Protein 2XZL (pdb70)

Solvent-accessible surface area: 33311 Å² total; per-residue (Å²): 110,51,4,36,14,5,24,2,58,17,26,61,0,3,1,58,0,39,65,44,112,44,28,0,0,0,20,82,49,34,23,90,3,0,0,0,0,24,4,2,28,93,25,64,32,50,35,0,9,4,16,78,109,19,102,88,21,105,61,40,8,55,2,72,71,75,29,104,75,20,1,4,12,1,0,42,5,101,100,64,33,21,0,5,19,69,19,5,45,60,138,116,54,34,107,84,7,92,12,0,11,65,61,60,45,2,34,60,111,9,2,81,69,15,81,140,136,53,58,142,126,25,63,183,24,66,83,81,90,5,70,64,11,21,40,40,36,87,107,57,106,59,87,121,120,67,94,41,62,74,140,0,97,63,4,134,37,0,34,96,0,0,9,54,2,3,126,70,6,16,65,95,25,95,106,52,74,57,64,69,98,159,11,59,3,71,47,60,88,9,100,44,95,90,71,24,0,21,19,130,154,59,23,116,40,44,20,12,41,2,87,6,72,45,206,106,52,100,117,25,67,14,113,0,83,6,83,38,51,78,134,96,68,23,17,2,10,9,62,100,81,116,57,107,25,6,64,128,10,77,66,31,0,28,12,27,76,37,64,116,9,61,38,27,94,59,21,58,60,5,0,118,72,5,32,121,52,102,182,3,19,35,45,32,4,50,104,35,7,0,16,34,101,37,136,71,77,78,41,114,18,98,89,39,117,71,33,32,22,114,110,97,61,166,17,38,94,47,9,26,57,2,0,24,102,0,0,47,90,5,9,4,1,0,40,3,8,1,12,1,13,25,26,44,0,0,4,8,0,1,45,15,4,2,96,50,87,127,59,31,1,0,2,1,0,36,26,37,46,11,4,19,49,2,0,21,57,0,86,80,28,58,8,76,8,6,3,4,11,44,123,71,71,61,105,68,102,41,92,1,45,80,20,3,0,55,67,49,7,34,68,95,27,83,50,108,11,27,102,10,49,102,80,44,84,112,82,51,61,18,33,64,86,46,52,70,31,43,52,59,52,28,163,85,34,16,46,80,37,5,88,78,6,34,0,0,0,0,20,1,33,9,0,27,14,94,46,2,95,63,54,0,132,14,0,1,0,15,13,0,2,22,3,9,0,0,11,0,0,9,0,3,1,21,18,1,116,11,1,1,0,0,2,6,84,48,7,4,12,22,99,30,77,30,88,51,0,19,119,40,21,4,73,63,0,3,1,44,9,4,50,83,69,56,35,128,32,42,59,2,74,47,0,87,29,0,2,28,63,7,2,60,16,1,8,88,80,19,22,128,37,49,11,106,64,27,10,76,81,80,98,34,70,64,124,131,44,107,12,39,48,41,62,238,56,18,17,6,0,0,3,3,6,80,9,68,26,13,12,7,44,99,3,76,14,26,6,1,59,74,0,0,71,12,0,10,116,0,0,18,72,4,22,170,38,54,17,123,23,129,56,0,0,1,1,0,12,20,65,9,0,80,31,7,0,62,75,24,1,64,71,56,5,78,45,94,73,52,63,1,98,101,1,67,19,15,22,2,38,31,3,8,29,40,66,24,23,16,2,0,4,0,0,0,21,3,38,103,81,73,51,8,37,84,3,66,43,64,54,17,4,0,0,1,6,0,3,1,49,51,1,6,4,0,0,0,10,0,149,3,0,26,103,31,97,24,6,27,84,1,0,52,28,4,124,107,56,21,0,9,3,26,44,92,18,93,94,35,96,127,20,112,36,100,18,127

Secondary structure (DSSP, 8-state):
---TTT----TTTEEEETTT--EEE---SSSSS-HHHHHHHHHT---EEE-TTSSS-S-B---SSS----TTTEEEE--EEEETTTTTT----GGG-EESB-SSSB-TTTSPPPPTTGGGGS----HHHHHHHHHHHTT------PPP-SS-SSHHHHHHHHHHHHHHHHHHHHHHH-----B-EEEEE-TTS-EEEEE----TT-EEEEEE-SSSSS-EEEEEEEEE-----EEEEEPP-SSPP-TT--SSEEEEEPP--HHHHHHHHHHHHHHH-TTSB-HHHHHHHHT----------PPPS--SPTTS----HHHHHHHHHHTT-SEEEEE-STTSSHHHHHHHHHHHHHHHH---EEEEESSHHHHHHHHHHHHHTT--EEE---GGGTTS--TTGGGBHHHHHHTT--THHHHHHHHHHHHS---HHHHHHHHHHHHHHHHHHHHT-SEEEEETTGGG-TT--S--SEEEETTGGGS-HHHHHHHHTTTBSEEEEEE-TTS-------HHHIIIIIT--HHHHHHHTTPPPEE--EE-SS-HHHHHHHHHHHSTT--EESS-TTTT--TT-----SSTT--EEEEE-----EE-TTSSSEE-HHHHHHHHHHHHHHHHTT--GGGEEEEES-HHHHHHHHHHHHHH-SS-HHHHHTSEEEEHHHHTT--EEEEEEE-----TT---GGGG-HHHHHHHHSSEEEEEEEEE-HHHHTTSHHHHHHHHHHHHHT-EEEEETTEEEE------

B-factor: mean 21.89, std 11.49, range [3.4, 91.3]

Structure (mmCIF, N/CA/C/O backbone):
data_2XZL
#
_entry.id   2XZL
#
_cell.length_a   64.135
_cell.length_b   114.117
_cell.length_c   65.730
_cell.angle_alpha   90.00
_cell.angle_beta   110.24
_cell.angle_gamma   90.00
#
_symmetry.space_group_name_H-M   'P 1 21 1'
#
loop_
_entity.id
_entity.type
_entity.pdbx_description
1 polymer 'ATP-DEPENDENT HELICASE NAM7'
2 polymer '5- R(*UP*UP*UP*UP*UP*UP*UP*UP*U) -3'
3 non-polymer 'ZINC ION'
4 non-polymer "ADENOSINE-5'-DIPHOSPHATE"
5 non-polymer 'TETRAFLUOROALUMINATE ION'
6 non-polymer 'MAGNESIUM ION'
7 non-polymer 'PENTAETHYLENE GLYCOL'
8 water water
#
loop_
_atom_site.group_PDB
_atom_site.id
_atom_site.type_symbol
_atom_site.label_atom_id
_atom_site.label_alt_id
_atom_site.label_comp_id
_atom_site.label_asym_id
_atom_site.label_entity_id
_atom_site.label_seq_id
_atom_site.pdbx_PDB_ins_code
_atom_site.Cartn_x
_atom_site.Cartn_y
_atom_site.Cartn_z
_atom_site.occupancy
_atom_site.B_iso_or_equiv
_atom_site.auth_seq_id
_atom_site.auth_comp_id
_atom_site.auth_asym_id
_atom_site.auth_atom_id
_atom_site.pdbx_PDB_model_num
ATOM 1 N N . ASN A 1 12 ? -31.426 -15.502 16.564 1.00 42.55 60 ASN A N 1
ATOM 2 C CA . ASN A 1 12 ? -30.582 -15.460 15.378 1.00 41.03 60 ASN A CA 1
ATOM 3 C C . ASN A 1 12 ? -30.614 -14.087 14.717 1.00 32.40 60 ASN A C 1
ATOM 4 O O . ASN A 1 12 ? -30.228 -13.930 13.555 1.00 30.26 60 ASN A O 1
ATOM 9 N N . SER A 1 13 ? -31.084 -13.094 15.465 1.00 12.69 61 SER A N 1
ATOM 10 C CA . SER A 1 13 ? -31.143 -11.732 14.958 1.00 19.02 61 SER A CA 1
ATOM 11 C C . SER A 1 13 ? -30.114 -10.847 15.656 1.00 23.00 61 SER A C 1
ATOM 12 O O . SER A 1 13 ? -29.736 -11.097 16.805 1.00 18.57 61 SER A O 1
ATOM 15 N N . CYS A 1 14 ? -29.653 -9.822 14.948 1.00 19.11 62 CYS A N 1
ATOM 16 C CA . CYS A 1 14 ? -28.631 -8.935 15.481 1.00 14.60 62 CYS A CA 1
ATOM 17 C C . CYS A 1 14 ? -29.033 -8.376 16.837 1.00 14.62 62 CYS A C 1
ATOM 18 O O . CYS A 1 14 ? -30.071 -7.729 16.976 1.00 18.10 62 CYS A O 1
ATOM 21 N N . ALA A 1 15 ? -28.185 -8.622 17.828 1.00 11.12 63 ALA A N 1
ATOM 22 C CA . ALA A 1 15 ? -28.468 -8.249 19.206 1.00 14.00 63 ALA A CA 1
ATOM 23 C C . ALA A 1 15 ? -28.559 -6.740 19.389 1.00 18.37 63 ALA A C 1
ATOM 24 O O . ALA A 1 15 ? -29.060 -6.264 20.407 1.00 19.71 63 ALA A O 1
ATOM 26 N N . TYR A 1 16 ? -28.065 -5.992 18.407 1.00 18.63 64 TYR A N 1
ATOM 27 C CA . TYR A 1 16 ? -28.141 -4.536 18.446 1.00 17.72 64 TYR A CA 1
ATOM 28 C C . TYR A 1 16 ? -29.478 -4.028 17.909 1.00 18.23 64 TYR A C 1
ATOM 29 O O . TYR A 1 16 ? -30.278 -3.454 18.649 1.00 13.51 64 TYR A O 1
ATOM 38 N N . CYS A 1 17 ? -29.713 -4.252 16.619 1.00 15.28 65 CYS A N 1
ATOM 39 C CA . CYS A 1 17 ? -30.826 -3.616 15.915 1.00 19.41 65 CYS A CA 1
ATOM 40 C C . CYS A 1 17 ? -31.971 -4.567 15.536 1.00 14.34 65 CYS A C 1
ATOM 41 O O . CYS A 1 17 ? -33.104 -4.127 15.344 1.00 16.09 65 CYS A O 1
ATOM 44 N N . GLY A 1 18 ? -31.676 -5.857 15.408 1.00 13.58 66 GLY A N 1
ATOM 45 C CA . GLY A 1 18 ? -32.714 -6.846 15.163 1.00 9.07 66 GLY A CA 1
ATOM 46 C C . GLY A 1 18 ? -32.806 -7.374 13.742 1.00 12.79 66 GLY A C 1
ATOM 47 O O . GLY A 1 18 ? -33.739 -8.106 13.406 1.00 19.82 66 GLY A O 1
ATOM 48 N N . ILE A 1 19 ? -31.846 -7.004 12.902 1.00 18.32 67 ILE A N 1
ATOM 49 C CA . ILE A 1 19 ? -31.792 -7.519 11.539 1.00 19.79 67 ILE A CA 1
ATOM 50 C C . ILE A 1 19 ? -31.702 -9.042 11.559 1.00 26.87 67 ILE A C 1
ATOM 51 O O . ILE A 1 19 ? -30.962 -9.614 12.357 1.00 23.14 67 ILE A O 1
ATOM 56 N N . ASP A 1 20 ? -32.456 -9.698 10.681 1.00 22.99 68 ASP A N 1
ATOM 57 C CA . ASP A 1 20 ? -32.630 -11.145 10.775 1.00 18.78 68 ASP A CA 1
ATOM 58 C C . ASP A 1 20 ? -32.244 -11.929 9.516 1.00 21.43 68 ASP A C 1
ATOM 59 O O . ASP A 1 20 ? -32.359 -13.155 9.486 1.00 25.43 68 ASP A O 1
ATOM 62 N N . SER A 1 21 ? -31.783 -11.232 8.483 1.00 18.46 69 SER A N 1
ATOM 63 C CA . SER A 1 21 ? -31.427 -11.889 7.227 1.00 24.03 69 SER A CA 1
ATOM 64 C C . SER A 1 21 ? -30.286 -12.892 7.389 1.00 22.70 69 SER A C 1
ATOM 65 O O . SER A 1 21 ? -29.264 -12.592 8.006 1.00 20.21 69 SER A O 1
ATOM 68 N N . ALA A 1 22 ? -30.464 -14.080 6.819 1.00 18.52 70 ALA A N 1
ATOM 69 C CA . ALA A 1 22 ? -29.466 -15.138 6.918 1.00 22.38 70 ALA A CA 1
ATOM 70 C C . ALA A 1 22 ? -28.158 -14.749 6.236 1.00 22.33 70 ALA A C 1
ATOM 71 O O . ALA A 1 22 ? -27.096 -15.273 6.569 1.00 19.32 70 ALA A O 1
ATOM 73 N N . LYS A 1 23 ? -28.238 -13.829 5.281 1.00 19.82 71 LYS A N 1
ATOM 74 C CA . LYS A 1 23 ? -27.059 -13.398 4.536 1.00 19.78 71 LYS A CA 1
ATOM 75 C C . LYS A 1 23 ? -26.371 -12.205 5.191 1.00 21.72 71 LYS A C 1
ATOM 76 O O . LYS A 1 23 ? -25.337 -11.740 4.713 1.00 26.89 71 LYS A O 1
ATOM 79 N N . CYS A 1 24 ? -26.942 -11.711 6.285 1.00 15.93 72 CYS A N 1
ATOM 80 C CA . CYS A 1 24 ? -26.455 -10.477 6.891 1.00 16.17 72 CYS A CA 1
ATOM 81 C C . CYS A 1 24 ? -25.864 -10.661 8.286 1.00 19.96 72 CYS A C 1
ATOM 82 O O . CYS A 1 24 ? -25.010 -9.882 8.708 1.00 14.51 72 CYS A O 1
ATOM 85 N N . VAL A 1 25 ? -26.313 -11.686 9.002 1.00 15.63 73 VAL A N 1
ATOM 86 C CA . VAL A 1 25 ? -25.910 -11.847 10.398 1.00 15.61 73 VAL A CA 1
ATOM 87 C C . VAL A 1 25 ? -24.694 -12.749 10.603 1.00 11.02 73 VAL A C 1
ATOM 88 O O . VAL A 1 25 ? -24.403 -13.622 9.787 1.00 13.78 73 VAL A O 1
ATOM 92 N N . ILE A 1 26 ? -23.996 -12.523 11.712 1.00 12.78 74 ILE A N 1
ATOM 93 C CA . ILE A 1 26 ? -22.772 -13.241 12.037 1.00 11.42 74 ILE A CA 1
ATOM 94 C C . ILE A 1 26 ? -22.792 -13.630 13.507 1.00 11.54 74 ILE A C 1
ATOM 95 O O . ILE A 1 26 ? -23.208 -12.843 14.356 1.00 12.06 74 ILE A O 1
ATOM 100 N N . LYS A 1 27 ? -22.340 -14.841 13.811 1.00 13.66 75 LYS A N 1
ATOM 101 C CA . LYS A 1 27 ? -22.321 -15.302 15.193 1.00 16.02 75 LYS A CA 1
ATOM 102 C C . LYS A 1 27 ? -20.955 -15.097 15.836 1.00 22.70 75 LYS A C 1
ATOM 103 O O . LYS A 1 27 ? -19.933 -15.515 15.291 1.00 16.85 75 LYS A O 1
ATOM 109 N N . CYS A 1 28 ? -20.939 -14.445 16.992 1.00 18.87 76 CYS A N 1
ATOM 110 C CA . CYS A 1 28 ? -19.723 -14.377 17.787 1.00 24.74 76 CYS A CA 1
ATOM 111 C C . CYS A 1 28 ? -19.640 -15.622 18.656 1.00 23.59 76 CYS A C 1
ATOM 112 O O . CYS A 1 28 ? -20.500 -15.857 19.504 1.00 25.60 76 CYS A O 1
ATOM 115 N N . ASN A 1 29 ? -18.601 -16.419 18.441 1.00 25.25 77 ASN A N 1
ATOM 116 C CA . ASN A 1 29 ? -18.478 -17.711 19.106 1.00 24.17 77 ASN A CA 1
ATOM 117 C C . ASN A 1 29 ? -18.284 -17.638 20.618 1.00 25.43 77 ASN A C 1
ATOM 118 O O . ASN A 1 29 ? -18.610 -18.583 21.335 1.00 34.13 77 ASN A O 1
ATOM 123 N N . SER A 1 30 ? -17.758 -16.517 21.102 1.00 27.19 78 SER A N 1
ATOM 124 C CA . SER A 1 30 ? -17.506 -16.354 22.530 1.00 22.96 78 SER A CA 1
ATOM 125 C C . SER A 1 30 ? -18.797 -16.258 23.346 1.00 32.60 78 SER A C 1
ATOM 126 O O . SER A 1 30 ? -19.048 -17.088 24.221 1.00 38.54 78 SER A O 1
ATOM 129 N N . CYS A 1 31 ? -19.615 -15.250 23.048 1.00 27.97 79 CYS A N 1
ATOM 130 C CA . CYS A 1 31 ? -20.844 -15.001 23.802 1.00 27.45 79 CYS A CA 1
ATOM 131 C C . CYS A 1 31 ? -22.088 -15.599 23.142 1.00 24.82 79 CYS A C 1
ATOM 132 O O . CYS A 1 31 ? -23.166 -15.605 23.736 1.00 30.62 79 CYS A O 1
ATOM 135 N N . LYS A 1 32 ? -21.937 -16.083 21.913 1.00 24.63 80 LYS A N 1
ATOM 136 C CA . LYS A 1 32 ? -23.022 -16.772 21.209 1.00 29.70 80 LYS A CA 1
ATOM 137 C C . LYS A 1 32 ? -24.127 -15.843 20.703 1.00 28.28 80 LYS A C 1
ATOM 138 O O . LYS A 1 32 ? -25.193 -16.303 20.291 1.00 28.53 80 LYS A O 1
ATOM 144 N N . LYS A 1 33 ? -23.868 -14.541 20.739 1.00 23.01 81 LYS A N 1
ATOM 145 C CA . LYS A 1 33 ? -24.816 -13.557 20.232 1.00 20.70 81 LYS A CA 1
ATOM 146 C C . LYS A 1 33 ? -24.606 -13.325 18.739 1.00 18.50 81 LYS A C 1
ATOM 147 O O . LYS A 1 33 ? -23.506 -13.518 18.224 1.00 15.12 81 LYS A O 1
ATOM 153 N N . TRP A 1 34 ? -25.666 -12.920 18.047 1.00 26.67 82 TRP A N 1
ATOM 154 C CA . TRP A 1 34 ? -25.583 -12.647 16.616 1.00 19.19 82 TRP A CA 1
ATOM 155 C C . TRP A 1 34 ? -25.510 -11.148 16.342 1.00 12.72 82 TRP A C 1
ATOM 156 O O . TRP A 1 34 ? -26.077 -10.346 17.082 1.00 11.63 82 TRP A O 1
ATOM 167 N N . PHE A 1 35 ? -24.810 -10.777 15.275 1.00 12.04 83 PHE A N 1
ATOM 168 C CA . PHE A 1 35 ? -24.676 -9.375 14.894 1.00 13.09 83 PHE A CA 1
ATOM 169 C C . PHE A 1 35 ? -24.685 -9.229 13.380 1.00 14.07 83 PHE A C 1
ATOM 170 O O . PHE A 1 35 ? -24.129 -10.065 12.669 1.00 15.97 83 PHE A O 1
ATOM 178 N N . CYS A 1 36 ? -25.311 -8.166 12.887 1.00 12.44 84 CYS A N 1
ATOM 179 C CA . CYS A 1 36 ? -25.350 -7.920 11.451 1.00 18.28 84 CYS A CA 1
ATOM 180 C C . CYS A 1 36 ? -24.103 -7.160 11.018 1.00 15.88 84 CYS A C 1
ATOM 181 O O . CYS A 1 36 ? -23.307 -6.733 11.854 1.00 12.80 84 CYS A O 1
ATOM 184 N N . ASN A 1 37 ? -23.941 -6.990 9.710 1.00 13.65 85 ASN A N 1
ATOM 185 C CA . ASN A 1 37 ? -22.746 -6.361 9.161 1.00 14.15 85 ASN A CA 1
ATOM 186 C C . ASN A 1 37 ? -23.030 -4.971 8.598 1.00 17.81 85 ASN A C 1
ATOM 187 O O . ASN A 1 37 ? -22.423 -4.555 7.611 1.00 11.53 85 ASN A O 1
ATOM 192 N N . THR A 1 38 ? -23.949 -4.255 9.239 1.00 18.31 86 THR A N 1
ATOM 193 C CA . THR A 1 38 ? -24.350 -2.932 8.777 1.00 19.45 86 THR A CA 1
ATOM 194 C C . THR A 1 38 ? -23.790 -1.829 9.668 1.00 15.13 86 THR A C 1
ATOM 195 O O . THR A 1 38 ? -23.712 -1.982 10.887 1.00 17.33 86 THR A O 1
ATOM 199 N N . LYS A 1 39 ? -23.396 -0.718 9.052 1.00 28.71 87 LYS A N 1
ATOM 200 C CA . LYS A 1 39 ? -22.985 0.459 9.804 1.00 27.72 87 LYS A CA 1
ATOM 201 C C . LYS A 1 39 ? -24.209 1.316 10.095 1.00 30.31 87 LYS A C 1
ATOM 202 O O . LYS A 1 39 ? -24.726 2.004 9.214 1.00 22.16 87 LYS A O 1
ATOM 208 N N . ASN A 1 40 ? -24.672 1.260 11.338 1.00 38.08 88 ASN A N 1
ATOM 209 C CA . ASN A 1 40 ? -25.909 1.921 11.728 1.00 27.38 88 ASN A CA 1
ATOM 210 C C . ASN A 1 40 ? -25.813 2.500 13.132 1.00 31.80 88 ASN A C 1
ATOM 211 O O . ASN A 1 40 ? -25.927 1.774 14.119 1.00 23.89 88 ASN A O 1
ATOM 216 N N . GLY A 1 41 ? -25.612 3.811 13.217 1.00 37.87 89 GLY A N 1
ATOM 217 C CA . GLY A 1 41 ? -25.392 4.459 14.495 1.00 32.30 89 GLY A CA 1
ATOM 218 C C . GLY A 1 41 ? -24.043 4.043 15.045 1.00 34.74 89 GLY A C 1
ATOM 219 O O . GLY A 1 41 ? -23.788 4.131 16.246 1.00 34.72 89 GLY A O 1
ATOM 220 N N . THR A 1 42 ? -23.175 3.590 14.148 1.00 35.90 90 THR A N 1
ATOM 221 C CA . THR A 1 42 ? -21.878 3.051 14.526 1.00 31.81 90 THR A CA 1
ATOM 222 C C . THR A 1 42 ? -20.890 3.196 13.375 1.00 36.05 90 THR A C 1
ATOM 223 O O . THR A 1 42 ? -21.227 2.937 12.219 1.00 34.82 90 THR A O 1
ATOM 227 N N . SER A 1 43 ? -19.668 3.610 13.694 1.00 35.56 91 SER A N 1
ATOM 228 C CA . SER A 1 43 ? -18.651 3.840 12.673 1.00 37.53 91 SER A CA 1
ATOM 229 C C . SER A 1 43 ? -18.210 2.538 12.007 1.00 34.58 91 SER A C 1
ATOM 230 O O . SER A 1 43 ? -17.784 2.532 10.852 1.00 32.43 91 SER A O 1
ATOM 233 N N . SER A 1 44 ? -18.313 1.439 12.745 1.00 24.71 92 SER A N 1
ATOM 234 C CA . SER A 1 44 ? -18.029 0.120 12.202 1.00 21.89 92 SER A CA 1
ATOM 235 C C . SER A 1 44 ? -19.348 -0.608 12.005 1.00 22.00 92 SER A C 1
ATOM 236 O O . SER A 1 44 ? -20.378 -0.170 12.511 1.00 20.98 92 SER A O 1
ATOM 239 N N . SER A 1 45 ? -19.326 -1.711 11.267 1.00 18.79 93 SER A N 1
ATOM 240 C CA . SER A 1 45 ? -20.503 -2.564 11.192 1.00 15.05 93 SER A CA 1
ATOM 241 C C . SER A 1 45 ? -20.768 -3.090 12.597 1.00 12.25 93 SER A C 1
ATOM 242 O O . SER A 1 45 ? -19.887 -3.042 13.454 1.00 12.84 93 SER A O 1
ATOM 245 N N . HIS A 1 46 ? -21.976 -3.585 12.839 1.00 15.01 94 HIS A N 1
ATOM 246 C CA . HIS A 1 46 ? -22.355 -4.000 14.185 1.00 19.08 94 HIS A CA 1
ATOM 247 C C . HIS A 1 46 ? -21.527 -5.167 14.717 1.00 9.34 94 HIS A C 1
ATOM 248 O O . HIS A 1 46 ? -21.191 -5.200 15.900 1.00 15.36 94 HIS A O 1
ATOM 255 N N . ILE A 1 47 ? -21.193 -6.117 13.849 1.00 8.84 95 ILE A N 1
ATOM 256 C CA . ILE A 1 47 ? -20.366 -7.244 14.264 1.00 8.64 95 ILE A CA 1
ATOM 257 C C . ILE A 1 47 ? -18.961 -6.783 14.644 1.00 12.50 95 ILE A C 1
ATOM 258 O O . ILE A 1 47 ? -18.434 -7.170 15.686 1.00 11.66 95 ILE A O 1
ATOM 263 N N . VAL A 1 48 ? -18.364 -5.952 13.797 1.00 14.64 96 VAL A N 1
ATOM 264 C CA . VAL A 1 48 ? -17.041 -5.408 14.072 1.00 16.11 96 VAL A CA 1
ATOM 265 C C . VAL A 1 48 ? -17.053 -4.582 15.354 1.00 13.15 96 VAL A C 1
ATOM 266 O O . VAL A 1 48 ? -16.140 -4.681 16.173 1.00 11.00 96 VAL A O 1
ATOM 270 N N . ASN A 1 49 ? -18.094 -3.774 15.524 1.00 15.74 97 ASN A N 1
ATOM 271 C CA . ASN A 1 49 ? -18.222 -2.933 16.707 1.00 14.12 97 ASN A CA 1
ATOM 272 C C . ASN A 1 49 ? -18.224 -3.755 17.990 1.00 15.31 97 ASN A C 1
ATOM 273 O O . ASN A 1 49 ? -17.633 -3.358 18.995 1.00 11.44 97 ASN A O 1
ATOM 278 N N . HIS A 1 50 ? -18.890 -4.903 17.945 1.00 10.07 98 HIS A N 1
ATOM 279 C CA . HIS A 1 50 ? -18.964 -5.782 19.104 1.00 12.64 98 HIS A CA 1
ATOM 280 C C . HIS A 1 50 ? -17.619 -6.428 19.407 1.00 14.37 98 HIS A C 1
ATOM 281 O O . HIS A 1 50 ? -17.214 -6.520 20.564 1.00 17.12 98 HIS A O 1
ATOM 288 N N . LEU A 1 51 ? -16.933 -6.882 18.364 1.00 13.96 99 LEU A N 1
ATOM 289 C CA . LEU A 1 51 ? -15.648 -7.546 18.533 1.00 13.35 99 LEU A CA 1
ATOM 290 C C . LEU A 1 51 ? -14.621 -6.585 19.120 1.00 15.11 99 LEU A C 1
ATOM 291 O O . LEU A 1 51 ? -13.847 -6.950 20.004 1.00 13.83 99 LEU A O 1
ATOM 296 N N . VAL A 1 52 ? -14.629 -5.351 18.626 1.00 17.01 100 VAL A N 1
ATOM 297 C CA . VAL A 1 52 ? -13.687 -4.333 19.075 1.00 17.63 100 VAL A CA 1
ATOM 298 C C . VAL A 1 52 ? -13.876 -3.998 20.553 1.00 15.43 100 VAL A C 1
ATOM 299 O O . VAL A 1 52 ? -12.906 -3.865 21.299 1.00 19.93 100 VAL A O 1
ATOM 303 N N . LEU A 1 53 ? -15.131 -3.870 20.969 1.00 19.30 101 LEU A N 1
ATOM 304 C CA . LEU A 1 53 ? -15.450 -3.477 22.339 1.00 14.87 101 LEU A CA 1
ATOM 305 C C . LEU A 1 53 ? -15.351 -4.628 23.340 1.00 24.36 101 LEU A C 1
ATOM 306 O O . LEU A 1 53 ? -14.944 -4.428 24.485 1.00 20.51 101 LEU A O 1
ATOM 311 N N . SER A 1 54 ? -15.721 -5.830 22.909 1.00 21.46 102 SER A N 1
ATOM 312 C CA . SER A 1 54 ? -15.760 -6.983 23.805 1.00 17.94 102 SER A CA 1
ATOM 313 C C . SER A 1 54 ? -14.453 -7.770 23.812 1.00 22.43 102 SER A C 1
ATOM 314 O O . SER A 1 54 ? -14.243 -8.628 24.670 1.00 24.96 102 SER A O 1
ATOM 317 N N . HIS A 1 55 ? -13.587 -7.480 22.846 1.00 17.95 103 HIS A N 1
ATOM 318 C CA . HIS A 1 55 ? -12.290 -8.144 22.731 1.00 20.49 103 HIS A CA 1
ATOM 319 C C . HIS A 1 55 ? -12.418 -9.571 22.220 1.00 24.10 103 HIS A C 1
ATOM 320 O O . HIS A 1 55 ? -11.515 -10.387 22.416 1.00 29.49 103 HIS A O 1
ATOM 327 N N . HIS A 1 56 ? -13.541 -9.866 21.573 1.00 22.61 104 HIS A N 1
ATOM 328 C CA . HIS A 1 56 ? -13.787 -11.197 21.032 1.00 25.55 104 HIS A CA 1
ATOM 329 C C . HIS A 1 56 ? -13.300 -11.265 19.584 1.00 21.21 104 HIS A C 1
ATOM 330 O O . HIS A 1 56 ? -13.203 -10.240 18.904 1.00 26.05 104 HIS A O 1
ATOM 337 N N . ASN A 1 57 ? -12.983 -12.472 19.124 1.00 24.20 105 ASN A N 1
ATOM 338 C CA . ASN A 1 57 ? -12.225 -12.637 17.889 1.00 22.42 105 ASN A CA 1
ATOM 339 C C . ASN A 1 57 ? -12.859 -13.554 16.858 1.00 18.03 105 ASN A C 1
ATOM 340 O O . ASN A 1 57 ? -12.703 -13.347 15.654 1.00 23.06 105 ASN A O 1
ATOM 345 N N . VAL A 1 58 ? -13.551 -14.578 17.343 1.00 19.79 106 VAL A N 1
ATOM 346 C CA . VAL A 1 58 ? -13.987 -15.683 16.498 1.00 25.53 106 VAL A CA 1
ATOM 347 C C . VAL A 1 58 ? -15.449 -15.553 16.088 1.00 20.02 106 VAL A C 1
ATOM 348 O O . VAL A 1 58 ? -16.319 -15.309 16.926 1.00 20.54 106 VAL A O 1
ATOM 352 N N . VAL A 1 59 ? -15.717 -15.723 14.797 1.00 20.09 107 VAL A N 1
ATOM 353 C CA . VAL A 1 59 ? -17.080 -15.639 14.294 1.00 23.01 107 VAL A CA 1
ATOM 354 C C . VAL A 1 59 ? -17.397 -16.772 13.324 1.00 23.52 107 VAL A C 1
ATOM 355 O O . VAL A 1 59 ? -16.507 -17.331 12.683 1.00 21.90 107 VAL A O 1
ATOM 359 N N . SER A 1 60 ? -18.679 -17.101 13.229 1.00 20.78 108 SER A N 1
ATOM 360 C CA . SER A 1 60 ? -19.152 -18.131 12.318 1.00 28.96 108 SER A CA 1
ATOM 361 C C . SER A 1 60 ? -20.348 -17.598 11.538 1.00 26.04 108 SER A C 1
ATOM 362 O O . SER A 1 60 ? -21.116 -16.782 12.047 1.00 20.86 108 SER A O 1
ATOM 365 N N . LEU A 1 61 ? -20.497 -18.050 10.298 1.00 20.47 109 LEU A N 1
ATOM 366 C CA . LEU A 1 61 ? -21.567 -17.561 9.436 1.00 24.52 109 LEU A CA 1
ATOM 367 C C . LEU A 1 61 ? -22.875 -18.299 9.702 1.00 31.11 109 LEU A C 1
ATOM 368 O O . LEU A 1 61 ? -22.896 -19.302 10.412 1.00 27.18 109 LEU A O 1
ATOM 373 N N . HIS A 1 62 ? -23.963 -17.790 9.134 1.00 22.45 110 HIS A N 1
ATOM 374 C CA . HIS A 1 62 ? -25.277 -18.395 9.314 1.00 26.07 110 HIS A CA 1
ATOM 375 C C . HIS A 1 62 ? -25.390 -19.671 8.483 1.00 28.50 110 HIS A C 1
ATOM 376 O O . HIS A 1 62 ? -24.820 -19.758 7.396 1.00 24.50 110 HIS A O 1
ATOM 383 N N . PRO A 1 63 ? -26.116 -20.674 9.002 1.00 22.56 111 PRO A N 1
ATOM 384 C CA . PRO A 1 63 ? -26.316 -21.941 8.290 1.00 24.77 111 PRO A CA 1
ATOM 385 C C . PRO A 1 63 ? -26.939 -21.736 6.911 1.00 31.44 111 PRO A C 1
ATOM 386 O O . PRO A 1 63 ? -26.540 -22.399 5.953 1.00 34.66 111 PRO A O 1
ATOM 390 N N . ASP A 1 64 ? -27.898 -20.821 6.815 1.00 30.99 112 ASP A N 1
ATOM 391 C CA . ASP A 1 64 ? -28.596 -20.576 5.558 1.00 28.63 112 ASP A CA 1
ATOM 392 C C . ASP A 1 64 ? -27.844 -19.590 4.673 1.00 33.88 112 ASP A C 1
ATOM 393 O O . ASP A 1 64 ? -28.281 -19.285 3.563 1.00 39.13 112 ASP A O 1
ATOM 398 N N . SER A 1 65 ? -26.714 -19.094 5.167 1.00 29.62 113 SER A N 1
ATOM 399 C CA . SER A 1 65 ? -25.913 -18.145 4.405 1.00 38.05 113 SER A CA 1
ATOM 400 C C . SER A 1 65 ? -25.386 -18.806 3.139 1.00 42.75 113 SER A C 1
ATOM 401 O O . SER A 1 65 ? -25.530 -20.014 2.952 1.00 38.83 113 SER A O 1
ATOM 404 N N . ASP A 1 66 ? -24.771 -18.009 2.273 1.00 44.27 114 ASP A N 1
ATOM 405 C CA . ASP A 1 66 ? -24.250 -18.514 1.009 1.00 52.95 114 ASP A CA 1
ATOM 406 C C . ASP A 1 66 ? -22.998 -19.361 1.215 1.00 46.06 114 ASP A C 1
ATOM 407 O O . ASP A 1 66 ? -22.502 -19.988 0.280 1.00 47.78 114 ASP A O 1
ATOM 409 N N . LEU A 1 67 ? -22.493 -19.380 2.445 1.00 39.58 115 LEU A N 1
ATOM 410 C CA . LEU A 1 67 ? -21.279 -20.124 2.761 1.00 38.20 115 LEU A CA 1
ATOM 411 C C . LEU A 1 67 ? -21.491 -21.143 3.879 1.00 40.19 115 LEU A C 1
ATOM 412 O O . LEU A 1 67 ? -20.578 -21.888 4.230 1.00 49.91 115 LEU A O 1
ATOM 417 N N . GLY A 1 68 ? -22.698 -21.169 4.436 1.00 37.19 116 GLY A N 1
ATOM 418 C CA . GLY A 1 68 ? -23.046 -22.140 5.457 1.00 29.41 116 GLY A CA 1
ATOM 419 C C . GLY A 1 68 ? -22.386 -21.892 6.799 1.00 34.09 116 GLY A C 1
ATOM 420 O O . GLY A 1 68 ? -21.544 -21.005 6.936 1.00 45.47 116 GLY A O 1
ATOM 421 N N . ASP A 1 69 ? -22.780 -22.682 7.793 1.00 32.15 117 ASP A N 1
ATOM 422 C CA . ASP A 1 69 ? -22.221 -22.582 9.136 1.00 36.34 117 ASP A CA 1
ATOM 423 C C . ASP A 1 69 ? -20.724 -22.873 9.133 1.00 42.84 117 ASP A C 1
ATOM 424 O O . ASP A 1 69 ? -20.303 -24.020 9.286 1.00 47.46 117 ASP A O 1
ATOM 429 N N . THR A 1 70 ? -19.924 -21.827 8.961 1.00 38.37 118 THR A N 1
ATOM 430 C CA . THR A 1 70 ? -18.477 -21.978 8.902 1.00 44.47 118 THR A CA 1
ATOM 431 C C . THR A 1 70 ? -17.777 -21.024 9.858 1.00 41.23 118 THR A C 1
ATOM 432 O O . THR A 1 70 ? -18.026 -19.819 9.838 1.00 32.82 118 THR A O 1
ATOM 436 N N . VAL A 1 71 ? -16.902 -21.571 10.696 1.00 39.48 119 VAL A N 1
ATOM 437 C CA . VAL A 1 71 ? -16.023 -20.753 11.520 1.00 40.78 119 VAL A CA 1
ATOM 438 C C . VAL A 1 71 ? -14.853 -20.302 10.657 1.00 32.24 119 VAL A C 1
ATOM 439 O O . VAL A 1 71 ? -14.136 -21.128 10.092 1.00 43.32 119 VAL A O 1
ATOM 441 N N . LEU A 1 72 ? -14.671 -18.993 10.540 1.00 36.24 120 LEU A N 1
ATOM 442 C CA . LEU A 1 72 ? -13.598 -18.453 9.716 1.00 36.79 120 LEU A CA 1
ATOM 443 C C . LEU A 1 72 ? -12.244 -18.719 10.360 1.00 28.56 120 LEU A C 1
ATOM 444 O O . LEU A 1 72 ? -12.016 -18.352 11.512 1.00 23.37 120 LEU A O 1
ATOM 449 N N . GLU A 1 73 ? -11.348 -19.363 9.619 1.00 19.87 121 GLU A N 1
ATOM 450 C CA . GLU A 1 73 ? -10.022 -19.666 10.142 1.00 30.29 121 GLU A CA 1
ATOM 451 C C . GLU A 1 73 ? -8.992 -19.819 9.034 1.00 32.81 121 GLU A C 1
ATOM 452 O O . GLU A 1 73 ? -9.338 -20.013 7.868 1.00 28.95 121 GLU A O 1
ATOM 456 N N . CYS A 1 74 ? -7.722 -19.734 9.412 1.00 25.64 122 CYS A N 1
ATOM 457 C CA . CYS A 1 74 ? -6.633 -19.813 8.450 1.00 29.62 122 CYS A CA 1
ATOM 458 C C . CYS A 1 74 ? -6.421 -21.244 7.974 1.00 30.52 122 CYS A C 1
ATOM 459 O O . CYS A 1 74 ? -6.385 -22.178 8.774 1.00 26.40 122 CYS A O 1
ATOM 462 N N . TYR A 1 75 ? -6.281 -21.408 6.663 1.00 31.17 123 TYR A N 1
ATOM 463 C CA . TYR A 1 75 ? -6.069 -22.725 6.081 1.00 37.51 123 TYR A CA 1
ATOM 464 C C . TYR A 1 75 ? -4.776 -23.333 6.607 1.00 44.21 123 TYR A C 1
ATOM 465 O O . TYR A 1 75 ? -4.722 -24.519 6.931 1.00 54.40 123 TYR A O 1
ATOM 467 N N . ASN A 1 76 ? -3.741 -22.506 6.701 1.00 40.46 124 ASN A N 1
ATOM 468 C CA . ASN A 1 76 ? -2.426 -22.966 7.126 1.00 34.65 124 ASN A CA 1
ATOM 469 C C . ASN A 1 76 ? -2.390 -23.375 8.594 1.00 41.02 124 ASN A C 1
ATOM 470 O O . ASN A 1 76 ? -2.498 -24.557 8.920 1.00 56.07 124 ASN A O 1
ATOM 472 N N . CYS A 1 77 ? -2.251 -22.392 9.477 1.00 30.36 125 CYS A N 1
ATOM 473 C CA . CYS A 1 77 ? -2.050 -22.668 10.895 1.00 34.49 125 CYS A CA 1
ATOM 474 C C . CYS A 1 77 ? -3.360 -22.897 11.640 1.00 33.59 125 CYS A C 1
ATOM 475 O O . CYS A 1 77 ? -3.390 -23.597 12.651 1.00 40.29 125 CYS A O 1
ATOM 478 N N . GLY A 1 78 ? -4.436 -22.288 11.153 1.00 36.30 126 GLY A N 1
ATOM 479 C CA . GLY A 1 78 ? -5.754 -22.518 11.714 1.00 35.04 126 GLY A CA 1
ATOM 480 C C . GLY A 1 78 ? -6.159 -21.575 12.832 1.00 39.34 126 GLY A C 1
ATOM 481 O O . GLY A 1 78 ? -6.978 -21.930 13.679 1.00 33.03 126 GLY A O 1
ATOM 482 N N . ARG A 1 79 ? -5.586 -20.375 12.840 1.00 40.34 127 ARG A N 1
ATOM 483 C CA . ARG A 1 79 ? -5.971 -19.351 13.806 1.00 40.98 127 ARG A CA 1
ATOM 484 C C . ARG A 1 79 ? -7.337 -18.792 13.429 1.00 27.37 127 ARG A C 1
ATOM 485 O O . ARG A 1 79 ? -7.729 -18.842 12.264 1.00 30.76 127 ARG A O 1
ATOM 493 N N . LYS A 1 80 ? -8.060 -18.259 14.409 1.00 29.38 128 LYS A N 1
ATOM 494 C CA . LYS A 1 80 ? -9.451 -17.872 14.186 1.00 32.62 128 LYS A CA 1
ATOM 495 C C . LYS A 1 80 ? -9.782 -16.424 14.552 1.00 24.94 128 LYS A C 1
ATOM 496 O O . LYS A 1 80 ? -10.943 -16.090 14.789 1.00 29.32 128 LYS A O 1
ATOM 501 N N . ASN A 1 81 ? -8.766 -15.568 14.591 1.00 27.61 129 ASN A N 1
ATOM 502 C CA . ASN A 1 81 ? -8.977 -14.146 14.833 1.00 24.12 129 ASN A CA 1
ATOM 503 C C . ASN A 1 81 ? -9.262 -13.426 13.522 1.00 20.14 129 ASN A C 1
ATOM 504 O O . ASN A 1 81 ? -8.386 -13.324 12.665 1.00 22.27 129 ASN A O 1
ATOM 509 N N . VAL A 1 82 ? -10.482 -12.921 13.369 1.00 19.23 130 VAL A N 1
ATOM 510 C CA . VAL A 1 82 ? -10.890 -12.291 12.115 1.00 18.54 130 VAL A CA 1
ATOM 511 C C . VAL A 1 82 ? -10.051 -11.071 11.741 1.00 15.47 130 VAL A C 1
ATOM 512 O O . VAL A 1 82 ? -9.886 -10.764 10.561 1.00 16.91 130 VAL A O 1
ATOM 516 N N . PHE A 1 83 ? -9.524 -10.380 12.746 1.00 16.70 131 PHE A N 1
ATOM 517 C CA . PHE A 1 83 ? -8.721 -9.186 12.505 1.00 17.06 131 PHE A CA 1
ATOM 518 C C . PHE A 1 83 ? -7.397 -9.535 11.828 1.00 16.16 131 PHE A C 1
ATOM 519 O O . PHE A 1 83 ? -6.730 -8.667 11.266 1.00 21.86 131 PHE A O 1
ATOM 527 N N . LEU A 1 84 ? -7.030 -10.813 11.880 1.00 16.80 132 LEU A N 1
ATOM 528 C CA . LEU A 1 84 ? -5.818 -11.304 11.233 1.00 22.13 132 LEU A CA 1
ATOM 529 C C . LEU A 1 84 ? -6.121 -11.843 9.842 1.00 21.86 132 LEU A C 1
ATOM 530 O O . LEU A 1 84 ? -5.281 -11.786 8.945 1.00 19.27 132 LEU A O 1
ATOM 535 N N . LEU A 1 85 ? -7.331 -12.364 9.672 1.00 17.78 133 LEU A N 1
ATOM 536 C CA . LEU A 1 85 ? -7.691 -13.108 8.469 1.00 16.38 133 LEU A CA 1
ATOM 537 C C . LEU A 1 85 ? -7.837 -12.269 7.201 1.00 18.39 133 LEU A C 1
ATOM 538 O O . LEU A 1 85 ? -8.335 -11.144 7.230 1.00 19.91 133 LEU A O 1
ATOM 543 N N . GLY A 1 86 ? -7.394 -12.849 6.090 1.00 19.68 134 GLY A N 1
ATOM 544 C CA . GLY A 1 86 ? -7.576 -12.284 4.766 1.00 16.46 134 GLY A CA 1
ATOM 545 C C . GLY A 1 86 ? -7.695 -13.438 3.790 1.00 19.78 134 GLY A C 1
ATOM 546 O O . GLY A 1 86 ? -7.697 -14.592 4.209 1.00 19.78 134 GLY A O 1
ATOM 547 N N . PHE A 1 87 ? -7.793 -13.155 2.497 1.00 17.91 135 PHE A N 1
ATOM 548 C CA . PHE A 1 87 ? -7.950 -14.239 1.533 1.00 18.30 135 PHE A CA 1
ATOM 549 C C . PHE A 1 87 ? -7.072 -14.084 0.299 1.00 26.90 135 PHE A C 1
ATOM 550 O O . PHE A 1 87 ? -6.841 -12.976 -0.183 1.00 21.86 135 PHE A O 1
ATOM 558 N N . VAL A 1 88 ? -6.586 -15.215 -0.202 1.00 29.29 136 VAL A N 1
ATOM 559 C CA . VAL A 1 88 ? -5.857 -15.259 -1.460 1.00 36.35 136 VAL A CA 1
ATOM 560 C C . VAL A 1 88 ? -6.645 -16.140 -2.418 1.00 35.00 136 VAL A C 1
ATOM 561 O O . VAL A 1 88 ? -7.110 -17.214 -2.041 1.00 36.74 136 VAL A O 1
ATOM 563 N N . SER A 1 89 ? -6.811 -15.677 -3.650 1.00 38.21 137 SER A N 1
ATOM 564 C CA . SER A 1 89 ? -7.629 -16.392 -4.619 1.00 36.05 137 SER A CA 1
ATOM 565 C C . SER A 1 89 ? -6.786 -16.895 -5.784 1.00 39.77 137 SER A C 1
ATOM 566 O O . SER A 1 89 ? -5.589 -17.139 -5.631 1.00 47.47 137 SER A O 1
ATOM 568 N N . VAL A 1 96 ? -10.756 -19.520 -3.245 1.00 48.32 144 VAL A N 1
ATOM 569 C CA . VAL A 1 96 ? -10.308 -18.629 -2.182 1.00 47.34 144 VAL A CA 1
ATOM 570 C C . VAL A 1 96 ? -9.710 -19.413 -1.019 1.00 45.67 144 VAL A C 1
ATOM 571 O O . VAL A 1 96 ? -10.105 -20.549 -0.756 1.00 38.88 144 VAL A O 1
ATOM 573 N N . VAL A 1 97 ? -8.758 -18.797 -0.326 1.00 46.87 145 VAL A N 1
ATOM 574 C CA . VAL A 1 97 ? -8.093 -19.432 0.807 1.00 36.94 145 VAL A CA 1
ATOM 575 C C . VAL A 1 97 ? -7.811 -18.422 1.915 1.00 33.95 145 VAL A C 1
ATOM 576 O O . VAL A 1 97 ? -7.141 -17.416 1.690 1.00 34.56 145 VAL A O 1
ATOM 580 N N . LEU A 1 98 ? -8.320 -18.696 3.112 1.00 27.09 146 LEU A N 1
ATOM 581 C CA . LEU A 1 98 ? -8.165 -17.775 4.234 1.00 19.18 146 LEU A CA 1
ATOM 582 C C . LEU A 1 98 ? -6.797 -17.933 4.899 1.00 32.84 146 LEU A C 1
ATOM 583 O O . LEU A 1 98 ? -6.392 -19.043 5.245 1.00 27.35 146 LEU A O 1
ATOM 588 N N . LEU A 1 99 ? -6.086 -16.822 5.076 1.00 27.92 147 LEU A N 1
ATOM 589 C CA . LEU A 1 99 ? -4.747 -16.860 5.660 1.00 28.17 147 LEU A CA 1
ATOM 590 C C . LEU A 1 99 ? -4.488 -15.700 6.618 1.00 25.98 147 LEU A C 1
ATOM 591 O O . LEU A 1 99 ? -4.914 -14.572 6.371 1.00 21.24 147 LEU A O 1
ATOM 596 N N . CYS A 1 100 ? -3.784 -15.982 7.711 1.00 24.32 148 CYS A N 1
ATOM 597 C CA . CYS A 1 100 ? -3.376 -14.935 8.639 1.00 23.34 148 CYS A CA 1
ATOM 598 C C . CYS A 1 100 ? -2.597 -13.866 7.889 1.00 26.36 148 CYS A C 1
ATOM 599 O O . CYS A 1 100 ? -1.939 -14.154 6.890 1.00 23.26 148 CYS A O 1
ATOM 602 N N . ARG A 1 101 ? -2.683 -12.630 8.365 1.00 28.63 149 ARG A N 1
ATOM 603 C CA . ARG A 1 101 ? -1.903 -11.548 7.789 1.00 25.49 149 ARG A CA 1
ATOM 604 C C . ARG A 1 101 ? -0.428 -11.930 7.860 1.00 30.30 149 ARG A C 1
ATOM 605 O O . ARG A 1 101 ? 0.287 -11.908 6.858 1.00 26.20 149 ARG A O 1
ATOM 613 N N . ILE A 1 102 ? 0.014 -12.295 9.057 1.00 27.94 150 ILE A N 1
ATOM 614 C CA . ILE A 1 102 ? 1.360 -12.813 9.263 1.00 32.04 150 ILE A CA 1
ATOM 615 C C . ILE A 1 102 ? 1.320 -13.927 10.302 1.00 32.53 150 ILE A C 1
ATOM 616 O O . ILE A 1 102 ? 0.536 -13.865 11.248 1.00 26.43 150 ILE A O 1
ATOM 621 N N . PRO A 1 103 ? 2.172 -14.952 10.136 1.00 40.59 151 PRO A N 1
ATOM 622 C CA . PRO A 1 103 ? 3.194 -15.081 9.090 1.00 44.17 151 PRO A CA 1
ATOM 623 C C . PRO A 1 103 ? 2.682 -15.715 7.796 1.00 40.91 151 PRO A C 1
ATOM 624 O O . PRO A 1 103 ? 3.329 -15.588 6.756 1.00 37.36 151 PRO A O 1
ATOM 628 N N . CYS A 1 104 ? 1.536 -16.380 7.864 1.00 39.82 152 CYS A N 1
ATOM 629 C CA . CYS A 1 104 ? 1.052 -17.210 6.762 1.00 33.93 152 CYS A CA 1
ATOM 630 C C . CYS A 1 104 ? 0.977 -16.514 5.402 1.00 41.17 152 CYS A C 1
ATOM 631 O O . CYS A 1 104 ? 1.209 -17.143 4.370 1.00 46.39 152 CYS A O 1
ATOM 634 N N . ALA A 1 105 ? 0.665 -15.222 5.401 1.00 33.06 153 ALA A N 1
ATOM 635 C CA . ALA A 1 105 ? 0.459 -14.492 4.150 1.00 33.48 153 ALA A CA 1
ATOM 636 C C . ALA A 1 105 ? 1.750 -13.938 3.550 1.00 42.22 153 ALA A C 1
ATOM 637 O O . ALA A 1 105 ? 1.751 -13.424 2.432 1.00 47.76 153 ALA A O 1
ATOM 639 N N . GLN A 1 106 ? 2.844 -14.036 4.295 1.00 37.83 154 GLN A N 1
ATOM 640 C CA . GLN A 1 106 ? 4.141 -13.631 3.770 1.00 45.59 154 GLN A CA 1
ATOM 641 C C . GLN A 1 106 ? 4.858 -14.842 3.191 1.00 52.47 154 GLN A C 1
ATOM 642 O O . GLN A 1 106 ? 5.562 -14.738 2.187 1.00 52.96 154 GLN A O 1
ATOM 648 N N . THR A 1 107 ? 4.669 -15.992 3.833 1.00 49.59 155 THR A N 1
ATOM 649 C CA . THR A 1 107 ? 5.258 -17.240 3.363 1.00 53.69 155 THR A CA 1
ATOM 650 C C . THR A 1 107 ? 4.777 -17.550 1.950 1.00 53.88 155 THR A C 1
ATOM 651 O O . THR A 1 107 ? 3.624 -17.289 1.604 1.00 47.44 155 THR A O 1
ATOM 653 N N . LYS A 1 108 ? 5.669 -18.101 1.135 1.00 63.81 156 LYS A N 1
ATOM 654 C CA . LYS A 1 108 ? 5.366 -18.368 -0.266 1.00 56.90 156 LYS A CA 1
ATOM 655 C C . LYS A 1 108 ? 4.913 -19.808 -0.492 1.00 54.92 156 LYS A C 1
ATOM 656 O O . LYS A 1 108 ? 4.951 -20.634 0.420 1.00 61.33 156 LYS A O 1
ATOM 658 N N . TRP A 1 112 ? -1.610 -19.245 -1.904 1.00 33.60 160 TRP A N 1
ATOM 659 C CA . TRP A 1 112 ? -0.834 -19.461 -3.119 1.00 59.05 160 TRP A CA 1
ATOM 660 C C . TRP A 1 112 ? -0.088 -18.195 -3.527 1.00 60.28 160 TRP A C 1
ATOM 661 O O . TRP A 1 112 ? 1.129 -18.101 -3.373 1.00 65.87 160 TRP A O 1
ATOM 663 N N . ASP A 1 113 ? -0.831 -17.224 -4.048 1.00 52.76 161 ASP A N 1
ATOM 664 C CA . ASP A 1 113 ? -0.254 -15.959 -4.487 1.00 56.85 161 ASP A CA 1
ATOM 665 C C . ASP A 1 113 ? -0.337 -14.921 -3.372 1.00 58.31 161 ASP A C 1
ATOM 666 O O . ASP A 1 113 ? -1.331 -14.204 -3.249 1.00 54.46 161 ASP A O 1
ATOM 668 N N . THR A 1 114 ? 0.716 -14.846 -2.564 1.00 47.67 162 THR A N 1
ATOM 669 C CA . THR A 1 114 ? 0.726 -13.992 -1.379 1.00 52.27 162 THR A CA 1
ATOM 670 C C . THR A 1 114 ? 0.531 -12.507 -1.686 1.00 52.02 162 THR A C 1
ATOM 671 O O . THR A 1 114 ? -0.092 -11.786 -0.907 1.00 53.91 162 THR A O 1
ATOM 673 N N . ASP A 1 115 ? 1.056 -12.056 -2.820 1.00 51.61 163 ASP A N 1
ATOM 674 C CA . ASP A 1 115 ? 1.088 -10.628 -3.133 1.00 48.12 163 ASP A CA 1
ATOM 675 C C . ASP A 1 115 ? -0.294 -9.992 -3.285 1.00 46.28 163 ASP A C 1
ATOM 676 O O . ASP A 1 115 ? -0.416 -8.768 -3.322 1.00 40.36 163 ASP A O 1
ATOM 678 N N . GLN A 1 116 ? -1.330 -10.819 -3.367 1.00 47.82 164 GLN A N 1
ATOM 679 C CA . GLN A 1 116 ? -2.679 -10.315 -3.605 1.00 38.77 164 GLN A CA 1
ATOM 680 C C . GLN A 1 116 ? -3.595 -10.500 -2.397 1.00 32.88 164 GLN A C 1
ATOM 681 O O . GLN A 1 116 ? -4.812 -10.354 -2.501 1.00 37.49 164 GLN A O 1
ATOM 684 N N . TRP A 1 117 ? -3.000 -10.818 -1.253 1.00 24.13 165 TRP A N 1
ATOM 685 C CA . TRP A 1 117 ? -3.746 -10.982 -0.010 1.00 24.14 165 TRP A CA 1
ATOM 686 C C . TRP A 1 117 ? -4.567 -9.733 0.306 1.00 25.29 165 TRP A C 1
ATOM 687 O O . TRP A 1 117 ? -4.073 -8.610 0.196 1.00 27.64 165 TRP A O 1
ATOM 698 N N . GLN A 1 118 ? -5.823 -9.934 0.690 1.00 25.31 166 GLN A N 1
ATOM 699 C CA . GLN A 1 118 ? -6.681 -8.837 1.131 1.00 21.28 166 GLN A CA 1
ATOM 700 C C . GLN A 1 118 ? -7.465 -9.254 2.373 1.00 19.32 166 GLN A C 1
ATOM 701 O O . GLN A 1 118 ? -7.959 -10.379 2.446 1.00 23.72 166 GLN A O 1
ATOM 707 N N . PRO A 1 119 ? -7.586 -8.345 3.355 1.00 16.54 167 PRO A N 1
ATOM 708 C CA . PRO A 1 119 ? -8.198 -8.668 4.650 1.00 15.82 167 PRO A CA 1
ATOM 709 C C . PRO A 1 119 ? -9.709 -8.876 4.572 1.00 14.53 167 PRO A C 1
ATOM 710 O O . PRO A 1 119 ? -10.366 -8.315 3.695 1.00 13.23 167 PRO A O 1
ATOM 714 N N . LEU A 1 120 ? -10.248 -9.678 5.487 1.00 15.43 168 LEU A N 1
ATOM 715 C CA . LEU A 1 120 ? -11.683 -9.934 5.532 1.00 16.71 168 LEU A CA 1
ATOM 716 C C . LEU A 1 120 ? -12.433 -8.708 6.031 1.00 21.86 168 LEU A C 1
ATOM 717 O O . LEU A 1 120 ? -13.584 -8.476 5.661 1.00 20.88 168 LEU A O 1
ATOM 722 N N . ILE A 1 121 ? -11.776 -7.929 6.883 1.00 19.53 169 ILE A N 1
ATOM 723 C CA . ILE A 1 121 ? -12.356 -6.686 7.366 1.00 18.85 169 ILE A CA 1
ATOM 724 C C . ILE A 1 121 ? -11.823 -5.502 6.564 1.00 19.89 169 ILE A C 1
ATOM 725 O O . ILE A 1 121 ? -10.635 -5.179 6.619 1.00 24.50 169 ILE A O 1
ATOM 730 N N . GLU A 1 122 ? -12.715 -4.867 5.812 1.00 24.14 170 GLU A N 1
ATOM 731 C CA . GLU A 1 122 ? -12.356 -3.733 4.972 1.00 18.70 170 GLU A CA 1
ATOM 732 C C . GLU A 1 122 ? -13.243 -2.539 5.287 1.00 21.55 170 GLU A C 1
ATOM 733 O O . GLU A 1 122 ? -14.466 -2.619 5.174 1.00 17.26 170 GLU A O 1
ATOM 736 N N . ASP A 1 123 ? -12.618 -1.431 5.673 1.00 25.09 171 ASP A N 1
ATOM 737 C CA . ASP A 1 123 ? -13.352 -0.230 6.050 1.00 21.74 171 ASP A CA 1
ATOM 738 C C . ASP A 1 123 ? -14.283 -0.529 7.219 1.00 22.72 171 ASP A C 1
ATOM 739 O O . ASP A 1 123 ? -15.445 -0.129 7.220 1.00 15.13 171 ASP A O 1
ATOM 742 N N . ARG A 1 124 ? -13.765 -1.255 8.203 1.00 21.95 172 ARG A N 1
ATOM 743 C CA . ARG A 1 124 ? -14.491 -1.498 9.446 1.00 18.53 172 ARG A CA 1
ATOM 744 C C . ARG A 1 124 ? -15.784 -2.295 9.256 1.00 21.77 172 ARG A C 1
ATOM 745 O O . ARG A 1 124 ? -16.731 -2.147 10.027 1.00 17.24 172 ARG A O 1
ATOM 753 N N . GLN A 1 125 ? -15.819 -3.137 8.229 1.00 19.64 173 GLN A N 1
ATOM 754 C CA . GLN A 1 125 ? -16.923 -4.075 8.052 1.00 14.89 173 GLN A CA 1
ATOM 755 C C . GLN A 1 125 ? -16.490 -5.267 7.205 1.00 16.82 173 GLN A C 1
ATOM 756 O O . GLN A 1 125 ? -15.638 -5.139 6.325 1.00 19.90 173 GLN A O 1
ATOM 762 N N . LEU A 1 126 ? -17.079 -6.426 7.479 1.00 14.59 174 LEU A N 1
ATOM 763 C CA . LEU A 1 126 ? -16.737 -7.644 6.755 1.00 16.93 174 LEU A CA 1
ATOM 764 C C . LEU A 1 126 ? -17.034 -7.503 5.267 1.00 13.41 174 LEU A C 1
ATOM 765 O O . LEU A 1 126 ? -17.914 -6.740 4.871 1.00 14.12 174 LEU A O 1
ATOM 770 N N . LEU A 1 127 ? -16.296 -8.242 4.446 1.00 19.17 175 LEU A N 1
ATOM 771 C CA . LEU A 1 127 ? -16.504 -8.209 3.002 1.00 17.88 175 LEU A CA 1
ATOM 772 C C . LEU A 1 127 ? -17.910 -8.683 2.646 1.00 19.38 175 LEU A C 1
ATOM 773 O O . LEU A 1 127 ? -18.477 -9.537 3.326 1.00 14.40 175 LEU A O 1
ATOM 778 N N . SER A 1 128 ? -18.470 -8.122 1.579 1.00 22.63 176 SER A N 1
ATOM 779 C CA . SER A 1 128 ? -19.835 -8.447 1.178 1.00 17.90 176 SER A CA 1
ATOM 780 C C . SER A 1 128 ? -20.064 -9.941 0.963 1.00 28.72 176 SER A C 1
ATOM 781 O O . SER A 1 128 ? -21.139 -10.453 1.277 1.00 24.28 176 SER A O 1
ATOM 784 N N . TRP A 1 129 ? -19.063 -10.643 0.438 1.00 26.21 177 TRP A N 1
ATOM 785 C CA . TRP A 1 129 ? -19.225 -12.072 0.176 1.00 20.31 177 TRP A CA 1
ATOM 786 C C . TRP A 1 129 ? -19.130 -12.921 1.445 1.00 17.37 177 TRP A C 1
ATOM 787 O O . TRP A 1 129 ? -19.375 -14.126 1.414 1.00 28.27 177 TRP A O 1
ATOM 798 N N . VAL A 1 130 ? -18.787 -12.280 2.558 1.00 16.81 178 VAL A N 1
ATOM 799 C CA . VAL A 1 130 ? -18.779 -12.946 3.855 1.00 15.46 178 VAL A CA 1
ATOM 800 C C . VAL A 1 130 ? -20.062 -12.610 4.608 1.00 18.53 178 VAL A C 1
ATOM 801 O O . VAL A 1 130 ? -20.615 -13.445 5.324 1.00 19.38 178 VAL A O 1
ATOM 805 N N . ALA A 1 131 ? -20.526 -11.377 4.433 1.00 20.04 179 ALA A N 1
ATOM 806 C CA . ALA A 1 131 ? -21.762 -10.911 5.048 1.00 15.62 179 ALA A CA 1
ATOM 807 C C . ALA A 1 131 ? -22.314 -9.733 4.253 1.00 18.09 179 ALA A C 1
ATOM 808 O O . ALA A 1 131 ? -21.702 -8.667 4.201 1.00 21.14 179 ALA A O 1
ATOM 810 N N . GLU A 1 132 ? -23.472 -9.935 3.634 1.00 16.52 180 GLU A N 1
ATOM 811 C CA . GLU A 1 132 ? -24.076 -8.921 2.778 1.00 18.47 180 GLU A CA 1
ATOM 812 C C . GLU A 1 132 ? -24.689 -7.768 3.558 1.00 21.78 180 GLU A C 1
ATOM 813 O O . GLU A 1 132 ? -24.888 -7.854 4.769 1.00 21.17 180 GLU A O 1
ATOM 819 N N . GLN A 1 133 ? -24.976 -6.682 2.847 1.00 24.37 181 GLN A N 1
ATOM 820 C CA . GLN A 1 133 ? -25.803 -5.618 3.388 1.00 20.63 181 GLN A CA 1
ATOM 821 C C . GLN A 1 133 ? -27.253 -6.025 3.196 1.00 16.18 181 GLN A C 1
ATOM 822 O O . GLN A 1 133 ? -27.568 -6.797 2.290 1.00 16.42 181 GLN A O 1
ATOM 828 N N . PRO A 1 134 ? -28.143 -5.517 4.054 1.00 16.16 182 PRO A N 1
ATOM 829 C CA . PRO A 1 134 ? -29.556 -5.890 3.960 1.00 15.72 182 PRO A CA 1
ATOM 830 C C . PRO A 1 134 ? -30.266 -5.137 2.842 1.00 23.66 182 PRO A C 1
ATOM 831 O O . PRO A 1 134 ? -29.955 -3.973 2.582 1.00 22.17 182 PRO A O 1
ATOM 835 N N . THR A 1 135 ? -31.205 -5.802 2.180 1.00 14.34 183 THR A N 1
ATOM 836 C CA . THR A 1 135 ? -32.075 -5.118 1.238 1.00 24.22 183 THR A CA 1
ATOM 837 C C . THR A 1 135 ? -32.879 -4.099 2.033 1.00 25.35 183 THR A C 1
ATOM 838 O O . THR A 1 135 ? -32.895 -4.140 3.264 1.00 21.36 183 THR A O 1
ATOM 842 N N . GLU A 1 136 ? -33.541 -3.179 1.342 1.00 31.54 184 GLU A N 1
ATOM 843 C CA . GLU A 1 136 ? -34.382 -2.207 2.025 1.00 25.28 184 GLU A CA 1
ATOM 844 C C . GLU A 1 136 ? -35.480 -2.911 2.812 1.00 20.34 184 GLU A C 1
ATOM 845 O O . GLU A 1 136 ? -35.861 -2.468 3.896 1.00 25.94 184 GLU A O 1
ATOM 851 N N . GLU A 1 137 ? -35.978 -4.014 2.262 1.00 21.23 185 GLU A N 1
ATOM 852 C CA . GLU A 1 137 ? -37.025 -4.790 2.915 1.00 20.94 185 GLU A CA 1
ATOM 853 C C . GLU A 1 137 ? -36.503 -5.429 4.192 1.00 24.46 185 GLU A C 1
ATOM 854 O O . GLU A 1 137 ? -37.183 -5.441 5.217 1.00 20.69 185 GLU A O 1
ATOM 860 N N . GLU A 1 138 ? -35.289 -5.961 4.126 1.00 22.32 186 GLU A N 1
ATOM 861 C CA . GLU A 1 138 ? -34.678 -6.599 5.283 1.00 22.96 186 GLU A CA 1
ATOM 862 C C . GLU A 1 138 ? -34.346 -5.572 6.355 1.00 16.71 186 GLU A C 1
ATOM 863 O O . GLU A 1 138 ? -34.324 -5.886 7.545 1.00 12.38 186 GLU A O 1
ATOM 869 N N . LYS A 1 139 ? -34.093 -4.341 5.923 1.00 18.97 187 LYS A N 1
ATOM 870 C CA . LYS A 1 139 ? -33.735 -3.262 6.834 1.00 16.71 187 LYS A CA 1
ATOM 871 C C . LYS A 1 139 ? -34.907 -2.851 7.715 1.00 18.95 187 LYS A C 1
ATOM 872 O O . LYS A 1 139 ? -34.729 -2.144 8.706 1.00 13.93 187 LYS A O 1
ATOM 876 N N . LEU A 1 140 ? -36.104 -3.296 7.350 1.00 18.84 188 LEU A N 1
ATOM 877 C CA . LEU A 1 140 ? -37.299 -2.977 8.120 1.00 18.94 188 LEU A CA 1
ATOM 878 C C . LEU A 1 140 ? -37.264 -3.636 9.496 1.00 18.31 188 LEU A C 1
ATOM 879 O O . LEU A 1 140 ? -37.841 -3.123 10.456 1.00 19.83 188 LEU A O 1
ATOM 884 N N . LYS A 1 141 ? -36.579 -4.771 9.584 1.00 11.60 189 LYS A N 1
ATOM 885 C CA . LYS A 1 141 ? -36.459 -5.498 10.841 1.00 19.32 189 LYS A CA 1
ATOM 886 C C . LYS A 1 141 ? -35.582 -4.725 11.820 1.00 15.70 189 LYS A C 1
ATOM 887 O O . LYS A 1 141 ? -35.646 -4.940 13.029 1.00 21.80 189 LYS A O 1
ATOM 893 N N . ALA A 1 142 ? -34.768 -3.821 11.286 1.00 11.54 190 ALA A N 1
ATOM 894 C CA . ALA A 1 142 ? -33.866 -3.016 12.102 1.00 21.80 190 ALA A CA 1
ATOM 895 C C . ALA A 1 142 ? -34.616 -1.932 12.870 1.00 24.46 190 ALA A C 1
ATOM 896 O O . ALA A 1 142 ? -35.178 -1.014 12.274 1.00 20.92 190 ALA A O 1
ATOM 898 N N . ARG A 1 143 ? -34.622 -2.042 14.194 1.00 18.06 191 ARG A N 1
ATOM 899 C CA . ARG A 1 143 ? -35.236 -1.024 15.037 1.00 21.11 191 ARG A CA 1
ATOM 900 C C . ARG A 1 143 ? -34.345 0.212 15.087 1.00 23.42 191 ARG A C 1
ATOM 901 O O . ARG A 1 143 ? -33.122 0.103 15.006 1.00 27.23 191 ARG A O 1
ATOM 903 N N . LEU A 1 144 ? -34.957 1.385 15.209 1.00 22.70 192 LEU A N 1
ATOM 904 C CA . LEU A 1 144 ? -34.197 2.618 15.365 1.00 25.01 192 LEU A CA 1
ATOM 905 C C . LEU A 1 144 ? -33.334 2.512 16.614 1.00 30.81 192 LEU A C 1
ATOM 906 O O . LEU A 1 144 ? -33.840 2.254 17.706 1.00 33.03 192 LEU A O 1
ATOM 911 N N . ILE A 1 145 ? -32.029 2.699 16.453 1.00 29.94 193 ILE A N 1
ATOM 912 C CA . ILE A 1 145 ? -31.117 2.600 17.586 1.00 31.82 193 ILE A CA 1
ATOM 913 C C . ILE A 1 145 ? -30.026 3.664 17.529 1.00 42.68 193 ILE A C 1
ATOM 914 O O . ILE A 1 145 ? -29.393 3.871 16.493 1.00 39.18 193 ILE A O 1
ATOM 919 N N . THR A 1 146 ? -29.824 4.344 18.652 1.00 35.92 194 THR A N 1
ATOM 920 C CA . THR A 1 146 ? -28.823 5.396 18.746 1.00 41.16 194 THR A CA 1
ATOM 921 C C . THR A 1 146 ? -27.476 4.810 19.144 1.00 35.44 194 THR A C 1
ATOM 922 O O . THR A 1 146 ? -27.409 3.699 19.670 1.00 29.92 194 THR A O 1
ATOM 926 N N . PRO A 1 147 ? -26.393 5.557 18.888 1.00 29.56 195 PRO A N 1
ATOM 927 C CA . PRO A 1 147 ? -25.057 5.155 19.338 1.00 31.83 195 PRO A CA 1
ATOM 928 C C . PRO A 1 147 ? -25.019 4.971 20.850 1.00 39.53 195 PRO A C 1
ATOM 929 O O . PRO A 1 147 ? -24.381 4.040 21.343 1.00 40.12 195 PRO A O 1
ATOM 933 N N . SER A 1 148 ? -25.704 5.853 21.570 1.00 34.86 196 SER A N 1
ATOM 934 C CA . SER A 1 148 ? -25.765 5.787 23.024 1.00 34.43 196 SER A CA 1
ATOM 935 C C . SER A 1 148 ? -26.312 4.439 23.480 1.00 35.26 196 SER A C 1
ATOM 936 O O . SER A 1 148 ? -25.700 3.753 24.300 1.00 36.13 196 SER A O 1
ATOM 939 N N . GLN A 1 149 ? -27.467 4.067 22.936 1.00 32.18 197 GLN A N 1
ATOM 940 C CA . GLN A 1 149 ? -28.121 2.810 23.281 1.00 30.06 197 GLN A CA 1
ATOM 941 C C . GLN A 1 149 ? -27.199 1.617 23.064 1.00 32.70 197 GLN A C 1
ATOM 942 O O . GLN A 1 149 ? -27.127 0.714 23.898 1.00 32.69 197 GLN A O 1
ATOM 948 N N . ILE A 1 150 ? -26.496 1.620 21.937 1.00 34.38 198 ILE A N 1
ATOM 949 C CA . ILE A 1 150 ? -25.569 0.545 21.612 1.00 34.88 198 ILE A CA 1
ATOM 950 C C . ILE A 1 150 ? -24.404 0.501 22.596 1.00 23.52 198 ILE A C 1
ATOM 951 O O . ILE A 1 150 ? -23.964 -0.573 23.004 1.00 24.72 198 ILE A O 1
ATOM 956 N N . SER A 1 151 ? -23.912 1.675 22.977 1.00 31.58 199 SER A N 1
ATOM 957 C CA . SER A 1 151 ? -22.753 1.770 23.856 1.00 35.15 199 SER A CA 1
ATOM 958 C C . SER A 1 151 ? -23.053 1.243 25.257 1.00 30.16 199 SER A C 1
ATOM 959 O O . SER A 1 151 ? -22.256 0.505 25.837 1.00 31.21 199 SER A O 1
ATOM 962 N N . LYS A 1 152 ? -24.206 1.629 25.793 1.00 36.39 200 LYS A N 1
ATOM 963 C CA . LYS A 1 152 ? -24.614 1.212 27.130 1.00 37.95 200 LYS A CA 1
ATOM 964 C C . LYS A 1 152 ? -24.974 -0.269 27.156 1.00 36.11 200 LYS A C 1
ATOM 965 O O . LYS A 1 152 ? -24.902 -0.919 28.199 1.00 42.05 200 LYS A O 1
ATOM 967 N N . LEU A 1 153 ? -25.359 -0.796 25.999 1.00 34.07 201 LEU A N 1
ATOM 968 C CA . LEU A 1 153 ? -25.756 -2.193 25.887 1.00 31.91 201 LEU A CA 1
ATOM 969 C C . LEU A 1 153 ? -24.541 -3.106 26.028 1.00 34.22 201 LEU A C 1
ATOM 970 O O . LEU A 1 153 ? -24.612 -4.160 26.662 1.00 37.97 201 LEU A O 1
ATOM 975 N N . GLU A 1 154 ? -23.425 -2.690 25.438 1.00 35.96 202 GLU A N 1
ATOM 976 C CA . GLU A 1 154 ? -22.166 -3.410 25.585 1.00 35.46 202 GLU A CA 1
ATOM 977 C C . GLU A 1 154 ? -21.675 -3.357 27.025 1.00 41.45 202 GLU A C 1
ATOM 978 O O . GLU A 1 154 ? -21.156 -4.341 27.551 1.00 46.81 202 GLU A O 1
ATOM 984 N N . ALA A 1 155 ? -21.836 -2.199 27.657 1.00 40.36 203 ALA A N 1
ATOM 985 C CA . ALA A 1 155 ? -21.417 -2.027 29.041 1.00 44.72 203 ALA A CA 1
ATOM 986 C C . ALA A 1 155 ? -22.211 -2.945 29.962 1.00 49.83 203 ALA A C 1
ATOM 987 O O . ALA A 1 155 ? -21.683 -3.469 30.943 1.00 53.04 203 ALA A O 1
ATOM 989 N N . LYS A 1 156 ? -23.485 -3.135 29.633 1.00 44.85 204 LYS A N 1
ATOM 990 C CA . LYS A 1 156 ? -24.382 -3.936 30.454 1.00 46.93 204 LYS A CA 1
ATOM 991 C C . LYS A 1 156 ? -24.015 -5.412 30.391 1.00 50.45 204 LYS A C 1
ATOM 992 O O . LYS A 1 156 ? -24.112 -6.130 31.386 1.00 45.47 204 LYS A O 1
ATOM 994 N N . TRP A 1 157 ? -23.594 -5.860 29.213 1.00 51.43 205 TRP A N 1
ATOM 995 C CA . TRP A 1 157 ? -23.220 -7.254 29.017 1.00 49.75 205 TRP A CA 1
ATOM 996 C C . TRP A 1 157 ? -21.912 -7.582 29.722 1.00 49.73 205 TRP A C 1
ATOM 997 O O . TRP A 1 157 ? -21.546 -8.749 29.846 1.00 48.41 205 TRP A O 1
ATOM 1008 N N . ARG A 1 158 ? -21.203 -6.552 30.174 1.00 53.34 206 ARG A N 1
ATOM 1009 C CA . ARG A 1 158 ? -19.991 -6.767 30.952 1.00 51.46 206 ARG A CA 1
ATOM 1010 C C . ARG A 1 158 ? -20.340 -7.588 32.182 1.00 52.04 206 ARG A C 1
ATOM 1011 O O . ARG A 1 158 ? -19.555 -8.420 32.633 1.00 58.33 206 ARG A O 1
ATOM 1013 N N . SER A 1 159 ? -21.533 -7.355 32.718 1.00 52.65 207 SER A N 1
ATOM 1014 C CA . SER A 1 159 ? -21.985 -8.064 33.906 1.00 56.91 207 SER A CA 1
ATOM 1015 C C . SER A 1 159 ? -23.107 -9.046 33.583 1.00 56.41 207 SER A C 1
ATOM 1016 O O . SER A 1 159 ? -22.995 -10.245 33.854 1.00 49.63 207 SER A O 1
ATOM 1019 N N . ASN A 1 160 ? -24.180 -8.532 32.991 1.00 49.62 208 ASN A N 1
ATOM 1020 C CA . ASN A 1 160 ? -25.366 -9.337 32.725 1.00 55.35 208 ASN A CA 1
ATOM 1021 C C . ASN A 1 160 ? -25.799 -9.330 31.262 1.00 59.26 208 ASN A C 1
ATOM 1022 O O . ASN A 1 160 ? -25.854 -8.278 30.619 1.00 59.13 208 ASN A O 1
ATOM 1024 N N . LYS A 1 161 ? -26.106 -10.518 30.750 1.00 47.85 209 LYS A N 1
ATOM 1025 C CA . LYS A 1 161 ? -26.614 -10.674 29.395 1.00 55.89 209 LYS A CA 1
ATOM 1026 C C . LYS A 1 161 ? -28.078 -10.262 29.341 1.00 52.79 209 LYS A C 1
ATOM 1027 O O . LYS A 1 161 ? -28.970 -11.071 29.600 1.00 42.65 209 LYS A O 1
ATOM 1030 N N . ASP A 1 162 ? -28.323 -9.001 29.004 1.00 56.56 210 ASP A N 1
ATOM 1031 C CA . ASP A 1 162 ? -29.676 -8.461 29.028 1.00 52.30 210 ASP A CA 1
ATOM 1032 C C . ASP A 1 162 ? -30.073 -7.837 27.695 1.00 59.19 210 ASP A C 1
ATOM 1033 O O . ASP A 1 162 ? -29.423 -8.057 26.674 1.00 52.63 210 ASP A O 1
ATOM 1035 N N . ALA A 1 163 ? -31.148 -7.057 27.715 1.00 68.12 211 ALA A N 1
ATOM 1036 C CA . ALA A 1 163 ? -31.677 -6.462 26.495 1.00 59.09 211 ALA A CA 1
ATOM 1037 C C . ALA A 1 163 ? -31.591 -4.941 26.514 1.00 65.77 211 ALA A C 1
ATOM 1038 O O . ALA A 1 163 ? -30.988 -4.350 27.412 1.00 78.27 211 ALA A O 1
ATOM 1040 N N . THR A 1 164 ? -32.200 -4.314 25.513 1.00 57.49 212 THR A N 1
ATOM 1041 C CA . THR A 1 164 ? -32.200 -2.862 25.398 1.00 58.82 212 THR A CA 1
ATOM 1042 C C . THR A 1 164 ? -33.095 -2.225 26.459 1.00 55.44 212 THR A C 1
ATOM 1043 O O . THR A 1 164 ? -32.688 -1.286 27.144 1.00 50.07 212 THR A O 1
ATOM 1045 N N . ILE A 1 177 ? -18.544 16.372 42.220 1.00 41.68 225 ILE A N 1
ATOM 1046 C CA . ILE A 1 177 ? -17.116 16.471 42.503 1.00 48.95 225 ILE A CA 1
ATOM 1047 C C . ILE A 1 177 ? -16.646 17.919 42.425 1.00 48.85 225 ILE A C 1
ATOM 1048 O O . ILE A 1 177 ? -16.904 18.609 41.436 1.00 43.33 225 ILE A O 1
ATOM 1053 N N . PRO A 1 178 ? -15.959 18.385 43.480 1.00 45.25 226 PRO A N 1
ATOM 1054 C CA . PRO A 1 178 ? -15.393 19.73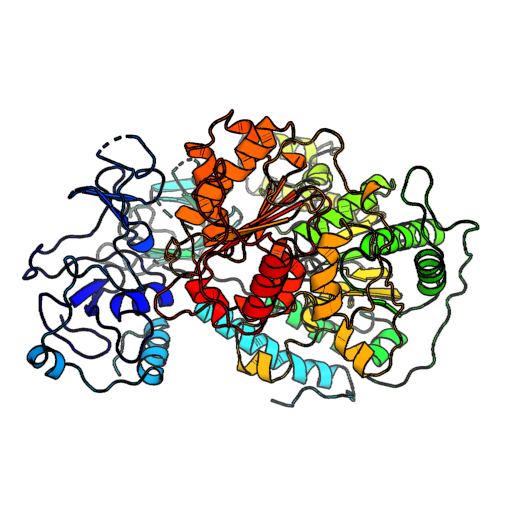6 43.534 1.00 44.51 226 PRO A CA 1
ATOM 1055 C C . PRO A 1 178 ? -14.338 19.927 42.452 1.00 40.55 226 PRO A C 1
ATOM 1056 O O . PRO A 1 178 ? -13.428 19.107 42.327 1.00 42.16 226 PRO A O 1
ATOM 1060 N N . PRO A 1 179 ? -14.461 21.010 41.677 1.00 44.31 227 PRO A N 1
ATOM 1061 C CA . PRO A 1 179 ? -13.613 21.268 40.511 1.00 35.37 227 PRO A CA 1
ATOM 1062 C C . PRO A 1 179 ? -12.167 21.516 40.917 1.00 41.43 227 PRO A C 1
ATOM 1063 O O . PRO A 1 179 ? -11.903 21.855 42.071 1.00 39.46 227 PRO A O 1
ATOM 1067 N N . LEU A 1 180 ? -11.244 21.336 39.979 1.00 34.94 228 LEU A N 1
ATOM 1068 C CA . LEU A 1 180 ? -9.856 21.701 40.215 1.00 29.74 228 LEU A CA 1
ATOM 1069 C C . LEU A 1 180 ? -9.793 23.196 40.481 1.00 26.39 228 LEU A C 1
ATOM 1070 O O . LEU A 1 180 ? -10.441 23.984 39.793 1.00 33.62 228 LEU A O 1
ATOM 1075 N N . LEU A 1 181 ? -9.020 23.579 41.490 1.00 32.32 229 LEU A N 1
ATOM 1076 C CA . LEU A 1 181 ? -8.933 24.971 41.903 1.00 25.49 229 LEU A CA 1
ATOM 1077 C C . LEU A 1 181 ? -7.607 25.585 41.473 1.00 34.41 229 LEU A C 1
ATOM 1078 O O . LEU A 1 181 ? -6.685 24.876 41.070 1.00 31.27 229 LEU A O 1
ATOM 1083 N N . LEU A 1 182 ? -7.523 26.909 41.551 1.00 29.89 230 LEU A N 1
ATOM 1084 C CA . LEU A 1 182 ? -6.262 27.604 41.343 1.00 37.24 230 LEU A CA 1
ATOM 1085 C C . LEU A 1 182 ? -5.456 27.516 42.630 1.00 29.51 230 LEU A C 1
ATOM 1086 O O . LEU A 1 182 ? -4.231 27.401 42.610 1.00 36.93 230 LEU A O 1
ATOM 1088 N N . ARG A 1 183 ? -6.164 27.554 43.753 1.00 21.04 231 ARG A N 1
ATOM 1089 C CA . ARG A 1 183 ? -5.535 27.568 45.064 1.00 26.77 231 ARG A CA 1
ATOM 1090 C C . ARG A 1 183 ? -6.258 26.629 46.019 1.00 29.85 231 ARG A C 1
ATOM 1091 O O . ARG A 1 183 ? -7.485 26.650 46.111 1.00 31.09 231 ARG A O 1
ATOM 1099 N N . TYR A 1 184 ? -5.493 25.818 46.741 1.00 19.50 232 TYR A N 1
ATOM 1100 C CA . TYR A 1 184 ? -6.073 24.844 47.658 1.00 18.31 232 TYR A CA 1
ATOM 1101 C C . TYR A 1 184 ? -5.801 25.203 49.113 1.00 21.72 232 TYR A C 1
ATOM 1102 O O . TYR A 1 184 ? -4.668 25.501 49.491 1.00 26.15 232 TYR A O 1
ATOM 1111 N N . GLN A 1 185 ? -6.855 25.170 49.923 1.00 21.10 233 GLN A N 1
ATOM 1112 C CA . GLN A 1 185 ? -6.754 25.498 51.339 1.00 21.22 233 GLN A CA 1
ATOM 1113 C C . GLN A 1 185 ? -5.818 24.548 52.075 1.00 20.64 233 GLN A C 1
ATOM 1114 O O . GLN A 1 185 ? -5.116 24.952 53.002 1.00 25.04 233 GLN A O 1
ATOM 1117 N N . ASP A 1 186 ? -5.811 23.286 51.657 1.00 19.91 234 ASP A N 1
ATOM 1118 C CA . ASP A 1 186 ? -4.957 22.278 52.277 1.00 20.63 234 ASP A CA 1
ATOM 1119 C C . ASP A 1 186 ? -4.898 20.996 51.448 1.00 14.39 234 ASP A C 1
ATOM 1120 O O . ASP A 1 186 ? -5.622 20.846 50.464 1.00 14.49 234 ASP A O 1
ATOM 1125 N N . ALA A 1 187 ? -4.030 20.078 51.859 1.00 14.07 235 ALA A N 1
ATOM 1126 C CA . ALA A 1 187 ? -3.793 18.844 51.117 1.00 12.75 235 ALA A CA 1
ATOM 1127 C C . ALA A 1 187 ? -5.034 17.959 51.015 1.00 12.41 235 ALA A C 1
ATOM 1128 O O . ALA A 1 187 ? -5.195 17.220 50.045 1.00 13.03 235 ALA A O 1
ATOM 1130 N N . TYR A 1 188 ? -5.906 18.031 52.015 1.00 12.48 236 TYR A N 1
ATOM 1131 C CA . TYR A 1 188 ? -7.119 17.219 52.012 1.00 13.21 236 TYR A CA 1
ATOM 1132 C C . TYR A 1 188 ? -8.094 17.674 50.930 1.00 12.70 236 TYR A C 1
ATOM 1133 O O . TYR A 1 188 ? -8.789 16.856 50.331 1.00 13.65 236 TYR A O 1
ATOM 1142 N N . GLU A 1 189 ? -8.142 18.978 50.679 1.00 8.34 237 GLU A N 1
ATOM 1143 C CA . GLU A 1 189 ? -8.971 19.506 49.604 1.00 15.28 237 GLU A CA 1
ATOM 1144 C C . GLU A 1 189 ? -8.350 19.152 48.259 1.00 14.31 237 GLU A C 1
ATOM 1145 O O . GLU A 1 189 ? -9.053 18.870 47.289 1.00 9.21 237 GLU A O 1
ATOM 1151 N N . TYR A 1 190 ? -7.022 19.174 48.218 1.00 11.19 238 TYR A N 1
ATOM 1152 C CA . TYR A 1 190 ? -6.268 18.773 47.039 1.00 7.59 238 TYR A CA 1
ATOM 1153 C C . TYR A 1 190 ? -6.629 17.336 46.677 1.00 11.43 238 TYR A C 1
ATOM 1154 O O . TYR A 1 190 ? -6.907 17.024 45.519 1.00 10.54 238 TYR A O 1
ATOM 1163 N N . GLN A 1 191 ? -6.647 16.470 47.684 1.00 8.59 239 GLN A N 1
ATOM 1164 C CA . GLN A 1 191 ? -6.922 15.052 47.486 1.00 6.92 239 GLN A CA 1
ATOM 1165 C C . GLN A 1 191 ? -8.352 14.800 47.013 1.00 9.67 239 GLN A C 1
ATOM 1166 O O . GLN A 1 191 ? -8.588 13.979 46.126 1.00 13.80 239 GLN A O 1
ATOM 1172 N N . ARG A 1 192 ? -9.304 15.503 47.614 1.00 9.75 240 ARG A N 1
ATOM 1173 C CA . ARG A 1 192 ? -10.710 15.317 47.281 1.00 9.21 240 ARG A CA 1
ATOM 1174 C C . ARG A 1 192 ? -11.015 15.859 45.891 1.00 12.94 240 ARG A C 1
ATOM 1175 O O . ARG A 1 192 ? -12.088 15.619 45.338 1.00 12.06 240 ARG A O 1
ATOM 1183 N N . SER A 1 193 ? -10.059 16.590 45.330 1.00 10.60 241 SER A N 1
ATOM 1184 C CA . SER A 1 193 ? -10.211 17.155 43.998 1.00 12.40 241 SER A CA 1
ATOM 1185 C C . SER A 1 193 ? -9.726 16.187 42.924 1.00 13.63 241 SER A C 1
ATOM 1186 O O . SER A 1 193 ? -10.464 15.857 41.996 1.00 13.70 241 SER A O 1
ATOM 1189 N N . TYR A 1 194 ? -8.486 15.731 43.061 1.00 10.81 242 TYR A N 1
ATOM 1190 C CA . TYR A 1 194 ? -7.885 14.829 42.084 1.00 8.56 242 TYR A CA 1
ATOM 1191 C C . TYR A 1 194 ? -8.348 13.386 42.266 1.00 11.22 242 TYR A C 1
ATOM 1192 O O . TYR A 1 194 ? -8.381 12.614 41.310 1.00 13.84 242 TYR A O 1
ATOM 1201 N N . GLY A 1 195 ? -8.710 13.032 43.494 1.00 7.54 243 GLY A N 1
ATOM 1202 C CA . GLY A 1 195 ? -9.107 11.673 43.820 1.00 11.56 243 GLY A CA 1
ATOM 1203 C C . GLY A 1 195 ? -10.177 11.079 42.922 1.00 10.04 243 GLY A C 1
ATOM 1204 O O . GLY A 1 195 ? -9.942 10.066 42.263 1.00 14.75 243 GLY A O 1
ATOM 1205 N N . PRO A 1 196 ? -11.368 11.696 42.901 1.00 9.70 244 PRO A N 1
ATOM 1206 C CA . PRO A 1 196 ? -12.484 11.197 42.089 1.00 11.30 244 PRO A CA 1
ATOM 1207 C C . PRO A 1 196 ? -12.148 11.167 40.600 1.00 13.22 244 PRO A C 1
ATOM 1208 O O . PRO A 1 196 ? -12.705 10.355 39.861 1.00 14.16 244 PRO A O 1
ATOM 1212 N N . LEU A 1 197 ? -11.253 12.047 40.164 1.00 10.69 245 LEU A N 1
ATOM 1213 C CA . LEU A 1 197 ? -10.826 12.054 38.770 1.00 14.01 245 LEU A CA 1
ATOM 1214 C C . LEU A 1 197 ? -10.025 10.793 38.472 1.00 10.81 245 LEU A C 1
ATOM 1215 O O . LEU A 1 197 ? -10.199 10.166 37.427 1.00 8.11 245 LEU A O 1
ATOM 1220 N N . ILE A 1 198 ? -9.148 10.429 39.401 1.00 9.26 246 ILE A N 1
ATOM 1221 C CA . ILE A 1 198 ? -8.359 9.212 39.275 1.00 12.85 246 ILE A CA 1
ATOM 1222 C C . ILE A 1 198 ? -9.276 8.003 39.146 1.00 12.02 246 ILE A C 1
ATOM 1223 O O . ILE A 1 198 ? -9.076 7.152 38.279 1.00 14.38 246 ILE A O 1
ATOM 1228 N N . LYS A 1 199 ? -10.288 7.939 40.006 1.00 12.96 247 LYS A N 1
ATOM 1229 C CA . LYS A 1 199 ? -11.206 6.805 40.018 1.00 18.51 247 LYS A CA 1
ATOM 1230 C C . LYS A 1 199 ? -11.956 6.679 38.694 1.00 12.10 247 LYS A C 1
ATOM 1231 O O . LYS A 1 199 ? -12.111 5.578 38.169 1.00 12.01 247 LYS A O 1
ATOM 1237 N N . LEU A 1 200 ? -12.418 7.806 38.157 1.00 10.79 248 LEU A N 1
ATOM 1238 C CA . LEU A 1 200 ? -13.093 7.816 36.862 1.00 15.98 248 LEU A CA 1
ATOM 1239 C C . LEU A 1 200 ? -12.228 7.139 35.801 1.00 14.15 248 LEU A C 1
ATOM 1240 O O . LEU A 1 200 ? -12.667 6.213 35.120 1.00 13.00 248 LEU A O 1
ATOM 1245 N N . GLU A 1 201 ? -10.994 7.613 35.669 1.00 14.51 249 GLU A N 1
ATOM 1246 C CA . GLU A 1 201 ? -10.045 7.029 34.733 1.00 15.09 249 GLU A CA 1
ATOM 1247 C C . GLU A 1 201 ? -9.867 5.536 35.011 1.00 13.38 249 GLU A C 1
ATOM 1248 O O . GLU A 1 201 ? -9.941 4.711 34.102 1.00 12.90 249 GLU A O 1
ATOM 1254 N N . ALA A 1 202 ? -9.633 5.195 36.275 1.00 10.81 250 ALA A N 1
ATOM 1255 C CA . ALA A 1 202 ? -9.420 3.808 36.677 1.00 11.47 250 ALA A CA 1
ATOM 1256 C C . ALA A 1 202 ? -10.576 2.912 36.243 1.00 11.94 250 ALA A C 1
ATOM 1257 O O . ALA A 1 202 ? -10.367 1.883 35.602 1.00 13.49 250 ALA A O 1
ATOM 1259 N N . ASP A 1 203 ? -11.794 3.312 36.597 1.00 10.27 251 ASP A N 1
ATOM 1260 C CA . ASP A 1 203 ? -12.989 2.555 36.241 1.00 14.73 251 ASP A CA 1
ATOM 1261 C C . ASP A 1 203 ? -13.111 2.378 34.733 1.00 16.19 251 ASP A C 1
ATOM 1262 O O . ASP A 1 203 ? -13.463 1.301 34.252 1.00 22.26 251 ASP A O 1
ATOM 1267 N N . TYR A 1 204 ? -12.816 3.439 33.989 1.00 12.86 252 TYR A N 1
ATOM 1268 C CA . TYR A 1 204 ? -12.930 3.408 32.536 1.00 16.56 252 TYR A CA 1
ATOM 1269 C C . TYR A 1 204 ? -11.847 2.541 31.905 1.00 18.01 252 TYR A C 1
ATOM 1270 O O . TYR A 1 204 ? -12.100 1.827 30.936 1.00 21.70 252 TYR A O 1
ATOM 1279 N N . ASP A 1 205 ? -10.640 2.612 32.456 1.00 17.19 253 ASP A N 1
ATOM 1280 C CA . ASP A 1 205 ? -9.536 1.782 31.993 1.00 16.30 253 ASP A CA 1
ATOM 1281 C C . ASP A 1 205 ? -9.878 0.308 32.176 1.00 18.59 253 ASP A C 1
ATOM 1282 O O . ASP A 1 205 ? -9.714 -0.499 31.263 1.00 24.64 253 ASP A O 1
ATOM 1287 N N . LYS A 1 206 ? -10.353 -0.029 33.370 1.00 15.38 254 LYS A N 1
ATOM 1288 C CA . LYS A 1 206 ? -10.757 -1.390 33.701 1.00 23.27 254 LYS A CA 1
ATOM 1289 C C . LYS A 1 206 ? -11.834 -1.907 32.748 1.00 24.14 254 LYS A C 1
ATOM 1290 O O . LYS A 1 206 ? -11.719 -3.005 32.203 1.00 21.97 254 LYS A O 1
ATOM 1296 N N . GLN A 1 207 ? -12.876 -1.107 32.548 1.00 22.30 255 GLN A N 1
ATOM 1297 C CA . GLN A 1 207 ? -13.961 -1.468 31.644 1.00 27.06 255 GLN A CA 1
ATOM 1298 C C . GLN A 1 207 ? -13.489 -1.554 30.195 1.00 26.24 255 GLN A C 1
ATOM 1299 O O . GLN A 1 207 ? -14.079 -2.265 29.381 1.00 30.37 255 GLN A O 1
ATOM 1305 N N . LEU A 1 208 ? -12.419 -0.831 29.881 1.00 29.38 256 LEU A N 1
ATOM 1306 C CA . LEU A 1 208 ? -11.928 -0.739 28.509 1.00 28.48 256 LEU A CA 1
ATOM 1307 C C . LEU A 1 208 ? -10.894 -1.806 28.162 1.00 30.49 256 LEU A C 1
ATOM 1308 O O . LEU A 1 208 ? -10.877 -2.320 27.043 1.00 32.34 256 LEU A O 1
ATOM 1311 N N . LYS A 1 209 ? -10.032 -2.137 29.119 1.00 30.15 257 LYS A N 1
ATOM 1312 C CA . LYS A 1 209 ? -8.885 -2.996 28.836 1.00 29.10 257 LYS A CA 1
ATOM 1313 C C . LYS A 1 209 ? -8.908 -4.334 29.571 1.00 39.02 257 LYS A C 1
ATOM 1314 O O . LYS A 1 209 ? -7.900 -5.040 29.612 1.00 43.63 257 LYS A O 1
ATOM 1317 N N . GLU A 1 210 ? -10.051 -4.681 30.151 1.00 32.03 258 GLU A N 1
ATOM 1318 C CA . GLU A 1 210 ? -10.203 -5.983 30.787 1.00 41.72 258 GLU A CA 1
ATOM 1319 C C . GLU A 1 210 ? -10.146 -7.060 29.707 1.00 48.10 258 GLU A C 1
ATOM 1320 O O . GLU A 1 210 ? -10.362 -6.773 28.530 1.00 42.80 258 GLU A O 1
ATOM 1324 N N . SER A 1 211 ? -9.850 -8.294 30.100 1.00 55.88 259 SER A N 1
ATOM 1325 C CA . SER A 1 211 ? -9.702 -9.372 29.125 1.00 54.04 259 SER A CA 1
ATOM 1326 C C . SER A 1 211 ? -10.824 -10.402 29.182 1.00 53.35 259 SER A C 1
ATOM 1327 O O . SER A 1 211 ? -11.899 -10.140 29.721 1.00 42.88 259 SER A O 1
ATOM 1330 N N . GLN A 1 212 ? -10.561 -11.574 28.613 1.00 59.90 260 GLN A N 1
ATOM 1331 C CA . GLN A 1 212 ? -11.547 -12.643 28.556 1.00 56.15 260 GLN A CA 1
ATOM 1332 C C . GLN A 1 212 ? -10.893 -14.003 28.778 1.00 48.44 260 GLN A C 1
ATOM 1333 O O . GLN A 1 212 ? -11.547 -15.041 28.670 1.00 54.33 260 GLN A O 1
ATOM 1335 N N . GLU A 1 215 ? -12.000 -19.425 27.486 1.00 35.77 263 GLU A N 1
ATOM 1336 C CA . GLU A 1 215 ? -12.469 -20.158 26.315 1.00 39.85 263 GLU A CA 1
ATOM 1337 C C . GLU A 1 215 ? -12.811 -21.601 26.670 1.00 38.86 263 GLU A C 1
ATOM 1338 O O . GLU A 1 215 ? -13.553 -21.859 27.617 1.00 38.70 263 GLU A O 1
ATOM 1341 N N . HIS A 1 216 ? -12.271 -22.537 25.896 1.00 36.69 264 HIS A N 1
ATOM 1342 C CA . HIS A 1 216 ? -12.439 -23.960 26.168 1.00 41.34 264 HIS A CA 1
ATOM 1343 C C . HIS A 1 216 ? -11.079 -24.599 26.424 1.00 33.84 264 HIS A C 1
ATOM 1344 O O . HIS A 1 216 ? -10.518 -25.265 25.556 1.00 38.05 264 HIS A O 1
ATOM 1351 N N . ILE A 1 217 ? -10.564 -24.393 27.630 1.00 33.35 265 ILE A N 1
ATOM 1352 C CA . ILE A 1 217 ? -9.185 -24.738 27.949 1.00 32.89 265 ILE A CA 1
ATOM 1353 C C . ILE A 1 217 ? -9.017 -26.139 28.530 1.00 26.57 265 ILE A C 1
ATOM 1354 O O . ILE A 1 217 ? -9.734 -26.535 29.448 1.00 26.56 265 ILE A O 1
ATOM 1359 N N . SER A 1 218 ? -8.059 -26.881 27.983 1.00 25.91 266 SER A N 1
ATOM 1360 C CA . SER A 1 218 ? -7.678 -28.173 28.535 1.00 30.49 266 SER A CA 1
ATOM 1361 C C . SER A 1 218 ? -6.484 -28.003 29.465 1.00 26.92 266 SER A C 1
ATOM 1362 O O . SER A 1 218 ? -5.471 -27.415 29.087 1.00 31.90 266 SER A O 1
ATOM 1365 N N . VAL A 1 219 ? -6.613 -28.515 30.683 1.00 30.57 267 VAL A N 1
ATOM 1366 C CA . VAL A 1 219 ? -5.583 -28.337 31.696 1.00 30.01 267 VAL A CA 1
ATOM 1367 C C . VAL A 1 219 ? -4.918 -29.652 32.070 1.00 26.45 267 VAL A C 1
ATOM 1368 O O . VAL A 1 219 ? -5.590 -30.652 32.323 1.00 30.23 267 VAL A O 1
ATOM 1372 N N . SER A 1 220 ? -3.592 -29.642 32.105 1.00 23.90 268 SER A N 1
ATOM 1373 C CA . SER A 1 220 ? -2.843 -30.758 32.658 1.00 29.34 268 SER A CA 1
ATOM 1374 C C . SER A 1 220 ? -2.307 -30.341 34.020 1.00 27.34 268 SER A C 1
ATOM 1375 O O . SER A 1 220 ? -1.734 -29.262 34.168 1.00 30.62 268 SER A O 1
ATOM 1378 N N . TRP A 1 221 ? -2.507 -31.193 35.018 1.00 25.30 269 TRP A N 1
ATOM 1379 C CA . TRP A 1 221 ? -2.135 -30.856 36.385 1.00 15.30 269 TRP A CA 1
ATOM 1380 C C . TRP A 1 221 ? -0.819 -31.499 36.807 1.00 26.07 269 TRP A C 1
ATOM 1381 O O . TRP A 1 221 ? -0.466 -32.584 36.345 1.00 29.95 269 TRP A O 1
ATOM 1392 N N . SER A 1 222 ? -0.102 -30.815 37.691 1.00 23.16 270 SER A N 1
ATOM 1393 C CA . SER A 1 222 ? 1.126 -31.341 38.272 1.00 19.51 270 SER A CA 1
ATOM 1394 C C . SER A 1 222 ? 1.384 -30.651 39.602 1.00 25.82 270 SER A C 1
ATOM 1395 O O . SER A 1 222 ? 0.627 -29.769 40.007 1.00 22.54 270 SER A O 1
ATOM 1398 N N . LEU A 1 223 ? 2.450 -31.057 40.281 1.00 30.99 271 LEU A N 1
ATOM 1399 C CA . LEU A 1 223 ? 2.798 -30.470 41.566 1.00 24.96 271 LEU A CA 1
ATOM 1400 C C . LEU A 1 223 ? 4.140 -29.751 41.476 1.00 27.97 271 LEU A C 1
ATOM 1401 O O . LEU A 1 223 ? 5.124 -30.314 40.996 1.00 24.32 271 LEU A O 1
ATOM 1404 N N . ALA A 1 224 ? 4.167 -28.500 41.922 1.00 31.41 272 ALA A N 1
ATOM 1405 C CA . ALA A 1 224 ? 5.401 -27.728 41.953 1.00 22.37 272 ALA A CA 1
ATOM 1406 C C . ALA A 1 224 ? 6.233 -28.163 43.149 1.00 23.61 272 ALA A C 1
ATOM 1407 O O . ALA A 1 224 ? 5.699 -28.678 44.129 1.00 27.52 272 ALA A O 1
ATOM 1409 N N . LEU A 1 225 ? 7.543 -27.956 43.063 1.00 21.44 273 LEU A N 1
ATOM 1410 C CA . LEU A 1 225 ? 8.447 -28.350 44.135 1.00 28.62 273 LEU A CA 1
ATOM 1411 C C . LEU A 1 225 ? 8.005 -27.766 45.473 1.00 24.34 273 LEU A C 1
ATOM 1412 O O . LEU A 1 225 ? 8.066 -28.439 46.502 1.00 29.92 273 LEU A O 1
ATOM 1417 N N . ASN A 1 226 ? 7.557 -26.513 45.450 1.00 26.16 274 ASN A N 1
ATOM 1418 C CA . ASN A 1 226 ? 7.080 -25.844 46.658 1.00 28.81 274 ASN A CA 1
ATOM 1419 C C . ASN A 1 226 ? 5.742 -26.407 47.128 1.00 26.35 274 ASN A C 1
ATOM 1420 O O . ASN A 1 226 ? 5.142 -25.902 48.076 1.00 28.78 274 ASN A O 1
ATOM 1425 N N . ASN A 1 227 ? 5.280 -27.450 46.445 1.00 21.57 275 ASN A N 1
ATOM 1426 C CA . ASN A 1 227 ? 4.054 -28.154 46.809 1.00 28.99 275 ASN A CA 1
ATOM 1427 C C . ASN A 1 227 ? 2.772 -27.372 46.511 1.00 25.93 275 ASN A C 1
ATOM 1428 O O . ASN A 1 227 ? 1.772 -27.508 47.214 1.00 27.20 275 ASN A O 1
ATOM 1431 N N . ARG A 1 228 ? 2.808 -26.553 45.465 1.00 30.99 276 ARG A N 1
ATOM 1432 C CA . ARG A 1 228 ? 1.606 -25.879 44.990 1.00 25.75 276 ARG A CA 1
ATOM 1433 C C . ARG A 1 228 ? 1.140 -26.505 43.682 1.00 24.07 276 ARG A C 1
ATOM 1434 O O . ARG A 1 228 ? 1.937 -27.078 42.940 1.00 25.01 276 ARG A O 1
ATOM 1442 N N . HIS A 1 229 ? -0.155 -26.401 43.408 1.00 21.84 277 HIS A N 1
ATOM 1443 C CA . HIS A 1 229 ? -0.725 -27.001 42.208 1.00 20.97 277 HIS A CA 1
ATOM 1444 C C . HIS A 1 229 ? -0.378 -26.206 40.954 1.00 21.57 277 HIS A C 1
ATOM 1445 O O . HIS A 1 229 ? -0.418 -24.975 40.954 1.00 16.70 277 HIS A O 1
ATOM 1452 N N . LEU A 1 230 ? -0.035 -26.921 39.888 1.00 17.83 278 LEU A N 1
ATOM 1453 C CA . LEU A 1 230 ? 0.301 -26.293 38.617 1.00 17.47 278 LEU A CA 1
ATOM 1454 C C . LEU A 1 230 ? -0.735 -26.624 37.551 1.00 23.45 278 LEU A C 1
ATOM 1455 O O . LEU A 1 230 ? -1.073 -27.787 37.340 1.00 19.20 278 LEU A O 1
ATOM 1460 N N . ALA A 1 231 ? -1.235 -25.592 36.881 1.00 22.40 279 ALA A N 1
ATOM 1461 C CA . ALA A 1 231 ? -2.140 -25.778 35.756 1.00 20.37 279 ALA A CA 1
ATOM 1462 C C . ALA A 1 231 ? -1.456 -25.331 34.469 1.00 21.26 279 ALA A C 1
ATOM 1463 O O . ALA A 1 231 ? -1.007 -24.191 34.361 1.00 23.72 279 ALA A O 1
ATOM 1465 N N . SER A 1 232 ? -1.371 -26.233 33.498 1.00 19.35 280 SER A N 1
ATOM 1466 C CA . SER A 1 232 ? -0.733 -25.927 32.222 1.00 20.79 280 SER A CA 1
ATOM 1467 C C . SER A 1 232 ? -1.743 -26.053 31.088 1.00 24.91 280 SER A C 1
ATOM 1468 O O . SER A 1 232 ? -2.581 -26.952 31.104 1.00 30.72 280 SER A O 1
ATOM 1471 N N . PHE A 1 233 ? -1.672 -25.163 30.103 1.00 28.63 281 PHE A N 1
ATOM 1472 C CA . PHE A 1 233 ? -2.706 -25.141 29.072 1.00 38.84 281 PHE A CA 1
ATOM 1473 C C . PHE A 1 233 ? -2.382 -24.313 27.831 1.00 40.30 281 PHE A C 1
ATOM 1474 O O . PHE A 1 233 ? -1.451 -23.508 27.825 1.00 45.51 281 PHE A O 1
ATOM 1482 N N . THR A 1 234 ? -3.181 -24.518 26.787 1.00 50.79 282 THR A N 1
ATOM 1483 C CA . THR A 1 234 ? -3.097 -23.717 25.571 1.00 44.52 282 THR A CA 1
ATOM 1484 C C . THR A 1 234 ? -1.665 -23.562 25.079 1.00 44.46 282 THR A C 1
ATOM 1485 O O . THR A 1 234 ? -1.073 -24.505 24.558 1.00 46.52 282 THR A O 1
ATOM 1489 N N . LYS A 1 244 ? 1.211 -9.857 25.587 1.00 46.86 292 LYS A N 1
ATOM 1490 C CA . LYS A 1 244 ? 0.485 -9.187 26.659 1.00 59.03 292 LYS A CA 1
ATOM 1491 C C . LYS A 1 244 ? 0.504 -10.020 27.937 1.00 58.19 292 LYS A C 1
ATOM 1492 O O . LYS A 1 244 ? -0.431 -9.974 28.736 1.00 66.93 292 LYS A O 1
ATOM 1494 N N . VAL A 1 245 ? 1.577 -10.782 28.126 1.00 48.63 293 VAL A N 1
ATOM 1495 C CA . VAL A 1 245 ? 1.711 -11.634 29.301 1.00 45.07 293 VAL A CA 1
ATOM 1496 C C . VAL A 1 245 ? 3.143 -11.641 29.824 1.00 35.95 293 VAL A C 1
ATOM 1497 O O . VAL A 1 245 ? 4.094 -11.476 29.061 1.00 43.85 293 VAL A O 1
ATOM 1499 N N . ALA A 1 246 ? 3.283 -11.831 31.131 1.00 35.08 294 ALA A N 1
ATOM 1500 C CA . ALA A 1 246 ? 4.589 -11.888 31.773 1.00 29.63 294 ALA A CA 1
ATOM 1501 C C . ALA A 1 246 ? 4.502 -12.755 33.022 1.00 28.26 294 ALA A C 1
ATOM 1502 O O . ALA A 1 246 ? 3.453 -12.821 33.667 1.00 24.67 294 ALA A O 1
ATOM 1504 N N . ILE A 1 247 ? 5.600 -13.420 33.367 1.00 24.72 295 ILE A N 1
ATOM 1505 C CA . ILE A 1 247 ? 5.601 -14.300 34.530 1.00 24.47 295 ILE A CA 1
ATOM 1506 C C . ILE A 1 247 ? 5.375 -13.504 35.812 1.00 19.14 295 ILE A C 1
ATOM 1507 O O . ILE A 1 247 ? 6.026 -12.487 36.054 1.00 26.42 295 ILE A O 1
ATOM 1512 N N . GLY A 1 248 ? 4.432 -13.969 36.622 1.00 21.66 296 GLY A N 1
ATOM 1513 C CA . GLY A 1 248 ? 4.056 -13.277 37.841 1.00 16.51 296 GLY A CA 1
ATOM 1514 C C . GLY A 1 248 ? 2.634 -12.757 37.768 1.00 17.16 296 GLY A C 1
ATOM 1515 O O . GLY A 1 248 ? 1.974 -12.562 38.785 1.00 19.38 296 GLY A O 1
ATOM 1516 N N . ASP A 1 249 ? 2.164 -12.533 36.545 1.00 14.09 297 ASP A N 1
ATOM 1517 C CA . ASP A 1 249 ? 0.806 -12.041 36.310 1.00 22.36 297 ASP A CA 1
ATOM 1518 C C . ASP A 1 249 ? -0.243 -12.908 36.978 1.00 19.50 297 ASP A C 1
ATOM 1519 O O . ASP A 1 249 ? -0.239 -14.127 36.835 1.00 24.37 297 ASP A O 1
ATOM 1524 N N . GLU A 1 250 ? -1.152 -12.264 37.697 1.00 12.43 298 GLU A N 1
ATOM 1525 C CA . GLU A 1 250 ? -2.222 -12.966 38.383 1.00 13.40 298 GLU A CA 1
ATOM 1526 C C . GLU A 1 250 ? -3.330 -13.364 37.413 1.00 20.03 298 GLU A C 1
ATOM 1527 O O . GLU A 1 250 ? -3.744 -12.574 36.565 1.00 22.08 298 GLU A O 1
ATOM 1531 N N . MET A 1 251 ? -3.796 -14.602 37.536 1.00 18.07 299 MET A N 1
ATOM 1532 C CA . MET A 1 251 ? -4.894 -15.094 36.715 1.00 25.68 299 MET A CA 1
ATOM 1533 C C . MET A 1 251 ? -5.936 -15.788 37.580 1.00 24.94 299 MET A C 1
ATOM 1534 O O . MET A 1 251 ? -5.655 -16.183 38.713 1.00 19.26 299 MET A O 1
ATOM 1539 N N . ILE A 1 252 ? -7.141 -15.930 37.042 1.00 22.31 300 ILE A N 1
ATOM 1540 C CA . ILE A 1 252 ? -8.161 -16.746 37.684 1.00 23.77 300 ILE A CA 1
ATOM 1541 C C . ILE A 1 252 ? -8.603 -17.871 36.756 1.00 27.11 300 ILE A C 1
ATOM 1542 O O . ILE A 1 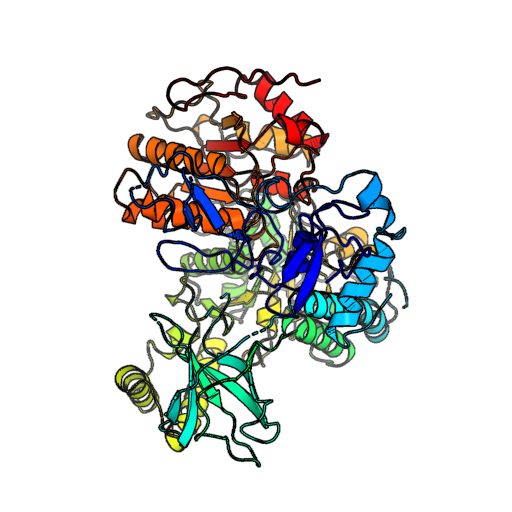252 ? -8.930 -17.647 35.590 1.00 23.86 300 ILE A O 1
ATOM 1547 N N . LEU A 1 253 ? -8.591 -19.085 37.289 1.00 29.43 301 LEU A N 1
ATOM 1548 C CA . LEU A 1 253 ? -8.993 -20.269 36.551 1.00 25.29 301 LEU A CA 1
ATOM 1549 C C . LEU A 1 253 ? -10.284 -20.769 37.175 1.00 22.93 301 LEU A C 1
ATOM 1550 O O . LEU A 1 253 ? -10.381 -20.869 38.396 1.00 23.91 301 LEU A O 1
ATOM 1555 N N . TRP A 1 254 ? -11.287 -21.062 36.355 1.00 26.77 302 TRP A N 1
ATOM 1556 C CA . TRP A 1 254 ? -12.550 -21.553 36.897 1.00 31.54 302 TRP A CA 1
ATOM 1557 C C . TRP A 1 254 ? -13.254 -22.551 35.986 1.00 31.06 302 TRP A C 1
ATOM 1558 O O . TRP A 1 254 ? -13.008 -22.600 34.780 1.00 18.69 302 TRP A O 1
ATOM 1569 N N . TYR A 1 255 ? -14.123 -23.355 36.585 1.00 26.17 303 TYR A N 1
ATOM 1570 C CA . TYR A 1 255 ? -14.904 -24.326 35.840 1.00 27.04 303 TYR A CA 1
ATOM 1571 C C . TYR A 1 255 ? -16.382 -24.227 36.174 1.00 33.04 303 TYR A C 1
ATOM 1572 O O . TYR A 1 255 ? -16.770 -24.120 37.338 1.00 29.81 303 TYR A O 1
ATOM 1581 N N . SER A 1 256 ? -17.201 -24.261 35.132 1.00 23.74 304 SER A N 1
ATOM 1582 C CA . SER A 1 256 ? -18.637 -24.402 35.283 1.00 30.25 304 SER A CA 1
ATOM 1583 C C . SER A 1 256 ? -19.115 -25.317 34.165 1.00 31.32 304 SER A C 1
ATOM 1584 O O . SER A 1 256 ? -18.836 -25.070 32.994 1.00 30.44 304 SER A O 1
ATOM 1587 N N . GLY A 1 257 ? -19.814 -26.386 34.530 1.00 29.92 305 GLY A N 1
ATOM 1588 C CA . GLY A 1 257 ? -20.271 -27.360 33.558 1.00 25.49 305 GLY A CA 1
ATOM 1589 C C . GLY A 1 257 ? -20.867 -28.591 34.211 1.00 34.01 305 GLY A C 1
ATOM 1590 O O . GLY A 1 257 ? -21.205 -28.572 35.394 1.00 35.03 305 GLY A O 1
ATOM 1591 N N . MET A 1 258 ? -20.979 -29.670 33.443 1.00 34.83 306 MET A N 1
ATOM 1592 C CA . MET A 1 258 ? -21.679 -30.868 33.900 1.00 37.03 306 MET A CA 1
ATOM 1593 C C . MET A 1 258 ? -20.769 -31.964 34.454 1.00 35.48 306 MET A C 1
ATOM 1594 O O . MET A 1 258 ? -21.230 -33.065 34.752 1.00 38.31 306 MET A O 1
ATOM 1599 N N . GLN A 1 259 ? -19.483 -31.664 34.596 1.00 29.85 307 GLN A N 1
ATOM 1600 C CA . GLN A 1 259 ? -18.535 -32.642 35.117 1.00 33.24 307 GLN A CA 1
ATOM 1601 C C . GLN A 1 259 ? -18.284 -32.445 36.606 1.00 33.38 307 GLN A C 1
ATOM 1602 O O . GLN A 1 259 ? -17.848 -33.366 37.298 1.00 37.64 307 GLN A O 1
ATOM 1608 N N . HIS A 1 260 ? -18.565 -31.243 37.096 1.00 28.46 308 HIS A N 1
ATOM 1609 C CA . HIS A 1 260 ? -18.157 -30.864 38.440 1.00 24.77 308 HIS A CA 1
ATOM 1610 C C . HIS A 1 260 ? -18.874 -29.591 38.883 1.00 21.67 308 HIS A C 1
ATOM 1611 O O . HIS A 1 260 ? -19.229 -28.758 38.051 1.00 23.15 308 HIS A O 1
ATOM 1618 N N . PRO A 1 261 ? -19.109 -29.444 40.196 1.00 28.36 309 PRO A N 1
ATOM 1619 C CA . PRO A 1 261 ? -19.686 -28.201 40.724 1.00 27.63 309 PRO A CA 1
ATOM 1620 C C . PRO A 1 261 ? -18.808 -26.997 40.389 1.00 28.65 309 PRO A C 1
ATOM 1621 O O . PRO A 1 261 ? -17.630 -27.174 40.081 1.00 27.26 309 PRO A O 1
ATOM 1625 N N . ASP A 1 262 ? -19.369 -25.793 40.443 1.00 23.53 310 ASP A N 1
ATOM 1626 C CA . ASP A 1 262 ? -18.590 -24.586 40.180 1.00 24.52 310 ASP A CA 1
ATOM 1627 C C . ASP A 1 262 ? -17.316 -24.556 41.015 1.00 27.52 310 ASP A C 1
ATOM 1628 O O . ASP A 1 262 ? -17.320 -24.938 42.184 1.00 22.57 310 ASP A O 1
ATOM 1633 N N . TRP A 1 263 ? -16.229 -24.098 40.406 1.00 20.05 311 TRP A N 1
ATOM 1634 C CA . TRP A 1 263 ? -14.959 -23.966 41.107 1.00 22.52 311 TRP A CA 1
ATOM 1635 C C . TRP A 1 263 ? -14.138 -22.817 40.546 1.00 28.49 311 TRP A C 1
ATOM 1636 O O . TRP A 1 263 ? -14.076 -22.620 39.334 1.00 23.51 311 TRP A O 1
ATOM 1647 N N . GLU A 1 264 ? -13.504 -22.066 41.438 1.00 26.47 312 GLU A N 1
ATOM 1648 C CA . GLU A 1 264 ? -12.650 -20.959 41.036 1.00 24.04 312 GLU A CA 1
ATOM 1649 C C . GLU A 1 264 ? -11.290 -21.077 41.710 1.00 21.03 312 GLU A C 1
ATOM 1650 O O . GLU A 1 264 ? -11.168 -21.668 42.783 1.00 26.35 312 GLU A O 1
ATOM 1652 N N . GLY A 1 265 ? -10.268 -20.519 41.073 1.00 25.08 313 GLY A N 1
ATOM 1653 C CA . GLY A 1 265 ? -8.923 -20.582 41.606 1.00 21.57 313 GLY A CA 1
ATOM 1654 C C . GLY A 1 265 ? -8.049 -19.470 41.069 1.00 22.62 313 GLY A C 1
ATOM 1655 O O . GLY A 1 265 ? -8.070 -19.169 39.877 1.00 29.97 313 GLY A O 1
ATOM 1656 N N . ARG A 1 266 ? -7.282 -18.852 41.958 1.00 24.53 314 ARG A N 1
ATOM 1657 C CA . ARG A 1 266 ? -6.377 -17.782 41.567 1.00 20.76 314 ARG A CA 1
ATOM 1658 C C . ARG A 1 266 ? -4.926 -18.223 41.685 1.00 23.88 314 ARG A C 1
ATOM 1659 O O . ARG A 1 266 ? -4.584 -19.055 42.526 1.00 19.89 314 ARG A O 1
ATOM 1667 N N . GLY A 1 267 ? -4.075 -17.662 40.833 1.00 18.96 315 GLY A N 1
ATOM 1668 C CA . GLY A 1 267 ? -2.672 -18.023 40.823 1.00 18.98 315 GLY A CA 1
ATOM 1669 C C . GLY A 1 267 ? -1.844 -17.084 39.975 1.00 20.94 315 GLY A C 1
ATOM 1670 O O . GLY A 1 267 ? -2.345 -16.075 39.480 1.00 18.05 315 GLY A O 1
ATOM 1671 N N . TYR A 1 268 ? -0.570 -17.420 39.805 1.00 17.38 316 TYR A N 1
ATOM 1672 C CA . TYR A 1 268 ? 0.351 -16.567 39.068 1.00 16.33 316 TYR A CA 1
ATOM 1673 C C . TYR A 1 268 ? 1.034 -17.343 37.952 1.00 19.91 316 TYR A C 1
ATOM 1674 O O . TYR A 1 268 ? 1.233 -18.553 38.056 1.00 22.50 316 TYR A O 1
ATOM 1683 N N . ILE A 1 269 ? 1.386 -16.640 36.882 1.00 20.47 317 ILE A N 1
ATOM 1684 C CA . ILE A 1 269 ? 2.067 -17.262 35.755 1.00 22.99 317 ILE A CA 1
ATOM 1685 C C . ILE A 1 269 ? 3.508 -17.590 36.124 1.00 21.76 317 ILE A C 1
ATOM 1686 O O . ILE A 1 269 ? 4.240 -16.738 36.625 1.00 24.42 317 ILE A O 1
ATOM 1691 N N . VAL A 1 270 ? 3.908 -18.832 35.876 1.00 22.94 318 VAL A N 1
ATOM 1692 C CA . VAL A 1 270 ? 5.245 -19.292 36.231 1.00 23.40 318 VAL A CA 1
ATOM 1693 C C . VAL A 1 270 ? 6.001 -19.770 34.991 1.00 23.36 318 VAL A C 1
ATOM 1694 O O . VAL A 1 270 ? 7.214 -19.981 35.026 1.00 23.61 318 VAL A O 1
ATOM 1698 N N . ARG A 1 271 ? 5.276 -19.920 33.888 1.00 26.71 319 ARG A N 1
ATOM 1699 C CA . ARG A 1 271 ? 5.884 -20.285 32.615 1.00 23.33 319 ARG A CA 1
ATOM 1700 C C . ARG A 1 271 ? 5.045 -19.762 31.452 1.00 25.24 319 ARG A C 1
ATOM 1701 O O . ARG A 1 271 ? 3.815 -19.801 31.495 1.00 29.43 319 ARG A O 1
ATOM 1703 N N . LEU A 1 272 ? 5.717 -19.275 30.414 1.00 32.86 320 LEU A N 1
ATOM 1704 C CA . LEU A 1 272 ? 5.032 -18.721 29.251 1.00 30.54 320 LEU A CA 1
ATOM 1705 C C . LEU A 1 272 ? 5.415 -19.451 27.966 1.00 26.16 320 LEU A C 1
ATOM 1706 O O . LEU A 1 272 ? 6.506 -20.015 27.869 1.00 30.40 320 LEU A O 1
ATOM 1709 N N . PRO A 1 273 ? 4.510 -19.442 26.975 1.00 28.09 321 PRO A N 1
ATOM 1710 C CA . PRO A 1 273 ? 4.707 -20.108 25.683 1.00 42.33 321 PRO A CA 1
ATOM 1711 C C . PRO A 1 273 ? 6.050 -19.770 25.047 1.00 42.65 321 PRO A C 1
ATOM 1712 O O . PRO A 1 273 ? 6.424 -18.599 24.965 1.00 40.76 321 PRO A O 1
ATOM 1716 N N . ASN A 1 274 ? 6.764 -20.799 24.602 1.00 44.80 322 ASN A N 1
ATOM 1717 C CA . ASN A 1 274 ? 8.056 -20.617 23.955 1.00 55.56 322 ASN A CA 1
ATOM 1718 C C . ASN A 1 274 ? 7.916 -19.921 22.607 1.00 50.48 322 ASN A C 1
ATOM 1719 O O . ASN A 1 274 ? 8.865 -19.860 21.827 1.00 63.23 322 ASN A O 1
ATOM 1721 N N . ASP A 1 278 ? 5.134 -23.956 24.189 1.00 34.49 326 ASP A N 1
ATOM 1722 C CA . ASP A 1 278 ? 3.805 -23.573 23.727 1.00 39.49 326 ASP A CA 1
ATOM 1723 C C . ASP A 1 278 ? 2.807 -23.578 24.877 1.00 40.53 326 ASP A C 1
ATOM 1724 O O . ASP A 1 278 ? 1.668 -23.134 24.729 1.00 43.62 326 ASP A O 1
ATOM 1726 N N . THR A 1 279 ? 3.241 -24.083 26.026 1.00 33.92 327 THR A N 1
ATOM 1727 C CA . THR A 1 279 ? 2.359 -24.214 27.175 1.00 36.86 327 THR A CA 1
ATOM 1728 C C . THR A 1 279 ? 2.500 -23.055 28.151 1.00 29.56 327 THR A C 1
ATOM 1729 O O . THR A 1 279 ? 3.597 -22.544 28.375 1.00 32.67 327 THR A O 1
ATOM 1733 N N . PHE A 1 280 ? 1.374 -22.642 28.721 1.00 35.05 328 PHE A N 1
ATOM 1734 C CA . PHE A 1 280 ? 1.374 -21.698 29.827 1.00 24.95 328 PHE A CA 1
ATOM 1735 C C . PHE A 1 280 ? 1.228 -22.485 31.118 1.00 20.77 328 PHE A C 1
ATOM 1736 O O . PHE A 1 280 ? 0.554 -23.512 31.147 1.00 28.45 328 PHE A O 1
ATOM 1739 N N . THR A 1 281 ? 1.862 -22.013 32.185 1.00 23.16 329 THR A N 1
ATOM 1740 C CA . THR A 1 281 ? 1.754 -22.687 33.472 1.00 20.50 329 THR A CA 1
ATOM 1741 C C . THR A 1 281 ? 1.386 -21.719 34.588 1.00 22.76 329 THR A C 1
ATOM 1742 O O . THR A 1 281 ? 2.104 -20.757 34.861 1.00 22.51 329 THR A O 1
ATOM 1746 N N . LEU A 1 282 ? 0.254 -21.991 35.227 1.00 25.04 330 LEU A N 1
ATOM 1747 C CA . LEU A 1 282 ? -0.264 -21.158 36.300 1.00 16.71 330 LEU A CA 1
ATOM 1748 C C . LEU A 1 282 ? -0.105 -21.874 37.639 1.00 21.92 330 LEU A C 1
ATOM 1749 O O . LEU A 1 282 ? -0.635 -22.968 37.830 1.00 18.06 330 LEU A O 1
ATOM 1754 N N . GLU A 1 283 ? 0.625 -21.256 38.563 1.00 22.55 331 GLU A N 1
ATOM 1755 C CA . GLU A 1 283 ? 0.785 -21.810 39.903 1.00 17.39 331 GLU A CA 1
ATOM 1756 C C . GLU A 1 283 ? -0.299 -21.271 40.829 1.00 20.23 331 GLU A C 1
ATOM 1757 O O . GLU A 1 283 ? -0.343 -20.075 41.115 1.00 17.95 331 GLU A O 1
ATOM 1760 N N . LEU A 1 284 ? -1.167 -22.159 41.302 1.00 18.76 332 LEU A N 1
ATOM 1761 C CA . LEU A 1 284 ? -2.328 -21.751 42.088 1.00 20.79 332 LEU A CA 1
ATOM 1762 C C . LEU A 1 284 ? -2.003 -21.433 43.545 1.00 24.04 332 LEU A C 1
ATOM 1763 O O . LEU A 1 284 ? -1.179 -22.098 44.173 1.00 25.40 332 LEU A O 1
ATOM 1768 N N . LYS A 1 285 ? -2.665 -20.411 44.076 1.00 20.44 333 LYS A N 1
ATOM 1769 C CA . LYS A 1 285 ? -2.549 -20.083 45.489 1.00 26.85 333 LYS A CA 1
ATOM 1770 C C . LYS A 1 285 ? -3.130 -21.208 46.329 1.00 33.79 333 LYS A C 1
ATOM 1771 O O . LYS A 1 285 ? -4.035 -21.915 45.885 1.00 37.89 333 LYS A O 1
ATOM 1775 N N . PRO A 1 286 ? -2.605 -21.383 47.550 1.00 37.52 334 PRO A N 1
ATOM 1776 C CA . PRO A 1 286 ? -3.204 -22.325 48.498 1.00 41.42 334 PRO A CA 1
ATOM 1777 C C . PRO A 1 286 ? -4.663 -21.960 48.758 1.00 39.73 334 PRO A C 1
ATOM 1778 O O . PRO A 1 286 ? -4.983 -20.780 48.906 1.00 40.79 334 PRO A O 1
ATOM 1782 N N . SER A 1 287 ? -5.536 -22.960 48.802 1.00 38.16 335 SER A N 1
ATOM 1783 C CA . SER A 1 287 ? -6.959 -22.716 49.004 1.00 42.83 335 SER A CA 1
ATOM 1784 C C . SER A 1 287 ? -7.562 -23.696 50.003 1.00 53.36 335 SER A C 1
ATOM 1785 O O . SER A 1 287 ? -6.987 -24.749 50.278 1.00 42.48 335 SER A O 1
ATOM 1787 N N . LYS A 1 288 ? -8.722 -23.339 50.546 1.00 56.23 336 LYS A N 1
ATOM 1788 C CA . LYS A 1 288 ? -9.449 -24.219 51.452 1.00 63.84 336 LYS A CA 1
ATOM 1789 C C . LYS A 1 288 ? -10.079 -25.348 50.650 1.00 68.67 336 LYS A C 1
ATOM 1790 O O . LYS A 1 288 ? -10.120 -26.497 51.092 1.00 62.48 336 LYS A O 1
ATOM 1792 N N . THR A 1 289 ? -10.567 -25.007 49.463 1.00 56.69 337 THR A N 1
ATOM 1793 C CA . THR A 1 289 ? -11.149 -25.988 48.560 1.00 42.43 337 THR A CA 1
ATOM 1794 C C . THR A 1 289 ? -10.088 -26.493 47.591 1.00 52.60 337 THR A C 1
ATOM 1795 O O . THR A 1 289 ? -9.400 -25.701 46.947 1.00 59.66 337 THR A O 1
ATOM 1797 N N . PRO A 1 290 ? -9.949 -27.822 47.494 1.00 46.97 338 PRO A N 1
ATOM 1798 C CA . PRO A 1 290 ? -8.952 -28.454 46.624 1.00 42.60 338 PRO A CA 1
ATOM 1799 C C . PRO A 1 290 ? -9.280 -28.245 45.151 1.00 36.44 338 PRO A C 1
ATOM 1800 O O . PRO A 1 290 ? -10.451 -28.104 44.800 1.00 34.05 338 PRO A O 1
ATOM 1804 N N . PRO A 1 291 ? -8.249 -28.212 44.295 1.00 30.72 339 PRO A N 1
ATOM 1805 C CA . PRO A 1 291 ? -8.436 -28.076 42.849 1.00 33.05 339 PRO A CA 1
ATOM 1806 C C . PRO A 1 291 ? -8.900 -29.388 42.220 1.00 33.38 339 PRO A C 1
ATOM 1807 O O . PRO A 1 291 ? -8.439 -30.456 42.622 1.00 32.77 339 PRO A O 1
ATOM 1811 N N . PRO A 1 292 ? -9.812 -29.303 41.240 1.00 32.09 340 PRO A N 1
ATOM 1812 C CA . PRO A 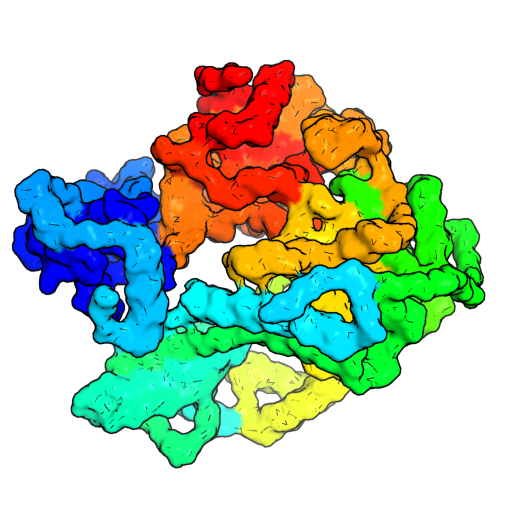1 292 ? -10.363 -30.466 40.535 1.00 35.44 340 PRO A CA 1
ATOM 1813 C C . PRO A 1 292 ? -9.349 -31.051 39.556 1.00 28.70 340 PRO A C 1
ATOM 1814 O O . PRO A 1 292 ? -9.545 -30.981 38.342 1.00 23.81 340 PRO A O 1
ATOM 1818 N N . THR A 1 293 ? -8.278 -31.628 40.090 1.00 23.02 341 THR A N 1
ATOM 1819 C CA . THR A 1 293 ? -7.182 -32.134 39.271 1.00 28.92 341 THR A CA 1
ATOM 1820 C C . THR A 1 293 ? -7.574 -33.308 38.371 1.00 28.34 341 THR A C 1
ATOM 1821 O O . THR A 1 293 ? -6.775 -33.751 37.548 1.00 27.45 341 THR A O 1
ATOM 1825 N N . HIS A 1 294 ? -8.795 -33.811 38.521 1.00 36.03 342 HIS A N 1
ATOM 1826 C CA . HIS A 1 294 ? -9.253 -34.922 37.688 1.00 36.98 342 HIS A CA 1
ATOM 1827 C C . HIS A 1 294 ? -9.938 -34.429 36.415 1.00 32.59 342 HIS A C 1
ATOM 1828 O O . HIS A 1 294 ? -10.145 -35.197 35.475 1.00 30.22 342 HIS A O 1
ATOM 1835 N N . LEU A 1 295 ? -10.285 -33.145 36.392 1.00 28.33 343 LEU A N 1
ATOM 1836 C CA . LEU A 1 295 ? -10.887 -32.534 35.211 1.00 27.26 343 LEU A CA 1
ATOM 1837 C C . LEU A 1 295 ? -9.825 -32.064 34.227 1.00 28.92 343 LEU A C 1
ATOM 1838 O O . LEU A 1 295 ? -8.774 -31.558 34.625 1.00 31.66 343 LEU A O 1
ATOM 1843 N N . THR A 1 296 ? -10.112 -32.224 32.940 1.00 23.62 344 THR A N 1
ATOM 1844 C CA . THR A 1 296 ? -9.151 -31.896 31.898 1.00 31.93 344 THR A CA 1
ATOM 1845 C C . THR A 1 296 ? -9.638 -30.774 30.988 1.00 31.66 344 THR A C 1
ATOM 1846 O O . THR A 1 296 ? -8.850 -29.938 30.555 1.00 28.26 344 THR A O 1
ATOM 1850 N N . THR A 1 297 ? -10.934 -30.756 30.699 1.00 28.25 345 THR A N 1
ATOM 1851 C CA . THR A 1 297 ? -11.468 -29.839 29.698 1.00 28.61 345 THR A CA 1
ATOM 1852 C C . THR A 1 297 ? -12.595 -28.953 30.221 1.00 32.62 345 THR A C 1
ATOM 1853 O O . THR A 1 297 ? -13.161 -29.206 31.284 1.00 24.56 345 THR A O 1
ATOM 1857 N N . GLY A 1 298 ? -12.913 -27.912 29.457 1.00 28.50 346 GLY A N 1
ATOM 1858 C CA . GLY A 1 298 ? -14.014 -27.026 29.782 1.00 24.52 346 GLY A CA 1
ATOM 1859 C C . GLY A 1 298 ? -13.665 -25.970 30.813 1.00 25.82 346 GLY A C 1
ATOM 1860 O O . GLY A 1 298 ? -14.547 -25.429 31.478 1.00 22.07 346 GLY A O 1
ATOM 1861 N N . PHE A 1 299 ? -12.377 -25.676 30.950 1.00 30.00 347 PHE A N 1
ATOM 1862 C CA . PHE A 1 299 ? -11.925 -24.660 31.894 1.00 27.56 347 PHE A CA 1
ATOM 1863 C C . PHE A 1 299 ? -11.910 -23.278 31.252 1.00 32.28 347 PHE A C 1
ATOM 1864 O O . PHE A 1 299 ? -11.772 -23.145 30.035 1.00 22.67 347 PHE A O 1
ATOM 1872 N N . THR A 1 300 ? -12.055 -22.250 32.081 1.00 34.92 348 THR A N 1
ATOM 1873 C CA . THR A 1 300 ? -11.964 -20.877 31.612 1.00 31.36 348 THR A CA 1
ATOM 1874 C C . THR A 1 300 ? -10.883 -20.152 32.396 1.00 24.44 348 THR A C 1
ATOM 1875 O O . THR A 1 300 ? -10.793 -20.288 33.616 1.00 22.70 348 THR A O 1
ATOM 1879 N N . ALA A 1 301 ? -10.057 -19.388 31.692 1.00 23.68 349 ALA A N 1
ATOM 1880 C CA . ALA A 1 301 ? -9.014 -18.607 32.340 1.00 27.72 349 ALA A CA 1
ATOM 1881 C C . ALA A 1 301 ? -9.207 -17.129 32.041 1.00 31.52 349 ALA A C 1
ATOM 1882 O O . ALA A 1 301 ? -9.714 -16.761 30.981 1.00 40.07 349 ALA A O 1
ATOM 1884 N N . GLU A 1 302 ? -8.808 -16.284 32.982 1.00 21.15 350 GLU A N 1
ATOM 1885 C CA . GLU A 1 302 ? -9.002 -14.852 32.834 1.00 26.27 350 GLU A CA 1
ATOM 1886 C C . GLU A 1 302 ? -7.870 -14.077 33.497 1.00 23.99 350 GLU A C 1
ATOM 1887 O O . GLU A 1 302 ? -7.596 -14.253 34.684 1.00 21.95 350 GLU A O 1
ATOM 1890 N N . PHE A 1 303 ? -7.205 -13.226 32.723 1.00 17.25 351 PHE A N 1
ATOM 1891 C CA . PHE A 1 303 ? -6.205 -12.327 33.284 1.00 22.76 351 PHE A CA 1
ATOM 1892 C C . PHE A 1 303 ? -6.886 -11.271 34.142 1.00 25.46 351 PHE A C 1
ATOM 1893 O O . PHE A 1 303 ? -7.843 -10.629 33.711 1.00 24.34 351 PHE A O 1
ATOM 1901 N N . ILE A 1 304 ? -6.389 -11.096 35.361 1.00 23.03 352 ILE A N 1
ATOM 1902 C CA . ILE A 1 304 ? -6.976 -10.143 36.295 1.00 21.05 352 ILE A CA 1
ATOM 1903 C C . ILE A 1 304 ? -6.452 -8.734 36.054 1.00 23.57 352 ILE A C 1
ATOM 1904 O O . ILE A 1 304 ? -5.246 -8.491 36.096 1.00 21.74 352 ILE A O 1
ATOM 1909 N N . TRP A 1 305 ? -7.369 -7.808 35.799 1.00 25.13 353 TRP A N 1
ATOM 1910 C CA . TRP A 1 305 ? -7.003 -6.421 35.564 1.00 22.13 353 TRP A CA 1
ATOM 1911 C C . TRP A 1 305 ? -6.377 -5.812 36.813 1.00 23.52 353 TRP A C 1
ATOM 1912 O O . TRP A 1 305 ? -6.930 -5.909 37.908 1.00 17.12 353 TRP A O 1
ATOM 1923 N N . LYS A 1 306 ? -5.215 -5.193 36.645 1.00 19.70 354 LYS A N 1
ATOM 1924 C CA . LYS A 1 306 ? -4.554 -4.508 37.745 1.00 20.73 354 LYS A CA 1
ATOM 1925 C C . LYS A 1 306 ? -4.560 -3.007 37.494 1.00 29.00 354 LYS A C 1
ATOM 1926 O O . LYS A 1 306 ? -4.138 -2.543 36.434 1.00 27.97 354 LYS A O 1
ATOM 1932 N N . GLY A 1 307 ? -5.053 -2.251 38.468 1.00 21.39 355 GLY A N 1
ATOM 1933 C CA . GLY A 1 307 ? -5.058 -0.805 38.374 1.00 25.76 355 GLY A CA 1
ATOM 1934 C C . GLY A 1 307 ? -3.903 -0.229 39.165 1.00 17.96 355 GLY A C 1
ATOM 1935 O O . GLY A 1 307 ? -4.008 0.852 39.742 1.00 18.04 355 GLY A O 1
ATOM 1936 N N . THR A 1 308 ? -2.797 -0.966 39.187 1.00 14.12 356 THR A N 1
ATOM 1937 C CA . THR A 1 308 ? -1.634 -0.609 39.995 1.00 18.28 356 THR A CA 1
ATOM 1938 C C . THR A 1 308 ? -1.214 0.852 39.833 1.00 15.44 356 THR A C 1
ATOM 1939 O O . THR A 1 308 ? -0.864 1.513 40.810 1.00 11.37 356 THR A O 1
ATOM 1943 N N . SER A 1 309 ? -1.248 1.353 38.602 1.00 9.10 357 SER A N 1
ATOM 1944 C CA . SER A 1 309 ? -0.829 2.725 38.333 1.00 14.49 357 SER A CA 1
ATOM 1945 C C . SER A 1 309 ? -1.738 3.722 39.041 1.00 11.98 357 SER A C 1
ATOM 1946 O O . SER A 1 309 ? -1.271 4.701 39.623 1.00 9.84 357 SER A O 1
ATOM 1949 N N . TYR A 1 310 ? -3.040 3.462 38.990 1.00 13.65 358 TYR A N 1
ATOM 1950 C CA . TYR A 1 310 ? -4.019 4.347 39.606 1.00 12.60 358 TYR A CA 1
ATOM 1951 C C . TYR A 1 310 ? -3.997 4.211 41.125 1.00 14.02 358 TYR A C 1
ATOM 1952 O O . TYR A 1 310 ? -4.225 5.181 41.847 1.00 14.01 358 TYR A O 1
ATOM 1961 N N . ASP A 1 311 ? -3.716 3.005 41.606 1.00 11.66 359 ASP A N 1
ATOM 1962 C CA . ASP A 1 311 ? -3.632 2.762 43.042 1.00 11.48 359 ASP A CA 1
ATOM 1963 C C . ASP A 1 311 ? -2.519 3.589 43.669 1.00 12.66 359 ASP A C 1
ATOM 1964 O O . ASP A 1 311 ? -2.673 4.128 44.766 1.00 12.07 359 ASP A O 1
ATOM 1969 N N . ARG A 1 312 ? -1.399 3.684 42.959 1.00 8.17 360 ARG A N 1
ATOM 1970 C CA . ARG A 1 312 ? -0.231 4.401 43.456 1.00 15.38 360 ARG A CA 1
ATOM 1971 C C . ARG A 1 312 ? -0.407 5.913 43.362 1.00 9.57 360 ARG A C 1
ATOM 1972 O O . ARG A 1 312 ? 0.209 6.661 44.119 1.00 8.51 360 ARG A O 1
ATOM 1980 N N . MET A 1 313 ? -1.245 6.363 42.432 1.00 5.35 361 MET A N 1
ATOM 1981 C CA . MET A 1 313 ? -1.557 7.785 42.337 1.00 12.94 361 MET A CA 1
ATOM 1982 C C . MET A 1 313 ? -2.411 8.195 43.529 1.00 10.50 361 MET A C 1
ATOM 1983 O O . MET A 1 313 ? -2.249 9.284 44.080 1.00 10.84 361 MET A O 1
ATOM 1988 N N . GLN A 1 314 ? -3.320 7.308 43.922 1.00 8.67 362 GLN A N 1
ATOM 1989 C CA . GLN A 1 314 ? -4.179 7.543 45.075 1.00 14.36 362 GLN A CA 1
ATOM 1990 C C . GLN A 1 314 ? -3.373 7.519 46.369 1.00 9.90 362 GLN A C 1
ATOM 1991 O O . GLN A 1 314 ? -3.612 8.318 47.273 1.00 14.49 362 GLN A O 1
ATOM 1997 N N . ASP A 1 315 ? -2.415 6.603 46.450 1.00 9.99 363 ASP A N 1
ATOM 1998 C CA . ASP A 1 315 ? -1.568 6.486 47.631 1.00 12.57 363 ASP A CA 1
ATOM 1999 C C . ASP A 1 315 ? -0.677 7.712 47.788 1.00 12.05 363 ASP A C 1
ATOM 2000 O O . ASP A 1 315 ? -0.362 8.129 48.905 1.00 9.40 363 ASP A O 1
ATOM 2002 N N . ALA A 1 316 ? -0.269 8.283 46.660 1.00 13.43 364 ALA A N 1
ATOM 2003 C CA . ALA A 1 316 ? 0.553 9.484 46.664 1.00 13.88 364 ALA A CA 1
ATOM 2004 C C . ALA A 1 316 ? -0.273 10.661 47.164 1.00 11.87 364 ALA A C 1
ATOM 2005 O O . ALA A 1 316 ? 0.181 11.439 48.002 1.00 10.04 364 ALA A O 1
ATOM 2007 N N . LEU A 1 317 ? -1.494 10.778 46.651 1.00 6.20 365 LEU A N 1
ATOM 2008 C CA . LEU A 1 317 ? -2.414 11.817 47.098 1.00 12.53 365 LEU A CA 1
ATOM 2009 C C . LEU A 1 317 ? -2.634 11.723 48.600 1.00 12.72 365 LEU A C 1
ATOM 2010 O O . LEU A 1 317 ? -2.627 12.733 49.304 1.00 9.12 365 LEU A O 1
ATOM 2015 N N . LYS A 1 318 ? -2.823 10.502 49.090 1.00 11.83 366 LYS A N 1
ATOM 2016 C CA . LYS A 1 318 ? -3.089 10.290 50.506 1.00 17.92 366 LYS A CA 1
ATOM 2017 C C . LYS A 1 318 ? -1.854 10.608 51.340 1.00 12.31 366 LYS A C 1
ATOM 2018 O O . LYS A 1 318 ? -1.946 11.232 52.396 1.00 11.04 366 LYS A O 1
ATOM 2024 N N . LYS A 1 319 ? -0.699 10.174 50.855 1.00 9.83 367 LYS A N 1
ATOM 2025 C CA . LYS A 1 319 ? 0.566 10.454 51.515 1.00 13.23 367 LYS A CA 1
ATOM 2026 C C . LYS A 1 319 ? 0.776 11.958 51.647 1.00 14.05 367 LYS A C 1
ATOM 2027 O O . LYS A 1 319 ? 1.241 12.447 52.677 1.00 11.22 367 LYS A O 1
ATOM 2033 N N . PHE A 1 320 ? 0.427 12.680 50.588 1.00 16.90 368 PHE A N 1
ATOM 2034 C CA . PHE A 1 320 ? 0.555 14.130 50.541 1.00 11.68 368 PHE A CA 1
ATOM 2035 C C . PHE A 1 320 ? -0.318 14.786 51.602 1.00 14.95 368 PHE A C 1
ATOM 2036 O O . PHE A 1 320 ? 0.059 15.791 52.209 1.00 9.56 368 PHE A O 1
ATOM 2044 N N . ALA A 1 321 ? -1.491 14.205 51.822 1.00 6.42 369 ALA A N 1
ATOM 2045 C CA . ALA A 1 321 ? -2.435 14.741 52.787 1.00 14.22 369 ALA A CA 1
ATOM 2046 C C . ALA A 1 321 ? -2.127 14.266 54.203 1.00 15.01 369 ALA A C 1
ATOM 2047 O O . ALA A 1 321 ? -2.470 14.935 55.173 1.00 13.23 369 ALA A O 1
ATOM 2049 N N . ILE A 1 322 ? -1.456 13.125 54.320 1.00 15.67 370 ILE A N 1
ATOM 2050 C CA . ILE A 1 322 ? -1.406 12.415 55.597 1.00 21.69 370 ILE A CA 1
ATOM 2051 C C . ILE A 1 322 ? -0.013 12.140 56.174 1.00 20.42 370 ILE A C 1
ATOM 2052 O O . ILE A 1 322 ? 0.154 12.112 57.391 1.00 20.19 370 ILE A O 1
ATOM 2057 N N . ASP A 1 323 ? 0.981 11.941 55.316 1.00 18.58 371 ASP A N 1
ATOM 2058 C CA . ASP A 1 323 ? 2.343 11.695 55.790 1.00 19.11 371 ASP A CA 1
ATOM 2059 C C . ASP A 1 323 ? 3.091 13.011 55.998 1.00 15.56 371 ASP A C 1
ATOM 2060 O O . ASP A 1 323 ? 3.402 13.707 55.034 1.00 20.84 371 ASP A O 1
ATOM 2065 N N . LYS A 1 324 ? 3.395 13.339 57.251 1.00 14.07 372 LYS A N 1
ATOM 2066 C CA . LYS A 1 324 ? 4.002 14.630 57.587 1.00 22.21 372 LYS A CA 1
ATOM 2067 C C . LYS A 1 324 ? 5.472 14.765 57.173 1.00 20.60 372 LYS A C 1
ATOM 2068 O O . LYS A 1 324 ? 6.015 15.870 57.136 1.00 21.77 372 LYS A O 1
ATOM 2070 N N . LYS A 1 325 ? 6.113 13.642 56.868 1.00 18.28 373 LYS A N 1
ATOM 2071 C CA . LYS A 1 325 ? 7.512 13.653 56.449 1.00 22.60 373 LYS A CA 1
ATOM 2072 C C . LYS A 1 325 ? 7.623 13.510 54.936 1.00 17.52 373 LYS A C 1
ATOM 2073 O O . LYS A 1 325 ? 8.722 13.453 54.385 1.00 22.25 373 LYS A O 1
ATOM 2079 N N . SER A 1 326 ? 6.475 13.467 54.270 1.00 17.95 374 SER A N 1
ATOM 2080 C CA . SER A 1 326 ? 6.419 13.158 52.846 1.00 17.91 374 SER A CA 1
ATOM 2081 C C . SER A 1 326 ? 6.988 14.257 51.951 1.00 16.06 374 SER A C 1
ATOM 2082 O O . SER A 1 326 ? 7.486 13.975 50.863 1.00 13.14 374 SER A O 1
ATOM 2085 N N . ILE A 1 327 ? 6.917 15.504 52.405 1.00 11.18 375 ILE A N 1
ATOM 2086 C CA . ILE A 1 327 ? 7.344 16.626 51.575 1.00 11.91 375 ILE A CA 1
ATOM 2087 C C . ILE A 1 327 ? 7.666 17.866 52.406 1.00 10.30 375 ILE A C 1
ATOM 2088 O O . ILE A 1 327 ? 7.071 18.088 53.459 1.00 17.52 375 ILE A O 1
ATOM 2093 N N . SER A 1 328 ? 8.607 18.672 51.923 1.00 8.13 376 SER A N 1
ATOM 2094 C CA . SER A 1 328 ? 9.037 19.869 52.642 1.00 14.11 376 SER A CA 1
ATOM 2095 C C . SER A 1 328 ? 7.948 20.938 52.650 1.00 14.10 376 SER A C 1
ATOM 2096 O 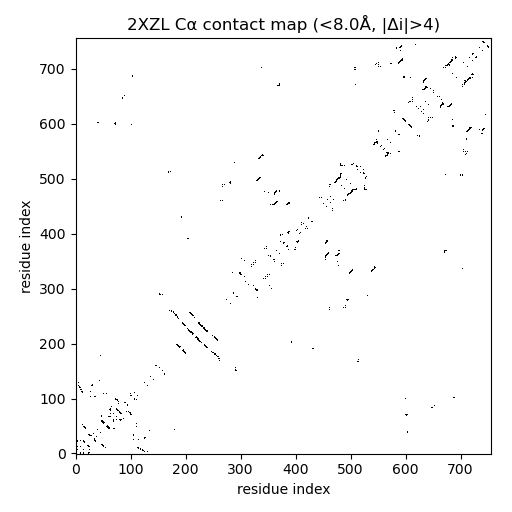O . SER A 1 328 ? 7.025 20.906 51.834 1.00 9.63 376 SER A O 1
ATOM 2099 N N . GLY A 1 329 ? 8.067 21.888 53.574 1.00 10.67 377 GLY A N 1
ATOM 2100 C CA . GLY A 1 329 ? 7.096 22.959 53.707 1.00 9.89 377 GLY A CA 1
ATOM 2101 C C . GLY A 1 329 ? 6.970 23.813 52.461 1.00 13.45 377 GLY A C 1
ATOM 2102 O O . GLY A 1 329 ? 5.864 24.069 51.983 1.00 12.15 377 GLY A O 1
ATOM 2103 N N . TYR A 1 330 ? 8.107 24.254 51.934 1.00 11.54 378 TYR A N 1
ATOM 2104 C CA . TYR A 1 330 ? 8.129 25.080 50.732 1.00 10.43 378 TYR A CA 1
ATOM 2105 C C . TYR A 1 330 ? 7.376 24.407 49.590 1.00 16.91 378 TYR A C 1
ATOM 2106 O O . TYR A 1 330 ? 6.436 24.970 49.026 1.00 10.80 378 TYR A O 1
ATOM 2115 N N . LEU A 1 331 ? 7.804 23.195 49.256 1.00 10.84 379 LEU A N 1
ATOM 2116 C CA . LEU A 1 331 ? 7.202 22.433 48.170 1.00 11.82 379 LEU A CA 1
ATOM 2117 C C . LEU A 1 331 ? 5.724 22.159 48.424 1.00 10.43 379 LEU A C 1
ATOM 2118 O O . LEU A 1 331 ? 4.915 22.193 47.499 1.00 9.09 379 LEU A O 1
ATOM 2123 N N . TYR A 1 332 ? 5.380 21.897 49.681 1.00 9.57 380 TYR A N 1
ATOM 2124 C CA . TYR A 1 332 ? 4.001 21.604 50.066 1.00 6.64 380 TYR A CA 1
ATOM 2125 C C . TYR A 1 332 ? 3.068 22.745 49.674 1.00 10.25 380 TYR A C 1
ATOM 2126 O O . TYR A 1 332 ? 2.081 22.542 48.963 1.00 6.74 380 TYR A O 1
ATOM 2135 N N . TYR A 1 333 ? 3.390 23.947 50.138 1.00 10.74 381 TYR A N 1
ATOM 2136 C CA . TYR A 1 333 ? 2.573 25.118 49.847 1.00 15.33 381 TYR A CA 1
ATOM 2137 C C . TYR A 1 333 ? 2.662 25.518 48.381 1.00 9.57 381 TYR A C 1
ATOM 2138 O O . TYR A 1 333 ? 1.705 26.047 47.817 1.00 11.23 381 TYR A O 1
ATOM 2147 N N . LYS A 1 334 ? 3.812 25.260 47.769 1.00 9.28 382 LYS A N 1
ATOM 2148 C CA . LYS A 1 334 ? 3.988 25.519 46.350 1.00 11.15 382 LYS A CA 1
ATOM 2149 C C . LYS A 1 334 ? 2.934 24.738 45.574 1.00 12.62 382 LYS A C 1
ATOM 2150 O O . LYS A 1 334 ? 2.193 25.300 44.765 1.00 12.25 382 LYS A O 1
ATOM 2156 N N . ILE A 1 335 ? 2.865 23.438 45.842 1.00 12.56 383 ILE A N 1
ATOM 2157 C CA . ILE A 1 335 ? 1.895 22.560 45.198 1.00 10.40 383 ILE A CA 1
ATOM 2158 C C . ILE A 1 335 ? 0.456 22.978 45.495 1.00 9.19 383 ILE A C 1
ATOM 2159 O O . ILE A 1 335 ? -0.426 22.820 44.653 1.00 11.10 383 ILE A O 1
ATOM 2164 N N . LEU A 1 336 ? 0.222 23.518 46.688 1.00 10.73 384 LEU A N 1
ATOM 2165 C CA . LEU A 1 336 ? -1.117 23.954 47.077 1.00 10.83 384 LEU A CA 1
ATOM 2166 C C . LEU A 1 336 ? -1.570 25.188 46.300 1.00 16.76 384 LEU A C 1
ATOM 2167 O O . LEU A 1 336 ? -2.758 25.507 46.266 1.00 15.97 384 LEU A O 1
ATOM 2172 N N . GLY A 1 337 ? -0.618 25.882 45.685 1.00 16.40 385 GLY A N 1
ATOM 2173 C CA . GLY A 1 337 ? -0.919 27.078 44.921 1.00 12.24 385 GLY A CA 1
ATOM 2174 C C . GLY A 1 337 ? -0.843 28.342 45.755 1.00 15.09 385 GLY A C 1
ATOM 2175 O O . GLY A 1 337 ? -1.354 29.391 45.360 1.00 26.51 385 GLY A O 1
ATOM 2176 N N . HIS A 1 338 ? -0.201 28.241 46.913 1.00 16.02 386 HIS A N 1
ATOM 2177 C CA . HIS A 1 338 ? -0.043 29.383 47.805 1.00 24.99 386 HIS A CA 1
ATOM 2178 C C . HIS A 1 338 ? 1.142 30.251 47.400 1.00 26.49 386 HIS A C 1
ATOM 2179 O O . HIS A 1 338 ? 1.946 29.869 46.549 1.00 18.31 386 HIS A O 1
ATOM 2186 N N . GLN A 1 339 ? 1.241 31.422 48.019 1.00 25.16 387 GLN A N 1
ATOM 2187 C CA . GLN A 1 339 ? 2.381 32.303 47.817 1.00 35.70 387 GLN A CA 1
ATOM 2188 C C . GLN A 1 339 ? 3.463 31.977 48.837 1.00 25.48 387 GLN A C 1
ATOM 2189 O O . GLN A 1 339 ? 3.198 31.907 50.038 1.00 31.39 387 GLN A O 1
ATOM 2191 N N . VAL A 1 340 ? 4.680 31.766 48.353 1.00 22.44 388 VAL A N 1
ATOM 2192 C CA . VAL A 1 340 ? 5.797 31.451 49.233 1.00 27.45 388 VAL A CA 1
ATOM 2193 C C . VAL A 1 340 ? 7.022 32.282 48.875 1.00 21.49 388 VAL A C 1
ATOM 2194 O O . VAL A 1 340 ? 7.299 32.521 47.700 1.00 27.24 388 VAL A O 1
ATOM 2198 N N . VAL A 1 341 ? 7.749 32.730 49.892 1.00 24.60 389 VAL A N 1
ATOM 2199 C CA . VAL A 1 341 ? 8.991 33.454 49.665 1.00 32.23 389 VAL A CA 1
ATOM 2200 C C . VAL A 1 341 ? 10.031 32.508 49.085 1.00 26.74 389 VAL A C 1
ATOM 2201 O O . VAL A 1 341 ? 10.205 31.394 49.577 1.00 22.94 389 VAL A O 1
ATOM 2205 N N . ASP A 1 342 ? 10.715 32.948 48.034 1.00 25.19 390 ASP A N 1
ATOM 2206 C CA . ASP A 1 342 ? 11.720 32.119 47.378 1.00 22.58 390 ASP A CA 1
ATOM 2207 C C . ASP A 1 342 ? 12.894 31.831 48.308 1.00 24.92 390 ASP A C 1
ATOM 2208 O O . ASP A 1 342 ? 13.307 32.691 49.083 1.00 30.10 390 ASP A O 1
ATOM 2210 N N . ILE A 1 343 ? 13.423 30.615 48.226 1.00 25.71 391 ILE A N 1
ATOM 2211 C CA . ILE A 1 343 ? 14.535 30.205 49.075 1.00 24.57 391 ILE A CA 1
ATOM 2212 C C . ILE A 1 343 ? 15.796 29.940 48.261 1.00 26.06 391 ILE A C 1
ATOM 2213 O O . ILE A 1 343 ? 15.727 29.545 47.096 1.00 25.54 391 ILE A O 1
ATOM 2218 N N . SER A 1 344 ? 16.948 30.169 48.880 1.00 18.84 392 SER A N 1
ATOM 2219 C CA . SER A 1 344 ? 18.220 29.786 48.288 1.00 26.90 392 SER A CA 1
ATOM 2220 C C . SER A 1 344 ? 18.925 28.780 49.187 1.00 32.52 392 SER A C 1
ATOM 2221 O O . SER A 1 344 ? 18.856 28.872 50.414 1.00 40.85 392 SER A O 1
ATOM 2224 N N . PHE A 1 345 ? 19.588 27.809 48.572 1.00 31.01 393 PHE A N 1
ATOM 2225 C CA . PHE A 1 345 ? 20.406 26.868 49.317 1.00 35.31 393 PHE A CA 1
ATOM 2226 C C . PHE A 1 345 ? 21.825 27.406 49.459 1.00 39.00 393 PHE A C 1
ATOM 2227 O O . PHE A 1 345 ? 22.373 27.991 48.521 1.00 38.69 393 PHE A O 1
ATOM 2235 N N . ASP A 1 346 ? 22.406 27.223 50.640 1.00 43.37 394 ASP A N 1
ATOM 2236 C CA . ASP A 1 346 ? 23.812 27.541 50.852 1.00 62.53 394 ASP A CA 1
ATOM 2237 C C . ASP A 1 346 ? 24.660 26.453 50.197 1.00 51.75 394 ASP A C 1
ATOM 2238 O O . ASP A 1 346 ? 24.964 25.437 50.820 1.00 56.97 394 ASP A O 1
ATOM 2240 N N . VAL A 1 347 ? 25.031 26.672 48.936 1.00 41.90 395 VAL A N 1
ATOM 2241 C CA . VAL A 1 347 ? 25.677 25.639 48.126 1.00 43.35 395 VAL A CA 1
ATOM 2242 C C . VAL A 1 347 ? 26.916 26.128 47.385 1.00 43.07 395 VAL A C 1
ATOM 2243 O O . VAL A 1 347 ? 26.861 27.125 46.670 1.00 44.08 395 VAL A O 1
ATOM 2247 N N . PRO A 1 348 ? 28.037 25.407 47.546 1.00 47.23 396 PRO A N 1
ATOM 2248 C CA . PRO A 1 348 ? 29.296 25.69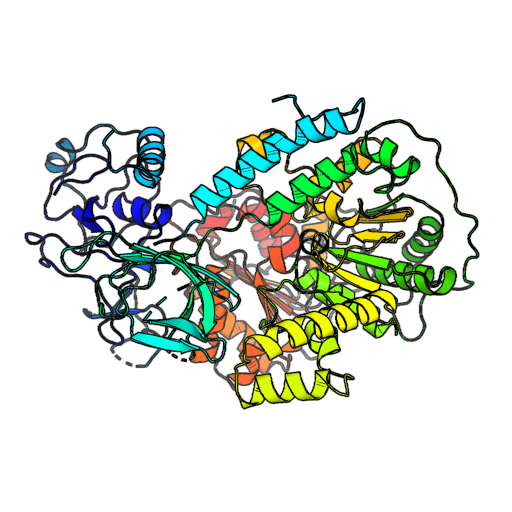2 46.849 1.00 41.66 396 PRO A CA 1
ATOM 2249 C C . PRO A 1 348 ? 29.232 25.316 45.369 1.00 44.17 396 PRO A C 1
ATOM 2250 O O . PRO A 1 348 ? 28.979 24.161 45.023 1.00 46.32 396 PRO A O 1
ATOM 2254 N N . LEU A 1 349 ? 29.464 26.299 44.507 1.00 46.52 397 LEU A N 1
ATOM 2255 C CA . LEU A 1 349 ? 29.395 26.096 43.067 1.00 39.24 397 LEU A CA 1
ATOM 2256 C C . LEU A 1 349 ? 30.739 25.631 42.522 1.00 47.93 397 LEU A C 1
ATOM 2257 O O . LEU A 1 349 ? 31.787 25.977 43.067 1.00 48.22 397 LEU A O 1
ATOM 2262 N N . PRO A 1 350 ? 30.712 24.834 41.444 1.00 47.44 398 PRO A N 1
ATOM 2263 C CA . PRO A 1 350 ? 31.942 24.425 40.761 1.00 53.80 398 PRO A CA 1
ATOM 2264 C C . PRO A 1 350 ? 32.421 25.520 39.814 1.00 46.99 398 PRO A C 1
ATOM 2265 O O . PRO A 1 350 ? 31.621 26.352 39.385 1.00 44.18 398 PRO A O 1
ATOM 2269 N N . LYS A 1 351 ? 33.711 25.516 39.495 1.00 47.41 399 LYS A N 1
ATOM 2270 C CA . LYS A 1 351 ? 34.279 26.515 38.597 1.00 54.84 399 LYS A CA 1
ATOM 2271 C C . LYS A 1 351 ? 33.685 26.382 37.198 1.00 52.85 399 LYS A C 1
ATOM 2272 O O . LYS A 1 351 ? 33.259 27.366 36.594 1.00 46.29 399 LYS A O 1
ATOM 2274 N N . GLU A 1 352 ? 33.657 25.155 36.692 1.00 43.83 400 GLU A N 1
ATOM 2275 C CA . GLU A 1 352 ? 33.092 24.880 35.378 1.00 48.60 400 GLU A CA 1
ATOM 2276 C C . GLU A 1 352 ? 31.989 23.837 35.498 1.00 46.40 400 GLU A C 1
ATOM 2277 O O . GLU A 1 352 ? 32.160 22.810 36.158 1.00 41.18 400 GLU A O 1
ATOM 2279 N N . PHE A 1 353 ? 30.855 24.105 34.860 1.00 39.34 401 PHE A N 1
ATOM 2280 C CA . PHE A 1 353 ? 29.695 23.229 34.970 1.00 34.38 401 PHE A CA 1
ATOM 2281 C C . PHE A 1 353 ? 29.725 22.090 33.954 1.00 33.10 401 PHE A C 1
ATOM 2282 O O . PHE A 1 353 ? 29.188 21.012 34.206 1.00 30.61 401 PHE A O 1
ATOM 2290 N N . SER A 1 354 ? 30.351 22.331 32.807 1.00 33.68 402 SER A N 1
ATOM 2291 C CA . SER A 1 354 ? 30.467 21.302 31.780 1.00 24.65 402 SER A CA 1
ATOM 2292 C C . SER A 1 354 ? 31.390 20.180 32.238 1.00 30.17 402 SER A C 1
ATOM 2293 O O . SER A 1 354 ? 32.332 20.411 32.996 1.00 25.56 402 SER A O 1
ATOM 2296 N N . ILE A 1 355 ? 31.111 18.964 31.779 1.00 36.36 403 ILE A N 1
ATOM 2297 C CA . ILE A 1 355 ? 31.945 17.813 32.105 1.00 32.50 403 ILE A CA 1
ATOM 2298 C C . ILE A 1 355 ? 32.867 17.454 30.945 1.00 31.04 403 ILE A C 1
ATOM 2299 O O . ILE A 1 355 ? 32.407 17.255 29.821 1.00 34.63 403 ILE A O 1
ATOM 2304 N N . PRO A 1 356 ? 34.178 17.373 31.221 1.00 32.77 404 PRO A N 1
ATOM 2305 C CA . PRO A 1 356 ? 35.194 17.005 30.229 1.00 41.29 404 PRO A CA 1
ATOM 2306 C C . PRO A 1 356 ? 34.820 15.758 29.430 1.00 42.71 404 PRO A C 1
ATOM 2307 O O . PRO A 1 356 ? 34.120 14.878 29.934 1.00 37.22 404 PRO A O 1
ATOM 2311 N N . ASN A 1 357 ? 35.293 15.696 28.188 1.00 45.24 405 ASN A N 1
ATOM 2312 C CA . ASN A 1 357 ? 35.020 14.566 27.305 1.00 49.96 405 ASN A CA 1
ATOM 2313 C C . ASN A 1 357 ? 33.538 14.417 26.976 1.00 54.66 405 ASN A C 1
ATOM 2314 O O . ASN A 1 357 ? 33.122 13.423 26.382 1.00 48.60 405 ASN A O 1
ATOM 2316 N N . PHE A 1 358 ? 32.743 15.405 27.371 1.00 48.41 406 PHE A N 1
ATOM 2317 C CA . PHE A 1 358 ? 31.318 15.397 27.073 1.00 42.40 406 PHE A CA 1
ATOM 2318 C C . PHE A 1 358 ? 30.894 16.739 26.493 1.00 43.83 406 PHE A C 1
ATOM 2319 O O . PHE A 1 358 ? 31.735 17.557 26.116 1.00 45.67 406 PHE A O 1
ATOM 2327 N N . ALA A 1 359 ? 29.588 16.959 26.424 1.00 40.72 407 ALA A N 1
ATOM 2328 C CA . ALA A 1 359 ? 29.057 18.179 25.838 1.00 41.93 407 ALA A CA 1
ATOM 2329 C C . ALA A 1 359 ? 29.575 19.420 26.558 1.00 30.07 407 ALA A C 1
ATOM 2330 O O . ALA A 1 359 ? 29.673 19.445 27.786 1.00 35.18 407 ALA A O 1
ATOM 2332 N N . GLN A 1 360 ? 29.924 20.442 25.784 1.00 25.74 408 GLN A N 1
ATOM 2333 C CA . GLN A 1 360 ? 30.247 21.741 26.355 1.00 24.14 408 GLN A CA 1
ATOM 2334 C C . GLN A 1 360 ? 29.004 22.620 26.341 1.00 19.41 408 GLN A C 1
ATOM 2335 O O . GLN A 1 360 ? 28.529 23.020 25.280 1.00 17.84 408 GLN A O 1
ATOM 2341 N N . LEU A 1 361 ? 28.480 22.912 27.525 1.00 17.88 409 LEU A N 1
ATOM 2342 C CA . LEU A 1 361 ? 27.260 23.697 27.649 1.00 17.31 409 LEU A CA 1
ATOM 2343 C C . LEU A 1 361 ? 27.450 25.116 27.132 1.00 19.62 409 LEU A C 1
ATOM 2344 O O . LEU A 1 361 ? 28.511 25.713 27.309 1.00 20.01 409 LEU A O 1
ATOM 2349 N N . ASN A 1 362 ? 26.420 25.650 26.484 1.00 14.64 410 ASN A N 1
ATOM 2350 C CA . ASN A 1 362 ? 26.392 27.071 26.165 1.00 10.33 410 ASN A CA 1
ATOM 2351 C C . ASN A 1 362 ? 26.080 27.849 27.438 1.00 13.77 410 ASN A C 1
ATOM 2352 O O . ASN A 1 362 ? 25.875 27.253 28.494 1.00 19.57 410 ASN A O 1
ATOM 2357 N N . SER A 1 363 ? 26.039 29.173 27.344 1.00 14.39 411 SER A N 1
ATOM 2358 C CA . SER A 1 363 ? 25.857 30.003 28.532 1.00 18.39 411 SER A CA 1
ATOM 2359 C C . SER A 1 363 ? 24.476 29.854 29.170 1.00 14.30 411 SER A C 1
ATOM 2360 O O . SER A 1 363 ? 24.352 29.879 30.394 1.00 20.78 411 SER A O 1
ATOM 2363 N N . SER A 1 364 ? 23.444 29.697 28.348 1.00 17.21 412 SER A N 1
ATOM 2364 C CA . SER A 1 364 ? 22.093 29.524 28.870 1.00 21.25 412 SER A CA 1
ATOM 2365 C C . SER A 1 364 ? 21.980 28.229 29.669 1.00 13.92 412 SER A C 1
ATOM 2366 O O . SER A 1 364 ? 21.371 28.197 30.739 1.00 11.65 412 SER A O 1
ATOM 2369 N N . GLN A 1 365 ? 22.574 27.165 29.141 1.00 15.57 413 GLN A N 1
ATOM 2370 C CA . GLN A 1 365 ? 22.564 25.869 29.808 1.00 15.74 413 GLN A CA 1
ATOM 2371 C C . GLN A 1 365 ? 23.383 25.920 31.090 1.00 13.59 413 GLN A C 1
ATOM 2372 O O . GLN A 1 365 ? 22.995 25.351 32.109 1.00 9.85 413 GLN A O 1
ATOM 2378 N N . SER A 1 366 ? 24.517 26.610 31.026 1.00 13.10 414 SER A N 1
ATOM 2379 C CA . SER A 1 366 ? 25.400 26.755 32.177 1.00 16.63 414 SER A CA 1
ATOM 2380 C C . SER A 1 366 ? 24.740 27.551 33.298 1.00 13.82 414 SER A C 1
ATOM 2381 O O . SER A 1 366 ? 24.779 27.148 34.458 1.00 19.57 414 SER A O 1
ATOM 2384 N N . ASN A 1 367 ? 24.139 28.684 32.950 1.00 13.54 415 ASN A N 1
ATOM 2385 C CA . ASN A 1 367 ? 23.448 29.504 33.937 1.00 15.88 415 ASN A CA 1
ATOM 2386 C C . ASN A 1 367 ? 22.277 28.737 34.532 1.00 17.75 415 ASN A C 1
ATOM 2387 O O . ASN A 1 367 ? 21.931 28.911 35.703 1.00 16.06 415 ASN A O 1
ATOM 2390 N N . ALA A 1 368 ? 21.676 27.883 33.709 1.00 16.76 416 ALA A N 1
ATOM 2391 C CA . ALA A 1 368 ? 20.555 27.054 34.128 1.00 17.77 416 ALA A CA 1
ATOM 2392 C C . ALA A 1 368 ? 20.978 26.106 35.240 1.00 15.17 416 ALA A C 1
ATOM 2393 O O . ALA A 1 368 ? 20.297 25.991 36.257 1.00 12.72 416 ALA A O 1
ATOM 2395 N N . VAL A 1 369 ? 22.110 25.435 35.050 1.00 9.13 417 VAL A N 1
ATOM 2396 C CA . VAL A 1 369 ? 22.609 24.499 36.051 1.00 15.84 417 VAL A CA 1
ATOM 2397 C C . VAL A 1 369 ? 23.075 25.241 37.303 1.00 14.98 417 VAL A C 1
ATOM 2398 O O . VAL A 1 369 ? 22.980 24.720 38.413 1.00 15.72 417 VAL A O 1
ATOM 2402 N N . SER A 1 370 ? 23.576 26.458 37.117 1.00 18.25 418 SER A N 1
ATOM 2403 C CA . SER A 1 370 ? 24.002 27.287 38.239 1.00 21.53 418 SER A CA 1
ATOM 2404 C C . SER A 1 370 ? 22.807 27.697 39.091 1.00 15.64 418 SER A C 1
ATOM 2405 O O . SER A 1 370 ? 22.844 27.612 40.318 1.00 15.33 418 SER A O 1
ATOM 2408 N N . HIS A 1 371 ? 21.748 28.149 38.428 1.00 12.62 419 HIS A N 1
ATOM 2409 C CA . HIS A 1 371 ? 20.543 28.592 39.119 1.00 17.63 419 HIS A CA 1
ATOM 2410 C C . HIS A 1 371 ? 19.809 27.442 39.808 1.00 16.27 419 HIS A C 1
ATOM 2411 O O . HIS A 1 371 ? 19.311 27.596 40.922 1.00 15.79 419 HIS A O 1
ATOM 2418 N N . VAL A 1 372 ? 19.749 26.293 39.143 1.00 13.92 420 VAL A N 1
ATOM 2419 C CA . VAL A 1 372 ? 19.001 25.149 39.655 1.00 14.93 420 VAL A CA 1
ATOM 2420 C C . VAL A 1 372 ? 19.601 24.579 40.938 1.00 15.52 420 VAL A C 1
ATOM 2421 O O . VAL A 1 372 ? 18.874 24.196 41.857 1.00 16.93 420 VAL A O 1
ATOM 2425 N N . LEU A 1 373 ? 20.927 24.527 40.996 1.00 16.11 421 LEU A N 1
ATOM 2426 C CA . LEU A 1 373 ? 21.627 23.945 42.138 1.00 18.71 421 LEU A CA 1
ATOM 2427 C C . LEU A 1 373 ? 21.254 24.578 43.480 1.00 21.09 421 LEU A C 1
ATOM 2428 O O . LEU A 1 373 ? 21.518 24.001 44.533 1.00 16.69 421 LEU A O 1
ATOM 2433 N N . GLN A 1 374 ? 20.639 25.757 43.446 1.00 19.14 422 GLN A N 1
ATOM 2434 C CA . GLN A 1 374 ? 20.364 26.497 44.677 1.00 21.72 422 GLN A CA 1
ATOM 2435 C C . GLN A 1 374 ? 18.878 26.716 44.973 1.00 20.36 422 GLN A C 1
ATOM 2436 O O . GLN A 1 374 ? 18.530 27.381 45.951 1.00 27.69 422 GLN A O 1
ATOM 2442 N N . ARG A 1 375 ? 18.009 26.152 44.141 1.00 15.12 423 ARG A N 1
ATOM 2443 C CA . ARG A 1 375 ? 16.569 26.310 44.323 1.00 16.43 423 ARG A CA 1
ATOM 2444 C C . ARG A 1 375 ? 15.903 25.007 44.751 1.00 11.31 423 ARG A C 1
ATOM 2445 O O . ARG A 1 375 ? 16.285 23.929 44.297 1.00 11.60 423 ARG A O 1
ATOM 2453 N N . PRO A 1 376 ? 14.903 25.107 45.637 1.00 13.31 424 PRO A N 1
ATOM 2454 C CA . PRO A 1 376 ? 14.092 23.959 46.054 1.00 13.01 424 PRO A CA 1
ATOM 2455 C C . PRO A 1 376 ? 13.219 23.447 44.913 1.00 11.46 424 PRO A C 1
ATOM 2456 O O . PRO A 1 376 ? 12.909 22.259 44.872 1.00 14.72 424 PRO A O 1
ATOM 2460 N N . LEU A 1 377 ? 12.837 24.334 43.998 1.00 10.07 425 LEU A N 1
ATOM 2461 C CA . LEU A 1 377 ? 11.995 23.954 42.867 1.00 7.85 425 LEU A CA 1
ATOM 2462 C C . LEU A 1 377 ? 12.424 24.659 41.586 1.00 9.76 425 LEU A C 1
ATOM 2463 O O . LEU A 1 377 ? 12.494 25.888 41.537 1.00 9.38 425 LEU A O 1
ATOM 2468 N N . SER A 1 378 ? 12.699 23.877 40.547 1.00 6.20 426 SER A N 1
ATOM 2469 C CA . SER A 1 378 ? 13.128 24.433 39.269 1.00 8.07 426 SER A CA 1
ATOM 2470 C C . SER A 1 378 ? 12.354 23.826 38.102 1.00 6.34 426 SER A C 1
ATOM 2471 O O . SER A 1 378 ? 12.143 22.615 38.048 1.00 7.42 426 SER A O 1
ATOM 2474 N N . LEU A 1 379 ? 11.933 24.675 37.169 1.00 5.59 427 LEU A N 1
ATOM 2475 C CA . LEU A 1 379 ? 11.239 24.212 35.972 1.00 10.24 427 LEU A CA 1
ATOM 2476 C C . LEU A 1 379 ? 12.047 24.528 34.721 1.00 9.77 427 LEU A C 1
ATOM 2477 O O . LEU A 1 379 ? 12.209 25.691 34.353 1.00 16.77 427 LEU A O 1
ATOM 2482 N N . ILE A 1 380 ? 12.552 23.487 34.069 1.00 10.87 428 ILE A N 1
ATOM 2483 C CA . ILE A 1 380 ? 13.307 23.658 32.835 1.00 7.81 428 ILE A CA 1
ATOM 2484 C C . ILE A 1 380 ? 12.394 23.468 31.629 1.00 9.76 428 ILE A C 1
ATOM 2485 O O . ILE A 1 380 ? 11.813 22.401 31.432 1.00 7.64 428 ILE A O 1
ATOM 2490 N N . GLN A 1 381 ? 12.274 24.523 30.832 1.00 10.74 429 GLN A N 1
ATOM 2491 C CA . GLN A 1 381 ? 11.331 24.564 29.725 1.00 9.52 429 GLN A CA 1
ATOM 2492 C C . GLN A 1 381 ? 12.076 24.830 28.424 1.00 8.91 429 GLN A C 1
ATOM 2493 O O . GLN A 1 381 ? 13.103 25.510 28.419 1.00 10.11 429 GLN A O 1
ATOM 2499 N N . GLY A 1 382 ? 11.561 24.290 27.323 1.00 8.48 430 GLY A N 1
ATOM 2500 C CA . GLY A 1 382 ? 12.192 24.477 26.030 1.00 11.61 430 GLY A CA 1
ATOM 2501 C C . GLY A 1 382 ? 11.693 23.539 24.950 1.00 7.41 430 GLY A C 1
ATOM 2502 O O . GLY A 1 382 ? 11.286 22.413 25.235 1.00 12.28 430 GLY A O 1
ATOM 2503 N N . PRO A 1 383 ? 11.727 24.002 23.692 1.00 7.90 431 PRO A N 1
ATOM 2504 C CA . PRO A 1 383 ? 11.365 23.193 22.524 1.00 8.15 431 PRO A CA 1
ATOM 2505 C C . PRO A 1 383 ? 12.276 21.972 22.386 1.00 6.59 431 PRO A C 1
ATOM 2506 O O . PRO A 1 383 ? 13.239 21.847 23.143 1.00 5.94 431 PRO A O 1
ATOM 2510 N N . PRO A 1 384 ? 11.977 21.081 21.428 1.00 6.85 432 PRO A N 1
ATOM 2511 C CA . PRO A 1 384 ? 12.731 19.832 21.262 1.00 5.46 432 PRO A CA 1
ATOM 2512 C C . PRO A 1 384 ? 14.211 20.053 20.950 1.00 6.24 432 PRO A C 1
ATOM 2513 O O . PRO A 1 384 ? 14.558 20.934 20.163 1.00 5.32 432 PRO A O 1
ATOM 2517 N N . GLY A 1 385 ? 15.069 19.254 21.575 1.00 5.51 433 GLY A N 1
ATOM 2518 C CA . GLY A 1 385 ? 16.486 19.243 21.257 1.00 7.30 433 GLY A CA 1
ATOM 2519 C C . GLY A 1 385 ? 17.294 20.433 21.740 1.00 10.33 433 GLY A C 1
ATOM 2520 O O . GLY A 1 385 ? 18.381 20.694 21.223 1.00 10.36 433 GLY A O 1
ATOM 2521 N N . THR A 1 386 ? 16.782 21.151 22.734 1.00 8.32 434 THR A N 1
ATOM 2522 C CA . THR A 1 386 ? 17.496 22.305 23.271 1.00 6.94 434 THR A CA 1
ATOM 2523 C C . THR A 1 386 ? 18.425 21.910 24.415 1.00 6.57 434 THR A C 1
ATOM 2524 O O . THR A 1 386 ? 18.983 22.766 25.101 1.00 5.58 434 THR A O 1
ATOM 2528 N N . GLY A 1 387 ? 18.585 20.608 24.616 1.00 8.16 435 GLY A N 1
ATOM 2529 C CA . GLY A 1 387 ? 19.525 20.106 25.598 1.00 7.98 435 GLY A CA 1
ATOM 2530 C C . GLY A 1 387 ? 18.974 20.070 27.009 1.00 10.31 435 GLY A C 1
ATOM 2531 O O . GLY A 1 387 ? 19.726 20.180 27.977 1.00 8.75 435 GLY A O 1
ATOM 2532 N N . LYS A 1 388 ? 17.661 19.910 27.131 1.00 9.23 436 LYS A N 1
ATOM 2533 C CA . LYS A 1 388 ? 17.031 19.833 28.442 1.00 8.40 436 LYS A CA 1
ATOM 2534 C C . LYS A 1 388 ? 17.539 18.629 29.226 1.00 9.74 436 LYS A C 1
ATOM 2535 O O . LYS A 1 388 ? 17.807 18.730 30.421 1.00 11.35 436 LYS A O 1
ATOM 2541 N N . THR A 1 389 ? 17.678 17.494 28.550 1.00 9.29 437 THR A N 1
ATOM 2542 C CA . THR A 1 389 ? 18.121 16.274 29.218 1.00 14.29 437 THR A CA 1
ATOM 2543 C C . THR A 1 389 ? 19.613 16.263 29.525 1.00 11.64 437 THR A C 1
ATOM 2544 O O . THR A 1 389 ? 20.027 15.768 30.573 1.00 15.71 437 THR A O 1
ATOM 2548 N N . VAL A 1 390 ? 20.424 16.799 28.620 1.00 8.74 438 VAL A N 1
ATOM 2549 C CA . VAL A 1 390 ? 21.857 16.862 28.874 1.00 15.45 438 VAL A CA 1
ATOM 2550 C C . VAL A 1 390 ? 22.129 17.818 30.028 1.00 11.52 438 VAL A C 1
ATOM 2551 O O . VAL A 1 390 ? 22.996 17.566 30.864 1.00 17.52 438 VAL A O 1
ATOM 2555 N N . THR A 1 391 ? 21.373 18.910 30.073 1.00 12.11 439 THR A N 1
ATOM 2556 C CA . THR A 1 391 ? 21.501 19.878 31.151 1.00 10.33 439 THR A CA 1
ATOM 2557 C C . THR A 1 391 ? 21.086 19.243 32.470 1.00 14.34 439 THR A C 1
ATOM 2558 O O . THR A 1 391 ? 21.718 19.462 33.503 1.00 10.49 439 THR A O 1
ATOM 2562 N N . SER A 1 392 ? 20.022 18.448 32.424 1.00 8.25 440 SER A N 1
ATOM 2563 C CA . SER A 1 392 ? 19.532 17.763 33.614 1.00 10.01 440 SER A CA 1
ATOM 2564 C C . SER A 1 392 ? 20.543 16.741 34.122 1.00 13.52 440 SER A C 1
ATOM 2565 O O . SER A 1 392 ? 20.767 16.624 35.327 1.00 9.54 440 SER A O 1
ATOM 2568 N N . ALA A 1 393 ? 21.148 16.001 33.197 1.00 12.73 441 ALA A N 1
ATOM 2569 C CA . ALA A 1 393 ? 22.168 15.016 33.541 1.00 15.14 441 ALA A CA 1
ATOM 2570 C C . ALA A 1 393 ? 23.338 15.696 34.234 1.00 12.19 441 ALA A C 1
ATOM 2571 O O . ALA A 1 393 ? 23.913 15.160 35.181 1.00 10.54 441 ALA A O 1
ATOM 2573 N N . THR A 1 394 ? 23.687 16.880 33.749 1.00 14.28 442 THR A N 1
ATOM 2574 C CA . THR A 1 394 ? 24.772 17.652 34.331 1.00 14.50 442 THR A CA 1
ATOM 2575 C C . THR A 1 394 ? 24.402 18.066 35.748 1.00 13.78 442 THR A C 1
ATOM 2576 O O . THR A 1 394 ? 25.211 17.963 36.669 1.00 13.06 442 THR A O 1
ATOM 2580 N N . ILE A 1 395 ? 23.167 18.527 35.913 1.00 11.87 443 ILE A N 1
ATOM 2581 C CA . ILE A 1 395 ? 22.671 18.954 37.216 1.00 11.30 443 ILE A CA 1
ATOM 2582 C C . ILE A 1 395 ? 22.742 17.820 38.231 1.00 11.53 443 ILE A C 1
ATOM 2583 O O . ILE A 1 395 ? 23.292 17.985 39.317 1.00 9.17 443 ILE A O 1
ATOM 2588 N N . VAL A 1 396 ? 22.182 16.671 37.869 1.00 12.37 444 VAL A N 1
ATOM 2589 C CA . VAL A 1 396 ? 22.233 15.490 38.721 1.00 9.01 444 VAL A CA 1
ATOM 2590 C C . VAL A 1 396 ? 23.676 15.148 39.082 1.00 11.32 444 VAL A C 1
ATOM 2591 O O . VAL A 1 396 ? 23.983 14.825 40.231 1.00 13.40 444 VAL A O 1
ATOM 2595 N N . TYR A 1 397 ? 24.557 15.221 38.090 1.00 8.96 445 TYR A N 1
ATOM 2596 C CA . TYR A 1 397 ? 25.973 14.940 38.296 1.00 15.87 445 TYR A CA 1
ATOM 2597 C C . TYR A 1 397 ? 26.559 15.841 39.375 1.00 10.83 445 TYR A C 1
ATOM 2598 O O . TYR A 1 397 ? 27.304 15.382 40.240 1.00 14.89 445 TYR A O 1
ATOM 2607 N N . HIS A 1 398 ? 26.212 17.124 39.321 1.00 11.19 446 HIS A N 1
ATOM 2608 C CA . HIS A 1 398 ? 26.752 18.109 40.256 1.00 18.00 446 HIS A CA 1
ATOM 2609 C C . HIS A 1 398 ? 26.119 18.030 41.644 1.00 16.58 446 HIS A C 1
ATOM 2610 O O . HIS A 1 398 ? 26.805 18.200 42.652 1.00 15.32 446 HIS A O 1
ATOM 2617 N N . LEU A 1 399 ? 24.816 17.776 41.698 1.00 11.83 447 LEU A N 1
ATOM 2618 C CA . LEU A 1 399 ? 24.146 17.561 42.975 1.00 13.33 447 LEU A CA 1
ATOM 2619 C C . LEU A 1 399 ? 24.779 16.370 43.684 1.00 15.36 447 LEU A C 1
ATOM 2620 O O . LEU A 1 399 ? 24.949 16.375 44.904 1.00 16.96 447 LEU A O 1
ATOM 2625 N N . SER A 1 400 ? 25.134 15.355 42.903 1.00 13.04 448 SER A N 1
ATOM 2626 C CA . SER A 1 400 ? 25.727 14.136 43.437 1.00 16.73 448 SER A CA 1
ATOM 2627 C C . SER A 1 400 ? 27.073 14.405 44.105 1.00 21.05 448 SER A C 1
ATOM 2628 O O . SER A 1 400 ? 27.324 13.945 45.217 1.00 17.33 448 SER A O 1
ATOM 2631 N N . LYS A 1 401 ? 27.934 15.156 43.426 1.00 18.58 449 LYS A N 1
ATOM 2632 C CA . LYS A 1 401 ? 29.263 15.450 43.952 1.00 25.18 449 LYS A CA 1
ATOM 2633 C C . LYS A 1 401 ? 29.213 16.388 45.157 1.00 22.52 449 LYS A C 1
ATOM 2634 O O . LYS A 1 401 ? 30.031 16.279 46.069 1.00 25.68 449 LYS A O 1
ATOM 2640 N N . ILE A 1 402 ? 28.252 17.307 45.154 1.00 22.23 450 ILE A N 1
ATOM 2641 C CA . ILE A 1 402 ? 28.144 18.311 46.211 1.00 21.77 450 ILE A CA 1
ATOM 2642 C C . ILE A 1 402 ? 27.586 17.749 47.518 1.00 26.53 450 ILE A C 1
ATOM 2643 O O . ILE A 1 402 ? 28.101 18.042 48.599 1.00 34.32 450 ILE A O 1
ATOM 2648 N N . HIS A 1 403 ? 26.536 16.941 47.415 1.00 26.49 451 HIS A N 1
ATOM 2649 C CA . HIS A 1 403 ? 25.842 16.444 48.597 1.00 18.94 451 HIS A CA 1
ATOM 2650 C C . HIS A 1 403 ? 26.159 14.979 48.894 1.00 19.29 451 HIS A C 1
ATOM 2651 O O . HIS A 1 403 ? 25.994 14.519 50.024 1.00 23.25 451 HIS A O 1
ATOM 2658 N N . LYS A 1 404 ? 26.627 14.252 47.883 1.00 21.52 452 LYS A N 1
ATOM 2659 C CA . LYS A 1 404 ? 26.859 12.818 48.028 1.00 27.50 452 LYS A CA 1
ATOM 2660 C C . LYS A 1 404 ? 25.648 12.158 48.673 1.00 26.26 452 LYS A C 1
ATOM 2661 O O . LYS A 1 404 ? 25.761 11.469 49.689 1.00 28.74 452 LYS A O 1
ATOM 2667 N N . ASP A 1 405 ? 24.486 12.375 48.067 1.00 31.86 453 ASP A N 1
ATOM 2668 C CA . ASP A 1 405 ? 23.221 11.929 48.632 1.00 29.08 453 ASP A CA 1
ATOM 2669 C C . ASP A 1 405 ? 22.325 11.373 47.528 1.00 24.96 453 ASP A C 1
ATOM 2670 O O . ASP A 1 405 ? 22.234 11.952 46.446 1.00 28.54 453 ASP A O 1
ATOM 2675 N N . ARG A 1 406 ? 21.663 10.253 47.803 1.00 23.58 454 ARG A N 1
ATOM 2676 C CA . ARG A 1 406 ? 20.829 9.591 46.801 1.00 22.96 454 ARG A CA 1
ATOM 2677 C C . ARG A 1 406 ? 19.886 10.543 46.071 1.00 18.55 454 ARG A C 1
ATOM 2678 O O . ARG A 1 406 ? 19.223 11.377 46.688 1.00 15.52 454 ARG A O 1
ATOM 2686 N N . ILE A 1 407 ? 19.831 10.399 44.751 1.00 15.52 455 ILE A N 1
ATOM 2687 C CA . ILE A 1 407 ? 18.929 11.189 43.924 1.00 17.30 455 ILE A CA 1
ATOM 2688 C C . ILE A 1 407 ? 17.951 10.277 43.196 1.00 11.22 455 ILE A C 1
ATOM 2689 O O . ILE A 1 407 ? 18.341 9.246 42.650 1.00 13.52 455 ILE A O 1
ATOM 2694 N N . LEU A 1 408 ? 16.679 10.659 43.193 1.00 9.11 456 LEU A N 1
ATOM 2695 C CA . LEU A 1 408 ? 15.657 9.901 42.482 1.00 8.94 456 LEU A CA 1
ATOM 2696 C C . LEU A 1 408 ? 15.384 10.539 41.123 1.00 9.91 456 LEU A C 1
ATOM 2697 O O . LEU A 1 408 ? 15.017 11.711 41.040 1.00 9.08 456 LEU A O 1
ATOM 2702 N N . VAL A 1 409 ? 15.569 9.765 40.059 1.00 11.76 457 VAL A N 1
ATOM 2703 C CA . VAL A 1 409 ? 15.401 10.277 38.702 1.00 9.97 457 VAL A CA 1
ATOM 2704 C C . VAL A 1 409 ? 14.292 9.532 37.969 1.00 12.16 457 VAL A C 1
ATOM 2705 O O . VAL A 1 409 ? 14.297 8.303 37.907 1.00 14.44 457 VAL A O 1
ATOM 2709 N N . CYS A 1 410 ? 13.346 10.279 37.407 1.00 6.76 458 CYS A N 1
ATOM 2710 C CA . CYS A 1 410 ? 12.156 9.667 36.827 1.00 6.79 458 CYS A CA 1
ATOM 2711 C C . CYS A 1 410 ? 11.684 10.288 35.517 1.00 10.32 458 CYS A C 1
ATOM 2712 O O . CYS A 1 410 ? 12.055 11.408 35.161 1.00 9.16 458 CYS A O 1
ATOM 2715 N N . ALA A 1 411 ? 10.851 9.529 34.813 1.00 12.43 459 ALA A N 1
ATOM 2716 C CA . ALA A 1 411 ? 10.141 9.993 33.631 1.00 9.84 459 ALA A CA 1
ATOM 2717 C C . ALA A 1 411 ? 8.889 9.136 33.515 1.00 12.75 459 ALA A C 1
ATOM 2718 O O . ALA A 1 411 ? 8.846 8.031 34.052 1.00 11.70 459 ALA A O 1
ATOM 2720 N N . PRO A 1 412 ? 7.853 9.646 32.836 1.00 15.17 460 PRO A N 1
ATOM 2721 C CA . PRO A 1 412 ? 6.614 8.869 32.712 1.00 18.75 460 PRO A CA 1
ATOM 2722 C C . PRO A 1 412 ? 6.783 7.563 31.935 1.00 22.51 460 PRO A C 1
ATOM 2723 O O . PRO A 1 412 ? 6.134 6.572 32.268 1.00 19.24 460 PRO A O 1
ATOM 2727 N N . SER A 1 413 ? 7.644 7.561 30.922 1.00 13.01 461 SER A N 1
ATOM 2728 C CA . SER A 1 413 ? 7.783 6.394 30.055 1.00 11.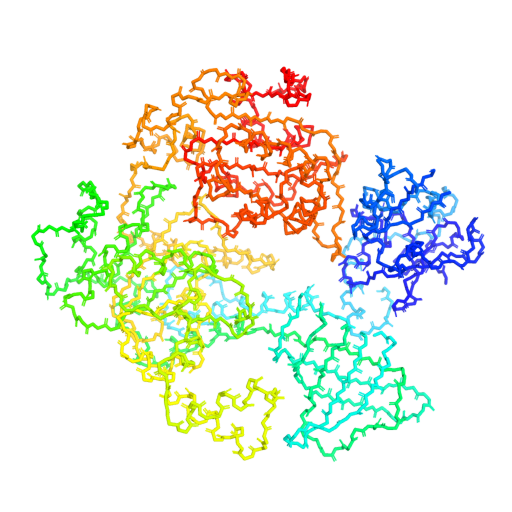69 461 SER A CA 1
ATOM 2729 C C . SER A 1 413 ? 9.069 5.609 30.319 1.00 14.70 461 SER A C 1
ATOM 2730 O O . SER A 1 413 ? 10.048 6.155 30.823 1.00 12.09 461 SER A O 1
ATOM 2733 N N . ASN A 1 414 ? 9.057 4.327 29.966 1.00 8.83 462 ASN A N 1
ATOM 2734 C CA . ASN A 1 414 ? 10.202 3.451 30.201 1.00 15.12 462 ASN A CA 1
ATOM 2735 C C . ASN A 1 414 ? 11.436 3.784 29.367 1.00 11.03 462 ASN A C 1
ATOM 2736 O O . ASN A 1 414 ? 12.560 3.686 29.855 1.00 10.87 462 ASN A O 1
ATOM 2741 N N . VAL A 1 415 ? 11.234 4.174 28.112 1.00 13.23 463 VAL A N 1
ATOM 2742 C CA . VAL A 1 415 ? 12.366 4.433 27.227 1.00 14.39 463 VAL A CA 1
ATOM 2743 C C . VAL A 1 415 ? 13.068 5.743 27.576 1.00 11.39 463 VAL A C 1
ATOM 2744 O O . VAL A 1 415 ? 14.273 5.882 27.368 1.00 14.91 463 VAL A O 1
ATOM 2748 N N . ALA A 1 416 ? 12.313 6.703 28.100 1.00 9.09 464 ALA A N 1
ATOM 2749 C CA . ALA A 1 416 ? 12.895 7.967 28.530 1.00 14.21 464 ALA A CA 1
ATOM 2750 C C . ALA A 1 416 ? 13.739 7.737 29.776 1.00 14.18 464 ALA A C 1
ATOM 2751 O O . ALA A 1 416 ? 14.787 8.359 29.957 1.00 12.64 464 ALA A O 1
ATOM 2753 N N . VAL A 1 417 ? 13.274 6.833 30.631 1.00 12.28 465 VAL A N 1
ATOM 2754 C CA . VAL A 1 417 ? 14.006 6.465 31.834 1.00 14.88 465 VAL A CA 1
ATOM 2755 C C . VAL A 1 417 ? 15.331 5.803 31.472 1.00 14.20 465 VAL A C 1
ATOM 2756 O O . VAL A 1 417 ? 16.383 6.165 31.998 1.00 14.39 465 VAL A O 1
ATOM 2760 N N . ASP A 1 418 ? 15.271 4.831 30.569 1.00 10.64 466 ASP A N 1
ATOM 2761 C CA . ASP A 1 418 ? 16.465 4.135 30.103 1.00 15.99 466 ASP A CA 1
ATOM 2762 C C . ASP A 1 418 ? 17.482 5.106 29.513 1.00 13.66 466 ASP A C 1
ATOM 2763 O O . ASP A 1 418 ? 18.666 5.064 29.853 1.00 9.59 466 ASP A O 1
ATOM 2768 N N . HIS A 1 419 ? 17.008 5.974 28.626 1.00 14.18 467 HIS A N 1
ATOM 2769 C CA . HIS A 1 419 ? 17.855 6.971 27.983 1.00 10.52 467 HIS A CA 1
ATOM 2770 C C . HIS A 1 419 ? 18.624 7.794 29.008 1.00 14.65 467 HIS A C 1
ATOM 2771 O O . HIS A 1 419 ? 19.841 7.960 28.905 1.00 15.84 467 HIS A O 1
ATOM 2778 N N . LEU A 1 420 ? 17.905 8.306 30.002 1.00 11.61 468 LEU A N 1
ATOM 2779 C CA . LEU A 1 420 ? 18.504 9.157 31.023 1.00 15.25 468 LEU A CA 1
ATOM 2780 C C . LEU A 1 420 ? 19.468 8.369 31.906 1.00 13.71 468 LEU A C 1
ATOM 2781 O O . LEU A 1 420 ? 20.520 8.873 32.297 1.00 10.64 468 LEU A O 1
ATOM 2786 N N . ALA A 1 421 ? 19.104 7.127 32.211 1.00 9.89 469 ALA A N 1
ATOM 2787 C CA . ALA A 1 421 ? 19.954 6.260 33.017 1.00 13.60 469 ALA A CA 1
ATOM 2788 C C . ALA A 1 421 ? 21.289 6.022 32.319 1.00 13.27 469 ALA A C 1
ATOM 2789 O O . ALA A 1 421 ? 22.338 5.972 32.960 1.00 10.60 469 ALA A O 1
ATOM 2791 N N . ALA A 1 422 ? 21.240 5.883 30.999 1.00 10.66 470 ALA A N 1
ATOM 2792 C CA . ALA A 1 422 ? 22.439 5.648 30.205 1.00 8.64 470 ALA A CA 1
ATOM 2793 C C . ALA A 1 422 ? 23.386 6.842 30.260 1.00 13.35 470 ALA A C 1
ATOM 2794 O O . ALA A 1 422 ? 24.594 6.677 30.431 1.00 12.13 470 ALA A O 1
ATOM 2796 N N . LYS A 1 423 ? 22.832 8.043 30.113 1.00 14.76 471 LYS A N 1
ATOM 2797 C CA . LYS A 1 423 ? 23.630 9.263 30.169 1.00 11.81 471 LYS A CA 1
ATOM 2798 C C . LYS A 1 423 ? 24.307 9.393 31.526 1.00 15.53 471 LYS A C 1
ATOM 2799 O O . LYS A 1 423 ? 25.490 9.723 31.612 1.00 19.05 471 LYS A O 1
ATOM 2805 N N . LEU A 1 424 ? 23.548 9.131 32.585 1.00 13.37 472 LEU A N 1
ATOM 2806 C CA . LEU A 1 424 ? 24.073 9.221 33.942 1.00 13.74 472 LEU A CA 1
ATOM 2807 C C . LEU A 1 424 ? 25.185 8.207 34.179 1.00 16.06 472 LEU A C 1
ATOM 2808 O O . LEU A 1 424 ? 26.178 8.509 34.837 1.00 15.52 472 LEU A O 1
ATOM 2813 N N . ARG A 1 425 ? 25.018 7.006 33.636 1.00 12.59 473 ARG A N 1
ATOM 2814 C CA . ARG A 1 425 ? 26.040 5.975 33.759 1.00 20.11 473 ARG A CA 1
ATOM 2815 C C . ARG A 1 425 ? 27.312 6.394 33.031 1.00 23.85 473 ARG A C 1
ATOM 2816 O O . ARG A 1 425 ? 28.423 6.093 33.468 1.00 17.92 473 ARG A O 1
ATOM 2824 N N . ASP A 1 426 ? 27.139 7.092 31.915 1.00 17.81 474 ASP A N 1
ATOM 2825 C CA . ASP A 1 426 ? 28.268 7.539 31.109 1.00 20.85 474 ASP A CA 1
ATOM 2826 C C . ASP A 1 426 ? 29.103 8.580 31.846 1.00 25.03 474 ASP A C 1
ATOM 2827 O O . ASP A 1 426 ? 30.305 8.706 31.610 1.00 23.47 474 ASP A O 1
ATOM 2832 N N . LEU A 1 427 ? 28.458 9.317 32.743 1.00 25.71 475 LEU A N 1
ATOM 2833 C CA . LEU A 1 427 ? 29.131 10.352 33.517 1.00 25.54 475 LEU A CA 1
ATOM 2834 C C . LEU A 1 427 ? 29.863 9.746 34.714 1.00 22.54 475 LEU A C 1
ATOM 2835 O O . LEU A 1 427 ? 30.570 10.443 35.441 1.00 31.76 475 LEU A O 1
ATOM 2840 N N . GLY A 1 428 ? 29.685 8.442 34.909 1.00 22.11 476 GLY A N 1
ATOM 2841 C CA . GLY A 1 428 ? 30.406 7.712 35.935 1.00 24.57 476 GLY A CA 1
ATOM 2842 C C . GLY A 1 428 ? 29.703 7.659 37.278 1.00 26.23 476 GLY A C 1
ATOM 2843 O O . GLY A 1 428 ? 30.344 7.495 38.316 1.00 20.59 476 GLY A O 1
ATOM 2844 N N . LEU A 1 429 ? 28.383 7.800 37.261 1.00 21.73 477 LEU A N 1
ATOM 2845 C CA . LEU A 1 429 ? 27.594 7.718 38.483 1.00 23.04 477 LEU A CA 1
ATOM 2846 C C . LEU A 1 429 ? 27.124 6.288 38.708 1.00 20.26 477 LEU A C 1
ATOM 2847 O O . LEU A 1 429 ? 26.920 5.536 37.756 1.00 17.41 477 LEU A O 1
ATOM 2852 N N . LYS A 1 430 ? 26.954 5.913 39.971 1.00 17.02 478 LYS A N 1
ATOM 2853 C CA . LYS A 1 430 ? 26.405 4.605 40.298 1.00 14.30 478 LYS A CA 1
ATOM 2854 C C . LYS A 1 430 ? 24.889 4.633 40.158 1.00 17.54 478 LYS A C 1
ATOM 2855 O O . LYS A 1 430 ? 24.179 5.058 41.069 1.00 14.55 478 LYS A O 1
ATOM 2858 N N . VAL A 1 431 ? 24.400 4.180 39.009 1.00 20.56 479 VAL A N 1
ATOM 2859 C CA . VAL A 1 431 ? 22.973 4.221 38.714 1.00 14.90 479 VAL A CA 1
ATOM 2860 C C . VAL A 1 431 ? 22.311 2.864 38.915 1.00 17.41 479 VAL A C 1
ATOM 2861 O O . VAL A 1 431 ? 22.830 1.839 38.476 1.00 21.01 479 VAL A O 1
ATOM 2865 N N . VAL A 1 432 ? 21.163 2.866 39.584 1.00 16.29 480 VAL A N 1
ATOM 2866 C CA . VAL A 1 432 ? 20.354 1.662 39.718 1.00 12.94 480 VAL A CA 1
ATOM 2867 C C . VAL A 1 432 ? 19.017 1.846 39.006 1.00 12.69 480 VAL A C 1
ATOM 2868 O O . VAL A 1 432 ? 18.210 2.693 39.388 1.00 14.31 480 VAL A O 1
ATOM 2872 N N . ARG A 1 433 ? 18.795 1.054 37.961 1.00 14.39 481 ARG A N 1
ATOM 2873 C CA . ARG A 1 433 ? 17.552 1.107 37.201 1.00 13.60 481 ARG A CA 1
ATOM 2874 C C . ARG A 1 433 ? 16.530 0.127 37.762 1.00 13.97 481 ARG A C 1
ATOM 2875 O O . ARG A 1 433 ? 16.657 -1.085 37.585 1.00 16.26 481 ARG A O 1
ATOM 2883 N N . LEU A 1 434 ? 15.514 0.654 38.437 1.00 11.06 482 LEU A N 1
ATOM 2884 C CA . LEU A 1 434 ? 14.450 -0.182 38.974 1.00 16.05 482 LEU A CA 1
ATOM 2885 C C . LEU A 1 434 ? 13.326 -0.335 37.957 1.00 17.85 482 LEU A C 1
ATOM 2886 O O . LEU A 1 434 ? 12.566 0.601 37.708 1.00 15.70 482 LEU A O 1
ATOM 2891 N N . THR A 1 435 ? 13.232 -1.520 37.364 1.00 19.94 483 THR A N 1
ATOM 2892 C CA . THR A 1 435 ? 12.219 -1.786 36.353 1.00 23.17 483 THR A CA 1
ATOM 2893 C C . THR A 1 435 ? 11.005 -2.464 36.968 1.00 13.86 483 THR A C 1
ATOM 2894 O O . THR A 1 435 ? 11.108 -3.132 37.997 1.00 14.30 483 THR A O 1
ATOM 2898 N N . ALA A 1 436 ? 9.854 -2.283 36.332 1.00 16.04 484 ALA A N 1
ATOM 2899 C CA . ALA A 1 436 ? 8.630 -2.929 36.777 1.00 17.88 484 ALA A CA 1
ATOM 2900 C C . ALA A 1 436 ? 8.796 -4.439 36.701 1.00 22.33 484 ALA A C 1
ATOM 2901 O O . ALA A 1 436 ? 9.514 -4.948 35.840 1.00 22.68 484 ALA A O 1
ATOM 2903 N N . LYS A 1 437 ? 8.139 -5.153 37.610 1.00 28.13 485 LYS A N 1
ATOM 2904 C CA . LYS A 1 437 ? 8.201 -6.608 37.611 1.00 30.52 485 LYS A CA 1
ATOM 2905 C C . LYS A 1 437 ? 7.764 -7.145 36.254 1.00 32.15 485 LYS A C 1
ATOM 2906 O O . LYS A 1 437 ? 8.265 -8.167 35.785 1.00 32.69 485 LYS A O 1
ATOM 2912 N N . SER A 1 438 ? 6.834 -6.437 35.624 1.00 25.13 486 SER A N 1
ATOM 2913 C CA . SER A 1 438 ? 6.254 -6.875 34.364 1.00 25.33 486 SER A CA 1
ATOM 2914 C C . SER A 1 438 ? 7.284 -6.890 33.239 1.00 22.94 486 SER A C 1
ATOM 2915 O O . SER A 1 438 ? 7.184 -7.686 32.305 1.00 26.99 486 SER A O 1
ATOM 2918 N N . ARG A 1 439 ? 8.278 -6.013 33.343 1.00 24.21 487 ARG A N 1
ATOM 2919 C CA . ARG A 1 439 ? 9.236 -5.807 32.262 1.00 29.21 487 ARG A CA 1
ATOM 2920 C C . ARG A 1 439 ? 10.628 -6.355 32.569 1.00 24.76 487 ARG A C 1
ATOM 2921 O O . ARG A 1 439 ? 11.590 -6.039 31.869 1.00 33.26 487 ARG A O 1
ATOM 2929 N N . GLU A 1 440 ? 10.738 -7.177 33.607 1.00 23.49 488 GLU A N 1
ATOM 2930 C CA . GLU A 1 440 ? 12.031 -7.736 33.993 1.00 27.61 488 GLU A CA 1
ATOM 2931 C C . GLU A 1 440 ? 12.648 -8.620 32.908 1.00 37.17 488 GLU A C 1
ATOM 2932 O O . GLU A 1 440 ? 13.865 -8.797 32.862 1.00 40.20 488 GLU A O 1
ATOM 2938 N N . ASP A 1 441 ? 11.809 -9.171 32.037 1.00 38.98 489 ASP A N 1
ATOM 2939 C CA . ASP A 1 441 ? 12.293 -10.013 30.948 1.00 34.58 489 ASP A CA 1
ATOM 2940 C C . ASP A 1 441 ? 12.326 -9.246 29.630 1.00 37.20 489 ASP A C 1
ATOM 2941 O O . ASP A 1 441 ? 12.618 -9.814 28.578 1.00 38.79 489 ASP A O 1
ATOM 2943 N N . VAL A 1 442 ? 12.019 -7.956 29.693 1.00 30.95 490 VAL A N 1
ATOM 2944 C CA . VAL A 1 442 ? 12.056 -7.105 28.511 1.00 36.58 490 VAL A CA 1
ATOM 2945 C C . VAL A 1 442 ? 13.487 -6.680 28.208 1.00 44.34 490 VAL A C 1
ATOM 2946 O O . VAL A 1 442 ? 14.247 -6.349 29.117 1.00 40.37 490 VAL A O 1
ATOM 2950 N N . GLU A 1 443 ? 13.851 -6.694 26.931 1.00 54.62 491 GLU A N 1
ATOM 2951 C CA . GLU A 1 443 ? 15.195 -6.303 26.521 1.00 45.84 491 GLU A CA 1
ATOM 2952 C C . GLU A 1 443 ? 15.412 -4.806 26.726 1.00 46.14 491 GLU A C 1
ATOM 2953 O O . GLU A 1 443 ? 14.551 -3.994 26.389 1.00 51.83 491 GLU A O 1
ATOM 2955 N N . SER A 1 444 ? 16.566 -4.446 27.280 1.00 40.41 492 SER A N 1
ATOM 2956 C CA . SER A 1 444 ? 16.855 -3.048 27.583 1.00 38.77 492 SER A CA 1
ATOM 2957 C C . SER A 1 444 ? 18.296 -2.652 27.272 1.00 38.76 492 SER A C 1
ATOM 2958 O O . SER A 1 444 ? 19.204 -3.483 27.304 1.00 34.12 492 SER A O 1
ATOM 2961 N N . SER A 1 445 ? 18.493 -1.371 26.978 1.00 35.10 493 SER A N 1
ATOM 2962 C CA . SER A 1 445 ? 19.822 -0.835 26.720 1.00 34.84 493 SER A CA 1
ATOM 2963 C C . SER A 1 445 ? 20.611 -0.659 28.014 1.00 35.39 493 SER A C 1
ATOM 2964 O O . SER A 1 445 ? 21.823 -0.451 27.987 1.00 25.87 493 SER A O 1
ATOM 2967 N N . VAL A 1 446 ? 19.918 -0.745 29.145 1.00 28.69 494 VAL A N 1
ATOM 2968 C CA . VAL A 1 446 ? 20.557 -0.577 30.445 1.00 23.99 494 VAL A CA 1
ATOM 2969 C C . VAL A 1 446 ? 20.224 -1.729 31.382 1.00 21.42 494 VAL A C 1
ATOM 2970 O O . VAL A 1 446 ? 20.097 -1.539 32.592 1.00 23.61 494 VAL A O 1
ATOM 2974 N N . SER A 1 447 ? 20.081 -2.923 30.819 1.00 20.61 495 SER A N 1
ATOM 2975 C CA . SER A 1 447 ? 19.785 -4.108 31.615 1.00 20.24 495 SER A CA 1
ATOM 2976 C C . SER A 1 447 ? 20.846 -4.354 32.680 1.00 20.46 495 SER A C 1
ATOM 2977 O O . SER A 1 447 ? 20.549 -4.880 33.751 1.00 19.67 495 SER A O 1
ATOM 2980 N N . ASN A 1 448 ? 22.084 -3.972 32.383 1.00 17.28 496 ASN A N 1
ATOM 2981 C CA . ASN A 1 448 ? 23.183 -4.159 33.322 1.00 18.52 496 ASN A CA 1
ATOM 2982 C C . ASN A 1 448 ? 23.038 -3.274 34.556 1.00 25.06 496 ASN A C 1
ATOM 2983 O O . ASN A 1 448 ? 23.787 -3.409 35.524 1.00 20.81 496 ASN A O 1
ATOM 2986 N N . LEU A 1 449 ? 22.065 -2.369 34.516 1.00 19.94 497 LEU A N 1
ATOM 2987 C CA . LEU A 1 449 ? 21.821 -1.451 35.623 1.00 20.38 497 LEU A CA 1
ATOM 2988 C C . LEU A 1 449 ? 20.558 -1.831 36.392 1.00 17.10 497 LEU A C 1
ATOM 2989 O O . LEU A 1 449 ? 20.266 -1.265 37.446 1.00 12.20 497 LEU A O 1
ATOM 2994 N N . ALA A 1 450 ? 19.814 -2.792 35.857 1.00 14.54 498 ALA A N 1
ATOM 2995 C CA . ALA A 1 450 ? 18.573 -3.239 36.477 1.00 14.23 498 ALA A CA 1
ATOM 2996 C C . ALA A 1 450 ? 18.828 -3.842 37.856 1.00 14.66 498 ALA A C 1
ATOM 2997 O O . ALA A 1 450 ? 19.756 -4.630 38.035 1.00 15.08 498 ALA A O 1
ATOM 2999 N N . LEU A 1 451 ? 18.000 -3.466 38.826 1.00 15.40 499 LEU A N 1
ATOM 3000 C CA . LEU A 1 451 ? 18.159 -3.946 40.194 1.00 15.46 499 LEU A CA 1
ATOM 3001 C C . LEU A 1 451 ? 18.219 -5.470 40.258 1.00 19.58 499 LEU A C 1
ATOM 3002 O O . LEU A 1 451 ? 19.061 -6.035 40.957 1.00 20.57 499 LEU A O 1
ATOM 3007 N N . HIS A 1 452 ? 17.328 -6.131 39.525 1.00 15.26 500 HIS A N 1
ATOM 3008 C CA . HIS A 1 452 ? 17.268 -7.590 39.541 1.00 23.63 500 HIS A CA 1
ATOM 3009 C C . HIS A 1 452 ? 18.541 -8.234 38.992 1.00 23.64 500 HIS A C 1
ATOM 3010 O O . HIS A 1 452 ? 18.960 -9.293 39.461 1.00 32.86 500 HIS A O 1
ATOM 3017 N N . ASN A 1 453 ? 19.160 -7.588 38.009 1.00 22.79 501 ASN A N 1
ATOM 3018 C CA . ASN A 1 453 ? 20.427 -8.069 37.468 1.00 21.78 501 ASN A CA 1
ATOM 3019 C C . ASN A 1 453 ? 21.599 -7.752 38.388 1.00 25.08 501 ASN A C 1
ATOM 3020 O O . ASN A 1 453 ? 22.582 -8.493 38.433 1.00 27.02 501 ASN A O 1
ATOM 3025 N N . LEU A 1 454 ? 21.492 -6.646 39.119 1.00 24.10 502 LEU A N 1
ATOM 3026 C CA . LEU A 1 454 ? 22.521 -6.267 40.081 1.00 27.98 502 LEU A CA 1
ATOM 3027 C C . LEU A 1 454 ? 22.521 -7.224 41.263 1.00 25.99 502 LEU A C 1
ATOM 3028 O O . LEU A 1 454 ? 23.569 -7.510 41.842 1.00 21.16 502 LEU A O 1
ATOM 3033 N N . VAL A 1 455 ? 21.338 -7.713 41.621 1.00 20.46 503 VAL A N 1
ATOM 3034 C CA . VAL A 1 455 ? 21.216 -8.693 42.692 1.00 25.69 503 VAL A CA 1
ATOM 3035 C C . VAL A 1 455 ? 21.969 -9.966 42.328 1.00 27.55 503 VAL A C 1
ATOM 3036 O O . VAL A 1 455 ? 22.758 -10.480 43.121 1.00 24.10 503 VAL A O 1
ATOM 3040 N N . GLY A 1 456 ? 21.719 -10.466 41.122 1.00 37.06 504 GLY A N 1
ATOM 3041 C CA . GLY A 1 456 ? 22.387 -11.656 40.632 1.00 27.71 504 GLY A CA 1
ATOM 3042 C C . GLY A 1 456 ? 23.886 -11.452 40.576 1.00 34.68 504 GLY A C 1
ATOM 3043 O O . GLY A 1 456 ? 24.645 -12.175 41.219 1.00 51.94 504 GLY A O 1
ATOM 3044 N N . ARG A 1 457 ? 24.311 -10.456 39.805 1.00 38.94 505 ARG A N 1
ATOM 3045 C CA . ARG A 1 457 ? 25.724 -10.130 39.697 1.00 40.42 505 ARG A CA 1
ATOM 3046 C C . ARG A 1 457 ? 26.276 -9.716 41.055 1.00 50.21 505 ARG A C 1
ATOM 3047 O O . ARG A 1 457 ? 25.553 -9.172 41.888 1.00 53.57 505 ARG A O 1
ATOM 3049 N N . GLY A 1 458 ? 27.556 -9.989 41.277 1.00 52.40 506 GLY A N 1
ATOM 3050 C CA . GLY A 1 458 ? 28.226 -9.572 42.495 1.00 59.45 506 GLY A CA 1
ATOM 3051 C C . GLY A 1 458 ? 27.515 -9.957 43.780 1.00 56.21 506 GLY A C 1
ATOM 3052 O O . GLY A 1 458 ? 27.508 -9.193 44.745 1.00 58.48 506 GLY A O 1
ATOM 3053 N N . ALA A 1 459 ? 26.908 -11.138 43.792 1.00 54.96 507 ALA A N 1
ATOM 3054 C CA . ALA A 1 459 ? 26.328 -11.690 45.010 1.00 46.25 507 ALA A CA 1
ATOM 3055 C C . ALA A 1 459 ? 27.041 -12.995 45.339 1.00 44.34 507 ALA A C 1
ATOM 3056 O O . ALA A 1 459 ? 27.539 -13.675 44.442 1.00 56.28 507 ALA A O 1
ATOM 3058 N N . LYS A 1 460 ? 27.100 -13.342 46.619 1.00 44.32 508 LYS A N 1
ATOM 3059 C CA . LYS A 1 460 ? 27.833 -14.534 47.031 1.00 46.84 508 LYS A CA 1
ATOM 3060 C C . LYS A 1 460 ? 27.210 -15.222 48.242 1.00 41.98 508 LYS A C 1
ATOM 3061 O O . LYS A 1 460 ? 26.193 -14.775 48.773 1.00 40.87 508 LYS A O 1
ATOM 3063 N N . GLY A 1 461 ? 27.832 -16.317 48.666 1.00 44.52 509 GLY A N 1
ATOM 3064 C CA . GLY A 1 461 ? 27.360 -17.073 49.809 1.00 37.85 509 GLY A CA 1
ATOM 3065 C C . GLY A 1 461 ? 26.039 -17.767 49.546 1.00 40.16 509 GLY A C 1
ATOM 3066 O O . GLY A 1 461 ? 25.797 -18.270 48.449 1.00 38.27 509 GLY A O 1
ATOM 3067 N N . GLU A 1 462 ? 25.178 -17.782 50.558 1.00 45.03 510 GLU A N 1
ATOM 3068 C CA . GLU A 1 462 ? 23.909 -18.499 50.490 1.00 47.35 510 GLU A CA 1
ATOM 3069 C C . GLU A 1 462 ? 23.030 -18.045 49.325 1.00 40.39 510 GLU A C 1
ATOM 3070 O O . GLU A 1 462 ? 22.346 -18.857 48.700 1.00 31.46 510 GLU A O 1
ATOM 3076 N N . LEU A 1 463 ? 23.047 -16.746 49.039 1.00 35.48 511 LEU A N 1
ATOM 3077 C CA . LEU A 1 463 ? 22.245 -16.199 47.951 1.00 29.10 511 LEU A CA 1
ATOM 3078 C C . LEU A 1 463 ? 22.731 -16.708 46.601 1.00 21.94 511 LEU A C 1
ATOM 3079 O O . LEU A 1 463 ? 21.927 -17.046 45.733 1.00 19.60 511 LEU A O 1
ATOM 3084 N N . LYS A 1 464 ? 24.048 -16.756 46.426 1.00 29.67 512 LYS A N 1
ATOM 3085 C CA . LYS A 1 464 ? 24.630 -17.258 45.187 1.00 26.44 512 LYS A CA 1
ATOM 3086 C C . LYS A 1 464 ? 24.151 -18.680 44.928 1.00 24.47 512 LYS A C 1
ATOM 3087 O O . LYS A 1 464 ? 23.782 -19.025 43.804 1.00 28.17 512 LYS A O 1
ATOM 3089 N N . ASN A 1 465 ? 24.151 -19.496 45.978 1.00 27.52 513 ASN A N 1
ATOM 3090 C CA . ASN A 1 465 ? 23.681 -20.875 45.887 1.00 29.65 513 ASN A CA 1
ATOM 3091 C C . ASN A 1 465 ? 22.215 -20.973 45.477 1.00 29.41 513 ASN A C 1
ATOM 3092 O O . ASN A 1 465 ? 21.868 -21.729 44.570 1.00 32.14 513 ASN A O 1
ATOM 3097 N N . LEU A 1 466 ? 21.359 -20.205 46.146 1.00 25.48 514 LEU A N 1
ATOM 3098 C CA . LEU A 1 466 ? 19.924 -20.224 45.864 1.00 19.63 514 LEU A CA 1
ATOM 3099 C C . LEU A 1 466 ? 19.598 -19.745 44.451 1.00 19.99 514 LEU A C 1
ATOM 3100 O O . LEU A 1 466 ? 18.602 -20.168 43.862 1.00 22.16 514 LEU A O 1
ATOM 3105 N N . LEU A 1 467 ? 20.440 -18.867 43.912 1.00 19.15 515 LEU A N 1
ATOM 3106 C CA . LEU A 1 467 ? 20.256 -18.354 42.557 1.00 26.32 515 LEU A CA 1
ATOM 3107 C C . LEU A 1 467 ? 20.626 -19.390 41.499 1.00 22.66 515 LEU A C 1
ATOM 3108 O O . LEU A 1 467 ? 19.861 -19.634 40.566 1.00 18.36 515 LEU A O 1
ATOM 3113 N N . LYS A 1 468 ? 21.802 -19.995 41.646 1.00 27.17 516 LYS A N 1
ATOM 3114 C CA . LYS A 1 468 ? 22.230 -21.051 40.736 1.00 26.67 516 LYS A CA 1
ATOM 3115 C C . LYS A 1 468 ? 21.225 -22.193 40.753 1.00 26.28 516 LYS A C 1
ATOM 3116 O O . LYS A 1 468 ? 20.870 -22.739 39.710 1.00 24.14 516 LYS A O 1
ATOM 3120 N N . LEU A 1 469 ? 20.769 -22.543 41.951 1.00 25.74 517 LEU A N 1
ATOM 3121 C CA . LEU A 1 469 ? 19.809 -23.624 42.128 1.00 23.68 517 LEU A CA 1
ATOM 3122 C C . LEU A 1 469 ? 18.507 -23.317 41.397 1.00 24.76 517 LEU A C 1
ATOM 3123 O O . LEU A 1 469 ? 17.950 -24.176 40.716 1.00 28.00 517 LEU A O 1
ATOM 3128 N N . LYS A 1 470 ? 18.033 -22.083 41.536 1.00 22.82 518 LYS A N 1
ATOM 3129 C CA . LYS A 1 470 ? 16.780 -21.667 40.915 1.00 25.36 518 LYS A CA 1
ATOM 3130 C C . LYS A 1 470 ? 16.890 -21.633 39.394 1.00 28.04 518 LYS A C 1
ATOM 3131 O O . LYS A 1 470 ? 15.914 -21.874 38.686 1.00 30.16 518 LYS A O 1
ATOM 3134 N N . ASP A 1 471 ? 18.081 -21.321 38.896 1.00 26.08 519 ASP A N 1
ATOM 3135 C CA . ASP A 1 471 ? 18.311 -21.249 37.459 1.00 23.19 519 ASP A CA 1
ATOM 3136 C C . ASP A 1 471 ? 18.445 -22.643 36.853 1.00 25.67 519 ASP A C 1
ATOM 3137 O O . ASP A 1 471 ? 17.827 -22.949 35.834 1.00 22.76 519 ASP A O 1
ATOM 3139 N N . GLU A 1 472 ? 19.251 -23.483 37.495 1.00 30.03 520 GLU A N 1
ATOM 3140 C CA . GLU A 1 472 ? 19.509 -24.834 37.009 1.00 23.80 520 GLU A CA 1
ATOM 3141 C C . GLU A 1 472 ? 18.305 -25.754 37.199 1.00 24.77 520 GLU A C 1
ATOM 3142 O O . GLU A 1 472 ? 17.985 -26.555 36.322 1.00 23.63 520 GLU A O 1
ATOM 3145 N N . VAL A 1 473 ? 17.643 -25.640 38.345 1.00 20.15 521 VAL A N 1
ATOM 3146 C CA . VAL A 1 473 ? 16.470 -26.458 38.630 1.00 18.94 521 VAL A CA 1
ATOM 3147 C C . VAL A 1 473 ? 15.224 -25.837 38.010 1.00 24.44 521 VAL A C 1
ATOM 3148 O O . VAL A 1 473 ? 14.368 -26.540 37.471 1.00 20.49 521 VAL A O 1
ATOM 3152 N N . GLY A 1 474 ? 15.137 -24.511 38.083 1.00 32.10 522 GLY A N 1
ATOM 3153 C CA . GLY A 1 474 ? 13.994 -23.779 37.568 1.00 29.49 522 GLY A CA 1
ATOM 3154 C C . GLY A 1 474 ? 12.896 -23.674 38.608 1.00 29.26 522 GLY A C 1
ATOM 3155 O O . GLY A 1 474 ? 11.769 -23.276 38.308 1.00 31.09 522 GLY A O 1
ATOM 3156 N N . GLU A 1 475 ? 13.233 -24.025 39.843 1.00 26.88 523 GLU A N 1
ATOM 3157 C CA . GLU A 1 475 ? 12.232 -24.198 40.885 1.00 28.41 523 GLU A CA 1
ATOM 3158 C C . GLU A 1 475 ? 12.879 -24.125 42.266 1.00 28.22 523 GLU A C 1
ATOM 3159 O O . GLU A 1 475 ? 14.079 -24.367 42.415 1.00 21.24 523 GLU A O 1
ATOM 3165 N N . LEU A 1 476 ? 12.082 -23.787 43.274 1.00 24.09 524 LEU A N 1
ATOM 3166 C CA . LEU A 1 476 ? 12.546 -23.808 44.658 1.00 19.12 524 LEU A CA 1
ATOM 3167 C C . LEU A 1 476 ? 11.484 -24.382 45.586 1.00 27.53 524 LEU A C 1
ATOM 3168 O O . LEU A 1 476 ? 10.286 -24.267 45.324 1.00 25.32 524 LEU A O 1
ATOM 3173 N N . SER A 1 477 ? 11.936 -25.003 46.670 1.00 25.20 525 SER A N 1
ATOM 3174 C CA . SER A 1 477 ? 11.036 -25.557 47.670 1.00 24.67 525 SER A CA 1
ATOM 3175 C C . SER A 1 477 ? 10.450 -24.434 48.513 1.00 19.91 525 SER A C 1
ATOM 3176 O O . SER A 1 477 ? 10.895 -23.291 48.433 1.00 26.59 525 SER A O 1
ATOM 3179 N N . ALA A 1 478 ? 9.453 -24.766 49.325 1.00 20.55 526 ALA A N 1
ATOM 3180 C CA . ALA A 1 478 ? 8.807 -23.779 50.180 1.00 29.74 526 ALA A CA 1
ATOM 3181 C C . ALA A 1 478 ? 9.812 -23.096 51.105 1.00 25.96 526 ALA A C 1
ATOM 3182 O O . ALA A 1 478 ? 9.870 -21.868 51.175 1.00 23.90 526 ALA A O 1
ATOM 3184 N N . SER A 1 479 ? 10.609 -23.899 51.803 1.00 22.89 527 SER A N 1
ATOM 3185 C CA . SER A 1 479 ? 11.586 -23.375 52.753 1.00 21.81 527 SER A CA 1
ATOM 3186 C C . SER A 1 479 ? 12.667 -22.538 52.071 1.00 18.32 527 SER A C 1
ATOM 3187 O O . SER A 1 479 ? 13.098 -21.517 52.605 1.00 22.80 527 SER A O 1
ATOM 3190 N N . ASP A 1 480 ? 13.107 -22.974 50.895 1.00 21.60 528 ASP A N 1
ATOM 3191 C CA . ASP A 1 480 ? 14.137 -22.244 50.162 1.00 22.55 528 ASP A CA 1
ATOM 3192 C C . ASP A 1 480 ? 13.597 -20.972 49.524 1.00 22.41 528 ASP A C 1
ATOM 3193 O O . ASP A 1 480 ? 14.342 -20.022 49.290 1.00 16.59 528 ASP A O 1
ATOM 3198 N N . THR A 1 481 ? 12.300 -20.957 49.242 1.00 19.20 529 THR A N 1
ATOM 3199 C CA . THR A 1 481 ? 11.677 -19.786 48.645 1.00 17.55 529 THR A CA 1
ATOM 3200 C C . THR A 1 481 ? 11.595 -18.655 49.659 1.00 21.10 529 THR A C 1
ATOM 3201 O O . THR A 1 481 ? 11.914 -17.508 49.348 1.00 19.24 529 THR A O 1
ATOM 3205 N N . LYS A 1 482 ? 11.167 -18.988 50.873 1.00 19.67 530 LYS A N 1
ATOM 3206 C CA . LYS A 1 482 ? 11.079 -18.007 51.949 1.00 24.18 530 LYS A CA 1
ATOM 3207 C C . LYS A 1 482 ? 12.465 -17.486 52.303 1.00 22.00 530 LYS A C 1
ATOM 3208 O O . LYS A 1 482 ? 12.632 -16.315 52.642 1.00 27.49 530 LYS A O 1
ATOM 3210 N N . ARG A 1 483 ? 13.457 -18.366 52.220 1.00 22.63 531 ARG A N 1
ATOM 3211 C CA . ARG A 1 483 ? 14.840 -17.997 52.489 1.00 22.78 531 ARG A CA 1
ATOM 3212 C C . ARG A 1 483 ? 15.372 -17.132 51.355 1.00 21.24 531 ARG A C 1
ATOM 3213 O O . ARG A 1 483 ? 16.111 -16.173 51.579 1.00 23.97 531 ARG A O 1
ATOM 3215 N N . PHE A 1 484 ? 14.989 -17.485 50.133 1.00 19.55 532 PHE A N 1
ATOM 3216 C CA . PHE A 1 484 ? 15.392 -16.742 48.947 1.00 20.63 532 PHE A CA 1
ATOM 3217 C C . PHE A 1 484 ? 14.856 -15.314 48.981 1.00 18.92 532 PHE A C 1
ATOM 3218 O O . PHE A 1 484 ? 15.590 -14.360 48.729 1.00 13.23 532 PHE A O 1
ATOM 3226 N N . VAL A 1 485 ? 13.573 -15.178 49.298 1.00 16.89 533 VAL A N 1
ATOM 3227 C CA . VAL A 1 485 ? 12.921 -13.872 49.334 1.00 18.95 533 VAL A CA 1
ATOM 3228 C C . VAL A 1 485 ? 13.536 -12.946 50.382 1.00 22.47 533 VAL A C 1
ATOM 3229 O O . VAL A 1 485 ? 13.718 -11.753 50.139 1.00 19.83 533 VAL A O 1
ATOM 3233 N N . LYS A 1 486 ? 13.857 -13.503 51.544 1.00 22.36 534 LYS A N 1
ATOM 3234 C CA . LYS A 1 486 ? 14.469 -12.732 52.619 1.00 25.67 534 LYS A CA 1
ATOM 3235 C C . LYS A 1 486 ? 15.817 -12.165 52.185 1.00 20.75 534 LYS A C 1
ATOM 3236 O O . LYS A 1 486 ? 16.103 -10.983 52.384 1.00 23.64 534 LYS A O 1
ATOM 3238 N N . LEU A 1 487 ? 16.635 -13.020 51.581 1.00 18.55 535 LEU A N 1
ATOM 3239 C CA . LEU A 1 487 ? 17.977 -12.640 51.155 1.00 19.50 535 LEU A CA 1
ATOM 3240 C C . LEU A 1 487 ? 17.973 -11.636 50.002 1.00 17.91 535 LEU A C 1
ATOM 3241 O O . LEU A 1 487 ? 18.797 -10.723 49.969 1.00 15.67 535 LEU A O 1
ATOM 3246 N N . VAL A 1 488 ? 17.050 -11.803 49.060 1.00 14.85 536 VAL A N 1
ATOM 3247 C CA . VAL A 1 488 ? 16.953 -10.883 47.928 1.00 18.61 536 VAL A CA 1
ATOM 3248 C C . VAL A 1 488 ? 16.570 -9.476 48.380 1.00 23.45 536 VAL A C 1
ATOM 3249 O O . VAL A 1 488 ? 17.163 -8.491 47.939 1.00 17.30 536 VAL A O 1
ATOM 3253 N N . ARG A 1 489 ? 15.577 -9.391 49.260 1.00 16.42 537 ARG A N 1
ATOM 3254 C CA . ARG A 1 489 ? 15.146 -8.110 49.806 1.00 20.13 537 ARG A CA 1
ATOM 3255 C C . ARG A 1 489 ? 16.303 -7.401 50.500 1.00 18.42 537 ARG A C 1
ATOM 3256 O O . ARG A 1 489 ? 16.518 -6.207 50.300 1.00 17.13 537 ARG A O 1
ATOM 3264 N N . LYS A 1 490 ? 17.050 -8.146 51.310 1.00 16.82 538 LYS A N 1
ATOM 3265 C CA . LYS A 1 490 ? 18.206 -7.595 52.010 1.00 15.28 538 LYS A CA 1
ATOM 3266 C C . LYS A 1 490 ? 19.244 -7.055 51.034 1.00 15.49 538 LYS A C 1
ATOM 3267 O O . LYS A 1 490 ? 19.822 -5.989 51.251 1.00 16.05 538 LYS A O 1
ATOM 3270 N N . THR A 1 491 ? 19.479 -7.802 49.962 1.00 15.40 539 THR A N 1
ATOM 3271 C CA . THR A 1 491 ? 20.464 -7.415 48.964 1.00 20.83 539 THR A CA 1
ATOM 3272 C C . THR A 1 491 ? 19.962 -6.239 48.134 1.00 18.71 539 THR A C 1
ATOM 3273 O O . THR A 1 491 ? 20.726 -5.331 47.808 1.00 19.60 539 THR A O 1
ATOM 3277 N N . GLU A 1 492 ? 18.674 -6.256 47.799 1.00 19.10 540 GLU A N 1
ATOM 3278 C CA . GLU A 1 492 ? 18.074 -5.162 47.042 1.00 18.15 540 GLU A CA 1
ATOM 3279 C C . GLU A 1 492 ? 18.219 -3.849 47.794 1.00 16.84 540 GLU A C 1
ATOM 3280 O O . GLU A 1 492 ? 18.638 -2.842 47.223 1.00 17.79 540 GLU A O 1
ATOM 3286 N N . ALA A 1 493 ? 17.873 -3.869 49.078 1.00 17.57 541 ALA A N 1
ATOM 3287 C CA . ALA A 1 493 ? 17.966 -2.684 49.923 1.00 17.44 541 ALA A CA 1
ATOM 3288 C C . ALA A 1 493 ? 19.391 -2.147 49.980 1.00 17.70 541 ALA A C 1
ATOM 3289 O O . ALA A 1 493 ? 19.612 -0.939 49.898 1.00 21.75 541 ALA A O 1
ATOM 3291 N N . GLU A 1 494 ? 20.355 -3.050 50.125 1.00 13.92 542 GLU A N 1
ATOM 3292 C CA . GLU A 1 494 ? 21.757 -2.661 50.225 1.00 15.33 542 GLU A CA 1
ATOM 3293 C C . GLU A 1 494 ? 22.239 -1.988 48.946 1.00 20.44 542 GLU A C 1
ATOM 3294 O O . GLU A 1 494 ? 23.026 -1.041 48.988 1.00 23.68 542 GLU A O 1
ATOM 3297 N N . ILE A 1 495 ? 21.764 -2.484 47.810 1.00 20.41 543 ILE A N 1
ATOM 3298 C CA . ILE A 1 495 ? 22.126 -1.910 46.523 1.00 15.39 543 ILE A CA 1
ATOM 3299 C C . ILE A 1 495 ? 21.477 -0.543 46.340 1.00 19.55 543 ILE A C 1
ATOM 3300 O O . ILE A 1 495 ? 22.133 0.415 45.931 1.00 18.04 543 ILE A O 1
ATOM 3305 N N . LEU A 1 496 ? 20.187 -0.458 46.651 1.00 15.94 544 LEU A N 1
ATOM 3306 C CA . LEU A 1 496 ? 19.452 0.795 46.523 1.00 15.48 544 LEU A CA 1
ATOM 3307 C C . LEU A 1 496 ? 20.009 1.867 47.453 1.00 21.86 544 LEU A C 1
ATOM 3308 O O . LEU A 1 496 ? 20.011 3.050 47.118 1.00 21.78 544 LEU A O 1
ATOM 3313 N N . ASN A 1 497 ? 20.484 1.446 48.620 1.00 18.10 545 ASN A N 1
ATOM 3314 C CA . ASN A 1 497 ? 20.997 2.380 49.617 1.00 20.84 545 ASN A CA 1
ATOM 3315 C C . ASN A 1 497 ? 22.341 2.993 49.241 1.00 21.30 545 ASN A C 1
ATOM 3316 O O . ASN A 1 497 ? 22.638 4.131 49.608 1.00 26.04 545 ASN A O 1
ATOM 3321 N N . LYS A 1 498 ? 23.148 2.238 48.504 1.00 21.43 546 LYS A N 1
ATOM 3322 C CA . LYS A 1 498 ? 24.496 2.671 48.155 1.00 18.68 546 LYS A CA 1
ATOM 3323 C C . LYS A 1 498 ? 24.567 3.316 46.772 1.00 22.06 546 LYS A C 1
ATOM 3324 O O . LYS A 1 498 ? 25.654 3.569 46.252 1.00 26.08 546 LYS A O 1
ATOM 3326 N N . ALA A 1 499 ? 23.409 3.582 46.179 1.00 22.60 547 ALA A N 1
ATOM 3327 C CA . ALA A 1 499 ? 23.357 4.128 44.827 1.00 20.98 547 ALA A CA 1
ATOM 3328 C C . ALA A 1 499 ? 23.471 5.649 44.822 1.00 23.46 547 ALA A C 1
ATOM 3329 O O . ALA A 1 499 ? 22.938 6.325 45.702 1.00 22.53 547 ALA A O 1
ATOM 3331 N N . ASP A 1 500 ? 24.176 6.183 43.830 1.00 18.11 548 ASP A N 1
ATOM 3332 C CA . ASP A 1 500 ? 24.248 7.624 43.643 1.00 15.81 548 ASP A CA 1
ATOM 3333 C C . ASP A 1 500 ? 22.915 8.096 43.094 1.00 14.86 548 ASP A C 1
ATOM 3334 O O . ASP A 1 500 ? 22.419 9.165 43.451 1.00 19.64 548 ASP A O 1
ATOM 3339 N N . VAL A 1 501 ? 22.337 7.280 42.220 1.00 14.52 549 VAL A N 1
ATOM 3340 C CA . VAL A 1 501 ? 21.089 7.624 41.559 1.00 11.24 549 VAL A CA 1
ATOM 3341 C C . VAL A 1 501 ? 20.189 6.403 41.404 1.00 13.69 549 VAL A C 1
ATOM 3342 O O . VAL A 1 501 ? 20.653 5.317 41.057 1.00 14.81 549 VAL A O 1
ATOM 3346 N N . VAL A 1 502 ? 18.898 6.584 41.664 1.00 10.41 550 VAL A N 1
ATOM 3347 C CA . VAL A 1 502 ? 17.912 5.552 41.365 1.00 9.44 550 VAL A CA 1
ATOM 3348 C C . VAL A 1 502 ? 17.015 6.021 40.223 1.00 10.18 550 VAL A C 1
ATOM 3349 O O . VAL A 1 502 ? 16.395 7.080 40.308 1.00 13.21 550 VAL A O 1
ATOM 3353 N N . CYS A 1 503 ? 16.958 5.235 39.153 1.00 16.16 551 CYS A N 1
ATOM 3354 C CA . CYS A 1 503 ? 16.151 5.584 37.989 1.00 10.77 551 CYS A CA 1
ATOM 3355 C C . CYS A 1 503 ? 14.931 4.677 37.849 1.00 12.96 551 CYS A C 1
ATOM 3356 O O . CYS A 1 503 ? 15.040 3.455 37.946 1.00 12.48 551 CYS A O 1
ATOM 3359 N N . CYS A 1 504 ? 13.772 5.286 37.617 1.00 8.46 552 CYS A N 1
ATOM 3360 C CA . CYS A 1 504 ? 12.528 4.542 37.458 1.00 8.99 552 CYS A CA 1
ATOM 3361 C C . CYS A 1 504 ? 11.443 5.430 36.859 1.00 8.90 552 CYS A C 1
ATOM 3362 O O . CYS A 1 504 ? 11.590 6.650 36.805 1.00 11.19 552 CYS A O 1
ATOM 3365 N N . THR A 1 505 ? 10.360 4.812 36.399 1.00 8.88 553 THR A N 1
ATOM 3366 C CA . THR A 1 505 ? 9.207 5.563 35.927 1.00 12.06 553 THR A CA 1
ATOM 3367 C C . THR A 1 505 ? 8.526 6.216 37.122 1.00 9.50 553 THR A C 1
ATOM 3368 O O . THR A 1 505 ? 8.743 5.808 38.263 1.00 7.86 553 THR A O 1
ATOM 3372 N N . CYS A 1 506 ? 7.709 7.230 36.861 1.00 13.80 554 CYS A N 1
ATOM 3373 C CA . CYS A 1 506 ? 7.006 7.930 37.931 1.00 10.23 554 CYS A CA 1
ATOM 3374 C C . CYS A 1 506 ? 6.173 6.969 38.772 1.00 6.62 554 CYS A C 1
ATOM 3375 O O . CYS A 1 506 ? 6.231 6.996 40.000 1.00 8.26 554 CYS A O 1
ATOM 3378 N N . VAL A 1 507 ? 5.397 6.122 38.103 1.00 6.49 555 VAL A N 1
ATOM 3379 C CA . VAL A 1 507 ? 4.568 5.141 38.793 1.00 8.72 555 VAL A CA 1
ATOM 3380 C C . VAL A 1 507 ? 5.430 4.084 39.471 1.00 9.29 555 VAL A C 1
ATOM 3381 O O . VAL A 1 507 ? 5.116 3.624 40.569 1.00 10.15 555 VAL A O 1
ATOM 3385 N N . GLY A 1 508 ? 6.520 3.705 38.813 1.00 6.72 556 GLY A N 1
ATOM 3386 C CA . GLY A 1 508 ? 7.432 2.722 39.365 1.00 7.77 556 GLY A CA 1
ATOM 3387 C C . GLY A 1 508 ? 8.070 3.228 40.644 1.00 9.54 556 GLY A C 1
ATOM 3388 O O . GLY A 1 508 ? 8.548 2.446 41.465 1.00 13.83 556 GLY A O 1
ATOM 3389 N N . ALA A 1 509 ? 8.076 4.547 40.811 1.00 10.64 557 ALA A N 1
ATOM 3390 C CA . ALA A 1 509 ? 8.597 5.165 42.022 1.00 12.73 557 ALA A CA 1
ATOM 3391 C C . ALA A 1 509 ? 7.731 4.786 43.216 1.00 13.39 557 ALA A C 1
ATOM 3392 O O . ALA A 1 509 ? 8.140 4.939 44.363 1.00 13.35 557 ALA A O 1
ATOM 3394 N N . GLY A 1 510 ? 6.532 4.288 42.934 1.00 9.68 558 GLY A N 1
ATOM 3395 C CA . GLY A 1 510 ? 5.612 3.870 43.974 1.00 12.07 558 GLY A CA 1
ATOM 3396 C C . GLY A 1 510 ? 5.837 2.427 44.379 1.00 9.63 558 GLY A C 1
ATOM 3397 O O . GLY A 1 510 ? 5.096 1.878 45.194 1.00 9.55 558 GLY A O 1
ATOM 3398 N N . ASP A 1 511 ? 6.867 1.812 43.808 1.00 11.35 559 ASP A N 1
ATOM 3399 C CA . ASP A 1 511 ? 7.198 0.429 44.124 1.00 22.14 559 ASP A CA 1
ATOM 3400 C C . ASP A 1 511 ? 7.550 0.268 45.598 1.00 12.15 559 ASP A C 1
ATOM 3401 O O . ASP A 1 511 ? 8.171 1.145 46.195 1.00 9.58 559 ASP A O 1
ATOM 3406 N N . LYS A 1 512 ? 7.167 -0.866 46.177 1.00 16.67 560 LYS A N 1
ATOM 3407 C CA . LYS A 1 512 ? 7.346 -1.099 47.608 1.00 17.42 560 LYS A CA 1
ATOM 3408 C C . LYS A 1 512 ? 8.810 -1.227 48.035 1.00 17.46 560 LYS A C 1
ATOM 3409 O O . LYS A 1 512 ? 9.125 -1.090 49.215 1.00 23.22 560 LYS A O 1
ATOM 3411 N N . ARG A 1 513 ? 9.696 -1.497 47.081 1.00 16.35 561 ARG A N 1
ATOM 3412 C CA . ARG A 1 513 ? 11.114 -1.648 47.386 1.00 18.50 561 ARG A CA 1
ATOM 3413 C C . ARG A 1 513 ? 11.724 -0.305 47.766 1.00 24.83 561 ARG A C 1
ATOM 3414 O O . ARG A 1 513 ? 12.743 -0.239 48.457 1.00 24.70 561 ARG A O 1
ATOM 3422 N N . LEU A 1 514 ? 11.077 0.766 47.321 1.00 20.90 562 LEU A N 1
ATOM 3423 C CA . LEU A 1 514 ? 11.532 2.118 47.606 1.00 24.20 562 LEU A CA 1
ATOM 3424 C C . LEU A 1 514 ? 10.837 2.651 48.858 1.00 26.50 562 LEU A C 1
ATOM 3425 O O . LEU A 1 514 ? 10.155 3.677 48.818 1.00 29.00 562 LEU A O 1
ATOM 3430 N N . ASP A 1 515 ? 11.029 1.949 49.971 1.00 26.60 563 ASP A N 1
ATOM 3431 C CA . ASP A 1 515 ? 10.412 2.327 51.233 1.00 31.89 563 ASP A CA 1
ATOM 3432 C C . ASP A 1 515 ? 11.262 3.360 51.963 1.00 35.29 563 ASP A C 1
ATOM 3433 O O . ASP A 1 515 ? 11.103 3.562 53.168 1.00 38.90 563 ASP A O 1
ATOM 3435 N N . THR A 1 516 ? 12.160 4.013 51.231 1.00 29.44 564 THR A N 1
ATOM 3436 C CA . THR A 1 516 ? 13.078 4.979 51.828 1.00 25.21 564 THR A CA 1
ATOM 3437 C C . THR A 1 516 ? 12.853 6.409 51.334 1.00 22.60 564 THR A C 1
ATOM 3438 O O . THR A 1 516 ? 12.050 6.649 50.433 1.00 20.21 564 THR A O 1
ATOM 3442 N N . LYS A 1 517 ? 13.572 7.355 51.932 1.00 22.98 565 LYS A N 1
ATOM 3443 C CA . LYS A 1 517 ? 13.409 8.768 51.604 1.00 18.00 565 LYS A CA 1
ATOM 3444 C C . LYS A 1 517 ? 14.349 9.223 50.491 1.00 19.82 565 LYS A C 1
ATOM 3445 O O . LYS A 1 517 ? 15.523 8.855 50.461 1.00 20.72 565 LYS A O 1
ATOM 3447 N N . PHE A 1 518 ? 13.816 10.025 49.576 1.00 14.80 566 PHE A N 1
ATOM 3448 C CA . PHE A 1 518 ? 14.616 10.647 48.530 1.00 12.16 566 PHE A CA 1
ATOM 3449 C C . PHE A 1 518 ? 14.471 12.160 48.628 1.00 13.66 566 PHE A C 1
ATOM 3450 O O . PHE A 1 518 ? 13.403 12.707 48.358 1.00 14.22 566 PHE A O 1
ATOM 3458 N N . ARG A 1 519 ? 15.549 12.832 49.019 1.00 16.07 567 ARG A N 1
ATOM 3459 C CA . ARG A 1 519 ? 15.505 14.271 49.259 1.00 15.77 567 ARG A CA 1
ATOM 3460 C C . ARG A 1 519 ? 15.551 15.111 47.984 1.00 15.66 567 ARG A C 1
ATOM 3461 O O . ARG A 1 519 ? 15.047 16.233 47.959 1.00 14.53 567 ARG A O 1
ATOM 3469 N N . THR A 1 520 ? 16.156 14.574 46.929 1.00 14.13 568 THR A N 1
ATOM 3470 C CA . THR A 1 520 ? 16.238 15.292 45.658 1.00 13.70 568 THR A CA 1
ATOM 3471 C C . THR A 1 520 ? 15.639 14.489 44.507 1.00 10.95 568 THR A C 1
ATOM 3472 O O . THR A 1 520 ? 15.983 13.326 44.299 1.00 10.33 568 THR A O 1
ATOM 3476 N N . VAL A 1 521 ? 14.741 15.124 43.759 1.00 6.52 569 VAL A N 1
ATOM 3477 C CA . VAL A 1 521 ? 14.012 14.451 42.691 1.00 6.54 569 VAL A CA 1
ATOM 3478 C C . VAL A 1 521 ? 14.058 15.235 41.382 1.00 9.51 569 VAL A C 1
ATOM 3479 O O . VAL A 1 521 ? 13.760 16.430 41.351 1.00 9.01 569 VAL A O 1
ATOM 3483 N N . LEU A 1 522 ? 14.429 14.559 40.301 1.00 6.75 570 LEU A N 1
ATOM 3484 C CA . LEU A 1 522 ? 14.352 15.157 38.975 1.00 8.15 570 LEU A CA 1
ATOM 3485 C C . LEU A 1 522 ? 13.406 14.345 38.100 1.00 11.54 570 LEU A C 1
ATOM 3486 O O . LEU A 1 522 ? 13.554 13.129 37.969 1.00 10.08 570 LEU A O 1
ATOM 3491 N N . ILE A 1 523 ? 12.424 15.023 37.516 1.00 7.13 571 ILE A N 1
ATOM 3492 C CA . ILE A 1 523 ? 11.471 14.376 36.626 1.00 5.26 571 ILE A CA 1
ATOM 3493 C C . ILE A 1 523 ? 11.597 14.936 35.221 1.00 10.19 571 ILE A C 1
ATOM 3494 O O . ILE A 1 523 ? 11.199 16.069 34.957 1.00 11.48 571 ILE A O 1
ATOM 3499 N N . ASP A 1 524 ? 12.155 14.139 34.319 1.00 10.75 572 ASP A N 1
ATOM 3500 C CA . ASP A 1 524 ? 12.269 14.545 32.928 1.00 11.79 572 ASP A CA 1
ATOM 3501 C C . ASP A 1 524 ? 10.960 14.249 32.211 1.00 10.71 572 ASP A C 1
ATOM 3502 O O . ASP A 1 524 ? 10.205 13.372 32.628 1.00 8.80 572 ASP A O 1
ATOM 3507 N N . GLU A 1 525 ? 10.691 14.988 31.140 1.00 12.85 573 GLU A N 1
ATOM 3508 C CA . GLU A 1 525 ? 9.477 14.791 30.356 1.00 14.93 573 GLU A CA 1
ATOM 3509 C C . GLU A 1 525 ? 8.242 14.818 31.255 1.00 8.48 573 GLU A C 1
ATOM 3510 O O . GLU A 1 525 ? 7.270 14.103 31.015 1.00 10.32 573 GLU A O 1
ATOM 3513 N N . SER A 1 526 ? 8.288 15.652 32.289 1.00 13.59 574 SER A N 1
ATOM 3514 C CA . SER A 1 526 ? 7.207 15.725 33.262 1.00 8.67 574 SER A CA 1
ATOM 3515 C C . SER A 1 526 ? 5.897 16.173 32.622 1.00 14.18 574 SER A C 1
ATOM 3516 O O . SER A 1 526 ? 4.821 15.933 33.169 1.00 11.27 574 SER A O 1
ATOM 3519 N N . THR A 1 527 ? 5.990 16.820 31.465 1.00 7.25 575 THR A N 1
ATOM 3520 C CA . THR A 1 527 ? 4.801 17.309 30.771 1.00 15.13 575 THR A CA 1
ATOM 3521 C C . THR A 1 527 ? 3.969 16.176 30.172 1.00 9.09 575 THR A C 1
ATOM 3522 O O . THR A 1 527 ? 2.851 16.394 29.705 1.00 10.69 575 THR A O 1
ATOM 3526 N N . GLN A 1 528 ? 4.520 14.967 30.191 1.00 11.64 576 GLN A N 1
ATOM 3527 C CA . GLN A 1 528 ? 3.814 13.799 29.681 1.00 13.47 576 GLN A CA 1
ATOM 3528 C C . GLN A 1 528 ? 2.983 13.128 30.765 1.00 11.70 576 GLN A C 1
ATOM 3529 O O . GLN A 1 528 ? 2.276 12.159 30.499 1.00 15.97 576 GLN A O 1
ATOM 3535 N N . ALA A 1 529 ? 3.066 13.642 31.987 1.00 10.79 577 ALA A N 1
ATOM 3536 C CA . ALA A 1 529 ? 2.390 13.005 33.111 1.00 10.65 577 ALA A CA 1
ATOM 3537 C C . ALA A 1 529 ? 1.276 13.863 33.692 1.00 11.38 577 ALA A C 1
ATOM 3538 O O . ALA A 1 529 ? 1.368 15.090 33.708 1.00 11.68 577 ALA A O 1
ATOM 3540 N N . SER A 1 530 ? 0.222 13.208 34.169 1.00 16.34 578 SER A N 1
ATOM 3541 C CA . SER A 1 530 ? -0.822 13.898 34.908 1.00 14.82 578 SER A CA 1
ATOM 3542 C C . SER A 1 530 ? -0.222 14.301 36.248 1.00 13.15 578 SER A C 1
ATOM 3543 O O . SER A 1 530 ? 0.828 13.791 36.635 1.00 15.55 578 SER A O 1
ATOM 3546 N N . GLU A 1 531 ? -0.880 15.209 36.957 1.00 10.60 579 GLU A N 1
ATOM 3547 C CA . GLU A 1 531 ? -0.308 15.766 38.178 1.00 12.77 579 GLU A CA 1
ATOM 3548 C C . GLU A 1 531 ? -0.113 14.737 39.299 1.00 13.53 579 GLU A C 1
ATOM 3549 O O . GLU A 1 531 ? 0.928 14.729 39.957 1.00 19.82 579 GLU A O 1
ATOM 3555 N N . PRO A 1 532 ? -1.111 13.866 39.523 1.00 10.48 580 PRO A N 1
ATOM 3556 C CA . PRO A 1 532 ? -0.947 12.846 40.566 1.00 12.43 580 PRO A CA 1
ATOM 3557 C C . PRO A 1 532 ? 0.170 11.856 40.245 1.00 11.11 580 PRO A C 1
ATOM 3558 O O . PRO A 1 532 ? 0.751 11.275 41.160 1.00 16.39 580 PRO A O 1
ATOM 3562 N N . GLU A 1 533 ? 0.460 11.661 38.963 1.00 13.10 581 GLU A N 1
ATOM 3563 C CA . GLU A 1 533 ? 1.524 10.752 38.556 1.00 11.36 581 GLU A CA 1
ATOM 3564 C C . GLU A 1 533 ? 2.881 11.334 38.935 1.00 15.05 581 GLU A C 1
ATOM 3565 O O . GLU A 1 533 ? 3.756 10.629 39.438 1.00 12.06 581 GLU A O 1
ATOM 3568 N N . CYS A 1 534 ? 3.046 12.628 38.686 1.00 11.48 582 CYS A N 1
ATOM 3569 C CA . CYS A 1 534 ? 4.268 13.329 39.054 1.00 17.39 582 CYS A CA 1
ATOM 3570 C C . CYS A 1 534 ? 4.436 13.355 40.566 1.00 12.08 582 CYS A C 1
ATOM 3571 O O . CYS A 1 534 ? 5.551 13.446 41.074 1.00 11.93 582 CYS A O 1
ATOM 3574 N N . LEU A 1 535 ? 3.319 13.267 41.278 1.00 16.50 583 LEU A N 1
ATOM 3575 C CA . LEU A 1 535 ? 3.320 13.376 42.732 1.00 14.35 583 LEU A CA 1
ATOM 3576 C C . LEU A 1 535 ? 3.997 12.179 43.398 1.00 13.26 583 LEU A C 1
ATOM 3577 O O . LEU A 1 535 ? 4.583 12.304 44.473 1.00 7.45 583 LEU A O 1
ATOM 3582 N N . ILE A 1 536 ? 3.918 11.022 42.750 1.00 7.64 584 ILE A N 1
ATOM 3583 C CA . ILE A 1 536 ? 4.422 9.778 43.325 1.00 8.87 584 ILE A CA 1
ATOM 3584 C C . ILE A 1 536 ? 5.873 9.850 43.820 1.00 10.40 584 ILE A C 1
ATOM 3585 O O . ILE A 1 536 ? 6.148 9.527 44.977 1.00 8.02 584 ILE A O 1
ATOM 3590 N N . PRO A 1 537 ? 6.807 10.272 42.951 1.00 7.19 585 PRO A N 1
ATOM 3591 C CA . PRO A 1 537 ? 8.209 10.341 43.380 1.00 12.44 585 PRO A CA 1
ATOM 3592 C C . PRO A 1 537 ? 8.498 11.557 44.259 1.00 9.62 585 PRO A C 1
ATOM 3593 O O . PRO A 1 537 ? 9.493 11.559 44.982 1.00 13.80 585 PRO A O 1
ATOM 3597 N N . ILE A 1 538 ? 7.639 12.570 44.199 1.00 9.50 586 ILE A N 1
ATOM 3598 C CA . ILE A 1 538 ? 7.862 13.809 44.940 1.00 13.19 586 ILE A CA 1
ATOM 3599 C C . ILE A 1 538 ? 7.487 13.695 46.417 1.00 12.20 586 ILE A C 1
ATOM 3600 O O . ILE A 1 538 ? 8.022 14.415 47.261 1.00 7.58 586 ILE A O 1
ATOM 3605 N N . VAL A 1 539 ? 6.575 12.780 46.723 1.00 14.11 587 VAL A N 1
ATOM 3606 C CA . VAL A 1 539 ? 6.067 12.623 48.081 1.00 12.22 587 VAL A CA 1
ATOM 3607 C C . VAL A 1 539 ? 6.876 11.586 48.872 1.00 12.39 587 VAL A C 1
ATOM 3608 O O . VAL A 1 539 ? 6.329 10.801 49.645 1.00 11.02 587 VAL A O 1
ATOM 3612 N N . LYS A 1 540 ? 8.191 11.599 48.679 1.00 12.84 588 LYS A N 1
ATOM 3613 C CA . LYS A 1 540 ? 9.072 10.663 49.374 1.00 13.61 588 LYS A CA 1
ATOM 3614 C C . LYS A 1 540 ? 10.132 11.370 50.214 1.00 16.50 588 LYS A C 1
ATOM 3615 O O . LYS A 1 540 ? 11.251 10.878 50.356 1.00 16.06 588 LYS A O 1
ATOM 3621 N N . GLY A 1 541 ? 9.770 12.521 50.770 1.00 16.36 589 GLY A N 1
ATOM 3622 C CA . GLY A 1 541 ? 10.685 13.303 51.582 1.00 14.61 589 GLY A CA 1
ATOM 3623 C C . GLY A 1 541 ? 11.460 14.309 50.754 1.00 11.96 589 GLY A C 1
ATOM 3624 O O . GLY A 1 541 ? 12.596 14.651 51.082 1.00 16.77 589 GLY A O 1
ATOM 3625 N N . ALA A 1 542 ? 10.841 14.790 49.680 1.00 12.41 590 ALA A N 1
ATOM 3626 C CA . ALA A 1 542 ? 11.525 15.675 48.742 1.00 13.23 590 ALA A CA 1
ATOM 3627 C C . ALA A 1 542 ? 11.840 17.047 49.333 1.00 15.35 590 ALA A C 1
ATOM 3628 O O . ALA A 1 542 ? 11.015 17.651 50.019 1.00 11.94 590 ALA A O 1
ATOM 3630 N N . LYS A 1 543 ? 13.046 17.528 49.049 1.00 15.74 591 LYS A N 1
ATOM 3631 C CA . LYS A 1 543 ? 13.507 18.827 49.519 1.00 15.64 591 LYS A CA 1
ATOM 3632 C C . LYS A 1 543 ? 13.824 19.720 48.329 1.00 15.49 591 LYS A C 1
ATOM 3633 O O . LYS A 1 543 ? 13.599 20.931 48.358 1.00 15.44 591 LYS A O 1
ATOM 3639 N N . GLN A 1 544 ? 14.356 19.103 47.281 1.00 9.20 592 GLN A N 1
ATOM 3640 C CA . GLN A 1 544 ? 14.719 19.815 46.068 1.00 9.56 592 GLN A CA 1
ATOM 3641 C C . GLN A 1 544 ? 14.148 19.084 44.858 1.00 10.96 592 GLN A C 1
ATOM 3642 O O . GLN A 1 544 ? 14.376 17.887 44.679 1.00 7.34 592 GLN A O 1
ATOM 3648 N N . VAL A 1 545 ? 13.401 19.807 44.030 1.00 7.49 593 VAL A N 1
ATOM 3649 C CA . VAL A 1 545 ? 12.723 19.197 42.891 1.00 6.10 593 VAL A CA 1
ATOM 3650 C C . VAL A 1 545 ? 12.989 19.928 41.582 1.00 6.39 593 VAL A C 1
ATOM 3651 O O . VAL A 1 545 ? 12.900 21.154 41.513 1.00 11.96 593 VAL A O 1
ATOM 3655 N N . ILE A 1 546 ? 13.311 19.162 40.545 1.00 5.54 594 ILE A N 1
ATOM 3656 C CA . ILE A 1 546 ? 13.490 19.711 39.208 1.00 6.91 594 ILE A CA 1
ATOM 3657 C C . ILE A 1 546 ? 12.516 19.060 38.230 1.00 6.35 594 ILE A C 1
ATOM 3658 O O . ILE A 1 546 ? 12.493 17.837 38.087 1.00 7.34 594 ILE A O 1
ATOM 3663 N N . LEU A 1 547 ? 11.715 19.882 37.560 1.00 4.68 595 LEU A N 1
ATOM 3664 C CA . LEU A 1 547 ? 10.769 19.394 36.562 1.00 8.07 595 LEU A CA 1
ATOM 3665 C C . LEU A 1 547 ? 11.150 19.895 35.173 1.00 9.49 595 LEU A C 1
ATOM 3666 O O . LEU A 1 547 ? 11.282 21.098 34.954 1.00 9.11 595 LEU A O 1
ATOM 3671 N N . VAL A 1 548 ? 11.325 18.970 34.237 1.00 7.66 596 VAL A N 1
ATOM 3672 C CA . VAL A 1 548 ? 11.634 19.325 32.858 1.00 5.61 596 VAL A CA 1
ATOM 3673 C C . VAL A 1 548 ? 10.411 19.070 31.992 1.00 10.45 596 VAL A C 1
ATOM 3674 O O . VAL A 1 548 ? 9.654 18.133 32.247 1.00 10.28 596 VAL A O 1
ATOM 3678 N N . GLY A 1 549 ? 10.203 19.897 30.972 1.00 13.60 597 GLY A N 1
ATOM 3679 C CA . GLY A 1 549 ? 9.064 19.690 30.099 1.00 15.16 597 GLY A CA 1
ATOM 3680 C C . GLY A 1 549 ? 8.896 20.659 28.948 1.00 11.67 597 GLY A C 1
ATOM 3681 O O . GLY A 1 549 ? 9.657 21.618 28.786 1.00 9.50 597 GLY A O 1
ATOM 3682 N N . ASP A 1 550 ? 7.880 20.381 28.141 1.00 12.73 598 ASP A N 1
ATOM 3683 C CA . ASP A 1 550 ? 7.513 21.207 27.007 1.00 11.08 598 ASP A CA 1
ATOM 3684 C C . ASP A 1 550 ? 6.043 20.920 26.717 1.00 13.13 598 ASP A C 1
ATOM 3685 O O . ASP A 1 550 ? 5.692 19.822 26.279 1.00 10.52 598 ASP A O 1
ATOM 3690 N N . HIS A 1 551 ? 5.182 21.902 26.966 1.00 15.20 599 HIS A N 1
ATOM 3691 C CA . HIS A 1 551 ? 3.745 21.692 26.836 1.00 15.87 599 HIS A CA 1
ATOM 3692 C C . HIS A 1 551 ? 3.308 21.572 25.379 1.00 14.97 599 HIS A C 1
ATOM 3693 O O . HIS A 1 551 ? 2.143 21.287 25.095 1.00 14.25 599 HIS A O 1
ATOM 3700 N N . GLN A 1 552 ? 4.244 21.782 24.459 1.00 16.06 600 GLN A N 1
ATOM 3701 C CA . GLN A 1 552 ? 3.944 21.643 23.041 1.00 11.95 600 GLN A CA 1
ATOM 3702 C C . GLN A 1 552 ? 4.269 20.237 22.555 1.00 12.59 600 GLN A C 1
ATOM 3703 O O . GLN A 1 552 ? 3.973 19.877 21.415 1.00 9.69 600 GLN A O 1
ATOM 3709 N N . GLN A 1 553 ? 4.889 19.448 23.424 1.00 10.49 601 GLN A N 1
ATOM 3710 C CA . GLN A 1 553 ? 5.077 18.035 23.142 1.00 15.48 601 GLN A CA 1
ATOM 3711 C C . GLN A 1 553 ? 3.970 17.259 23.855 1.00 10.72 601 GLN A C 1
ATOM 3712 O O . GLN A 1 553 ? 3.069 17.864 24.435 1.00 13.92 601 GLN A O 1
ATOM 3718 N N . LEU A 1 554 ? 4.029 15.933 23.809 1.00 11.52 602 LEU A N 1
ATOM 3719 C CA . LEU A 1 554 ? 2.897 15.105 24.228 1.00 12.37 602 LEU A CA 1
ATOM 3720 C C . LEU A 1 554 ? 2.474 15.254 25.690 1.00 17.91 602 LEU A C 1
ATOM 3721 O O . LEU A 1 554 ? 3.307 15.316 26.592 1.00 11.54 602 LEU A O 1
ATOM 3726 N N . GLY A 1 555 ? 1.163 15.320 25.903 1.00 15.21 603 GLY A N 1
ATOM 3727 C CA . GLY A 1 555 ? 0.593 15.332 27.238 1.00 13.37 603 GLY A CA 1
ATOM 3728 C C . GLY A 1 555 ? 0.225 13.923 27.661 1.00 13.82 603 GLY A C 1
ATOM 3729 O O . GLY A 1 555 ? 0.463 12.973 26.917 1.00 11.49 603 GLY A O 1
ATOM 3730 N N . PRO A 1 556 ? -0.359 13.776 28.859 1.00 17.08 604 PRO A N 1
ATOM 3731 C CA . PRO A 1 556 ? -0.734 12.447 29.351 1.00 16.36 604 PRO A CA 1
ATOM 3732 C C . PRO A 1 556 ? -1.936 11.882 28.603 1.00 20.56 604 PRO A C 1
ATOM 3733 O O . PRO A 1 556 ? -2.716 12.637 28.020 1.00 14.09 604 PRO A O 1
ATOM 3737 N N . VAL A 1 557 ? -2.077 10.562 28.619 1.00 17.88 605 VAL A N 1
ATOM 3738 C CA . VAL A 1 557 ? -3.210 9.912 27.975 1.00 18.61 605 VAL A CA 1
ATOM 3739 C C . VAL A 1 557 ? -4.363 9.729 28.956 1.00 15.28 605 VAL A C 1
ATOM 3740 O O . VAL A 1 557 ? -4.297 8.888 29.851 1.00 18.70 605 VAL A O 1
ATOM 3744 N N . ILE A 1 558 ? -5.416 10.522 28.787 1.00 13.66 606 ILE A N 1
ATOM 3745 C CA . ILE A 1 558 ? -6.599 10.401 29.630 1.00 18.42 606 ILE A CA 1
ATOM 3746 C C . ILE A 1 558 ? -7.755 9.804 28.833 1.00 19.67 606 ILE A C 1
ATOM 3747 O O . ILE A 1 558 ? -8.361 10.480 28.002 1.00 25.99 606 ILE A O 1
ATOM 3752 N N . LEU A 1 559 ? -8.051 8.534 29.091 1.00 21.58 607 LEU A N 1
ATOM 3753 C CA . LEU A 1 559 ? -9.087 7.816 28.353 1.00 18.94 607 LEU A CA 1
ATOM 3754 C C . LEU A 1 559 ? -10.479 8.375 28.632 1.00 21.62 607 LEU A C 1
ATOM 3755 O O . LEU A 1 559 ? -11.303 8.495 27.726 1.00 27.35 607 LEU A O 1
ATOM 3760 N N . GLU A 1 560 ? -10.728 8.708 29.895 1.00 23.55 608 GLU A N 1
ATOM 3761 C CA . GLU A 1 560 ? -12.034 9.175 30.349 1.00 17.80 608 GLU A CA 1
ATOM 3762 C C . GLU A 1 560 ? -12.217 10.665 30.083 1.00 17.23 608 GLU A C 1
ATOM 3763 O O . GLU A 1 560 ? -11.503 11.498 30.640 1.00 20.06 608 GLU A O 1
ATOM 3769 N N . ARG A 1 561 ? -13.190 10.990 29.239 1.00 25.49 609 ARG A N 1
ATOM 3770 C CA . ARG A 1 561 ? -13.364 12.356 28.758 1.00 17.88 609 ARG A CA 1
ATOM 3771 C C . ARG A 1 561 ? -13.803 13.332 29.849 1.00 24.56 609 ARG A C 1
ATOM 3772 O O . ARG A 1 561 ? -13.402 14.494 29.840 1.00 20.56 609 ARG A O 1
ATOM 3775 N N . LYS A 1 562 ? -14.625 12.861 30.781 1.00 19.10 610 LYS A N 1
ATOM 3776 C CA . LYS A 1 562 ? -15.092 13.706 31.878 1.00 28.32 610 LYS A CA 1
ATOM 3777 C C . LYS A 1 562 ? -13.935 14.066 32.803 1.00 19.66 610 LYS A C 1
ATOM 3778 O O . LYS A 1 562 ? -13.872 15.173 33.338 1.00 22.00 610 LYS A O 1
ATOM 3780 N N . ALA A 1 563 ? -13.023 13.119 32.989 1.00 18.29 611 ALA A N 1
ATOM 3781 C CA . ALA A 1 563 ? -11.829 13.350 33.789 1.00 15.27 611 ALA A CA 1
ATOM 3782 C C . ALA A 1 563 ? -10.918 14.338 33.072 1.00 13.43 611 ALA A C 1
ATOM 3783 O O . ALA A 1 563 ? -10.337 15.225 33.694 1.00 14.37 611 ALA A O 1
ATOM 3785 N N . ALA A 1 564 ? -10.802 14.178 31.757 1.00 15.05 612 ALA A N 1
ATOM 3786 C CA . ALA A 1 564 ? -9.999 15.079 30.940 1.00 19.18 612 ALA A CA 1
ATOM 3787 C C . ALA A 1 564 ? -10.631 16.463 30.897 1.00 16.27 612 ALA A C 1
ATOM 3788 O O . ALA A 1 564 ? -9.934 17.476 30.944 1.00 26.90 612 ALA A O 1
ATOM 3790 N N . ASP A 1 565 ? -11.956 16.496 30.798 1.00 20.64 613 ASP A N 1
ATOM 3791 C CA . ASP A 1 565 ? -12.693 17.752 30.803 1.00 24.51 613 ASP A CA 1
ATOM 3792 C C . ASP A 1 565 ? -12.465 18.501 32.108 1.00 23.11 613 ASP A C 1
ATOM 3793 O O . ASP A 1 565 ? -12.360 19.727 32.119 1.00 19.82 613 ASP A O 1
ATOM 3798 N N . ALA A 1 566 ? -12.383 17.752 33.203 1.00 19.26 614 ALA A N 1
ATOM 3799 C CA . ALA A 1 566 ? -12.240 18.334 34.532 1.00 15.97 614 ALA A CA 1
ATOM 3800 C C . ALA A 1 566 ? -10.833 18.875 34.770 1.00 13.70 614 ALA A C 1
ATOM 3801 O O . ALA A 1 566 ? -10.577 19.551 35.768 1.00 23.75 614 ALA A O 1
ATOM 3803 N N . GLY A 1 567 ? -9.923 18.569 33.850 1.00 12.57 615 GLY A N 1
ATOM 3804 C CA . GLY A 1 567 ? -8.585 19.128 33.889 1.00 15.02 615 GLY A CA 1
ATOM 3805 C C . GLY A 1 567 ? -7.490 18.155 34.288 1.00 16.60 615 GLY A C 1
ATOM 3806 O O . GLY A 1 567 ? -6.425 18.573 34.738 1.00 16.18 615 GLY A O 1
ATOM 3807 N N . LEU A 1 568 ? -7.736 16.860 34.115 1.00 12.57 616 LEU A N 1
ATOM 3808 C CA . LEU A 1 568 ? -6.749 15.850 34.490 1.00 17.62 616 LEU A CA 1
ATOM 3809 C C . LEU A 1 568 ? -5.606 15.800 33.483 1.00 15.56 616 LEU A C 1
ATOM 3810 O O . LEU A 1 568 ? -4.603 15.119 33.696 1.00 10.36 616 LEU A O 1
ATOM 3815 N N . LYS A 1 569 ? -5.760 16.534 32.387 1.00 16.84 617 LYS A N 1
ATOM 3816 C CA . LYS A 1 569 ? -4.737 16.579 31.351 1.00 21.29 617 LYS A CA 1
ATOM 3817 C C . LYS A 1 569 ? -3.628 17.561 31.710 1.00 20.61 617 LYS A C 1
ATOM 3818 O O . LYS A 1 569 ? -2.529 17.498 31.159 1.00 21.52 617 LYS A O 1
ATOM 3822 N N . GLN A 1 570 ? -3.916 18.464 32.641 1.00 19.02 618 GLN A N 1
ATOM 3823 C CA . GLN A 1 570 ? -2.944 19.474 33.038 1.00 24.41 618 GLN A CA 1
ATOM 3824 C C . GLN A 1 570 ? -1.859 18.888 33.937 1.00 21.83 618 GLN A C 1
ATOM 3825 O O . GLN A 1 570 ? -2.145 18.353 35.008 1.00 21.02 618 GLN A O 1
ATOM 3831 N N . SER A 1 571 ? -0.612 18.995 33.491 1.00 18.77 619 SER A N 1
ATOM 3832 C CA . SER A 1 571 ? 0.519 18.497 34.261 1.00 17.85 619 SER A CA 1
ATOM 3833 C C . SER A 1 571 ? 0.875 19.458 35.393 1.00 14.79 619 SER A C 1
ATOM 3834 O O . SER A 1 571 ? 0.452 20.616 35.395 1.00 13.47 619 SER A O 1
ATOM 3837 N N . LEU A 1 572 ? 1.648 18.968 36.356 1.00 11.47 620 LEU A N 1
ATOM 3838 C CA . LEU A 1 572 ? 2.123 19.792 37.459 1.00 16.29 620 LEU A CA 1
ATOM 3839 C C . LEU A 1 572 ? 2.993 20.923 36.923 1.00 12.01 620 LEU A C 1
ATOM 3840 O O . LEU A 1 572 ? 2.922 22.060 37.392 1.00 8.10 620 LEU A O 1
ATOM 3845 N N . PHE A 1 573 ? 3.817 20.587 35.936 1.00 12.17 621 PHE A N 1
ATOM 3846 C CA . PHE A 1 573 ? 4.677 21.549 35.262 1.00 10.76 621 PHE A CA 1
ATOM 3847 C C . PHE A 1 573 ? 3.858 22.751 34.813 1.00 14.36 621 PHE A C 1
ATOM 3848 O O . PHE A 1 573 ? 4.229 23.898 35.057 1.00 10.43 621 PHE A O 1
ATOM 3856 N N . GLU A 1 574 ? 2.734 22.473 34.163 1.00 12.83 622 GLU A N 1
ATOM 3857 C CA . GLU A 1 574 ? 1.881 23.520 33.610 1.00 15.88 622 GLU A CA 1
ATOM 3858 C C . GLU A 1 574 ? 1.185 24.366 34.675 1.00 14.96 622 GLU A C 1
ATOM 3859 O O . GLU A 1 574 ? 1.152 25.592 34.573 1.00 17.99 622 GLU A O 1
ATOM 3865 N N . ARG A 1 575 ? 0.627 23.718 35.693 1.00 17.04 623 ARG A N 1
ATOM 3866 C CA . ARG A 1 575 ? -0.076 24.442 36.748 1.00 11.86 623 ARG A CA 1
ATOM 3867 C C . ARG A 1 575 ? 0.856 25.403 37.484 1.00 14.76 623 ARG A C 1
ATOM 3868 O O . ARG A 1 575 ? 0.519 26.569 37.694 1.00 14.95 623 ARG A O 1
ATOM 3876 N N . LEU A 1 576 ? 2.030 24.908 37.866 1.00 14.03 624 LEU A N 1
ATOM 3877 C CA . LEU A 1 576 ? 3.025 25.726 38.552 1.00 13.68 624 LEU A CA 1
ATOM 3878 C C . LEU A 1 576 ? 3.375 26.976 37.748 1.00 18.67 624 LEU A C 1
ATOM 3879 O O . LEU A 1 576 ? 3.614 28.044 38.314 1.00 15.75 624 LEU A O 1
ATOM 3884 N N . ILE A 1 577 ? 3.394 26.838 36.426 1.00 13.13 625 ILE A N 1
ATOM 3885 C CA . ILE A 1 577 ? 3.692 27.959 35.540 1.00 16.81 625 ILE A CA 1
ATOM 3886 C C . ILE A 1 577 ? 2.519 28.930 35.436 1.00 15.03 625 ILE A C 1
ATOM 3887 O O . ILE A 1 577 ? 2.702 30.145 35.515 1.00 14.52 625 ILE A O 1
ATOM 3892 N N . SER A 1 578 ? 1.315 28.393 35.262 1.00 16.16 626 SER A N 1
ATOM 3893 C CA . SER A 1 578 ? 0.121 29.228 35.183 1.00 17.53 626 SER A CA 1
ATOM 3894 C C . SER A 1 578 ? -0.128 29.931 36.512 1.00 19.23 626 SER A C 1
ATOM 3895 O O . SER A 1 578 ? -0.987 30.808 36.609 1.00 22.16 626 SER A O 1
ATOM 3898 N N . LEU A 1 579 ? 0.624 29.537 37.536 1.00 20.45 627 LEU A N 1
ATOM 3899 C CA . LEU A 1 579 ? 0.498 30.152 38.854 1.00 19.57 627 LEU A CA 1
ATOM 3900 C C . LEU A 1 579 ? 1.560 31.219 39.095 1.00 20.37 627 LEU A C 1
ATOM 3901 O O . LEU A 1 579 ? 1.526 31.921 40.104 1.00 17.52 627 LEU A O 1
ATOM 3906 N N . GLY A 1 580 ? 2.508 31.333 38.170 1.00 21.01 628 GLY A N 1
ATOM 3907 C CA . GLY A 1 580 ? 3.474 32.414 38.221 1.00 18.50 628 GLY A CA 1
ATOM 3908 C C . GLY A 1 580 ? 4.919 32.022 38.463 1.00 16.38 628 GLY A C 1
ATOM 3909 O O . GLY A 1 580 ? 5.792 32.889 38.514 1.00 21.03 628 GLY A O 1
ATOM 3910 N N . HIS A 1 581 ? 5.185 30.728 38.617 1.00 15.99 629 HIS A N 1
ATOM 3911 C CA . HIS A 1 581 ? 6.558 30.275 38.816 1.00 11.30 629 HIS A CA 1
ATOM 3912 C C . HIS A 1 581 ? 7.335 30.439 37.518 1.00 14.10 629 HIS A C 1
ATOM 3913 O O . HIS A 1 581 ? 6.945 29.910 36.479 1.00 15.62 629 HIS A O 1
ATOM 3920 N N . VAL A 1 582 ? 8.427 31.192 37.583 1.00 14.08 630 VAL A N 1
ATOM 3921 C CA . VAL A 1 582 ? 9.230 31.490 36.405 1.00 8.96 630 VAL A CA 1
ATOM 3922 C C . VAL A 1 582 ? 10.194 30.355 36.089 1.00 15.50 630 VAL A C 1
ATOM 3923 O O . VAL A 1 582 ? 11.047 30.014 36.906 1.00 17.97 630 VAL A O 1
ATOM 3927 N N . PRO A 1 583 ? 10.059 29.765 34.893 1.00 17.98 631 PRO A N 1
ATOM 3928 C CA . PRO A 1 583 ? 10.910 28.646 34.487 1.00 12.58 631 PRO A CA 1
ATOM 3929 C C . PRO A 1 583 ? 12.177 29.111 33.780 1.00 14.40 631 PRO A C 1
ATOM 3930 O O . PRO A 1 583 ? 12.212 30.209 33.225 1.00 14.73 631 PRO A O 1
ATOM 3934 N N . ILE A 1 584 ? 13.210 28.276 33.814 1.00 16.26 632 ILE A N 1
ATOM 3935 C CA . ILE A 1 584 ? 14.394 28.493 32.998 1.00 13.64 632 ILE A CA 1
ATOM 3936 C C . ILE A 1 584 ? 14.088 28.017 31.585 1.00 16.01 632 ILE A C 1
ATOM 3937 O O . ILE A 1 584 ? 13.643 26.888 31.389 1.00 13.94 632 ILE A O 1
ATOM 3942 N N . ARG A 1 585 ? 14.323 28.876 30.601 1.00 13.51 633 ARG A N 1
ATOM 3943 C CA . ARG A 1 585 ? 13.978 28.549 29.224 1.00 15.99 633 ARG A CA 1
ATOM 3944 C C . ARG A 1 585 ? 15.207 28.309 28.352 1.00 13.93 633 ARG A C 1
ATOM 3945 O O . ARG A 1 585 ? 16.128 29.120 28.324 1.00 16.81 633 ARG A O 1
ATOM 3948 N N . LEU A 1 586 ? 15.213 27.191 27.635 1.00 13.99 634 LEU A N 1
ATOM 3949 C CA . LEU A 1 586 ? 16.270 26.916 26.670 1.00 12.22 634 LEU A CA 1
ATOM 3950 C C . LEU A 1 586 ? 15.691 26.968 25.263 1.00 16.11 634 LEU A C 1
ATOM 3951 O O . LEU A 1 586 ? 14.641 26.381 24.998 1.00 21.69 634 LEU A O 1
ATOM 3956 N N . GLU A 1 587 ? 16.367 27.676 24.364 1.00 12.84 635 GLU A N 1
ATOM 3957 C CA . GLU A 1 587 ? 15.813 27.917 23.035 1.00 16.60 635 GLU A CA 1
ATOM 3958 C C . GLU A 1 587 ? 16.785 27.710 21.872 1.00 12.66 635 GLU A C 1
ATOM 3959 O O . GLU A 1 587 ? 16.476 28.072 20.737 1.00 13.11 635 GLU A O 1
ATOM 3965 N N . VAL A 1 588 ? 17.949 27.130 22.142 1.00 17.02 636 VAL A N 1
ATOM 3966 C CA . VAL A 1 588 ? 18.885 26.823 21.062 1.00 14.24 636 VAL A CA 1
ATOM 3967 C C . VAL A 1 588 ? 18.992 25.318 20.831 1.00 11.12 636 VAL A C 1
ATOM 3968 O O . VAL A 1 588 ? 19.413 24.564 21.707 1.00 11.35 636 VAL A O 1
ATOM 3972 N N . GLN A 1 589 ? 18.611 24.900 19.629 1.00 11.18 637 GLN A N 1
ATOM 3973 C CA . GLN A 1 589 ? 18.455 23.489 19.299 1.00 9.43 637 GLN A CA 1
ATOM 3974 C C . GLN A 1 589 ? 19.714 22.887 18.662 1.00 9.09 637 GLN A C 1
ATOM 3975 O O . GLN A 1 589 ? 20.272 23.443 17.715 1.00 9.34 637 GLN A O 1
ATOM 3981 N N . TYR A 1 590 ? 20.151 21.743 19.183 1.00 6.93 638 TYR A N 1
ATOM 3982 C CA . TYR A 1 590 ? 21.416 21.139 18.764 1.00 11.27 638 TYR A CA 1
ATOM 3983 C C . TYR A 1 590 ? 21.263 19.769 18.105 1.00 10.47 638 TYR A C 1
ATOM 3984 O O . TYR A 1 590 ? 22.254 19.128 17.758 1.00 9.62 638 TYR A O 1
ATOM 3993 N N . ARG A 1 591 ? 20.028 19.322 17.930 1.00 7.82 639 ARG A N 1
ATOM 3994 C CA . ARG A 1 591 ? 19.778 17.981 17.413 1.00 9.14 639 ARG A CA 1
ATOM 3995 C C . ARG A 1 591 ? 19.803 17.862 15.884 1.00 10.16 639 ARG A C 1
ATOM 3996 O O . ARG A 1 591 ? 20.560 17.067 15.330 1.00 10.29 639 ARG A O 1
ATOM 4004 N N . MET A 1 592 ? 18.983 18.658 15.208 1.00 8.12 640 MET A N 1
ATOM 4005 C CA . MET A 1 592 ? 18.660 18.416 13.805 1.00 13.79 640 MET A CA 1
ATOM 4006 C C . MET A 1 592 ? 19.116 19.480 12.812 1.00 13.47 640 MET A C 1
ATOM 4007 O O . MET A 1 592 ? 19.297 20.650 13.156 1.00 11.74 640 MET A O 1
ATOM 4012 N N . ASN A 1 593 ? 19.284 19.037 11.570 1.00 10.77 641 ASN A N 1
ATOM 4013 C CA . ASN A 1 593 ? 19.502 19.907 10.423 1.00 8.46 641 ASN A CA 1
ATOM 4014 C C . ASN A 1 593 ? 18.479 21.040 10.412 1.00 9.23 641 ASN A C 1
ATOM 4015 O O . ASN A 1 593 ? 17.286 20.801 10.599 1.00 9.78 641 ASN A O 1
ATOM 4020 N N . PRO A 1 594 ? 18.943 22.281 10.198 1.00 8.35 642 PRO A N 1
ATOM 4021 C CA . PRO A 1 594 ? 18.079 23.468 10.198 1.00 8.24 642 PRO A CA 1
ATOM 4022 C C . PRO A 1 594 ? 16.814 23.332 9.349 1.00 9.09 642 PRO A C 1
ATOM 4023 O O . PRO A 1 594 ? 15.813 23.980 9.652 1.00 9.04 642 PRO A O 1
ATOM 4027 N N . TYR A 1 595 ? 16.856 22.509 8.306 1.00 7.79 643 TYR A N 1
ATOM 4028 C CA . TYR A 1 595 ? 15.682 22.305 7.464 1.00 8.80 643 TYR A CA 1
ATOM 4029 C C . TYR A 1 595 ? 14.593 21.529 8.197 1.00 8.65 643 TYR A C 1
ATOM 4030 O O . TYR A 1 595 ? 13.404 21.716 7.938 1.00 9.34 643 TYR A O 1
ATOM 4039 N N . LEU A 1 596 ? 15.004 20.661 9.115 1.00 7.53 644 LEU A N 1
ATOM 4040 C CA . LEU A 1 596 ? 14.063 19.828 9.852 1.00 8.73 644 LEU A CA 1
ATOM 4041 C C . LEU A 1 596 ? 13.386 20.599 10.980 1.00 7.90 644 LEU A C 1
ATOM 4042 O O . LEU A 1 596 ? 12.289 20.245 11.409 1.00 11.09 644 LEU A O 1
ATOM 4047 N N . SER A 1 597 ? 14.042 21.650 11.459 1.00 6.42 645 SER A N 1
ATOM 4048 C CA . SER A 1 597 ? 13.519 22.423 12.580 1.00 11.22 645 SER A CA 1
ATOM 4049 C C . SER A 1 597 ? 12.622 23.568 12.129 1.00 11.21 645 SER A C 1
ATOM 4050 O O . SER A 1 597 ? 11.946 24.187 12.947 1.00 13.23 645 SER A O 1
ATOM 4053 N N . GLU A 1 598 ? 12.613 23.846 10.831 1.00 9.75 646 GLU A N 1
ATOM 4054 C CA . GLU A 1 598 ? 11.869 24.990 10.313 1.00 11.80 646 GLU A CA 1
ATOM 4055 C C . GLU A 1 598 ? 10.369 24.927 10.600 1.00 9.09 646 GLU A C 1
ATOM 4056 O O . GLU A 1 598 ? 9.820 25.812 11.258 1.00 13.37 646 GLU A O 1
ATOM 4062 N N . PHE A 1 599 ? 9.704 23.893 10.093 1.00 7.54 647 PHE A N 1
ATOM 4063 C CA . PHE A 1 599 ? 8.257 23.765 10.268 1.00 10.33 647 PHE A CA 1
ATOM 4064 C C . PHE A 1 599 ? 7.845 23.742 11.740 1.00 10.64 647 PHE A C 1
ATOM 4065 O O . PHE A 1 599 ? 6.964 24.498 12.147 1.00 12.20 647 PHE A O 1
ATOM 4073 N N . PRO A 1 600 ? 8.477 22.871 12.545 1.00 9.40 648 PRO A N 1
ATOM 4074 C CA . PRO A 1 600 ? 8.143 22.817 13.972 1.00 11.09 648 PRO A CA 1
ATOM 4075 C C . PRO A 1 600 ? 8.335 24.167 14.662 1.00 10.83 648 PRO A C 1
ATOM 4076 O O . PRO A 1 600 ? 7.514 24.553 15.495 1.00 8.14 648 PRO A O 1
ATOM 4080 N N . SER A 1 601 ? 9.405 24.875 14.311 1.00 12.13 649 SER A N 1
ATOM 4081 C CA . SER A 1 601 ? 9.693 26.173 14.910 1.00 9.89 649 SER A CA 1
ATOM 4082 C C . SER A 1 601 ? 8.586 27.176 14.607 1.00 12.54 649 SER A C 1
ATOM 4083 O O . SER A 1 601 ? 8.104 27.873 15.501 1.00 14.08 649 SER A O 1
ATOM 4086 N N . ASN A 1 602 ? 8.188 27.237 13.341 1.00 9.06 650 ASN A N 1
ATOM 4087 C CA . ASN A 1 602 ? 7.188 28.198 12.889 1.00 15.00 650 ASN A CA 1
ATOM 4088 C C . ASN A 1 602 ? 5.764 27.824 13.286 1.00 13.79 650 ASN A C 1
ATOM 4089 O O . ASN A 1 602 ? 4.921 28.696 13.494 1.00 10.74 650 ASN A O 1
ATOM 4094 N N . MET A 1 603 ? 5.504 26.526 13.399 1.00 11.67 651 MET A N 1
ATOM 4095 C CA . MET A 1 603 ? 4.158 26.041 13.683 1.00 14.32 651 MET A CA 1
ATOM 4096 C C . MET A 1 603 ? 3.814 26.022 15.168 1.00 18.00 651 MET A C 1
ATOM 4097 O O . MET A 1 603 ? 2.686 26.334 15.551 1.00 14.08 651 MET A O 1
ATOM 4102 N N . PHE A 1 604 ? 4.785 25.665 16.002 1.00 14.47 652 PHE A N 1
ATOM 4103 C CA . PHE A 1 604 ? 4.504 25.403 17.409 1.00 11.17 652 PHE A CA 1
ATOM 4104 C C . PHE A 1 604 ? 5.227 26.324 18.393 1.00 12.94 652 PHE A C 1
ATOM 4105 O O . PHE A 1 604 ? 4.884 26.360 19.573 1.00 17.44 652 PHE A O 1
ATOM 4113 N N . TYR A 1 605 ? 6.220 27.069 17.917 1.00 9.72 653 TYR A N 1
ATOM 4114 C CA . TYR A 1 605 ? 7.028 27.891 18.815 1.00 10.14 653 TYR A CA 1
ATOM 4115 C C . TYR A 1 605 ? 7.209 29.330 18.340 1.00 16.01 653 TYR A C 1
ATOM 4116 O O . TYR A 1 605 ? 8.178 29.995 18.706 1.00 14.88 653 TYR A O 1
ATOM 4125 N N . GLU A 1 606 ? 6.271 29.806 17.529 1.00 13.35 654 GLU A N 1
ATOM 4126 C CA . GLU A 1 606 ? 6.272 31.196 17.087 1.00 12.19 654 GLU A CA 1
ATOM 4127 C C . GLU A 1 606 ? 7.619 31.612 16.498 1.00 27.13 654 GLU A C 1
ATOM 4128 O O . GLU A 1 606 ? 8.017 32.773 16.594 1.00 22.13 654 GLU A O 1
ATOM 4131 N N . GLY A 1 607 ? 8.316 30.654 15.896 1.00 18.01 655 GLY A N 1
ATOM 4132 C CA . GLY A 1 607 ? 9.582 30.916 15.235 1.00 14.48 655 GLY A CA 1
ATOM 4133 C C . GLY A 1 607 ? 10.708 31.276 16.185 1.00 21.10 655 GLY A C 1
ATOM 4134 O O . GLY A 1 607 ? 11.740 31.798 15.766 1.00 30.47 655 GLY A O 1
ATOM 4135 N N . SER A 1 608 ? 10.518 30.986 17.468 1.00 20.63 656 SER A N 1
ATOM 4136 C CA . SER A 1 608 ? 11.493 31.358 18.488 1.00 22.39 656 SER A CA 1
ATOM 4137 C C . SER A 1 608 ? 12.638 30.351 18.615 1.00 23.89 656 SER A C 1
ATOM 4138 O O . SER A 1 608 ? 13.687 30.662 19.179 1.00 28.01 656 SER A O 1
ATOM 4141 N N . LEU A 1 609 ? 12.436 29.150 18.084 1.00 24.66 657 LEU A N 1
ATOM 4142 C CA . LEU A 1 609 ? 13.435 28.091 18.181 1.00 22.42 657 LEU A CA 1
ATOM 4143 C C . LEU A 1 609 ? 14.638 28.343 17.274 1.00 22.22 657 LEU A C 1
ATOM 4144 O O . LEU A 1 609 ? 14.526 28.292 16.049 1.00 26.91 657 LEU A O 1
ATOM 4149 N N . GLN A 1 610 ? 15.789 28.610 17.886 1.00 20.79 658 GLN A N 1
ATOM 4150 C CA . GLN A 1 610 ? 17.015 28.884 17.144 1.00 17.43 658 GLN A CA 1
ATOM 4151 C C . GLN A 1 610 ? 17.789 27.600 16.865 1.00 17.88 658 GLN A C 1
ATOM 4152 O O . GLN A 1 610 ? 17.556 26.574 17.504 1.00 16.41 658 GLN A O 1
ATOM 4158 N N . ASN A 1 611 ? 18.707 27.664 15.905 1.00 13.85 659 ASN A N 1
ATOM 4159 C CA . ASN A 1 611 ? 19.562 26.529 15.581 1.00 11.93 659 ASN A CA 1
ATOM 4160 C C . ASN A 1 611 ? 20.970 26.703 16.138 1.00 11.82 659 ASN A C 1
ATOM 4161 O O . ASN A 1 611 ? 21.619 27.721 15.900 1.00 18.22 659 ASN A O 1
ATOM 4166 N N . GLY A 1 612 ? 21.440 25.706 16.880 1.00 11.36 660 GLY A N 1
ATOM 4167 C CA . GLY A 1 612 ? 22.783 25.735 17.428 1.00 12.06 660 GLY A CA 1
ATOM 4168 C C . GLY A 1 612 ? 23.750 24.978 16.542 1.00 13.55 660 GLY A C 1
ATOM 4169 O O . GLY A 1 612 ? 24.966 25.114 16.668 1.00 13.69 660 GLY A O 1
ATOM 4170 N N . VAL A 1 613 ? 23.199 24.171 15.642 1.00 15.35 661 VAL A N 1
ATOM 4171 C CA . VAL A 1 613 ? 23.997 23.450 14.659 1.00 13.68 661 VAL A CA 1
ATOM 4172 C C . VAL A 1 613 ? 23.668 23.941 13.252 1.00 17.48 661 VAL A C 1
ATOM 4173 O O . VAL A 1 613 ? 22.584 24.474 13.009 1.00 15.96 661 VAL A O 1
ATOM 4177 N N . THR A 1 614 ? 24.605 23.766 12.327 1.00 13.27 662 THR A N 1
ATOM 4178 C CA . THR A 1 614 ? 24.411 24.244 10.963 1.00 15.58 662 THR A CA 1
ATOM 4179 C C . THR A 1 614 ? 24.128 23.113 9.982 1.00 13.99 662 THR A C 1
ATOM 4180 O O . THR A 1 614 ? 24.253 21.933 10.315 1.00 19.91 662 THR A O 1
ATOM 4184 N N . ILE A 1 615 ? 23.745 23.493 8.769 1.00 11.77 663 ILE A N 1
ATOM 4185 C CA . ILE A 1 615 ? 23.504 22.543 7.693 1.00 19.38 663 ILE A CA 1
ATOM 4186 C C . ILE A 1 615 ? 24.745 21.692 7.431 1.00 18.81 663 ILE A C 1
ATOM 4187 O O . ILE A 1 615 ? 24.646 20.494 7.165 1.00 23.49 663 ILE A O 1
ATOM 4192 N N . GLU A 1 616 ? 25.914 22.319 7.520 1.00 14.90 664 GLU A N 1
ATOM 4193 C CA . GLU A 1 616 ? 27.178 21.624 7.303 1.00 18.47 664 GLU A CA 1
ATOM 4194 C C . GLU A 1 616 ? 27.456 20.610 8.412 1.00 19.04 664 GLU A C 1
ATOM 4195 O O . GLU A 1 616 ? 28.045 19.555 8.170 1.00 23.12 664 GLU A O 1
ATOM 4197 N N . GLN A 1 617 ? 27.029 20.937 9.629 1.00 21.27 665 GLN A N 1
ATOM 4198 C CA . GLN A 1 617 ? 27.206 20.044 10.770 1.00 16.96 665 GLN A CA 1
ATOM 4199 C C . GLN A 1 617 ? 26.246 18.865 10.703 1.00 13.53 665 GLN A C 1
ATOM 4200 O O . GLN A 1 617 ? 26.474 17.830 11.330 1.00 15.28 665 GLN A O 1
ATOM 4206 N N . ARG A 1 618 ? 25.167 19.032 9.946 1.00 15.86 666 ARG A N 1
ATOM 4207 C CA . ARG A 1 618 ? 24.128 18.015 9.858 1.00 12.22 666 ARG A CA 1
ATOM 4208 C C . ARG A 1 618 ? 23.955 17.502 8.435 1.00 21.23 666 ARG A C 1
ATOM 4209 O O . ARG A 1 618 ? 22.835 17.260 7.989 1.00 22.10 666 ARG A O 1
ATOM 4217 N N . THR A 1 619 ? 25.064 17.333 7.725 1.00 20.45 667 THR A N 1
ATOM 4218 C CA . THR A 1 619 ? 25.016 16.827 6.360 1.00 25.23 667 THR A CA 1
ATOM 4219 C C . THR A 1 619 ? 26.029 15.704 6.167 1.00 24.98 667 THR A C 1
ATOM 4220 O O . THR A 1 619 ? 27.066 15.670 6.830 1.00 21.63 667 THR A O 1
ATOM 4224 N N . VAL A 1 620 ? 25.721 14.780 5.263 1.00 24.60 668 VAL A N 1
ATOM 4225 C CA . VAL A 1 620 ? 26.613 13.660 4.985 1.00 25.53 668 VAL A CA 1
ATOM 4226 C C . VAL A 1 620 ? 27.249 13.809 3.607 1.00 19.03 668 VAL A C 1
ATOM 4227 O O . VAL A 1 620 ? 26.603 13.559 2.590 1.00 23.02 668 VAL A O 1
ATOM 4231 N N . PRO A 1 621 ? 28.528 14.210 3.577 1.00 25.93 669 PRO A N 1
ATOM 4232 C CA . PRO A 1 621 ? 29.268 14.543 2.352 1.00 25.42 669 PRO A CA 1
ATOM 4233 C C . PRO A 1 621 ? 29.159 13.500 1.238 1.00 22.94 669 PRO A C 1
ATOM 4234 O O . PRO A 1 621 ? 29.110 13.872 0.065 1.00 27.29 669 PRO A O 1
ATOM 4238 N N . ASN A 1 622 ? 29.117 12.221 1.597 1.00 24.38 670 ASN A N 1
ATOM 4239 C CA . ASN A 1 622 ? 29.183 11.147 0.608 1.00 28.55 670 ASN A CA 1
ATOM 4240 C C . ASN A 1 622 ? 27.875 10.382 0.397 1.00 32.44 670 ASN A C 1
ATOM 4241 O O . ASN A 1 622 ? 27.888 9.263 -0.114 1.00 34.75 670 ASN A O 1
ATOM 4246 N N . SER A 1 623 ? 26.749 10.979 0.776 1.00 33.94 671 SER A N 1
ATOM 4247 C CA . SER A 1 623 ? 25.468 10.279 0.694 1.00 28.55 671 SER A CA 1
ATOM 4248 C C . SER A 1 623 ? 24.980 10.114 -0.745 1.00 29.22 671 SER A C 1
ATOM 4249 O O . SER A 1 623 ? 25.219 10.970 -1.596 1.00 33.37 671 SER A O 1
ATOM 4252 N N . LYS A 1 624 ? 24.300 9.000 -1.005 1.00 25.80 672 LYS A N 1
ATOM 4253 C CA . LYS A 1 624 ? 23.703 8.741 -2.311 1.00 29.68 672 LYS A CA 1
ATOM 4254 C C . LYS A 1 624 ? 22.240 8.345 -2.146 1.00 24.25 672 LYS A C 1
ATOM 4255 O O . LYS A 1 624 ? 21.620 7.805 -3.063 1.00 21.06 672 LYS A O 1
ATOM 4258 N N . PHE A 1 625 ? 21.698 8.612 -0.962 1.00 20.51 673 PHE A N 1
ATOM 4259 C CA . PHE A 1 625 ? 20.290 8.361 -0.694 1.00 15.94 673 PHE A CA 1
ATOM 4260 C C . PHE A 1 625 ? 19.457 9.299 -1.556 1.00 17.05 673 PHE A C 1
ATOM 4261 O O . PHE A 1 625 ? 19.753 10.489 -1.648 1.00 17.96 673 PHE A O 1
ATOM 4269 N N . PRO A 1 626 ? 18.411 8.761 -2.198 1.00 16.74 674 PRO A N 1
ATOM 4270 C CA . PRO A 1 626 ? 17.644 9.504 -3.202 1.00 15.27 674 PRO A CA 1
ATOM 4271 C C . PRO A 1 626 ? 16.711 10.563 -2.624 1.00 15.36 674 PRO A C 1
ATOM 4272 O O . PRO A 1 626 ? 15.513 10.524 -2.901 1.00 18.08 674 PRO A O 1
ATOM 4276 N N . TRP A 1 627 ? 17.242 11.494 -1.838 1.00 18.78 675 TRP A N 1
ATOM 4277 C CA . TRP A 1 627 ? 16.454 12.646 -1.432 1.00 17.66 675 TRP A CA 1
ATOM 4278 C C . TRP A 1 627 ? 15.982 13.339 -2.708 1.00 18.12 675 TRP A C 1
ATOM 4279 O O . TRP A 1 627 ? 16.711 13.374 -3.699 1.00 24.61 675 TRP A O 1
ATOM 4290 N N . PRO A 1 628 ? 14.745 13.856 -2.708 1.00 18.19 676 PRO A N 1
ATOM 4291 C CA . PRO A 1 628 ? 14.259 14.575 -3.889 1.00 19.94 676 PRO A CA 1
ATOM 4292 C C . PRO A 1 628 ? 15.130 15.786 -4.211 1.00 18.57 676 PRO A C 1
ATOM 4293 O O . PRO A 1 628 ? 15.527 15.967 -5.362 1.00 26.14 676 PRO A O 1
ATOM 4297 N N . ILE A 1 629 ? 15.432 16.592 -3.199 1.00 16.94 677 ILE A N 1
ATOM 4298 C CA . ILE A 1 629 ? 16.144 17.849 -3.408 1.00 16.59 677 ILE A CA 1
ATOM 4299 C C . ILE A 1 629 ? 17.505 17.878 -2.714 1.00 16.54 677 ILE A C 1
ATOM 4300 O O . ILE A 1 629 ? 17.600 17.648 -1.508 1.00 15.69 677 ILE A O 1
ATOM 4305 N N . ARG A 1 630 ? 18.552 18.169 -3.483 1.00 15.17 678 ARG A N 1
ATOM 4306 C CA . ARG A 1 630 ? 19.901 18.301 -2.939 1.00 23.69 678 ARG A CA 1
ATOM 4307 C C . ARG A 1 630 ? 19.948 19.352 -1.835 1.00 15.20 678 ARG A C 1
ATOM 4308 O O . ARG A 1 630 ? 19.431 20.458 -1.997 1.00 19.56 678 ARG A O 1
ATOM 4316 N N . GLY A 1 631 ? 20.569 19.004 -0.713 1.00 13.98 679 GLY A N 1
ATOM 4317 C CA . GLY A 1 631 ? 20.745 19.940 0.383 1.00 14.67 679 GLY A CA 1
ATOM 4318 C C . GLY A 1 631 ? 19.601 19.951 1.377 1.00 15.37 679 GLY A C 1
ATOM 4319 O O . GLY A 1 631 ? 19.679 20.600 2.420 1.00 11.80 679 GLY A O 1
ATOM 4320 N N . ILE A 1 632 ? 18.530 19.234 1.051 1.00 14.78 680 ILE A N 1
ATOM 4321 C CA . ILE A 1 632 ? 17.380 19.124 1.940 1.00 11.90 680 ILE A CA 1
ATOM 4322 C C . ILE A 1 632 ? 17.097 17.656 2.246 1.00 19.08 680 ILE A C 1
ATOM 4323 O O . ILE A 1 632 ? 16.572 16.932 1.401 1.00 14.33 680 ILE A O 1
ATOM 4328 N N . PRO A 1 633 ? 17.450 17.212 3.463 1.00 18.66 681 PRO A N 1
ATOM 4329 C CA . PRO A 1 633 ? 17.359 15.802 3.854 1.00 12.70 681 PRO A CA 1
ATOM 4330 C C . PRO A 1 633 ? 16.001 15.433 4.448 1.00 14.75 681 PRO A C 1
ATOM 4331 O O . PRO A 1 633 ? 15.942 14.912 5.562 1.00 15.16 681 PRO A O 1
ATOM 4335 N N . MET A 1 634 ? 14.926 15.702 3.715 1.00 9.44 682 MET A N 1
ATOM 4336 C CA . MET A 1 634 ? 13.592 15.301 4.148 1.00 14.51 682 MET A CA 1
ATOM 4337 C C . MET A 1 634 ? 12.689 15.084 2.945 1.00 17.19 682 MET A C 1
ATOM 4338 O O . MET A 1 634 ? 12.923 15.648 1.876 1.00 12.24 682 MET A O 1
ATOM 4343 N N . MET A 1 635 ? 11.666 14.254 3.118 1.00 10.58 683 MET A N 1
ATOM 4344 C CA . MET A 1 635 ? 10.697 14.018 2.058 1.00 13.39 683 MET A CA 1
ATOM 4345 C C . MET A 1 635 ? 9.417 13.399 2.600 1.00 10.31 683 MET A C 1
ATOM 4346 O O . MET A 1 635 ? 9.447 12.594 3.532 1.00 6.54 683 MET A O 1
ATOM 4351 N N . PHE A 1 636 ? 8.291 13.797 2.019 1.00 8.63 684 PHE A N 1
ATOM 4352 C CA . PHE A 1 636 ? 7.016 13.164 2.311 1.00 9.51 684 PHE A CA 1
ATOM 4353 C C . PHE A 1 636 ? 6.671 12.241 1.152 1.00 9.03 684 PHE A C 1
ATOM 4354 O O . PHE A 1 636 ? 6.249 12.696 0.088 1.00 11.63 684 PHE A O 1
ATOM 4362 N N . TRP A 1 637 ? 6.871 10.945 1.359 1.00 11.48 685 TRP A N 1
ATOM 4363 C CA . TRP A 1 637 ? 6.556 9.951 0.343 1.00 12.84 685 TRP A CA 1
ATOM 4364 C C . TRP A 1 637 ? 5.099 9.523 0.467 1.00 12.00 685 TRP A C 1
ATOM 4365 O O . TRP A 1 637 ? 4.738 8.761 1.365 1.00 11.91 685 TRP A O 1
ATOM 4376 N N . ALA A 1 638 ? 4.264 10.025 -0.436 1.00 10.50 686 ALA A N 1
ATOM 4377 C CA . ALA A 1 638 ? 2.844 9.708 -0.423 1.00 16.05 686 ALA A CA 1
ATOM 4378 C C . ALA A 1 638 ? 2.598 8.241 -0.746 1.00 16.97 686 ALA A C 1
ATOM 4379 O O . ALA A 1 638 ? 3.053 7.734 -1.771 1.00 20.26 686 ALA A O 1
ATOM 4381 N N . ASN A 1 639 ? 1.877 7.566 0.142 1.00 11.57 687 ASN A N 1
ATOM 4382 C CA . ASN A 1 639 ? 1.476 6.183 -0.074 1.00 14.77 687 ASN A CA 1
ATOM 4383 C C . ASN A 1 639 ? -0.041 6.097 -0.106 1.00 22.60 687 ASN A C 1
ATOM 4384 O O . ASN A 1 639 ? -0.720 6.723 0.705 1.00 20.01 687 ASN A O 1
ATOM 4389 N N . TYR A 1 640 ? -0.575 5.329 -1.047 1.00 20.83 688 TYR A N 1
ATOM 4390 C CA . TYR A 1 640 ? -2.018 5.295 -1.246 1.00 15.18 688 TYR A CA 1
ATOM 4391 C C . TYR A 1 640 ? -2.643 3.978 -0.815 1.00 20.19 688 TYR A C 1
ATOM 4392 O O . TYR A 1 640 ? -3.602 3.505 -1.422 1.00 30.92 688 TYR A O 1
ATOM 4401 N N . GLY A 1 641 ? -2.097 3.396 0.246 1.00 22.34 689 GLY A N 1
ATOM 4402 C CA . GLY A 1 641 ? -2.664 2.193 0.819 1.00 19.16 689 GLY A CA 1
ATOM 4403 C C . GLY A 1 641 ? -3.860 2.530 1.683 1.00 16.86 689 GLY A C 1
ATOM 4404 O O . GLY A 1 641 ? -4.228 3.697 1.819 1.00 20.75 689 GLY A O 1
ATOM 4405 N N . ARG A 1 642 ? -4.476 1.505 2.258 1.00 23.79 690 ARG A N 1
ATOM 4406 C CA . ARG A 1 642 ? -5.577 1.704 3.186 1.00 13.16 690 ARG A CA 1
ATOM 4407 C C . ARG A 1 642 ? -5.220 1.093 4.530 1.00 15.82 690 ARG A C 1
ATOM 4408 O O . ARG A 1 642 ? -4.476 0.116 4.600 1.00 19.30 690 ARG A O 1
ATOM 4410 N N . GLU A 1 643 ? -5.746 1.680 5.598 1.00 8.88 691 GLU A N 1
ATOM 4411 C CA . GLU A 1 643 ? -5.489 1.187 6.942 1.00 11.85 691 GLU A CA 1
ATOM 4412 C C . GLU A 1 643 ? -6.224 -0.126 7.183 1.00 20.40 691 GLU A C 1
ATOM 4413 O O . GLU A 1 643 ? -7.220 -0.425 6.521 1.00 14.56 691 GLU A O 1
ATOM 4419 N N . GLU A 1 644 ? -5.720 -0.906 8.132 1.00 11.46 692 GLU A N 1
ATOM 4420 C CA . GLU A 1 644 ? -6.378 -2.132 8.560 1.00 11.30 692 GLU A CA 1
ATOM 4421 C C . GLU A 1 644 ? -6.398 -2.186 10.081 1.00 14.51 692 GLU A C 1
ATOM 4422 O O . GLU A 1 644 ? -5.516 -1.634 10.738 1.00 10.58 692 GLU A O 1
ATOM 4428 N N . ILE A 1 645 ? -7.412 -2.840 10.637 1.00 12.58 693 ILE A N 1
ATOM 4429 C CA . ILE A 1 645 ? -7.493 -3.021 12.080 1.00 10.30 693 ILE A CA 1
ATOM 4430 C C . ILE A 1 645 ? -6.484 -4.077 12.512 1.00 11.30 693 ILE A C 1
ATOM 4431 O O . ILE A 1 645 ? -6.306 -5.087 11.833 1.00 11.26 693 ILE A O 1
ATOM 4436 N N . SER A 1 646 ? -5.825 -3.842 13.642 1.00 8.92 694 SER A N 1
ATOM 4437 C CA . SER A 1 646 ? -4.777 -4.746 14.104 1.00 9.43 694 SER A CA 1
ATOM 4438 C C . SER A 1 646 ? -5.341 -5.964 14.831 1.00 15.13 694 SER A C 1
ATOM 4439 O O . SER A 1 646 ? -6.556 -6.120 14.958 1.00 13.40 694 SER A O 1
ATOM 4442 N N . ALA A 1 647 ? -4.443 -6.816 15.316 1.00 16.98 695 ALA A N 1
ATOM 4443 C CA . ALA A 1 647 ? -4.826 -8.104 15.888 1.00 17.59 695 ALA A CA 1
ATOM 4444 C C . ALA A 1 647 ? -5.697 -7.995 17.139 1.00 19.95 695 ALA A C 1
ATOM 4445 O O . ALA A 1 647 ? -6.615 -8.792 17.328 1.00 20.28 695 ALA A O 1
ATOM 4447 N N . ASN A 1 648 ? -5.406 -7.018 17.993 1.00 15.97 696 ASN A N 1
ATOM 4448 C CA . ASN A 1 648 ? -6.182 -6.824 19.214 1.00 19.50 696 ASN A CA 1
ATOM 4449 C C . ASN A 1 648 ? -7.458 -6.030 18.957 1.00 16.71 696 ASN A C 1
ATOM 4450 O O . ASN A 1 648 ? -8.180 -5.675 19.889 1.00 17.13 696 ASN A O 1
ATOM 4455 N N . GLY A 1 649 ? -7.717 -5.746 17.685 1.00 19.27 697 GLY A N 1
ATOM 4456 C CA . GLY A 1 649 ? -8.964 -5.133 17.267 1.00 20.49 697 GLY A CA 1
ATOM 4457 C C . GLY A 1 649 ? -9.082 -3.652 17.568 1.00 14.89 697 GLY A C 1
ATOM 4458 O O . GLY A 1 649 ? -10.034 -3.004 17.131 1.00 23.21 697 GLY A O 1
ATOM 4459 N N . THR A 1 650 ? -8.115 -3.107 18.300 1.00 17.13 698 THR A N 1
ATOM 4460 C CA . THR A 1 650 ? -8.215 -1.728 18.777 1.00 19.69 698 THR A CA 1
ATOM 4461 C C . THR A 1 650 ? -7.204 -0.763 18.167 1.00 17.59 698 THR A C 1
ATOM 4462 O O . THR A 1 650 ? -7.263 0.442 18.425 1.00 21.73 698 THR A O 1
ATOM 4466 N N . SER A 1 651 ? -6.281 -1.281 17.362 1.00 15.54 699 SER A N 1
ATOM 4467 C CA . SER A 1 651 ? -5.258 -0.426 16.759 1.00 16.00 699 SER A CA 1
ATOM 4468 C C . SER A 1 651 ? -5.276 -0.481 15.233 1.00 15.73 699 SER A C 1
ATOM 4469 O O . SER A 1 651 ? -6.184 -1.067 14.635 1.00 16.27 699 SER A O 1
ATOM 4472 N N . PHE A 1 652 ? -4.283 0.147 14.608 1.00 11.97 700 PHE A N 1
ATOM 4473 C CA . PHE A 1 652 ? -4.216 0.177 13.153 1.00 10.60 700 PHE A CA 1
ATOM 4474 C C . PHE A 1 652 ? -2.848 -0.231 12.614 1.00 9.00 700 PHE A C 1
ATOM 4475 O O . PHE A 1 652 ? -1.830 -0.140 13.309 1.00 9.55 700 PHE A O 1
ATOM 4483 N N . LEU A 1 653 ? -2.846 -0.695 11.368 1.00 11.14 701 LEU A N 1
ATOM 4484 C CA . LEU A 1 653 ? -1.618 -0.933 10.622 1.00 7.55 701 LEU A CA 1
ATOM 4485 C C . LEU A 1 653 ? -1.851 -0.594 9.152 1.00 8.12 701 LEU A C 1
ATOM 4486 O O . LEU A 1 653 ? -2.992 -0.467 8.707 1.00 10.55 701 LEU A O 1
ATOM 4491 N N . ASN A 1 654 ? -0.765 -0.439 8.406 1.00 11.15 702 ASN A N 1
ATOM 4492 C CA . ASN A 1 654 ? -0.841 -0.106 6.988 1.00 12.05 702 ASN A CA 1
ATOM 4493 C C . ASN A 1 654 ? 0.235 -0.869 6.225 1.00 13.84 702 ASN A C 1
ATOM 4494 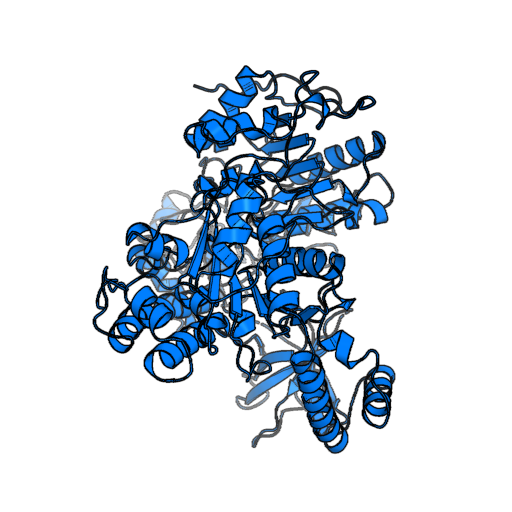O O . ASN A 1 654 ? 1.419 -0.553 6.325 1.00 9.61 702 ASN A O 1
ATOM 4499 N N . ARG A 1 655 ? -0.181 -1.877 5.467 1.00 11.08 703 ARG A N 1
ATOM 4500 C CA . ARG A 1 655 ? 0.766 -2.785 4.828 1.00 14.31 703 ARG A CA 1
ATOM 4501 C C . ARG A 1 655 ? 1.659 -2.118 3.783 1.00 10.96 703 ARG A C 1
ATOM 4502 O O . ARG A 1 655 ? 2.849 -2.419 3.698 1.00 12.54 703 ARG A O 1
ATOM 4510 N N . ILE A 1 656 ? 1.093 -1.213 2.992 1.00 7.79 704 ILE A N 1
ATOM 4511 C CA . ILE A 1 656 ? 1.881 -0.521 1.979 1.00 17.09 704 ILE A CA 1
ATOM 4512 C C . ILE A 1 656 ? 2.929 0.388 2.617 1.00 14.45 704 ILE A C 1
ATOM 4513 O O . ILE A 1 656 ? 4.070 0.452 2.158 1.00 14.31 704 ILE A O 1
ATOM 4518 N N . GLU A 1 657 ? 2.542 1.085 3.679 1.00 9.09 705 GLU A N 1
ATOM 4519 C CA . GLU A 1 657 ? 3.480 1.938 4.398 1.00 16.23 705 GLU A CA 1
ATOM 4520 C C . GLU A 1 657 ? 4.583 1.110 5.048 1.00 15.52 705 GLU A C 1
ATOM 4521 O O . GLU A 1 657 ? 5.752 1.501 5.044 1.00 13.70 705 GLU A O 1
ATOM 4527 N N . ALA A 1 658 ? 4.204 -0.036 5.603 1.00 10.41 706 ALA A N 1
ATOM 4528 C CA . ALA A 1 658 ? 5.168 -0.948 6.205 1.00 17.15 706 ALA A CA 1
ATOM 4529 C C . ALA A 1 658 ? 6.145 -1.467 5.156 1.00 17.10 706 ALA A C 1
ATOM 4530 O O . ALA A 1 658 ? 7.347 -1.549 5.403 1.00 20.04 706 ALA A O 1
ATOM 4532 N N . MET A 1 659 ? 5.619 -1.813 3.985 1.00 12.00 707 MET A N 1
ATOM 4533 C CA . MET A 1 659 ? 6.440 -2.317 2.888 1.00 14.63 707 MET A CA 1
ATOM 4534 C C . MET A 1 659 ? 7.490 -1.299 2.451 1.00 16.44 707 MET A C 1
ATOM 4535 O O . MET A 1 659 ? 8.678 -1.614 2.366 1.00 13.81 707 MET A O 1
ATOM 4540 N N . ASN A 1 660 ? 7.046 -0.080 2.165 1.00 16.50 708 ASN A N 1
ATOM 4541 C CA . ASN A 1 660 ? 7.954 0.980 1.740 1.00 11.78 708 ASN A CA 1
ATOM 4542 C C . ASN A 1 660 ? 8.939 1.372 2.836 1.00 13.49 708 ASN A C 1
ATOM 4543 O O . ASN A 1 660 ? 10.004 1.920 2.556 1.00 12.16 708 ASN A O 1
ATOM 4548 N N . CYS A 1 661 ? 8.576 1.092 4.085 1.00 12.81 709 CYS A N 1
ATOM 4549 C CA . CYS A 1 661 ? 9.461 1.354 5.213 1.00 10.46 709 CYS A CA 1
ATOM 4550 C C . CYS A 1 661 ? 10.683 0.451 5.122 1.00 13.07 709 CYS A C 1
ATOM 4551 O O . CYS A 1 661 ? 11.806 0.871 5.401 1.00 12.74 709 CYS A O 1
ATOM 4554 N N . GLU A 1 662 ? 10.454 -0.795 4.723 1.00 13.80 710 GLU A N 1
ATOM 4555 C CA . GLU A 1 662 ? 11.538 -1.751 4.566 1.00 11.36 710 GLU A CA 1
ATOM 4556 C C . GLU A 1 662 ? 12.443 -1.320 3.423 1.00 13.61 710 GLU A C 1
ATOM 4557 O O . GLU A 1 662 ? 13.657 -1.521 3.466 1.00 8.84 710 GLU A O 1
ATOM 4563 N N . ARG A 1 663 ? 11.843 -0.726 2.397 1.00 15.82 711 ARG A N 1
ATOM 4564 C CA . ARG A 1 663 ? 12.591 -0.271 1.233 1.00 17.69 711 ARG A CA 1
ATOM 4565 C C . ARG A 1 663 ? 13.461 0.938 1.563 1.00 10.42 711 ARG A C 1
ATOM 4566 O O . ARG A 1 663 ? 14.595 1.038 1.100 1.00 12.35 711 ARG A O 1
ATOM 4574 N N . ILE A 1 664 ? 12.929 1.849 2.372 1.00 12.41 712 ILE A N 1
ATOM 4575 C CA . ILE A 1 664 ? 13.707 2.988 2.844 1.00 12.09 712 ILE A CA 1
ATOM 4576 C C . ILE A 1 664 ? 14.930 2.509 3.616 1.00 10.14 712 ILE A C 1
ATOM 4577 O O . ILE A 1 664 ? 16.056 2.902 3.316 1.00 9.37 712 ILE A O 1
ATOM 4582 N N . ILE A 1 665 ? 14.701 1.650 4.605 1.00 9.24 713 ILE A N 1
ATOM 4583 C CA . ILE A 1 665 ? 15.782 1.127 5.434 1.00 10.07 713 ILE A CA 1
ATOM 4584 C C . ILE A 1 665 ? 16.837 0.407 4.601 1.00 13.88 713 ILE A C 1
ATOM 4585 O O . ILE A 1 665 ? 18.031 0.676 4.732 1.00 12.39 713 ILE A O 1
ATOM 4590 N N . THR A 1 666 ? 16.394 -0.513 3.750 1.00 9.03 714 THR A N 1
ATOM 4591 C CA . THR A 1 666 ? 17.308 -1.237 2.876 1.00 13.17 714 THR A CA 1
ATOM 4592 C C . THR A 1 666 ? 18.120 -0.262 2.035 1.00 12.94 714 THR A C 1
ATOM 4593 O O . THR A 1 666 ? 19.316 -0.455 1.825 1.00 10.65 714 THR A O 1
ATOM 4597 N N . LYS A 1 667 ? 17.463 0.793 1.563 1.00 13.91 715 LYS A N 1
ATOM 4598 C CA . LYS A 1 667 ? 18.132 1.811 0.765 1.00 12.82 715 LYS A CA 1
ATOM 4599 C C . LYS A 1 667 ? 19.211 2.491 1.597 1.00 11.82 715 LYS A C 1
ATOM 4600 O O . LYS A 1 667 ? 20.321 2.729 1.120 1.00 11.93 715 LYS A O 1
ATOM 4606 N N . LEU A 1 668 ? 18.874 2.797 2.846 1.00 10.03 716 LEU A N 1
ATOM 4607 C CA . LEU A 1 668 ? 19.820 3.401 3.776 1.00 13.77 716 LEU A CA 1
ATOM 4608 C C . LEU A 1 668 ? 20.978 2.448 4.058 1.00 8.55 716 LEU A C 1
ATOM 4609 O O . LEU A 1 668 ? 22.132 2.867 4.134 1.00 12.18 716 LEU A O 1
ATOM 4614 N N . PHE A 1 669 ? 20.663 1.166 4.213 1.00 7.91 717 PHE A N 1
ATOM 4615 C CA . PHE A 1 669 ? 21.690 0.145 4.376 1.00 11.03 717 PHE A CA 1
ATOM 4616 C C . PHE A 1 669 ? 22.664 0.193 3.207 1.00 16.18 717 PHE A C 1
ATOM 4617 O O . PHE A 1 669 ? 23.878 0.186 3.399 1.00 15.87 717 PHE A O 1
ATOM 4625 N N . ARG A 1 670 ? 22.121 0.245 1.995 1.00 11.78 718 ARG A N 1
ATOM 4626 C CA . ARG A 1 670 ? 22.941 0.310 0.791 1.00 11.78 718 ARG A CA 1
ATOM 4627 C C . ARG A 1 670 ? 23.811 1.560 0.782 1.00 14.98 718 ARG A C 1
ATOM 4628 O O . ARG A 1 670 ? 24.900 1.566 0.207 1.00 15.80 718 ARG A O 1
ATOM 4636 N N . ASP A 1 671 ? 23.323 2.620 1.417 1.00 12.73 719 ASP A N 1
ATOM 4637 C CA . ASP A 1 671 ? 24.054 3.880 1.461 1.00 12.59 719 ASP A CA 1
ATOM 4638 C C . ASP A 1 671 ? 25.065 3.873 2.603 1.00 17.05 719 ASP A C 1
ATOM 4639 O O . ASP A 1 671 ? 25.719 4.879 2.878 1.00 8.82 719 ASP A O 1
ATOM 4644 N N . GLY A 1 672 ? 25.182 2.729 3.268 1.00 16.00 720 GLY A N 1
ATOM 4645 C CA . GLY A 1 672 ? 26.177 2.550 4.307 1.00 8.99 720 GLY A CA 1
ATOM 4646 C C . GLY A 1 672 ? 25.726 3.010 5.679 1.00 12.79 720 GLY A C 1
ATOM 4647 O O . GLY A 1 672 ? 26.510 3.002 6.629 1.00 13.51 720 GLY A O 1
ATOM 4648 N N . VAL A 1 673 ? 24.464 3.414 5.790 1.00 11.42 721 VAL A N 1
ATOM 4649 C CA . VAL A 1 673 ? 23.914 3.818 7.079 1.00 13.05 721 VAL A CA 1
ATOM 4650 C C . VAL A 1 673 ? 23.667 2.590 7.949 1.00 11.62 721 VAL A C 1
ATOM 4651 O O . VAL A 1 673 ? 23.095 1.599 7.495 1.00 12.43 721 VAL A O 1
ATOM 4655 N N . LYS A 1 674 ? 24.103 2.666 9.202 1.00 8.35 722 LYS A N 1
ATOM 4656 C CA . LYS A 1 674 ? 24.055 1.526 10.113 1.00 15.09 722 LYS A CA 1
ATOM 4657 C C . LYS A 1 674 ? 22.725 1.426 10.862 1.00 11.47 722 LYS A C 1
ATOM 4658 O O . LYS A 1 674 ? 22.054 2.435 11.080 1.00 11.90 722 LYS A O 1
ATOM 4664 N N . PRO A 1 675 ? 22.342 0.199 11.254 1.00 10.39 723 PRO A N 1
ATOM 4665 C CA . PRO A 1 675 ? 21.082 -0.081 11.952 1.00 14.53 723 PRO A CA 1
ATOM 4666 C C . PRO A 1 675 ? 20.855 0.822 13.160 1.00 16.67 723 PRO A C 1
ATOM 4667 O O . PRO A 1 675 ? 19.727 1.256 13.400 1.00 13.75 723 PRO A O 1
ATOM 4671 N N . GLU A 1 676 ? 21.918 1.102 13.908 1.00 9.25 724 GLU A N 1
ATOM 4672 C CA . GLU A 1 676 ? 21.810 1.914 15.116 1.00 13.92 724 GLU A CA 1
ATOM 4673 C C . GLU A 1 676 ? 21.546 3.379 14.785 1.00 15.03 724 GLU A C 1
ATOM 4674 O O . GLU A 1 676 ? 21.181 4.166 15.657 1.00 15.72 724 GLU A O 1
ATOM 4680 N N . GLN A 1 677 ? 21.734 3.739 13.520 1.00 7.01 725 GLN A N 1
ATOM 4681 C CA . GLN A 1 677 ? 21.528 5.112 13.076 1.00 7.36 725 GLN A CA 1
ATOM 4682 C C . GLN A 1 677 ? 20.109 5.335 12.575 1.00 9.84 725 GLN A C 1
ATOM 4683 O O . GLN A 1 677 ? 19.725 6.459 12.251 1.00 6.92 725 GLN A O 1
ATOM 4689 N N . ILE A 1 678 ? 19.331 4.261 12.508 1.00 8.27 726 ILE A N 1
ATOM 4690 C CA . ILE A 1 678 ? 17.980 4.344 11.970 1.00 9.24 726 ILE A CA 1
ATOM 4691 C C . ILE A 1 678 ? 16.928 4.091 13.037 1.00 10.92 726 ILE A C 1
ATOM 4692 O O . ILE A 1 678 ? 17.050 3.171 13.844 1.00 10.92 726 ILE A O 1
ATOM 4697 N N . GLY A 1 679 ? 15.891 4.918 13.028 1.00 9.70 727 GLY A N 1
ATOM 4698 C CA . GLY A 1 679 ? 14.759 4.729 13.910 1.00 8.13 727 GLY A CA 1
ATOM 4699 C C . GLY A 1 679 ? 13.466 4.813 13.127 1.00 11.49 727 GLY A C 1
ATOM 4700 O O . GLY A 1 679 ? 13.309 5.672 12.260 1.00 3.40 727 GLY A O 1
ATOM 4701 N N . VAL A 1 680 ? 12.541 3.908 13.421 1.00 8.80 728 VAL A N 1
ATOM 4702 C CA . VAL A 1 680 ? 11.222 3.949 12.811 1.00 10.73 728 VAL A CA 1
ATOM 4703 C C . VAL A 1 680 ? 10.189 4.260 13.885 1.00 14.01 728 VAL A C 1
ATOM 4704 O O . VAL A 1 680 ? 10.071 3.535 14.871 1.00 10.08 728 VAL A O 1
ATOM 4708 N N . ILE A 1 681 ? 9.458 5.353 13.701 1.00 12.59 729 ILE A N 1
ATOM 4709 C CA . ILE A 1 681 ? 8.419 5.729 14.648 1.00 10.19 729 ILE A CA 1
ATOM 4710 C C . ILE A 1 681 ? 7.057 5.749 13.965 1.00 14.48 729 ILE A C 1
ATOM 4711 O O . ILE A 1 681 ? 6.937 6.113 12.794 1.00 9.27 729 ILE A O 1
ATOM 4716 N N . THR A 1 682 ? 6.036 5.339 14.708 1.00 9.40 730 THR A N 1
ATOM 4717 C CA . THR A 1 682 ? 4.673 5.297 14.203 1.00 10.50 730 THR A CA 1
ATOM 4718 C C . THR A 1 682 ? 3.708 5.551 15.351 1.00 11.33 730 THR A C 1
ATOM 4719 O O . THR A 1 682 ? 3.978 5.161 16.484 1.00 10.68 730 THR A O 1
ATOM 4723 N N . PRO A 1 683 ? 2.579 6.217 15.067 1.00 14.88 731 PRO A N 1
ATOM 4724 C CA . PRO A 1 683 ? 1.615 6.537 16.125 1.00 10.55 731 PRO A CA 1
ATOM 4725 C C . PRO A 1 683 ? 0.939 5.304 16.720 1.00 9.09 731 PRO A C 1
ATOM 4726 O O . PRO A 1 683 ? 0.465 5.365 17.853 1.00 13.68 731 PRO A O 1
ATOM 4730 N N . TYR A 1 684 ? 0.908 4.200 15.980 1.00 11.79 732 TYR A N 1
ATOM 4731 C CA . TYR A 1 684 ? 0.099 3.053 16.383 1.00 9.14 732 TYR A CA 1
ATOM 4732 C C . TYR A 1 684 ? 0.898 1.794 16.718 1.00 11.36 732 TYR A C 1
ATOM 4733 O O . TYR A 1 684 ? 1.770 1.373 15.958 1.00 11.00 732 TYR A O 1
ATOM 4742 N N . GLU A 1 685 ? 0.580 1.205 17.868 1.00 13.68 733 GLU A N 1
ATOM 4743 C CA . GLU A 1 685 ? 1.215 -0.025 18.327 1.00 9.08 733 GLU A CA 1
ATOM 4744 C C . GLU A 1 685 ? 0.989 -1.162 17.338 1.00 12.34 733 GLU A C 1
ATOM 4745 O O . GLU A 1 685 ? 1.806 -2.077 17.231 1.00 11.47 733 GLU A O 1
ATOM 4747 N N . GLY A 1 686 ? -0.127 -1.102 16.621 1.00 13.25 734 GLY A N 1
ATOM 4748 C CA . GLY A 1 686 ? -0.440 -2.110 15.627 1.00 12.26 734 GLY A CA 1
ATOM 4749 C C . GLY A 1 686 ? 0.545 -2.051 14.477 1.00 11.84 734 GLY A C 1
ATOM 4750 O O . GLY A 1 686 ? 1.023 -3.078 13.993 1.00 10.34 734 GLY A O 1
ATOM 4751 N N . GLN A 1 687 ? 0.851 -0.835 14.039 1.00 15.75 735 GLN A N 1
ATOM 4752 C CA . GLN A 1 687 ? 1.814 -0.633 12.967 1.00 9.81 735 GLN A CA 1
ATOM 4753 C C . GLN A 1 687 ? 3.222 -0.973 13.441 1.00 9.95 735 GLN A C 1
ATOM 4754 O O . GLN A 1 687 ? 4.022 -1.517 12.683 1.00 12.38 735 GLN A O 1
ATOM 4760 N N . ARG A 1 688 ? 3.522 -0.659 14.699 1.00 9.65 736 ARG A N 1
ATOM 4761 C CA . ARG A 1 688 ? 4.841 -0.948 15.249 1.00 15.23 736 ARG A CA 1
ATOM 4762 C C . ARG A 1 688 ? 5.113 -2.446 15.215 1.00 17.90 736 ARG A C 1
ATOM 4763 O O . ARG A 1 688 ? 6.158 -2.887 14.731 1.00 11.78 736 ARG A O 1
ATOM 4771 N N . ALA A 1 689 ? 4.163 -3.220 15.732 1.00 9.85 737 ALA A N 1
ATOM 4772 C CA . ALA A 1 689 ? 4.283 -4.671 15.764 1.00 18.66 737 ALA A CA 1
ATOM 4773 C C . ALA A 1 689 ? 4.432 -5.236 14.358 1.00 12.62 737 ALA A C 1
ATOM 4774 O O . ALA A 1 689 ? 5.275 -6.097 14.116 1.00 17.32 737 ALA A O 1
ATOM 4776 N N . TYR A 1 690 ? 3.620 -4.740 13.429 1.00 10.32 738 TYR A N 1
ATOM 4777 C CA . TYR A 1 690 ? 3.611 -5.275 12.071 1.00 14.21 738 TYR A CA 1
ATOM 4778 C C . TYR A 1 690 ? 4.904 -4.982 11.317 1.00 15.22 738 TYR A C 1
ATOM 4779 O O . TYR A 1 690 ? 5.509 -5.882 10.737 1.00 14.68 738 TYR A O 1
ATOM 4788 N N . ILE A 1 691 ? 5.319 -3.719 11.322 1.00 10.76 739 ILE A N 1
ATOM 4789 C CA . ILE A 1 691 ? 6.566 -3.322 10.676 1.00 17.55 739 ILE A CA 1
ATOM 4790 C C . ILE A 1 691 ? 7.730 -4.195 11.138 1.00 15.26 739 ILE A C 1
ATOM 4791 O O . ILE A 1 691 ? 8.561 -4.615 10.332 1.00 17.02 739 ILE A O 1
ATOM 4796 N N . LEU A 1 692 ? 7.776 -4.468 12.439 1.00 11.02 740 LEU A N 1
ATOM 4797 C CA . LEU A 1 692 ? 8.834 -5.278 13.034 1.00 18.21 740 LEU A CA 1
ATOM 4798 C C . LEU A 1 692 ? 8.802 -6.708 12.508 1.00 18.20 740 LEU A C 1
ATOM 4799 O O . LEU A 1 692 ? 9.812 -7.236 12.045 1.00 21.66 740 LEU A O 1
ATOM 4804 N N . GLN A 1 693 ? 7.633 -7.333 12.591 1.00 16.32 741 GLN A N 1
ATOM 4805 C CA . GLN A 1 693 ? 7.469 -8.709 12.145 1.00 16.35 741 GLN A CA 1
ATOM 4806 C C . GLN A 1 693 ? 7.713 -8.832 10.646 1.00 16.75 741 GLN A C 1
ATOM 4807 O O . GLN A 1 693 ? 8.325 -9.795 10.185 1.00 21.45 741 GLN A O 1
ATOM 4813 N N . TYR A 1 694 ? 7.236 -7.846 9.893 1.00 15.57 742 TYR A N 1
ATOM 4814 C CA . TYR A 1 694 ? 7.319 -7.876 8.436 1.00 15.18 742 TYR A CA 1
ATOM 4815 C C . TYR A 1 694 ? 8.755 -7.866 7.919 1.00 16.95 742 TYR A C 1
ATOM 4816 O O . TYR A 1 694 ? 9.079 -8.556 6.951 1.00 16.14 742 TYR A O 1
ATOM 4825 N N . MET A 1 695 ? 9.610 -7.074 8.557 1.00 17.37 743 MET A N 1
ATOM 4826 C CA . MET A 1 695 ? 11.006 -6.987 8.148 1.00 24.61 743 MET A CA 1
ATOM 4827 C C . MET A 1 695 ? 11.757 -8.258 8.517 1.00 13.60 743 MET A C 1
ATOM 4828 O O . MET A 1 695 ? 12.732 -8.620 7.864 1.00 18.14 743 MET A O 1
ATOM 4833 N N . GLN A 1 696 ? 11.299 -8.933 9.567 1.00 15.87 744 GLN A N 1
ATOM 4834 C CA . GLN A 1 696 ? 11.904 -10.196 9.976 1.00 22.18 744 GLN A CA 1
ATOM 4835 C C . GLN A 1 696 ? 11.618 -11.301 8.968 1.00 23.25 744 GLN A C 1
ATOM 4836 O O . GLN A 1 696 ? 12.272 -12.344 8.975 1.00 30.54 744 GLN A O 1
ATOM 4842 N N . MET A 1 697 ? 10.639 -11.061 8.102 1.00 20.52 745 MET A N 1
ATOM 4843 C CA . MET A 1 697 ? 10.259 -12.030 7.082 1.00 22.26 745 MET A CA 1
ATOM 4844 C C . MET A 1 697 ? 10.692 -11.588 5.686 1.00 25.72 745 MET A C 1
ATOM 4845 O O . MET A 1 697 ? 11.031 -12.419 4.843 1.00 35.07 745 MET A O 1
ATOM 4850 N N . ASN A 1 698 ? 10.687 -10.281 5.445 1.00 21.95 746 ASN A N 1
ATOM 4851 C CA . ASN A 1 698 ? 10.922 -9.759 4.100 1.00 24.31 746 ASN A CA 1
ATOM 4852 C C . ASN A 1 698 ? 12.147 -8.859 3.949 1.00 25.41 746 ASN A C 1
ATOM 4853 O O . ASN A 1 698 ? 12.413 -8.347 2.860 1.00 25.31 746 ASN A O 1
ATOM 4858 N N . GLY A 1 699 ? 12.889 -8.666 5.034 1.00 20.46 747 GLY A N 1
ATOM 4859 C CA . GLY A 1 699 ? 14.123 -7.905 4.975 1.00 20.87 747 GLY A CA 1
ATOM 4860 C C . GLY A 1 699 ? 14.997 -8.408 3.841 1.00 20.94 747 GLY A C 1
ATOM 4861 O O . GLY A 1 699 ? 15.320 -9.594 3.775 1.00 18.73 747 GLY A O 1
ATOM 4862 N N . SER A 1 700 ? 15.371 -7.508 2.939 1.00 21.48 748 SER A N 1
ATOM 4863 C CA . SER A 1 700 ? 16.169 -7.885 1.779 1.00 17.46 748 SER A CA 1
ATOM 4864 C C . SER A 1 700 ? 17.517 -8.447 2.212 1.00 22.21 748 SER A C 1
ATOM 4865 O O . SER A 1 700 ? 17.950 -9.496 1.734 1.00 30.22 748 SER A O 1
ATOM 4868 N N . LEU A 1 701 ? 18.170 -7.744 3.131 1.00 20.67 749 LEU A N 1
ATOM 4869 C CA . LEU A 1 701 ? 19.478 -8.150 3.623 1.00 24.79 749 LEU A CA 1
ATOM 4870 C C . LEU A 1 701 ? 19.350 -9.006 4.878 1.00 19.57 749 LEU A C 1
ATOM 4871 O O . LEU A 1 701 ? 18.252 -9.422 5.247 1.00 20.94 749 LEU A O 1
ATOM 4876 N N . ASP A 1 702 ? 20.478 -9.256 5.533 1.00 27.34 750 ASP A N 1
ATOM 4877 C CA . ASP A 1 702 ? 20.508 -10.110 6.715 1.00 25.35 750 ASP A CA 1
ATOM 4878 C C . ASP A 1 702 ? 19.465 -9.683 7.745 1.00 25.62 750 ASP A C 1
ATOM 4879 O O . ASP A 1 702 ? 19.453 -8.537 8.194 1.00 18.56 750 ASP A O 1
ATOM 4884 N N . LYS A 1 703 ? 18.598 -10.618 8.121 1.00 23.06 751 LYS A N 1
ATOM 4885 C CA . LYS A 1 703 ? 17.530 -10.340 9.076 1.00 25.07 751 LYS A CA 1
ATOM 4886 C C . LYS A 1 703 ? 18.050 -9.727 10.377 1.00 19.67 751 LYS A C 1
ATOM 4887 O O . LYS A 1 703 ? 17.341 -8.970 11.041 1.00 15.45 751 LYS A O 1
ATOM 4893 N N . ASP A 1 704 ? 19.287 -10.061 10.735 1.00 19.81 752 ASP A N 1
ATOM 4894 C CA . ASP A 1 704 ? 19.883 -9.599 11.985 1.00 21.55 752 ASP A CA 1
ATOM 4895 C C . ASP A 1 704 ? 20.079 -8.090 11.980 1.00 17.74 752 ASP A C 1
ATOM 4896 O O . ASP A 1 704 ? 20.106 -7.453 13.033 1.00 22.07 752 ASP A O 1
ATOM 4898 N N . LEU A 1 705 ? 20.227 -7.527 10.786 1.00 19.73 753 LEU A N 1
ATOM 4899 C CA . LEU A 1 705 ? 20.399 -6.090 10.629 1.00 16.83 753 LEU A CA 1
ATOM 4900 C C . LEU A 1 705 ? 19.116 -5.350 10.991 1.00 13.92 753 LEU A C 1
ATOM 4901 O O . LEU A 1 705 ? 19.152 -4.295 11.622 1.00 13.48 753 LEU A O 1
ATOM 4906 N N . TYR A 1 706 ? 17.983 -5.926 10.602 1.00 15.96 754 TYR A N 1
ATOM 4907 C CA . TYR A 1 706 ? 16.695 -5.255 10.726 1.00 12.88 754 TYR A CA 1
ATOM 4908 C C . TYR A 1 706 ? 16.136 -5.219 12.154 1.00 14.59 754 TYR A C 1
ATOM 4909 O O . TYR A 1 706 ? 15.423 -4.282 12.516 1.00 16.17 754 TYR A O 1
ATOM 4918 N N . ILE A 1 707 ? 16.460 -6.223 12.965 1.00 17.09 755 ILE A N 1
ATOM 4919 C CA . ILE A 1 707 ? 16.025 -6.222 14.363 1.00 16.72 755 ILE A CA 1
ATOM 4920 C C . ILE A 1 707 ? 16.727 -5.139 15.180 1.00 15.14 755 ILE A C 1
ATOM 4921 O O . ILE A 1 707 ? 16.196 -4.667 16.185 1.00 14.65 755 ILE A O 1
ATOM 4926 N N . LYS A 1 708 ? 17.918 -4.745 14.743 1.00 17.15 756 LYS A N 1
ATOM 4927 C CA . LYS A 1 708 ? 18.684 -3.721 15.447 1.00 13.06 756 LYS A CA 1
ATOM 4928 C C . LYS A 1 708 ? 18.235 -2.312 15.068 1.00 12.98 756 LYS A C 1
ATOM 4929 O O . LYS A 1 708 ? 18.724 -1.322 15.614 1.00 14.80 756 LYS A O 1
ATOM 4933 N N . VAL A 1 709 ? 17.298 -2.234 14.130 1.00 12.12 757 VAL A N 1
ATOM 4934 C CA . VAL A 1 709 ? 16.643 -0.975 13.810 1.00 12.24 757 VAL A CA 1
ATOM 4935 C C . VAL A 1 709 ? 15.485 -0.765 14.772 1.00 13.41 757 VAL A C 1
ATOM 4936 O O . VAL A 1 709 ? 14.548 -1.564 14.812 1.00 14.17 757 VAL A O 1
ATOM 4940 N N . GLU A 1 710 ? 15.553 0.309 15.549 1.00 11.40 758 GLU A N 1
ATOM 4941 C CA . GLU A 1 710 ? 14.527 0.587 16.543 1.00 17.76 758 GLU A CA 1
ATOM 4942 C C . GLU A 1 710 ? 13.196 0.982 15.924 1.00 11.87 758 GLU A C 1
ATOM 4943 O O . GLU A 1 710 ? 13.128 1.871 15.077 1.00 12.62 758 GLU A O 1
ATOM 4949 N N . VAL A 1 711 ? 12.138 0.307 16.356 1.00 11.62 759 VAL A N 1
ATOM 4950 C CA . VAL A 1 711 ? 10.789 0.648 15.939 1.00 12.07 759 VAL A CA 1
ATOM 4951 C C . VAL A 1 711 ? 9.966 0.967 17.179 1.00 14.90 759 VAL A C 1
ATOM 4952 O O . VAL A 1 711 ? 9.837 0.137 18.080 1.00 16.53 759 VAL A O 1
ATOM 4956 N N . ALA A 1 712 ? 9.420 2.176 17.231 1.00 11.72 760 ALA A N 1
ATOM 4957 C CA . ALA A 1 712 ? 8.673 2.611 18.404 1.00 11.57 760 ALA A CA 1
ATOM 4958 C C . ALA A 1 712 ? 7.444 3.436 18.044 1.00 11.84 760 ALA A C 1
ATOM 4959 O O . ALA A 1 712 ? 7.247 3.818 16.889 1.00 13.33 760 ALA A O 1
ATOM 4961 N N . SER A 1 713 ? 6.613 3.699 19.046 1.00 10.91 761 SER A N 1
ATOM 4962 C CA . SER A 1 713 ? 5.485 4.598 18.875 1.00 12.27 761 SER A CA 1
ATOM 4963 C C . SER A 1 713 ? 5.974 6.027 19.071 1.00 12.09 761 SER A C 1
ATOM 4964 O O . SER A 1 713 ? 6.957 6.261 19.775 1.00 12.77 761 SER A O 1
ATOM 4967 N N . VAL A 1 714 ? 5.301 6.981 18.440 1.00 11.44 762 VAL A N 1
ATOM 4968 C CA . VAL A 1 714 ? 5.668 8.382 18.599 1.00 14.71 762 VAL A CA 1
ATOM 4969 C C . VAL A 1 714 ? 5.704 8.740 20.077 1.00 16.19 762 VAL A C 1
ATOM 4970 O O . VAL A 1 714 ? 6.695 9.273 20.578 1.00 13.02 762 VAL A O 1
ATOM 4974 N N . ASP A 1 715 ? 4.614 8.432 20.769 1.00 10.32 763 ASP A N 1
ATOM 4975 C CA . ASP A 1 715 ? 4.506 8.694 22.197 1.00 12.66 763 ASP A CA 1
ATOM 4976 C C . ASP A 1 715 ? 5.695 8.129 22.952 1.00 16.39 763 ASP A C 1
ATOM 4977 O O . ASP A 1 715 ? 6.332 8.824 23.744 1.00 11.28 763 ASP A O 1
ATOM 4982 N N . ALA A 1 716 ? 5.991 6.862 22.698 1.00 11.24 764 ALA A N 1
ATOM 4983 C CA . ALA A 1 716 ? 7.069 6.186 23.398 1.00 13.03 764 ALA A CA 1
ATOM 4984 C C . ALA A 1 716 ? 8.426 6.810 23.100 1.00 16.81 764 ALA A C 1
ATOM 4985 O O . ALA A 1 716 ? 9.327 6.745 23.927 1.00 22.16 764 ALA A O 1
ATOM 4987 N N . PHE A 1 717 ? 8.569 7.427 21.931 1.00 11.24 765 PHE A N 1
ATOM 4988 C CA . PHE A 1 717 ? 9.884 7.883 21.481 1.00 10.44 765 PHE A CA 1
ATOM 4989 C C . PHE A 1 717 ? 10.225 9.330 21.844 1.00 15.41 765 PHE A C 1
ATOM 4990 O O . PHE A 1 717 ? 11.295 9.823 21.486 1.00 14.02 765 PHE A O 1
ATOM 4998 N N . GLN A 1 718 ? 9.326 10.013 22.545 1.00 9.85 766 GLN A N 1
ATOM 4999 C CA . GLN A 1 718 ? 9.617 11.379 22.969 1.00 8.77 766 GLN A CA 1
ATOM 5000 C C . GLN A 1 718 ? 10.810 11.397 23.921 1.00 10.20 766 GLN A C 1
ATOM 5001 O O . GLN A 1 718 ? 10.864 10.622 24.877 1.00 7.53 766 GLN A O 1
ATOM 5007 N N . GLY A 1 719 ? 11.766 12.278 23.649 1.00 8.44 767 GLY A N 1
ATOM 5008 C CA . GLY A 1 719 ? 12.974 12.360 24.449 1.00 8.31 767 GLY A CA 1
ATOM 5009 C C . GLY A 1 719 ? 14.126 11.611 23.812 1.00 10.06 767 GLY A C 1
ATOM 5010 O O . GLY A 1 719 ? 15.271 11.738 24.243 1.00 9.12 767 GLY A O 1
ATOM 5011 N N . ARG A 1 720 ? 13.823 10.835 22.776 1.00 9.74 768 ARG A N 1
ATOM 5012 C CA . ARG A 1 720 ? 14.846 10.083 22.058 1.00 8.50 768 ARG A CA 1
ATOM 5013 C C . ARG A 1 720 ? 15.153 10.693 20.692 1.00 12.38 768 ARG A C 1
ATOM 5014 O O . ARG A 1 720 ? 14.400 11.529 20.192 1.00 11.53 768 ARG A O 1
ATOM 5022 N N . GLU A 1 721 ? 16.263 10.272 20.094 1.00 7.94 769 GLU A N 1
ATOM 5023 C CA . GLU A 1 721 ? 16.667 10.792 18.793 1.00 11.75 769 GLU A CA 1
ATOM 5024 C C . GLU A 1 721 ? 17.416 9.742 17.980 1.00 10.50 769 GLU A C 1
ATOM 5025 O O . GLU A 1 721 ? 17.999 8.808 18.532 1.00 11.22 769 GLU A O 1
ATOM 5031 N N . LYS A 1 722 ? 17.401 9.918 16.663 1.00 5.21 770 LYS A N 1
ATOM 5032 C CA . LYS A 1 722 ? 18.117 9.042 15.745 1.00 5.74 770 LYS A CA 1
ATOM 5033 C C . LYS A 1 722 ? 18.674 9.877 14.597 1.00 11.53 770 LYS A C 1
ATOM 5034 O O . LYS A 1 722 ? 18.124 10.927 14.263 1.00 14.44 770 LYS A O 1
ATOM 5040 N N . ASP A 1 723 ? 19.770 9.422 14.000 1.00 10.34 771 ASP A N 1
ATOM 5041 C CA . ASP A 1 723 ? 20.320 10.108 12.839 1.00 8.07 771 ASP A CA 1
ATOM 5042 C C . ASP A 1 723 ? 19.266 10.183 11.742 1.00 7.23 771 ASP A C 1
ATOM 5043 O O . ASP A 1 723 ? 19.032 11.242 11.159 1.00 6.42 771 ASP A O 1
ATOM 5048 N N . TYR A 1 724 ? 18.626 9.051 11.471 1.00 4.31 772 TYR A N 1
ATOM 5049 C CA . TYR A 1 724 ? 17.593 8.988 10.447 1.00 7.11 772 TYR A CA 1
ATOM 5050 C C . TYR A 1 724 ? 16.282 8.457 11.007 1.00 8.17 772 TYR A C 1
ATOM 5051 O O . TYR A 1 724 ? 16.257 7.455 11.724 1.00 6.15 772 TYR A O 1
ATOM 5060 N N . ILE A 1 725 ? 15.193 9.140 10.672 1.00 5.60 773 ILE A N 1
ATOM 5061 C CA . ILE A 1 725 ? 13.872 8.758 11.151 1.00 7.16 773 ILE A CA 1
ATOM 5062 C C . ILE A 1 725 ? 12.897 8.482 10.013 1.00 7.11 773 ILE A C 1
ATOM 5063 O O . ILE A 1 725 ? 12.794 9.256 9.060 1.00 5.12 773 ILE A O 1
ATOM 5068 N N . ILE A 1 726 ? 12.184 7.366 10.124 1.00 6.73 774 ILE A N 1
ATOM 5069 C CA . ILE A 1 726 ? 11.090 7.055 9.217 1.00 8.65 774 ILE A CA 1
ATOM 5070 C C . ILE A 1 726 ? 9.777 7.171 9.981 1.00 9.19 774 ILE A C 1
ATOM 5071 O O . ILE A 1 726 ? 9.566 6.475 10.974 1.00 6.83 774 ILE A O 1
ATOM 5076 N N . LEU A 1 727 ? 8.903 8.058 9.522 1.00 7.30 775 LEU A N 1
ATOM 5077 C CA . LEU A 1 727 ? 7.625 8.286 10.183 1.00 7.98 775 LEU A CA 1
ATOM 5078 C C . LEU A 1 727 ? 6.463 7.698 9.387 1.00 10.87 775 LEU A C 1
ATOM 5079 O O . LEU A 1 727 ? 6.100 8.210 8.329 1.00 10.49 775 LEU A O 1
ATOM 5084 N N . SER A 1 728 ? 5.887 6.617 9.902 1.00 10.20 776 SER A N 1
ATOM 5085 C CA . SER A 1 728 ? 4.745 5.971 9.263 1.00 13.25 776 SER A CA 1
ATOM 5086 C C . SER A 1 728 ? 3.435 6.468 9.874 1.00 14.25 776 SER A C 1
ATOM 5087 O O . SER A 1 728 ? 3.164 6.232 11.049 1.00 13.06 776 SER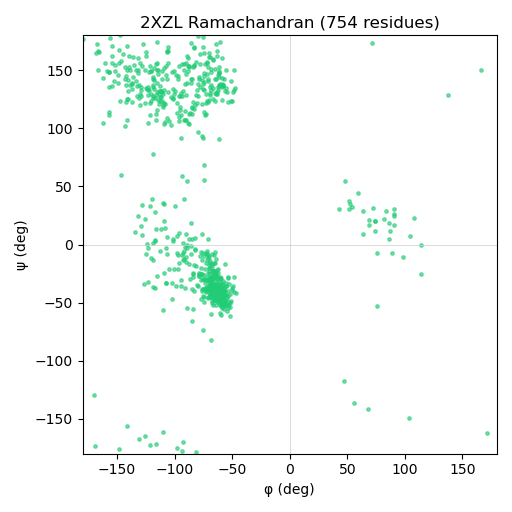 A O 1
ATOM 5090 N N . CYS A 1 729 ? 2.625 7.146 9.066 1.00 13.98 777 CYS A N 1
ATOM 5091 C CA . CYS A 1 729 ? 1.415 7.805 9.557 1.00 16.16 777 CYS A CA 1
ATOM 5092 C C . CYS A 1 729 ? 0.207 6.872 9.652 1.00 15.65 777 CYS A C 1
ATOM 5093 O O . CYS A 1 729 ? -0.709 7.114 10.440 1.00 11.92 777 CYS A O 1
ATOM 5096 N N . VAL A 1 730 ? 0.208 5.820 8.838 1.00 13.71 778 VAL A N 1
ATOM 5097 C CA . VAL A 1 730 ? -0.756 4.724 8.961 1.00 13.21 778 VAL A CA 1
ATOM 5098 C C . VAL A 1 730 ? -2.171 5.022 8.451 1.00 13.97 778 VAL A C 1
ATOM 5099 O O . VAL A 1 730 ? -2.718 4.266 7.647 1.00 13.73 778 VAL A O 1
ATOM 5103 N N . ARG A 1 731 ? -2.761 6.113 8.929 1.00 13.76 779 ARG A N 1
ATOM 5104 C CA . ARG A 1 731 ? -4.174 6.400 8.678 1.00 15.27 779 ARG A CA 1
ATOM 5105 C C . ARG A 1 731 ? -4.504 6.645 7.206 1.00 17.39 779 ARG A C 1
ATOM 5106 O O . ARG A 1 731 ? -3.931 7.527 6.567 1.00 18.74 779 ARG A O 1
ATOM 5114 N N . ALA A 1 732 ? -5.441 5.859 6.682 1.00 16.75 780 ALA A N 1
ATOM 5115 C CA . ALA A 1 732 ? -5.909 6.017 5.309 1.00 17.03 780 ALA A CA 1
ATOM 5116 C C . ALA A 1 732 ? -7.246 5.310 5.116 1.00 17.83 780 ALA A C 1
ATOM 5117 O O . ALA A 1 732 ? -7.301 4.083 5.031 1.00 17.85 780 ALA A O 1
ATOM 5119 N N . ASN A 1 733 ? -8.322 6.087 5.049 1.00 19.84 781 ASN A N 1
ATOM 5120 C CA . ASN A 1 733 ? -9.663 5.529 4.905 1.00 18.55 781 ASN A CA 1
ATOM 5121 C C . ASN A 1 733 ? -10.603 6.442 4.118 1.00 21.59 781 ASN A C 1
ATOM 5122 O O . ASN A 1 733 ? -10.296 7.610 3.884 1.00 17.36 781 ASN A O 1
ATOM 5127 N N . GLU A 1 734 ? -11.751 5.900 3.719 1.00 27.04 782 GLU A N 1
ATOM 5128 C CA . GLU A 1 734 ? -12.711 6.633 2.899 1.00 22.66 782 GLU A CA 1
ATOM 5129 C C . GLU A 1 734 ? -13.296 7.849 3.614 1.00 24.66 782 GLU A C 1
ATOM 5130 O O . GLU A 1 734 ? -13.695 8.821 2.972 1.00 26.72 782 GLU A O 1
ATOM 5132 N N . GLN A 1 735 ? -13.348 7.792 4.941 1.00 20.12 783 GLN A N 1
ATOM 5133 C CA . GLN A 1 735 ? -13.943 8.869 5.728 1.00 19.79 783 GLN A CA 1
ATOM 5134 C C . GLN A 1 735 ? -12.925 9.943 6.097 1.00 26.04 783 GLN A C 1
ATOM 5135 O O . GLN A 1 735 ? -13.263 10.928 6.754 1.00 25.06 783 GLN A O 1
ATOM 5137 N N . GLN A 1 736 ? -11.681 9.749 5.673 1.00 22.28 784 GLN A N 1
ATOM 5138 C CA . GLN A 1 736 ? -10.619 10.709 5.950 1.00 24.76 784 GLN A CA 1
ATOM 5139 C C . GLN A 1 736 ? -10.491 11.008 7.440 1.00 26.25 784 GLN A C 1
ATOM 5140 O O . GLN A 1 736 ? -10.138 12.121 7.831 1.00 23.10 784 GLN A O 1
ATOM 5146 N N . ALA A 1 737 ? -10.782 10.008 8.266 1.00 16.63 785 ALA A N 1
ATOM 5147 C CA . ALA A 1 737 ? -10.621 10.131 9.710 1.00 20.10 785 ALA A CA 1
ATOM 5148 C C . ALA A 1 737 ? -9.187 9.782 10.085 1.00 17.34 785 ALA A C 1
ATOM 5149 O O . ALA A 1 737 ? -8.615 8.836 9.544 1.00 15.92 785 ALA A O 1
ATOM 5151 N N . ILE A 1 738 ? -8.602 10.540 11.007 1.00 13.35 786 ILE A N 1
ATOM 5152 C CA . ILE A 1 738 ? -7.208 10.311 11.379 1.00 17.31 786 ILE A CA 1
ATOM 5153 C C . ILE A 1 738 ? -6.972 10.168 12.883 1.00 17.19 786 ILE A C 1
ATOM 5154 O O . ILE A 1 738 ? -5.828 10.124 13.331 1.00 14.44 786 ILE A O 1
ATOM 5159 N N . GLY A 1 739 ? -8.051 10.093 13.656 1.00 10.23 787 GLY A N 1
ATOM 5160 C CA . GLY A 1 739 ? -7.949 9.845 15.084 1.00 10.23 787 GLY A CA 1
ATOM 5161 C C . GLY A 1 739 ? -7.074 10.829 15.839 1.00 16.18 787 GLY A C 1
ATOM 5162 O O . GLY A 1 739 ? -7.143 12.036 15.609 1.00 15.51 787 GLY A O 1
ATOM 5163 N N . PHE A 1 740 ? -6.241 10.318 16.743 1.00 13.55 788 PHE A N 1
ATOM 5164 C CA . PHE A 1 740 ? -5.449 11.197 17.600 1.00 11.62 788 PHE A CA 1
ATOM 5165 C C . PHE A 1 740 ? -4.253 11.829 16.883 1.00 12.82 788 PHE A C 1
ATOM 5166 O O . PHE A 1 740 ? -3.411 12.470 17.509 1.00 11.88 788 PHE A O 1
ATOM 5174 N N . LEU A 1 741 ? -4.197 11.655 15.566 1.00 11.18 789 LEU A N 1
ATOM 5175 C CA . LEU A 1 741 ? -3.219 12.361 14.747 1.00 11.04 789 LEU A CA 1
ATOM 5176 C C . LEU A 1 741 ? -3.603 13.833 14.659 1.00 16.32 789 LEU A C 1
ATOM 5177 O O . LEU A 1 741 ? -2.843 14.656 14.151 1.00 19.91 789 LEU A O 1
ATOM 5182 N N . ARG A 1 742 ? -4.791 14.155 15.161 1.00 15.62 790 ARG A N 1
ATOM 5183 C CA . ARG A 1 742 ? -5.272 15.531 15.184 1.00 14.26 790 ARG A CA 1
ATOM 5184 C C . ARG A 1 742 ? -4.489 16.371 16.185 1.00 11.34 790 ARG A C 1
ATOM 5185 O O . ARG A 1 742 ? -4.469 17.597 16.100 1.00 18.96 790 ARG A O 1
ATOM 5188 N N . ASP A 1 743 ? -3.839 15.700 17.129 1.00 11.70 791 ASP A N 1
ATOM 5189 C CA . ASP A 1 743 ? -3.108 16.381 18.190 1.00 11.07 791 ASP A CA 1
ATOM 5190 C C . ASP A 1 743 ? -1.806 16.996 17.677 1.00 11.23 791 ASP A C 1
ATOM 5191 O O . ASP A 1 743 ? -0.873 16.277 17.320 1.00 10.38 791 ASP A O 1
ATOM 5196 N N . PRO A 1 744 ? -1.740 18.336 17.646 1.00 13.02 792 PRO A N 1
ATOM 5197 C CA . PRO A 1 744 ? -0.558 19.053 17.153 1.00 11.31 792 PRO A CA 1
ATOM 5198 C C . PRO A 1 744 ? 0.719 18.610 17.857 1.00 12.43 792 PRO A C 1
ATOM 5199 O O . PRO A 1 744 ? 1.806 18.676 17.282 1.00 11.63 792 PRO A O 1
ATOM 5203 N N . ARG A 1 745 ? 0.573 18.158 19.096 1.00 11.23 793 ARG A N 1
ATOM 5204 C CA . ARG A 1 745 ? 1.711 17.808 19.931 1.00 11.68 793 ARG A CA 1
ATOM 5205 C C . ARG A 1 745 ? 2.301 16.459 19.535 1.00 12.11 793 ARG A C 1
ATOM 5206 O O . ARG A 1 745 ? 3.481 16.194 19.768 1.00 9.56 793 ARG A O 1
ATOM 5214 N N . ARG A 1 746 ? 1.477 15.610 18.931 1.00 9.88 794 ARG A N 1
ATOM 5215 C CA . ARG A 1 746 ? 1.939 14.311 18.457 1.00 11.15 794 ARG A CA 1
ATOM 5216 C C . ARG A 1 746 ? 2.744 14.469 17.171 1.00 11.84 794 ARG A C 1
ATOM 5217 O O . ARG A 1 746 ? 3.757 13.800 16.979 1.00 10.61 794 ARG A O 1
ATOM 5225 N N . LEU A 1 747 ? 2.289 15.361 16.295 1.00 7.10 795 LEU A N 1
ATOM 5226 C CA . LEU A 1 747 ? 3.019 15.674 15.073 1.00 12.16 795 LEU A CA 1
ATOM 5227 C C . LEU A 1 747 ? 4.341 16.357 15.396 1.00 9.89 795 LEU A C 1
ATOM 5228 O O . LEU A 1 747 ? 5.373 16.055 14.794 1.00 9.90 795 LEU A O 1
ATOM 5233 N N . ASN A 1 748 ? 4.296 17.286 16.346 1.00 7.73 796 ASN A N 1
ATOM 5234 C CA . ASN A 1 748 ? 5.483 18.014 16.772 1.00 9.30 796 ASN A CA 1
ATOM 5235 C C . ASN A 1 748 ? 6.592 17.049 17.162 1.00 9.60 796 ASN A C 1
ATOM 5236 O O . ASN A 1 748 ? 7.715 17.142 16.665 1.00 11.64 796 ASN A O 1
ATOM 5241 N N . VAL A 1 749 ? 6.262 16.110 18.043 1.00 9.40 797 VAL A N 1
ATOM 5242 C CA . VAL A 1 749 ? 7.217 15.097 18.473 1.00 10.67 797 VAL A CA 1
ATOM 5243 C C . VAL A 1 749 ? 7.697 14.252 17.298 1.00 7.62 797 VAL A C 1
ATOM 5244 O O . VAL A 1 749 ? 8.879 13.922 17.201 1.00 6.59 797 VAL A O 1
ATOM 5248 N N . GLY A 1 750 ? 6.775 13.910 16.404 1.00 6.95 798 GLY A N 1
ATOM 5249 C CA . GLY A 1 750 ? 7.092 13.066 15.267 1.00 7.72 798 GLY A CA 1
ATOM 5250 C C . GLY A 1 750 ? 8.081 13.693 14.305 1.00 6.20 798 GLY A C 1
ATOM 5251 O O . GLY A 1 750 ? 8.800 12.989 13.598 1.00 5.74 798 GLY A O 1
ATOM 5252 N N . LEU A 1 751 ? 8.123 15.021 14.282 1.00 7.42 799 LEU A N 1
ATOM 5253 C CA . LEU A 1 751 ? 8.972 15.744 13.342 1.00 8.49 799 LEU A CA 1
ATOM 5254 C C . LEU A 1 751 ? 10.335 16.102 13.928 1.00 8.36 799 LEU A C 1
ATOM 5255 O O . LEU A 1 751 ? 11.223 16.557 13.209 1.00 11.53 799 LEU A O 1
ATOM 5260 N N . THR A 1 752 ? 10.504 15.895 15.230 1.00 5.14 800 THR A N 1
ATOM 5261 C CA . THR A 1 752 ? 11.681 16.411 15.924 1.00 4.66 800 THR A CA 1
ATOM 5262 C C . THR A 1 752 ? 12.580 15.334 16.527 1.00 7.37 800 THR A C 1
ATOM 5263 O O . THR A 1 752 ? 13.272 15.584 17.515 1.00 8.23 800 THR A O 1
ATOM 5267 N N . ARG A 1 753 ? 12.580 14.146 15.931 1.00 7.26 801 ARG A N 1
ATOM 5268 C CA . ARG A 1 753 ? 13.397 13.045 16.431 1.00 7.24 801 ARG A CA 1
ATOM 5269 C C . ARG A 1 753 ? 14.676 12.867 15.618 1.00 10.29 801 ARG A C 1
ATOM 5270 O O . ARG A 1 753 ? 15.642 12.272 16.094 1.00 7.05 801 ARG A O 1
ATOM 5278 N N . ALA A 1 754 ? 14.675 13.378 14.391 1.00 5.64 802 ALA A N 1
ATOM 5279 C CA . ALA A 1 754 ? 15.777 13.137 13.465 1.00 7.99 802 ALA A CA 1
ATOM 5280 C C . ALA A 1 754 ? 16.877 14.188 13.558 1.00 12.44 802 ALA A C 1
ATOM 5281 O O . ALA A 1 754 ? 16.615 15.361 13.823 1.00 12.20 802 ALA A O 1
ATOM 5283 N N . LYS A 1 755 ? 18.112 13.753 13.332 1.00 9.26 803 LYS A N 1
ATOM 5284 C CA . LYS A 1 755 ? 19.256 14.653 13.321 1.00 8.41 803 LYS A CA 1
ATOM 5285 C C . LYS A 1 755 ? 19.684 14.965 11.891 1.00 8.34 803 LYS A C 1
ATOM 5286 O O . LYS A 1 755 ? 19.909 16.124 11.541 1.00 13.06 803 LYS A O 1
ATOM 5292 N N . TYR A 1 756 ? 19.784 13.926 11.066 1.00 9.04 804 TYR A N 1
ATOM 5293 C CA . TYR A 1 756 ? 20.311 14.071 9.712 1.00 11.22 804 TYR A CA 1
ATOM 5294 C C . TYR A 1 756 ? 19.265 13.959 8.603 1.00 10.84 804 TYR A C 1
ATOM 5295 O O . TYR A 1 756 ? 19.387 14.612 7.568 1.00 13.47 804 TYR A O 1
ATOM 5304 N N . GLY A 1 757 ? 18.243 13.135 8.809 1.00 8.39 805 GLY A N 1
ATOM 5305 C CA . GLY A 1 757 ? 17.254 12.914 7.770 1.00 6.62 805 GLY A CA 1
ATOM 5306 C C . GLY A 1 757 ? 15.907 12.421 8.259 1.00 4.52 805 GLY A C 1
ATOM 5307 O O . GLY A 1 757 ? 15.816 11.696 9.249 1.00 5.41 805 GLY A O 1
ATOM 5308 N N . LEU A 1 758 ? 14.855 12.816 7.548 1.00 4.56 806 LEU A N 1
ATOM 5309 C CA . LEU A 1 758 ? 13.494 12.429 7.900 1.00 6.80 806 LEU A CA 1
ATOM 5310 C C . LEU A 1 758 ? 12.676 12.026 6.677 1.00 8.00 806 LEU A C 1
ATOM 5311 O O . LEU A 1 758 ? 12.529 12.800 5.730 1.00 9.79 806 LEU A O 1
ATOM 5316 N N . VAL A 1 759 ? 12.150 10.808 6.700 1.00 11.06 807 VAL A N 1
ATOM 5317 C CA . VAL A 1 759 ? 11.211 10.375 5.677 1.00 6.90 807 VAL A CA 1
ATOM 5318 C C . VAL A 1 759 ? 9.841 10.183 6.302 1.00 4.65 807 VAL A C 1
ATOM 5319 O O . VAL A 1 759 ? 9.702 9.482 7.303 1.00 8.81 807 VAL A O 1
ATOM 5323 N N . ILE A 1 760 ? 8.832 10.817 5.718 1.00 8.17 808 ILE A N 1
ATOM 5324 C CA . ILE A 1 760 ? 7.467 10.645 6.188 1.00 6.56 808 ILE A CA 1
ATOM 5325 C C . ILE A 1 760 ? 6.657 9.842 5.184 1.00 8.56 808 ILE A C 1
ATOM 5326 O O . ILE A 1 760 ? 6.538 10.221 4.019 1.00 12.72 808 ILE A O 1
ATOM 5331 N N . LEU A 1 761 ? 6.110 8.724 5.643 1.00 9.65 809 LEU A N 1
ATOM 5332 C CA . LEU A 1 761 ? 5.223 7.915 4.824 1.00 10.32 809 LEU A CA 1
ATOM 5333 C C . LEU A 1 761 ? 3.783 8.196 5.235 1.00 14.25 809 LEU A C 1
ATOM 5334 O O . LEU A 1 761 ? 3.433 8.070 6.409 1.00 13.80 809 LEU A O 1
ATOM 5339 N N . GLY A 1 762 ? 2.947 8.581 4.277 1.00 12.53 810 GLY A N 1
ATOM 5340 C CA . GLY A 1 762 ? 1.559 8.879 4.580 1.00 12.02 810 GLY A CA 1
ATOM 5341 C C . GLY A 1 762 ? 0.657 9.025 3.369 1.00 16.96 810 GLY A C 1
ATOM 5342 O O . GLY A 1 762 ? 1.128 9.160 2.240 1.00 12.42 810 GLY A O 1
ATOM 5343 N N . ASN A 1 763 ? -0.650 8.992 3.613 1.00 11.11 811 ASN A N 1
ATOM 5344 C CA . ASN A 1 763 ? -1.641 9.152 2.555 1.00 15.32 811 ASN A CA 1
ATOM 5345 C C . ASN A 1 763 ? -2.270 10.541 2.605 1.00 14.12 811 ASN A C 1
ATOM 5346 O O . ASN A 1 763 ? -3.080 10.826 3.487 1.00 15.27 811 ASN A O 1
ATOM 5351 N N . PRO A 1 764 ? -1.891 11.411 1.656 1.00 13.90 812 PRO A N 1
ATOM 5352 C CA . PRO A 1 764 ? -2.342 12.806 1.604 1.00 19.59 812 PRO A CA 1
ATOM 5353 C C . PRO A 1 764 ? -3.855 12.909 1.467 1.00 20.38 812 PRO A C 1
ATOM 5354 O O . PRO A 1 764 ? -4.463 13.826 2.016 1.00 25.24 812 PRO A O 1
ATOM 5358 N N . ARG A 1 765 ? -4.451 11.970 0.741 1.00 15.64 813 ARG A N 1
ATOM 5359 C CA . ARG A 1 765 ? -5.892 11.978 0.517 1.00 21.85 813 ARG A CA 1
ATOM 5360 C C . ARG A 1 765 ? -6.695 12.143 1.806 1.00 23.12 813 ARG A C 1
ATOM 5361 O O . ARG A 1 765 ? -7.716 12.827 1.817 1.00 30.06 813 ARG A O 1
ATOM 5369 N N . SER A 1 766 ? -6.231 11.524 2.887 1.00 16.12 814 SER A N 1
ATOM 5370 C CA . SER A 1 766 ? -6.945 11.580 4.161 1.00 19.18 814 SER A CA 1
ATOM 5371 C C . SER A 1 766 ? -6.336 12.566 5.161 1.00 20.68 814 SER A C 1
ATOM 5372 O O . SER A 1 766 ? -7.057 13.171 5.955 1.00 22.52 814 SER A O 1
ATOM 5375 N N . LEU A 1 767 ? -5.016 12.727 5.127 1.00 16.15 815 LEU A N 1
ATOM 5376 C CA . LEU A 1 767 ? -4.344 13.647 6.043 1.00 14.93 815 LEU A CA 1
ATOM 5377 C C . LEU A 1 767 ? -4.683 15.100 5.726 1.00 21.23 815 LEU A C 1
ATOM 5378 O O . LEU A 1 767 ? -4.733 15.948 6.619 1.00 21.03 815 LEU A O 1
ATOM 5383 N N . ALA A 1 768 ? -4.921 15.376 4.447 1.00 16.03 816 ALA A N 1
ATOM 5384 C CA . ALA A 1 768 ? -5.120 16.740 3.967 1.00 18.68 816 ALA A CA 1
ATOM 5385 C C . ALA A 1 768 ? -6.393 17.404 4.487 1.00 20.20 816 ALA A C 1
ATOM 5386 O O . ALA A 1 768 ? -6.491 18.630 4.504 1.00 21.19 816 ALA A O 1
ATOM 5388 N N . ARG A 1 769 ? -7.370 16.602 4.900 1.00 17.35 817 ARG A N 1
ATOM 5389 C CA . ARG A 1 769 ? -8.610 17.154 5.432 1.00 24.51 817 ARG A CA 1
ATOM 5390 C C . ARG A 1 769 ? -8.339 17.910 6.728 1.00 28.39 817 ARG A C 1
ATOM 5391 O O . ARG A 1 769 ? -9.042 18.864 7.067 1.00 19.75 817 ARG A O 1
ATOM 5395 N N . ASN A 1 770 ? -7.313 17.473 7.450 1.00 18.33 818 ASN A N 1
ATOM 5396 C CA . ASN A 1 770 ? -6.912 18.133 8.683 1.00 17.26 818 ASN A CA 1
ATOM 5397 C C . ASN A 1 770 ? -6.077 19.369 8.385 1.00 19.56 818 ASN A C 1
ATOM 5398 O O . ASN A 1 770 ? -5.149 19.322 7.576 1.00 16.79 818 ASN A O 1
ATOM 5403 N N . THR A 1 771 ? -6.412 20.475 9.040 1.00 15.52 819 THR A N 1
ATOM 5404 C CA . THR A 1 771 ? -5.757 21.749 8.772 1.00 11.01 819 THR A CA 1
ATOM 5405 C C . THR A 1 771 ? -4.249 21.706 9.008 1.00 16.49 819 THR A C 1
ATOM 5406 O O . THR A 1 771 ? -3.466 22.130 8.155 1.00 15.80 819 THR A O 1
ATOM 5410 N N . LEU A 1 772 ? -3.847 21.195 10.167 1.00 16.80 820 LEU A N 1
ATOM 5411 C CA . LEU A 1 772 ? -2.434 21.138 10.529 1.00 18.90 820 LEU A CA 1
ATOM 5412 C C . LEU A 1 772 ? -1.632 20.326 9.520 1.00 16.41 820 LEU A C 1
ATOM 5413 O O . LEU A 1 772 ? -0.648 20.810 8.962 1.00 16.28 820 LEU A O 1
ATOM 5418 N N . TRP A 1 773 ? -2.061 19.091 9.288 1.00 11.44 821 TRP A N 1
ATOM 5419 C CA . TRP A 1 773 ? -1.380 18.213 8.346 1.00 14.51 821 TRP A CA 1
ATOM 5420 C C . TRP A 1 773 ? -1.335 18.806 6.941 1.00 15.46 821 TRP A C 1
ATOM 5421 O O . TRP A 1 773 ? -0.380 18.585 6.197 1.00 13.46 821 TRP A O 1
ATOM 5432 N N . ASN A 1 774 ? -2.370 19.560 6.582 1.00 11.17 822 ASN A N 1
ATOM 5433 C CA . ASN A 1 774 ? -2.406 20.222 5.285 1.00 14.79 822 ASN A CA 1
ATOM 5434 C C . ASN A 1 774 ? -1.281 21.242 5.172 1.00 16.24 822 ASN A C 1
ATOM 5435 O O . ASN A 1 774 ? -0.635 21.357 4.132 1.00 13.35 822 ASN A O 1
ATOM 5440 N N . HIS A 1 775 ? -1.049 21.979 6.254 1.00 13.15 823 HIS A N 1
ATOM 5441 C CA . HIS A 1 775 ? 0.046 22.938 6.302 1.00 15.61 823 HIS A CA 1
ATOM 5442 C C . HIS A 1 775 ? 1.384 22.234 6.094 1.00 16.34 823 HIS A C 1
ATOM 5443 O O . HIS A 1 775 ? 2.289 22.775 5.459 1.00 14.61 823 HIS A O 1
ATOM 5450 N N . LEU A 1 776 ? 1.499 21.023 6.629 1.00 17.27 824 LEU A N 1
ATOM 5451 C CA . LEU A 1 776 ? 2.726 20.242 6.509 1.00 16.26 824 LEU A CA 1
ATOM 5452 C C . LEU A 1 776 ? 2.984 19.828 5.063 1.00 11.35 824 LEU A C 1
ATOM 5453 O O . LEU A 1 776 ? 4.075 20.042 4.532 1.00 11.53 824 LEU A O 1
ATOM 5458 N N . LEU A 1 777 ? 1.976 19.228 4.437 1.00 13.29 825 LEU A N 1
ATOM 5459 C CA . LEU A 1 777 ? 2.065 18.817 3.040 1.00 12.67 825 LEU A CA 1
ATOM 5460 C C . LEU A 1 777 ? 2.456 19.992 2.156 1.00 11.78 825 LEU A C 1
ATOM 5461 O O . LEU A 1 777 ? 3.332 19.872 1.300 1.00 13.03 825 LEU A O 1
ATOM 5466 N N . ILE A 1 778 ? 1.799 21.127 2.368 1.00 14.57 826 ILE A N 1
ATOM 5467 C CA . ILE A 1 778 ? 2.097 22.333 1.608 1.00 12.27 826 ILE A CA 1
ATOM 5468 C C . ILE A 1 778 ? 3.538 22.793 1.823 1.00 13.37 826 ILE A C 1
ATOM 5469 O O . ILE A 1 778 ? 4.206 23.220 0.881 1.00 10.92 826 ILE A O 1
ATOM 5474 N N . HIS A 1 779 ? 4.012 22.701 3.061 1.00 12.16 827 HIS A N 1
ATOM 5475 C CA . HIS A 1 779 ? 5.385 23.077 3.387 1.00 11.73 827 HIS A CA 1
ATOM 5476 C C . HIS A 1 779 ? 6.376 22.212 2.620 1.00 17.61 827 HIS A C 1
ATOM 5477 O O . HIS A 1 779 ? 7.403 22.696 2.144 1.00 16.58 827 HIS A O 1
ATOM 5484 N N . PHE A 1 780 ? 6.062 20.926 2.509 1.00 17.74 828 PHE A N 1
ATOM 5485 C CA . PHE A 1 780 ? 6.900 19.987 1.773 1.00 17.22 828 PHE A CA 1
ATOM 5486 C C . PHE A 1 780 ? 6.802 20.220 0.267 1.00 14.95 828 PHE A C 1
ATOM 5487 O O . PHE A 1 780 ? 7.791 20.093 -0.453 1.00 15.06 828 PHE A O 1
ATOM 5495 N N . ARG A 1 781 ? 5.607 20.564 -0.202 1.00 12.94 829 ARG A N 1
ATOM 5496 C CA . ARG A 1 781 ? 5.394 20.847 -1.617 1.00 13.51 829 ARG A CA 1
ATOM 5497 C C . ARG A 1 781 ? 6.198 22.067 -2.055 1.00 16.06 829 ARG A C 1
ATOM 5498 O O . ARG A 1 781 ? 6.757 22.098 -3.151 1.00 14.29 829 ARG A O 1
ATOM 5506 N N . GLU A 1 782 ? 6.253 23.070 -1.186 1.00 14.55 830 GLU A N 1
ATOM 5507 C CA . GLU A 1 782 ? 6.979 24.301 -1.472 1.00 16.48 830 GLU A CA 1
ATOM 5508 C C . GLU A 1 782 ? 8.484 24.061 -1.569 1.00 24.85 830 GLU A C 1
ATOM 5509 O O . GLU A 1 782 ? 9.207 24.839 -2.190 1.00 29.53 830 GLU A O 1
ATOM 5512 N N . LYS A 1 783 ? 8.951 22.982 -0.951 1.00 21.71 831 LYS A N 1
ATOM 5513 C CA . LYS A 1 783 ? 10.373 22.657 -0.948 1.00 16.02 831 LYS A CA 1
ATOM 5514 C C . LYS A 1 783 ? 10.716 21.723 -2.103 1.00 16.35 831 LYS A C 1
ATOM 5515 O O . LYS A 1 783 ? 11.886 21.526 -2.431 1.00 27.07 831 LYS A O 1
ATOM 5521 N N . GLY A 1 784 ? 9.684 21.152 -2.716 1.00 20.65 832 GLY A N 1
ATOM 5522 C CA . GLY A 1 784 ? 9.864 20.187 -3.784 1.00 16.13 832 GLY A CA 1
ATOM 5523 C C . GLY A 1 784 ? 10.036 18.790 -3.220 1.00 22.21 832 GLY A C 1
ATOM 5524 O O . GLY A 1 784 ? 10.515 17.885 -3.903 1.00 17.28 832 GLY A O 1
ATOM 5525 N N . CYS A 1 785 ? 9.624 18.615 -1.969 1.00 18.25 833 CYS A N 1
ATOM 5526 C CA . CYS A 1 785 ? 9.883 17.376 -1.245 1.00 17.18 833 CYS A CA 1
ATOM 5527 C C . CYS A 1 785 ? 8.655 16.484 -1.059 1.00 13.40 833 CYS A C 1
ATOM 5528 O O . CYS A 1 785 ? 8.726 15.471 -0.366 1.00 15.93 833 CYS A O 1
ATOM 5531 N N . LEU A 1 786 ? 7.534 16.848 -1.672 1.00 16.92 834 LEU A N 1
ATOM 5532 C CA . LEU A 1 786 ? 6.340 16.009 -1.591 1.00 15.33 834 LEU A CA 1
ATOM 5533 C C . LEU A 1 786 ? 6.224 15.108 -2.819 1.00 14.19 834 LEU A C 1
ATOM 5534 O O . LEU A 1 786 ? 5.882 15.566 -3.909 1.00 17.98 834 LEU A O 1
ATOM 5539 N N . VAL A 1 787 ? 6.508 13.823 -2.638 1.00 11.46 835 VAL A N 1
ATOM 5540 C CA . VAL A 1 787 ? 6.654 12.921 -3.775 1.00 7.96 835 VAL A CA 1
ATOM 5541 C C . VAL A 1 787 ? 5.805 11.657 -3.687 1.00 11.00 835 VAL A C 1
ATOM 5542 O O . VAL A 1 787 ? 5.173 11.385 -2.667 1.00 14.22 835 VAL A O 1
ATOM 5546 N N . GLU A 1 788 ? 5.804 10.893 -4.776 1.00 11.48 836 GLU A N 1
ATOM 5547 C CA . GLU A 1 788 ? 5.041 9.656 -4.873 1.00 14.01 836 GLU A CA 1
ATOM 5548 C C . GLU A 1 788 ? 5.693 8.721 -5.887 1.00 19.35 836 GLU A C 1
ATOM 5549 O O . GLU A 1 788 ? 6.604 9.119 -6.612 1.00 18.92 836 GLU A O 1
ATOM 5555 N N . GLY A 1 789 ? 5.220 7.481 -5.939 1.00 15.13 837 GLY A N 1
ATOM 5556 C CA . GLY A 1 789 ? 5.752 6.504 -6.871 1.00 13.17 837 GLY A CA 1
ATOM 5557 C C . GLY A 1 789 ? 6.667 5.502 -6.201 1.00 23.45 837 GLY A C 1
ATOM 5558 O O . GLY A 1 789 ? 6.490 5.180 -5.025 1.00 24.41 837 GLY A O 1
ATOM 5559 N N . THR A 1 790 ? 7.648 5.005 -6.948 1.00 19.61 838 THR A N 1
ATOM 5560 C CA . THR A 1 790 ? 8.599 4.043 -6.403 1.00 16.46 838 THR A CA 1
ATOM 5561 C C . THR A 1 790 ? 9.881 4.741 -5.944 1.00 13.48 838 THR A C 1
ATOM 5562 O O . THR A 1 790 ? 10.323 5.712 -6.558 1.00 15.26 838 THR A O 1
ATOM 5566 N N . LEU A 1 791 ? 10.466 4.237 -4.861 1.00 17.53 839 LEU A N 1
ATOM 5567 C CA . LEU A 1 791 ? 11.663 4.826 -4.259 1.00 14.35 839 LEU A CA 1
ATOM 5568 C C . LEU A 1 791 ? 12.781 5.169 -5.259 1.00 17.14 839 LEU A C 1
ATOM 5569 O O . LEU A 1 791 ? 13.412 6.220 -5.154 1.00 18.08 839 LEU A O 1
ATOM 5574 N N . ASP A 1 792 ? 13.028 4.282 -6.219 1.00 17.68 840 ASP A N 1
ATOM 5575 C CA . ASP A 1 792 ? 14.104 4.484 -7.191 1.00 24.00 840 ASP A CA 1
ATOM 5576 C C . ASP A 1 792 ? 13.756 5.471 -8.309 1.00 21.68 840 ASP A C 1
ATOM 5577 O O . ASP A 1 792 ? 14.632 5.868 -9.084 1.00 21.60 840 ASP A O 1
ATOM 5579 N N . ASN A 1 793 ? 12.482 5.853 -8.389 1.00 25.13 841 ASN A N 1
ATOM 5580 C CA . ASN A 1 793 ? 12.000 6.771 -9.420 1.00 17.57 841 ASN A CA 1
ATOM 5581 C C . ASN A 1 793 ? 10.874 7.662 -8.896 1.00 12.33 841 ASN A C 1
ATOM 5582 O O . ASN A 1 793 ? 9.762 7.660 -9.425 1.00 15.36 841 ASN A O 1
ATOM 5587 N N . LEU A 1 794 ? 11.175 8.437 -7.862 1.00 11.56 842 LEU A N 1
ATOM 5588 C CA . LEU A 1 794 ? 10.172 9.277 -7.218 1.00 8.61 842 LEU A CA 1
ATOM 5589 C C . LEU A 1 794 ? 9.723 10.466 -8.065 1.00 12.48 842 LEU A C 1
ATOM 5590 O O . LEU A 1 794 ? 10.530 11.099 -8.745 1.00 12.20 842 LEU A O 1
ATOM 5595 N N . GLN A 1 795 ? 8.426 10.758 -8.014 1.00 10.79 843 GLN A N 1
ATOM 5596 C CA . GLN A 1 795 ? 7.840 11.846 -8.787 1.00 11.63 843 GLN A CA 1
ATOM 5597 C C . GLN A 1 795 ? 7.096 12.802 -7.868 1.00 13.73 843 GLN A C 1
ATOM 5598 O O . GLN A 1 795 ? 6.773 12.447 -6.736 1.00 12.33 843 GLN A O 1
ATOM 5604 N N . LEU A 1 796 ? 6.831 14.015 -8.348 1.00 11.78 844 LEU A N 1
ATOM 5605 C CA . LEU A 1 796 ? 6.039 14.965 -7.576 1.00 17.20 844 LEU A CA 1
ATOM 5606 C C . LEU A 1 796 ? 4.666 14.370 -7.290 1.00 17.86 844 LEU A C 1
ATOM 5607 O O . LEU A 1 796 ? 4.049 13.775 -8.172 1.00 17.28 844 LEU A O 1
ATOM 5612 N N . CYS A 1 797 ? 4.200 14.512 -6.054 1.00 16.61 845 CYS A N 1
ATOM 5613 C CA . CYS A 1 797 ? 2.874 14.031 -5.686 1.00 16.71 845 CYS A CA 1
ATOM 5614 C C . CYS A 1 797 ? 1.822 14.772 -6.504 1.00 21.41 845 CYS A C 1
ATOM 5615 O O . CYS A 1 797 ? 1.994 15.946 -6.821 1.00 20.69 845 CYS A O 1
ATOM 5618 N N . THR A 1 798 ? 0.736 14.089 -6.848 1.00 18.85 846 THR A N 1
ATOM 5619 C CA . THR A 1 798 ? -0.286 14.690 -7.700 1.00 28.33 846 THR A CA 1
ATOM 5620 C C . THR A 1 798 ? -1.569 15.048 -6.956 1.00 27.80 846 THR A C 1
ATOM 5621 O O . THR A 1 798 ? -2.494 15.606 -7.545 1.00 31.78 846 THR A O 1
ATOM 5625 N N . VAL A 1 799 ? -1.629 14.728 -5.668 1.00 22.14 847 VAL A N 1
ATOM 5626 C CA . VAL A 1 799 ? -2.785 15.104 -4.864 1.00 25.88 847 VAL A CA 1
ATOM 5627 C C . VAL A 1 799 ? -2.955 16.619 -4.914 1.00 27.86 847 VAL A C 1
ATOM 5628 O O . VAL A 1 799 ? -1.979 17.361 -4.820 1.00 29.56 847 VAL A O 1
ATOM 5632 N N . GLN A 1 800 ? -4.191 17.075 -5.080 1.00 34.67 848 GLN A N 1
ATOM 5633 C CA . GLN A 1 800 ? -4.466 18.506 -5.151 1.00 34.26 848 GLN A CA 1
ATOM 5634 C C . GLN A 1 800 ? -4.631 19.107 -3.758 1.00 35.68 848 GLN A C 1
ATOM 5635 O O . GLN A 1 800 ? -5.591 18.803 -3.049 1.00 31.71 848 GLN A O 1
ATOM 5637 N N . LEU A 1 801 ? -3.684 19.956 -3.373 1.00 36.51 849 LEU A N 1
ATOM 5638 C CA . LEU A 1 801 ? -3.735 20.630 -2.082 1.00 38.61 849 LEU A CA 1
ATOM 5639 C C . LEU A 1 801 ? -4.247 22.055 -2.245 1.00 37.49 849 LEU A C 1
ATOM 5640 O O . LEU A 1 801 ? -3.746 22.812 -3.078 1.00 57.64 849 LEU A O 1
ATOM 5645 N N . VAL A 1 802 ? -5.243 22.417 -1.445 1.00 38.10 850 VAL A N 1
ATOM 5646 C CA . VAL A 1 802 ? -5.809 23.760 -1.486 1.00 46.94 850 VAL A CA 1
ATOM 5647 C C . VAL A 1 802 ? -5.383 24.570 -0.266 1.00 51.66 850 VAL A C 1
ATOM 5648 O O . VAL A 1 802 ? -4.454 25.374 -0.337 1.00 50.64 850 VAL A O 1
#

Foldseek 3Di:
DAAQAFGQDDQQFWKAQPPVRHIHGFDQALHQAGGVLVLCLQQLGAWIFGGQPHPVHGDIDAFPPPTDRGLLQWWADPHGIHGVPDGLLPCVPSVPTDGQQDSRGGDCSRHNDDDPVSCVSTHRGHNVQSVVQSLCVVDDNDGTADFDDLFAPALVNVLRHCVVLLVLLLVVCCSRPFHWHKWFWAWDAAQQGFIKTKTFVDFWFFKKKKWADDDPDHTDIWIFTWLDDPCGMTMTTTDDDPDDDPNVGTIRMIMTGDDDSLLSVLLSVLSCLLRPVPLQADPVVNNLLSLHDDDWFWAPFDDDPALDDPPDDHDDPLLRVQLVVQLTGQEAEEEEAPFLCLLVSVLSNLVVNCVGVVAEEEEAEQFDQLLLVSQVSNVVSPFQEAEDEDPRCLVPDGPVNCRYLVNVLQPPDDDPQVVLVVCCVVVVHDYSVSVVVNVVSSLVSSLVSSRNGSYYTYYLSSLSPPSVLAAHAHYEYEQQQQAFASSNSSNNRRSYRHYYYYHYVLAHWYDRPRVVSVVSPRRGGSSRSSVVSPDDHRYGAEHEFAEPLLCVLLLVPRPVVRRHYPDYLVRQEDPQFPQPQPDPSHFEFEEADQFAWGQASSSPWIATPRLLVVVLVNVVSCVVRVHALQQEEEEEQTPRHQVCSLSVCCSVRPDDSVRSNSRHYYYLSNCQNAAHQEYEYEQRHDDPVLDRPPVLRSNSVSSNSNRHHHHYYYYYHCVSQLVRPSSLVVLVSCVVVVRYWYDDSVDIDHDDDDRD

Sequence (756 aa):
NSCAYCGIDSAKCVIKCNSCKKWFCNTKNGTSSSHIVNHLVLSHHNVVSLHPDSDLGDTVLECYNCGRKNVFLLGFVSVVLLCRIPCAQTKWDTDQWQPLIEDRQLLSWVAEQPTEEEKLKARLITPSQISKLEAKWRSNKDATIPPLLLRYQDAYEYQRSYGPLIKLEADYDKQLKESQEHISVSWSLALNNRHLASFTKVAIGDEMILWYSGMQHPDWEGRGYIVRLPNDTFTLELKPSKTPPPTHLTTGFTAEFIWKGTSYDRMQDALKKFAIDKKSISGYLYYKILGHQVVDISFDVPLPKEFSIPNFAQLNSSQSNAVSHVLQRPLSLIQGPPGTGKTVTSATIVYHLSKIHKDRILVCAPSNVAVDHLAAKLRDLGLKVVRLTAKSREDVESSVSNLALHNLVGRGAKGELKNLLKLKDEVGELSASDTKRFVKLVRKTEAEILNKADVVCCTCVGAGDKRLDTKFRTVLIDESTQASEPECLIPIVKGAKQVILVGDHQQLGPVILERKAADAGLKQSLFERLISLGHVPIRLEVQYRMNPYLSEFPSNMFYEGSLQNGVTIEQRTVPNSKFPWPIRGIPMMFWANYGREEISANGTSFLNRIEAMNCERIITKLFRDGVKPEQIGVITPYEGQRAYILQYMQMNGSLDKDLYIKVEVASVDAFQGREKDYIILSCVRANEQQAIGFLRDPRRLNVGLTRAKYGLVILGNPRSLARNTLWNHLLIHFREKGCLVEGTLDNLQLCTVQLV

CATH classification: 2.40.30.230 (+3 more: 3.40.50.300, 6.10.140.1240, 3.40.50.300)

InterPro domains:
  IPR003593 AAA+ ATPase domain [SM00382] (422-626)
  IPR018999 RNA helicase UPF1, Cys/His rich zinc-binding domain [PF09416] (61-208)
  IPR018999 RNA helicase UPF1, Cys/His rich zinc-binding domain [PS51997] (54-208)
  IPR018999 RNA helicase UPF1, Cys/His rich zinc-binding domain [cd21400] (61-178)
  IPR027417 P-loop containing nucleoside triphosphate hydrolase [G3DSA:3.40.50.300] (372-638)
  IPR027417 P-loop containing nucleoside triphosphate hydrolase [G3DSA:3.40.50.300] (639-850)
  IPR027417 P-loop containing nucleoside triphosphate hydrolase [SSF52540] (406-832)
  IPR040812 RNA helicase UPF1, 1B domain [PF18141] (260-352)
  IPR040812 RNA helicase UPF1, 1B domain [cd21407] (261-351)
  IPR041677 DNA2/NAM7 helicase, helicase domain [PF13086] (408-508)
  IPR041677 DNA2/NAM7 helicase, helicase domain [PF13086] (523-607)
  IPR041679 DNA2/NAM7 helicase-like, C-terminal [PF13087] (616-812)
  IPR045055 DNA2/NAM7-like helicase [PTHR10887] (146-908)
  IPR047187 Upf1-like, C-terminal helicase domain [cd18808] (640-829)

Radius of gyration: 27.99 Å; Cα contacts (8 Å, |Δi|>4): 1507; chains: 1; bounding box: 72×68×67 Å

Nearest PDB structures (foldseek):
  2xzl-assembly1_A  TM=1.001E+00  e=0.000E+00  Saccharomyces cerevisiae
  8rd3-assembly1_A  TM=7.756E-01  e=0.000E+00  Saccharomyces cerevisiae S288C
  2xzo-assembly1_A  TM=9.475E-01  e=1.228E-85  Homo sapiens
  2wjv-assembly1_A  TM=6.425E-01  e=7.761E-99  Homo sapiens
  2xzp-assembly1_A  TM=7.811E-01  e=3.845E-81  Homo sapiens

GO terms:
  GO:0003724 RNA helicase activity (F, IDA)
  GO:0016887 ATP hydrolysis activity (F, IDA)
  GO:0043024 ribosomal small subunit binding (F, IDA)
  GO:0016567 protein ubiquitination (P, IDA)
  GO:0030466 silent mating-type cassette heterochromatin formation (P, IGI)
  GO:0070478 nuclear-transcribed mRNA catabolic process, 3'-5' exonucleolytic nonsense-mediated decay (P, IGI)
  GO:0000956 nuclear-transcribed mRNA catabolic process (P, IMP)
  GO:0005737 cytoplasm (C, HDA)
  GO:0003729 mRNA binding (F, HDA)
  GO:0016567 protein ubiquitination (P, IMP)
  GO:0006310 DNA recombination (P, IMP)
  GO:0006449 regulation of translational termination (P, IMP)
  GO:0070478 nuclear-transcribed mRNA catabolic process, 3'-5' exonucleolytic nonsense-mediated decay (P, IMP)
  GO:0000184 nuclear-transcribed mRNA catabolic process, nonsense-mediated decay (P, IMP)
  GO:0008298 intracellular mRNA localization (P, IMP)
  GO:0016567 protein ubiquitination (P, IPI)
  GO:0033678 5'-3' DNA/RNA helicase activity (F, IDA)
  GO:0043139 5'-3' DNA helicase activity (F, IDA)
  GO:0005515 protein binding (F, IPI)
  GO:0003697 single-stranded DNA binding (F, IDA)

Organism: Saccharomyces cerevisiae (strain ATCC 204508 / S288c) (NCBI:txid559292)